Protein 1NBU (pdb70)

InterPro domains:
  IPR006156 Dihydroneopterin aldolase [PTHR42844] (2-119)
  IPR006156 Dihydroneopterin aldolase [TIGR00525] (3-117)
  IPR006157 Dihydroneopterin aldolase/epimerase domain [PF02152] (5-116)
  IPR006157 Dihydroneopterin aldolase/epimerase domain [SM00905] (5-117)
  IPR006157 Dihydroneopterin aldolase/epimerase domain [TIGR00526] (2-120)
  IPR006157 Dihydroneopterin aldolase/epimerase domain [cd00534] (2-115)
  IPR043133 GTP cyclohydrolase I, C-terminal/NADPH-dependent 7-cyano-7-deazaguanine reductase [G3DSA:3.30.1130.10] (2-121)

CATH classification: 3.30.1130.10

Secondary structure (DSSP, 8-state):
--EEEEEEEEEEE---SSTTHHHH-EEEEEEEEEE---HHHHHH--GGGS--HHHHHHHHHHHHHSS--S-HHHHHHHHHHHHHTSTT--EEEEEEE-TT---SSB-SEEEEEEEEE-/--EEEEEEEEEEE---SSHHHHHH-EEEEEEEEEE---HHHHHH--GGGS--HHHHHHHHHHHHTSS--S-HHHHHHHHHHHHHTSTT--EEEEEEE-TT---SS--SEEEEEEEEE-/--EEEEEEEEEEE---SSTHHHHH-EEEEEEEEEE---HHHHHH--GGGS--HHHHHHHHHHHHTSS--S-HHHHHHHHHHHHHTSTT--EEEEEEE-TT---SS--SEEEEEEEEE-/--EEEEEEEEEEE---SSTHHHHS-EEEEEEEEEE---HHHHHH--GGGS--HHHHHHHHHHHHTSS--S-HHHHHHHHHHHHHTSTT--EEEEEEE-TT---SSB-SEEEEEEEEE-/--EEEEEEEEEEE---SSTHHHHH-EEEEEEEEEEE--HHHHHH--GGGS--HHHHHHHHHHHHHSS--S-HHHHHHHHHHHHHTSTTEEEEEEEEE-TT---SSB-SEEEEEEEEE-/--EEEEEEEEEEE---SSTHHHHH-EEEEEEEEEE---HHHHHH--GGGS--HHHHHHHHHHHHHSS--S-HHHHHHHHHHHHHTSTT--EEEEEEE-TT---SS--SEEEEEEEEE-/--EEEEEEEEEEE---SSTHHHHH-EEEEEEEEEEE--HHHHHH--GGGS--HHHHHHHHHHHHHSSPPS-HHHHHHHHHHHHHTSTTEEEEEEEEE-TT---SS--SEEEEEEEEE-/--EEEEEEEEEEE---SSTHHHHH-EEEEEEEEEE---HHHHHH--GGGS--HHHHHHHHHHHHHSSPPS-HHHHHHHHHHHHHTSTT--EEEEEEE-TT---SSB-SEEEEEEEEE-

Organism: Mycobacterium tuberculosis (strain ATCC 25618 / H37Rv) (NCBI:txid83332)

Radius of gyration: 27.94 Å; Cα contacts (8 Å, |Δi|>4): 2485; chains: 8; bounding box: 74×67×75 Å

Nearest PDB structures (foldseek):
  1nbu-assembly1_G  TM=1.007E+00  e=3.554E-23  Mycobacterium tuberculosis
  1nbu-assembly1_D  TM=1.005E+00  e=4.869E-23  Mycobacterium tuberculosis
  1nbu-assembly1_C  TM=1.006E+00  e=5.522E-23  Mycobacterium tuberculosis
  7su6-assembly1_C  TM=9.243E-01  e=1.178E-10  Yersinia pestis
  7su7-assembly1_D  TM=9.295E-01  e=1.831E-10  Yersinia pestis

B-factor: mean 35.22, std 9.78, range [20.0, 102.22]

Solvent-accessible surface area: 34903 Å² total; per-residue (Å²): 62,17,44,0,30,0,76,5,0,24,19,35,0,76,1,0,44,154,120,35,14,66,95,24,9,15,44,0,28,0,25,0,12,0,64,5,88,0,42,113,0,12,123,52,35,72,63,78,48,8,19,35,29,58,172,2,0,34,80,0,14,92,11,0,48,19,89,63,72,63,8,6,7,16,1,0,8,61,1,0,75,54,0,20,104,35,140,98,1,112,6,0,23,0,11,0,32,7,29,23,3,38,11,77,42,33,4,104,25,2,1,3,5,0,76,52,64,152,62,14,44,2,31,0,75,4,0,24,17,43,5,95,0,0,48,143,82,44,17,84,80,19,10,12,44,0,28,0,26,0,12,0,59,3,91,1,39,104,0,14,121,54,35,70,67,75,43,6,26,33,35,61,176,1,0,31,90,1,13,93,13,0,63,22,92,54,76,88,10,6,6,18,1,0,9,59,1,0,72,55,0,27,106,31,149,104,2,96,4,0,24,0,13,0,32,9,28,25,2,38,9,77,39,30,3,105,24,0,0,2,5,0,80,52,50,181,59,19,46,1,28,1,79,5,0,24,18,40,6,92,1,0,63,35,76,46,17,82,84,16,9,13,44,0,27,0,27,0,11,0,64,4,87,0,40,110,0,11,120,53,27,60,62,70,47,8,23,36,31,61,170,0,0,26,74,0,14,97,12,0,66,26,92,54,69,86,9,7,7,20,1,0,8,64,0,0,74,52,0,23,107,33,133,105,0,101,6,0,24,0,12,0,32,8,28,26,4,37,6,81,39,31,2,100,27,0,0,2,6,0,72,53,71,144,61,15,44,1,30,3,77,4,0,22,20,40,4,89,1,0,51,150,76,40,14,75,83,16,10,14,44,0,28,0,27,0,12,0,67,2,91,0,38,104,0,13,125,52,34,62,54,77,42,7,23,34,33,61,171,1,1,21,84,1,13,95,12,0,63,21,89,56,67,72,8,6,8,21,1,0,8,63,1,0,66,61,0,20,112,32,136,102,1,108,6,0,24,0,12,0,29,9,29,23,2,37,8,79,41,32,3,103,26,0,1,3,4,1,81,60,64,147,68,14,42,3,28,0,75,4,0,24,20,40,4,96,1,0,35,132,109,45,19,69,85,22,11,16,46,0,28,0,26,0,13,0,60,4,78,1,37,96,0,13,125,48,26,59,43,79,43,6,21,35,32,57,123,0,0,24,65,1,12,95,13,0,59,22,118,64,86,80,6,5,8,7,0,0,8,70,0,0,74,48,0,18,122,35,142,101,0,114,6,0,25,0,12,0,32,9,28,24,3,34,9,81,35,32,3,104,24,0,0,3,4,0,76,56,70,150,65,21,45,2,28,1,76,5,0,24,18,41,4,101,1,0,35,115,110,42,16,77,94,20,10,16,45,0,27,0,26,0,12,0,60,6,87,0,41,100,0,19,115,47,26,64,59,73,49,6,21,26,34,61,174,1,0,47,84,0,15,106,12,0,61,23,119,69,86,86,7,7,8,7,1,0,6,68,0,0,66,54,0,17,112,31,138,104,0,107,7,0,26,0,12,0,34,8,29,25,3,34,8,78,36,30,3,104,25,1,0,2,4,0,80,60,68,153,60,20,46,2,29,0,76,5,0,23,16,48,4,93,1,0,42,117,134,38,15,81,92,20,9,15,45,0,27,0,27,0,12,0,59,4,82,0,39,116,0,19,132,55,24,61,42,74,42,6,22,27,30,58,163,0,0,42,89,0,13,99,14,0,64,22,120,55,81,79,7,7,7,8,1,0,8,69,0,0,69,44,0,22,120,33,135,104,1,112,5,0,26,0,12,0,34,8,31,24,3,32,8,78,36,33,3,102,23,1,1,2,4,2,82,58,62,141,66,16,45,3,30,0,76,4,0,24,19,41,4,98,1,12,46,154,117,55,21,164,80,19,9,16,45,0,28,0,26,0,12,0,61,3,89,0,39,99,0,14,120,49,26,62,42,76,48,7,21,21,32,64,157,1,0,37,83,1,14,107,15,0,62,20,120,66,83,107,7,6,7,5,1,0,8,68,1,0,74,53,0,23,105,30,135,105,0,97,6,0,23,0,12,0,34,7,31,22,3,34,11,79,35,30,2,103,24,1,0,3,6,0,82,58,67,141

GO terms:
  GO:0140737 encapsulin nanocompartment (C, EXP)
  GO:0004150 dihydroneopterin aldolase activity (F, EXP)

Foldseek 3Di:
DDKDKDWFLKEFAQEAQDPVSNPRGGIKGKIKIWDFDCPVCVVVVDPVSDDDVVVLSVVLRPLRHDDYYRDPQVSQVVSQVVSVVPVRTFKMKMKIWDQVPPDPDDDRIDIDIDIDGD/DDKDKDWFLKEFAQAAQDPVSNPRTAIKGKMKIWAFDCPVCVVVVDPVSDDDVVVLSVVLRCLRRDDYYRDPVVSQVVSQVVSVVPVRTAKMKMKIKDQVPPDPDDDRIDIDIDMDGD/DDKDKDFFLKEFAQAAQDPVSNPRTAIKTKIKMWDADCVVCVVVVDPVSDDDVVVLSVVLRCLRHDDYHHDVQVSQVVSQVVSVVPVRTFKMKMKIWDQPPPDPDDDRIDIDIDMDGD/DDKDKDFFLKEFAQEAQDPVSNPRTAIKTKMKIWDFDCVVCVVPVDCVSDDDVVVLSVVLRCLRHDDYYHDVQVSQVVSQVVSVVPVRTFKMKMKIWDQPPPDPDDDRIDIDIDMDGD/DDKDKDFFLKEFAQAAQDPVSRPRTAIKTKMKIFAFDCVVCVVVVDVVSDDDVVVLSVVLRDLRHDDYDHDVVVSQVVSQVVSVVPVRTAKMKMKIKDQVPPDPDDDRIDIDIDMDGD/DDKDKDFFLKEWAQAAQDPVSRPRTAIKTKMKIWDADCPVCVVVVDPVSDDDVVVLSVVLRCLRHDDYYHDPVVSQVVSQVVRVVPVRTFKMKMKIWGQPPPDDDDDRIDIDIDMDGD/DDKDKDWFLKEFAQEAQDPVSRPGTAIKGKMKIWDFDCPVCVVVVDPVSDDDVVCLSVVLRDLRHDDYYHDVQVSQVVSQVVSVVPVRTFKMKMKIWDQPPPDPDDDRIDIDID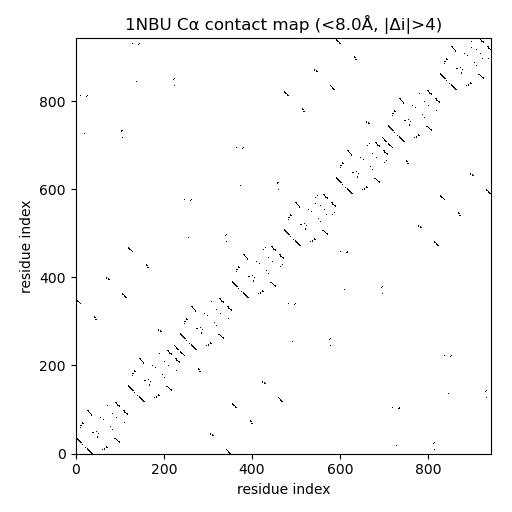IDGD/DDKDKDFFLKEFAQAAQDDVSRPRGAIKTKMKIWAFDCVVCVVVVDPVSDDDVVVLSVVLRPLRHDDYHHDVVVSQVVSQVVRVVPVRTFKMKMKMKGQVPPDPDDDGIDIDIDMDGD

Structure (mmCIF, N/CA/C/O backbone):
data_1NBU
#
_entry.id   1NBU
#
_cell.length_a   78.560
_cell.length_b   85.150
_cell.length_c   74.790
_cell.angle_alpha   90.00
_cell.angle_beta   112.69
_cell.angle_gamma   90.00
#
_symmetry.space_group_name_H-M   'P 1 21 1'
#
loop_
_entity.id
_entity.type
_entity.pdbx_description
1 polymer 'Probable dihydroneopterin aldolase'
2 polymer 'Probable dihydroneopterin aldolase'
3 polymer 'Probable dihydroneopterin aldolase'
4 non-polymer 2-AMINO-6-HYDROXYMETHYL-7,8-DIHYDRO-3H-PTERIDIN-4-ONE
5 water water
#
loop_
_atom_site.group_PDB
_atom_site.id
_atom_site.type_symbol
_atom_site.label_atom_id
_atom_site.label_alt_id
_atom_site.label_comp_id
_atom_site.label_asym_id
_atom_site.label_entity_id
_atom_site.label_seq_id
_atom_site.pdbx_PDB_ins_code
_atom_site.Cartn_x
_atom_site.Cartn_y
_atom_site.Cartn_z
_atom_site.occupancy
_atom_site.B_iso_or_equiv
_atom_site.auth_seq_id
_atom_site.auth_comp_id
_atom_site.auth_asym_id
_atom_site.auth_atom_id
_atom_site.pdbx_PDB_model_num
ATOM 1 N N . ALA A 1 2 ? -2.716 1.221 43.248 1.00 60.28 2 ALA A N 1
ATOM 2 C CA . ALA A 1 2 ? -2.374 0.303 42.167 1.00 44.75 2 ALA A CA 1
ATOM 3 C C . ALA A 1 2 ? -0.891 -0.035 42.177 1.00 37.43 2 ALA A C 1
ATOM 4 O O . ALA A 1 2 ? -0.306 -0.208 41.092 1.00 52.96 2 ALA A O 1
ATOM 6 N N . ASP A 1 3 ? -0.274 -0.128 43.350 1.00 36.94 3 ASP A N 1
ATOM 7 C CA . ASP A 1 3 ? 1.149 -0.468 43.411 1.00 30.16 3 ASP A CA 1
ATOM 8 C C . ASP A 1 3 ? 1.500 -1.795 42.768 1.00 29.43 3 ASP A C 1
ATOM 9 O O . ASP A 1 3 ? 0.818 -2.793 42.968 1.00 27.90 3 ASP A O 1
ATOM 14 N N . ARG A 1 4 ? 2.591 -1.839 42.002 1.00 27.54 4 ARG A N 1
ATOM 15 C CA . ARG A 1 4 ? 2.920 -3.100 41.358 1.00 26.74 4 ARG A CA 1
ATOM 16 C C . ARG A 1 4 ? 4.394 -3.132 40.964 1.00 25.78 4 ARG A C 1
ATOM 17 O O . ARG A 1 4 ? 5.083 -2.128 40.844 1.00 28.09 4 ARG A O 1
ATOM 25 N N . ILE A 1 5 ? 4.797 -4.375 40.760 1.00 26.13 5 ILE A N 1
ATOM 26 C CA . ILE A 1 5 ? 6.101 -4.690 40.262 1.00 23.19 5 ILE A CA 1
ATOM 27 C C . ILE A 1 5 ? 5.933 -5.223 38.848 1.00 25.46 5 ILE A C 1
ATOM 28 O O . ILE A 1 5 ? 5.062 -6.067 38.625 1.00 27.59 5 ILE A O 1
ATOM 33 N N . GLU A 1 6 ? 6.752 -4.753 37.920 1.00 26.62 6 GLU A N 1
ATOM 34 C CA . GLU A 1 6 ? 6.558 -5.238 36.555 1.00 25.59 6 GLU A CA 1
ATOM 35 C C . GLU A 1 6 ? 7.850 -5.768 35.953 1.00 23.47 6 GLU A C 1
ATOM 36 O O . GLU A 1 6 ? 8.815 -5.020 35.839 1.00 29.18 6 GLU A O 1
ATOM 42 N N . LEU A 1 7 ? 7.857 -7.048 35.591 1.00 23.00 7 LEU A N 1
ATOM 43 C CA . LEU A 1 7 ? 8.967 -7.682 34.899 1.00 24.17 7 LEU A CA 1
ATOM 44 C C . LEU A 1 7 ? 8.561 -7.828 33.425 1.00 26.02 7 LEU A C 1
ATOM 45 O O . LEU A 1 7 ? 7.435 -8.279 33.167 1.00 24.09 7 LEU A O 1
ATOM 50 N N . ARG A 1 8 ? 9.425 -7.449 32.485 1.00 26.25 8 ARG A N 1
ATOM 51 C CA . ARG A 1 8 ? 9.044 -7.502 31.088 1.00 26.13 8 ARG A CA 1
ATOM 52 C C . ARG A 1 8 ? 10.122 -8.122 30.201 1.00 26.57 8 ARG A C 1
ATOM 53 O O . ARG A 1 8 ? 11.311 -7.802 30.310 1.00 24.69 8 ARG A O 1
ATOM 61 N N . GLY A 1 9 ? 9.667 -9.010 29.318 1.00 23.30 9 GLY A N 1
ATOM 62 C CA . GLY A 1 9 ? 10.555 -9.533 28.281 1.00 23.62 9 GLY A CA 1
ATOM 63 C C . GLY A 1 9 ? 11.583 -10.518 28.819 1.00 23.34 9 GLY A C 1
ATOM 64 O O . GLY A 1 9 ? 12.658 -10.711 28.232 1.00 28.23 9 GLY A O 1
ATOM 65 N N . LEU A 1 10 ? 11.291 -11.164 29.944 1.00 24.37 10 LEU A N 1
ATOM 66 C CA . LEU A 1 10 ? 12.193 -12.255 30.384 1.00 24.56 10 LEU A CA 1
ATOM 67 C C . LEU A 1 10 ? 12.251 -13.333 29.301 1.00 23.68 10 LEU A C 1
ATOM 68 O O . LEU A 1 10 ? 11.225 -13.938 28.955 1.00 25.66 10 LEU A O 1
ATOM 73 N N . THR A 1 11 ? 13.401 -13.605 28.715 1.00 24.55 11 THR A N 1
ATOM 74 C CA . THR A 1 11 ? 13.590 -14.437 27.526 1.00 23.43 11 THR A CA 1
ATOM 75 C C . THR A 1 11 ? 14.341 -15.706 27.900 1.00 22.81 11 THR A C 1
ATOM 76 O O . THR A 1 11 ? 15.491 -15.669 28.375 1.00 25.90 11 THR A O 1
ATOM 80 N N . VAL A 1 12 ? 13.645 -16.818 27.720 1.00 25.98 12 VAL A N 1
ATOM 81 C CA . VAL A 1 12 ? 14.122 -18.119 28.169 1.00 26.92 12 VAL A CA 1
ATOM 82 C C . VAL A 1 12 ? 13.853 -19.200 27.131 1.00 26.42 12 VAL A C 1
ATOM 83 O O . VAL A 1 12 ? 12.698 -19.308 26.701 1.00 30.41 12 VAL A O 1
ATOM 87 N N . HIS A 1 13 ? 14.854 -19.981 26.748 1.00 26.39 13 HIS A N 1
ATOM 88 C CA . HIS A 1 13 ? 14.625 -21.082 25.824 1.00 26.99 13 HIS A CA 1
ATOM 89 C C . HIS A 1 13 ? 13.879 -22.211 26.512 1.00 30.93 13 HIS A C 1
ATOM 90 O O . HIS A 1 13 ? 14.178 -22.577 27.652 1.00 31.12 13 HIS A O 1
ATOM 97 N N . GLY A 1 14 ? 12.894 -22.790 25.833 1.00 30.49 14 GLY A N 1
ATOM 98 C CA . GLY A 1 14 ? 12.104 -23.840 26.455 1.00 27.65 14 GLY A CA 1
ATOM 99 C C . GLY A 1 14 ? 11.514 -24.769 25.399 1.00 30.87 14 GLY A C 1
ATOM 100 O O . GLY A 1 14 ? 11.685 -24.517 24.210 1.00 29.74 14 GLY A O 1
ATOM 101 N N . ARG A 1 15 ? 10.830 -25.806 25.870 1.00 29.49 15 ARG A N 1
ATOM 102 C CA . ARG A 1 15 ? 10.342 -26.917 25.087 1.00 31.77 15 ARG A CA 1
ATOM 103 C C . ARG A 1 15 ? 8.842 -27.152 25.108 1.00 29.13 15 ARG A C 1
ATOM 104 O O . ARG A 1 15 ? 8.464 -28.308 24.881 1.00 37.82 15 ARG A O 1
ATOM 112 N N . HIS A 1 16 ? 7.967 -26.211 25.313 1.00 30.15 16 HIS A N 1
ATOM 113 C CA . HIS A 1 16 ? 6.519 -26.345 25.355 1.00 29.57 16 HIS A CA 1
ATOM 114 C C . HIS A 1 16 ? 5.876 -26.294 23.978 1.00 30.68 16 HIS A C 1
ATOM 115 O O . HIS A 1 16 ? 6.337 -25.575 23.082 1.00 32.06 16 HIS A O 1
ATOM 122 N N . GLY A 1 17 ? 4.790 -27.051 23.803 1.00 33.36 17 GLY A N 1
ATOM 123 C CA . GLY A 1 17 ? 4.120 -27.133 22.508 1.00 33.40 17 GLY A CA 1
ATOM 124 C C . GLY A 1 17 ? 3.328 -28.420 22.376 1.00 34.07 17 GLY A C 1
ATOM 125 O O . GLY A 1 17 ? 3.645 -29.460 22.946 1.00 40.57 17 GLY A O 1
ATOM 126 N N . VAL A 1 18 ? 2.252 -28.344 21.585 1.00 42.95 18 VAL A N 1
ATOM 127 C CA . VAL A 1 18 ? 1.397 -29.507 21.417 1.00 42.50 18 VAL A CA 1
ATOM 128 C C . VAL A 1 18 ? 2.053 -30.588 20.578 1.00 48.47 18 VAL A C 1
ATOM 129 O O . VAL A 1 18 ? 1.948 -31.795 20.824 1.00 54.35 18 VAL A O 1
ATOM 133 N N . TYR A 1 19 ? 2.779 -30.217 19.518 1.00 49.90 19 TYR A N 1
ATOM 134 C CA . TYR A 1 19 ? 3.208 -31.347 18.684 1.00 52.92 19 TYR A CA 1
ATOM 135 C C . TYR A 1 19 ? 4.630 -31.755 19.025 1.00 48.24 19 TYR A C 1
ATOM 136 O O . TYR A 1 19 ? 5.411 -30.976 19.579 1.00 39.02 19 TYR A O 1
ATOM 145 N N . ASP A 1 20 ? 4.915 -33.023 18.711 1.00 45.68 20 ASP A N 1
ATOM 146 C CA . ASP A 1 20 ? 6.174 -33.597 19.168 1.00 49.02 20 ASP A CA 1
ATOM 147 C C . ASP A 1 20 ? 7.347 -32.803 18.614 1.00 48.09 20 ASP A C 1
ATOM 148 O O . ASP A 1 20 ? 8.313 -32.556 19.337 1.00 53.77 20 ASP A O 1
ATOM 153 N N . HIS A 1 21 ? 7.228 -32.400 17.355 1.00 45.47 21 HIS A N 1
ATOM 154 C CA . HIS A 1 21 ? 8.371 -31.760 16.716 1.00 51.34 21 HIS A CA 1
ATOM 155 C C . HIS A 1 21 ? 8.812 -30.523 17.495 1.00 49.75 21 HIS A C 1
ATOM 156 O O . HIS A 1 21 ? 10.006 -30.243 17.438 1.00 49.16 21 HIS A O 1
ATOM 163 N N . GLU A 1 22 ? 7.878 -29.879 18.185 1.00 44.02 22 GLU A N 1
ATOM 164 C CA . GLU A 1 22 ? 8.176 -28.682 18.968 1.00 41.35 22 GLU A CA 1
ATOM 165 C C . GLU A 1 22 ? 9.043 -29.005 20.176 1.00 44.41 22 GLU A C 1
ATOM 166 O O . GLU A 1 22 ? 9.807 -28.158 20.667 1.00 64.12 22 GLU A O 1
ATOM 172 N N . ARG A 1 23 ? 8.977 -30.220 20.725 1.00 46.95 23 ARG A N 1
ATOM 173 C CA . ARG A 1 23 ? 9.891 -30.446 21.859 1.00 51.14 23 ARG A CA 1
ATOM 174 C C . ARG A 1 23 ? 11.136 -31.183 21.402 1.00 52.29 23 ARG A C 1
ATOM 175 O O . ARG A 1 23 ? 11.799 -31.845 22.197 1.00 68.30 23 ARG A O 1
ATOM 188 N N . VAL A 1 24 ? 11.518 -31.092 20.124 1.00 52.26 24 VAL A N 1
ATOM 189 C CA . VAL A 1 24 ? 12.854 -31.593 19.760 1.00 50.76 24 VAL A CA 1
ATOM 190 C C . VAL A 1 24 ? 13.856 -30.519 20.168 1.00 46.39 24 VAL A C 1
ATOM 191 O O . VAL A 1 24 ? 14.713 -30.708 21.026 1.00 49.74 24 VAL A O 1
ATOM 195 N N . ALA A 1 25 ? 13.753 -29.329 19.571 1.00 43.63 25 ALA A N 1
ATOM 196 C CA . ALA A 1 25 ? 14.738 -28.290 19.842 1.00 41.65 25 ALA A CA 1
ATOM 197 C C . ALA A 1 25 ? 14.151 -27.189 20.703 1.00 37.92 25 ALA A C 1
ATOM 198 O O . ALA A 1 25 ? 14.903 -26.302 21.108 1.00 37.84 25 ALA A O 1
ATOM 200 N N . GLY A 1 26 ? 12.852 -27.188 20.984 1.00 35.36 26 GLY A N 1
ATOM 201 C CA . GLY A 1 26 ? 12.365 -26.081 21.839 1.00 34.91 26 GLY A CA 1
ATOM 202 C C . GLY A 1 26 ? 12.368 -24.773 21.067 1.00 31.08 26 GLY A C 1
ATOM 203 O O . GLY A 1 26 ? 12.643 -24.761 19.849 1.00 33.74 26 GLY A O 1
ATOM 204 N N . GLN A 1 27 ? 12.055 -23.665 21.726 1.00 29.60 27 GLN A N 1
ATOM 205 C CA . GLN A 1 27 ? 12.030 -22.348 21.115 1.00 28.56 27 GLN A CA 1
ATOM 206 C C . GLN A 1 27 ? 12.078 -21.240 22.167 1.00 29.25 27 GLN A C 1
ATOM 207 O O . GLN A 1 27 ? 12.079 -21.477 23.387 1.00 30.90 27 GLN A O 1
ATOM 213 N N . ARG A 1 28 ? 12.129 -20.013 21.671 1.00 31.57 28 ARG A N 1
ATOM 214 C CA . ARG A 1 28 ? 12.181 -18.849 22.554 1.00 30.85 28 ARG A CA 1
ATOM 215 C C . ARG A 1 28 ? 10.850 -18.553 23.212 1.00 30.98 28 ARG A C 1
ATOM 216 O O . ARG A 1 28 ? 9.845 -18.371 22.524 1.00 33.00 28 ARG A O 1
ATOM 224 N N . PHE A 1 29 ? 10.816 -18.486 24.537 1.00 27.55 29 PHE A N 1
ATOM 225 C CA . PHE A 1 29 ? 9.620 -17.972 25.194 1.00 26.32 29 PHE A CA 1
ATOM 226 C C . PHE A 1 29 ? 9.957 -16.630 25.827 1.00 27.08 29 PHE A C 1
ATOM 227 O O . PHE A 1 29 ? 11.098 -16.326 26.239 1.00 26.68 29 PHE A O 1
ATOM 235 N N . VAL A 1 30 ? 8.911 -15.781 25.896 1.00 24.67 30 VAL A N 1
ATOM 236 C CA . VAL A 1 30 ? 9.158 -14.465 26.483 1.00 24.40 30 VAL A CA 1
ATOM 237 C C . VAL A 1 30 ? 8.116 -14.241 27.575 1.00 25.38 30 VAL A C 1
ATOM 238 O O . VAL A 1 30 ? 6.912 -14.411 27.299 1.00 26.96 30 VAL A O 1
ATOM 242 N N . ILE A 1 31 ? 8.535 -13.887 28.778 1.00 21.57 31 ILE A N 1
ATOM 243 C CA . ILE A 1 31 ? 7.639 -13.856 29.934 1.00 22.18 31 ILE A CA 1
ATOM 244 C C . ILE A 1 31 ? 7.537 -12.432 30.493 1.00 22.54 31 ILE A C 1
ATOM 245 O O . ILE A 1 31 ? 8.561 -11.760 30.681 1.00 23.72 31 ILE A O 1
ATOM 250 N N . ASP A 1 32 ? 6.306 -11.978 30.761 1.00 24.32 32 ASP A N 1
ATOM 251 C CA . ASP A 1 32 ? 6.016 -10.765 31.501 1.00 25.13 32 ASP A CA 1
ATOM 252 C C . ASP A 1 32 ? 5.340 -11.143 32.816 1.00 24.77 32 ASP A C 1
ATOM 253 O O . ASP A 1 32 ? 4.514 -12.059 32.842 1.00 26.67 32 ASP A O 1
ATOM 258 N N . VAL A 1 33 ? 5.630 -10.451 33.907 1.00 26.20 33 VAL A N 1
ATOM 259 C CA . VAL A 1 33 ? 4.885 -10.744 35.139 1.00 26.28 33 VAL A CA 1
ATOM 260 C C . VAL A 1 33 ? 4.522 -9.389 35.748 1.00 25.11 33 VAL A C 1
ATOM 261 O O . VAL A 1 33 ? 5.382 -8.518 35.846 1.00 25.51 33 VAL A O 1
ATOM 265 N N . THR A 1 34 ? 3.268 -9.212 36.122 1.00 25.73 34 THR A N 1
ATOM 266 C CA . THR A 1 34 ? 2.864 -8.022 36.851 1.00 27.09 34 THR A CA 1
ATOM 267 C C . THR A 1 34 ? 2.361 -8.476 38.227 1.00 26.85 34 THR A C 1
ATOM 268 O O . THR A 1 34 ? 1.491 -9.344 38.239 1.00 25.67 34 THR A O 1
ATOM 272 N N . VAL A 1 35 ? 2.912 -7.888 39.278 1.00 26.27 35 VAL A N 1
ATOM 273 C CA . VAL A 1 35 ? 2.511 -8.290 40.630 1.00 27.79 35 VAL A CA 1
ATOM 274 C C . VAL A 1 35 ? 1.891 -7.097 41.341 1.00 28.89 35 VAL A C 1
ATOM 275 O O . VAL A 1 35 ? 2.598 -6.112 41.483 1.00 35.32 35 VAL A O 1
ATOM 279 N N . TRP A 1 36 ? 0.624 -7.204 41.752 1.00 28.64 36 TRP A N 1
ATOM 280 C CA . TRP A 1 36 ? -0.022 -6.140 42.486 1.00 28.79 36 TRP A CA 1
ATOM 281 C C . TRP A 1 36 ? 0.244 -6.400 43.968 1.00 31.07 36 TRP A C 1
ATOM 282 O O . TRP A 1 36 ? -0.085 -7.484 44.438 1.00 29.02 36 TRP A O 1
ATOM 293 N N . ILE A 1 37 ? 0.823 -5.400 44.619 1.00 33.16 37 ILE A N 1
ATOM 294 C CA . ILE A 1 37 ? 1.202 -5.576 46.012 1.00 29.37 37 ILE A CA 1
ATOM 295 C C . ILE A 1 37 ? 1.318 -4.198 46.649 1.00 35.76 37 ILE A C 1
ATOM 296 O O . ILE A 1 37 ? 1.690 -3.287 45.901 1.00 35.42 37 ILE A O 1
ATOM 301 N N . ASP A 1 38 ? 1.026 -4.009 47.932 1.00 35.22 38 ASP A N 1
ATOM 302 C CA . ASP A 1 38 ? 1.207 -2.667 48.523 1.00 34.81 38 ASP A CA 1
ATOM 303 C C . ASP A 1 38 ? 2.667 -2.390 48.813 1.00 36.33 38 ASP A C 1
ATOM 304 O O . ASP A 1 38 ? 3.316 -3.106 49.597 1.00 41.39 38 ASP A O 1
ATOM 309 N N . LEU A 1 39 ? 3.245 -1.351 48.202 1.00 35.03 39 LEU A N 1
ATOM 310 C CA . LEU A 1 39 ? 4.676 -1.110 48.437 1.00 35.99 39 LEU A CA 1
ATOM 311 C C . LEU A 1 39 ? 4.968 0.017 49.413 1.00 36.31 39 LEU A C 1
ATOM 312 O O . LEU A 1 39 ? 6.110 0.492 49.538 1.00 38.00 39 LEU A O 1
ATOM 317 N N . ALA A 1 40 ? 3.958 0.493 50.149 1.00 38.79 40 ALA A N 1
ATOM 318 C CA . ALA A 1 40 ? 4.135 1.612 51.072 1.00 39.16 40 ALA A CA 1
ATOM 319 C C . ALA A 1 40 ? 5.167 1.337 52.159 1.00 40.39 40 ALA A C 1
ATOM 320 O O . ALA A 1 40 ? 6.027 2.182 52.419 1.00 41.62 40 ALA A O 1
ATOM 322 N N . GLU A 1 41 ? 5.082 0.180 52.798 1.00 39.05 41 GLU A N 1
ATOM 323 C CA . GLU A 1 41 ? 6.043 -0.185 53.848 1.00 39.55 41 GLU A CA 1
ATOM 324 C C . GLU A 1 41 ? 7.470 -0.228 53.307 1.00 41.28 41 GLU A C 1
ATOM 325 O O . GLU A 1 41 ? 8.403 0.272 53.951 1.00 41.03 41 GLU A O 1
ATOM 331 N N . ALA A 1 42 ? 7.607 -0.838 52.118 1.00 36.87 42 ALA A N 1
ATOM 332 C CA . ALA A 1 42 ? 8.940 -0.988 51.533 1.00 33.45 42 ALA A CA 1
ATOM 333 C C . ALA A 1 42 ? 9.545 0.387 51.268 1.00 31.25 42 ALA A C 1
ATOM 334 O O . ALA A 1 42 ? 10.744 0.651 51.473 1.00 30.51 42 ALA A O 1
ATOM 336 N N . ALA A 1 43 ? 8.702 1.310 50.796 1.00 34.78 43 ALA A N 1
ATOM 337 C CA . ALA A 1 43 ? 9.249 2.653 50.600 1.00 31.61 43 ALA A CA 1
ATOM 338 C C . ALA A 1 43 ? 9.552 3.242 51.975 1.00 36.58 43 ALA A C 1
ATOM 339 O O . ALA A 1 43 ? 10.532 3.971 52.136 1.00 42.19 43 ALA A O 1
ATOM 341 N N . ASN A 1 44 ? 8.718 2.924 52.974 1.00 37.17 44 ASN A N 1
ATOM 342 C CA . ASN A 1 44 ? 8.989 3.473 54.306 1.00 39.47 44 ASN A CA 1
ATOM 343 C C . ASN A 1 44 ? 10.299 2.938 54.861 1.00 42.53 44 ASN A C 1
ATOM 344 O O . ASN A 1 44 ? 11.146 3.700 55.362 1.00 54.04 44 ASN A O 1
ATOM 349 N N . SER A 1 45 ? 10.440 1.617 54.770 1.00 40.59 45 SER A N 1
ATOM 350 C CA . SER A 1 45 ? 11.583 0.921 55.344 1.00 38.27 45 SER A CA 1
ATOM 351 C C . SER A 1 45 ? 12.846 0.965 54.485 1.00 39.69 45 SER A C 1
ATOM 352 O O . SER A 1 45 ? 13.935 0.948 55.073 1.00 43.04 45 SER A O 1
ATOM 355 N N . ASP A 1 46 ? 12.797 1.007 53.172 1.00 37.31 46 ASP A N 1
ATOM 356 C CA . ASP A 1 46 ? 13.915 0.837 52.242 1.00 33.91 46 ASP A CA 1
ATOM 357 C C . ASP A 1 46 ? 14.564 -0.533 52.481 1.00 34.08 46 ASP A C 1
ATOM 358 O O . ASP A 1 46 ? 15.742 -0.729 52.212 1.00 32.93 46 ASP A O 1
ATOM 363 N N . ASP A 1 47 ? 13.758 -1.473 52.975 1.00 34.75 47 ASP A N 1
ATOM 364 C CA . ASP A 1 47 ? 14.228 -2.814 53.288 1.00 39.01 47 ASP A CA 1
ATOM 365 C C . ASP A 1 47 ? 13.652 -3.832 52.306 1.00 38.67 47 ASP A C 1
ATOM 366 O O . ASP A 1 47 ? 12.439 -3.969 52.196 1.00 38.61 47 ASP A O 1
ATOM 371 N N . LEU A 1 48 ? 14.526 -4.544 51.612 1.00 36.26 48 LEU A N 1
ATOM 372 C CA . LEU A 1 48 ? 14.160 -5.564 50.632 1.00 36.45 48 LEU A CA 1
ATOM 373 C C . LEU A 1 48 ? 13.103 -6.511 51.183 1.00 34.78 48 LEU A C 1
ATOM 374 O O . LEU A 1 48 ? 12.254 -6.934 50.394 1.00 39.98 48 LEU A O 1
ATOM 379 N N . ALA A 1 49 ? 13.173 -6.864 52.466 1.00 33.47 49 ALA A N 1
ATOM 380 C CA . ALA A 1 49 ? 12.269 -7.915 52.933 1.00 37.34 49 ALA A CA 1
ATOM 381 C C . ALA A 1 49 ? 10.818 -7.450 52.927 1.00 35.08 49 ALA A C 1
ATOM 382 O O . ALA A 1 49 ? 9.922 -8.292 53.023 1.00 42.03 49 ALA A O 1
ATOM 384 N N . ASP A 1 50 ? 10.589 -6.157 52.815 1.00 36.00 50 ASP A N 1
ATOM 385 C CA . ASP A 1 50 ? 9.222 -5.647 52.854 1.00 36.50 50 ASP A CA 1
ATOM 386 C C . ASP A 1 50 ? 8.578 -5.605 51.480 1.00 35.83 50 ASP A C 1
ATOM 387 O O . ASP A 1 50 ? 7.443 -5.174 51.268 1.00 39.19 50 ASP A O 1
ATOM 392 N N . THR A 1 51 ? 9.356 -6.073 50.494 1.00 34.71 51 THR A N 1
ATOM 393 C CA . THR A 1 51 ? 8.773 -6.082 49.147 1.00 34.99 51 THR A CA 1
ATOM 394 C C . THR A 1 51 ? 8.961 -7.467 48.537 1.00 34.25 51 THR A C 1
ATOM 395 O O . THR A 1 51 ? 9.484 -8.331 49.253 1.00 35.82 51 THR A O 1
ATOM 399 N N . TYR A 1 52 ? 8.550 -7.643 47.295 1.00 29.52 52 TYR A N 1
ATOM 400 C CA . TYR A 1 52 ? 8.774 -8.835 46.500 1.00 29.92 52 TYR A CA 1
ATOM 401 C C . TYR A 1 52 ? 10.030 -8.590 45.653 1.00 32.76 52 TYR A C 1
ATOM 402 O O . TYR A 1 52 ? 10.078 -7.688 44.821 1.00 30.23 52 TYR A O 1
ATOM 411 N N . ASP A 1 53 ? 11.035 -9.409 45.928 1.00 32.05 53 ASP A N 1
ATOM 412 C CA . ASP A 1 53 ? 12.329 -9.327 45.274 1.00 31.39 53 ASP A CA 1
ATOM 413 C C . ASP A 1 53 ? 12.280 -9.678 43.796 1.00 30.28 53 ASP A C 1
ATOM 414 O O . ASP A 1 53 ? 12.064 -10.821 43.376 1.00 31.23 53 ASP A O 1
ATOM 419 N N . TYR A 1 54 ? 12.515 -8.698 42.925 1.00 30.18 54 TYR A N 1
ATOM 420 C CA . TYR A 1 54 ? 12.364 -8.956 41.482 1.00 30.96 54 TYR A CA 1
ATOM 421 C C . TYR A 1 54 ? 13.324 -10.048 40.995 1.00 31.72 54 TYR A C 1
ATOM 422 O O . TYR A 1 54 ? 13.137 -10.653 39.936 1.00 28.50 54 TYR A O 1
ATOM 431 N N . VAL A 1 55 ? 14.417 -10.166 41.759 1.00 29.72 55 VAL A N 1
ATOM 432 C CA . VAL A 1 55 ? 15.519 -11.043 41.403 1.00 31.11 55 VAL A CA 1
ATOM 433 C C . VAL A 1 55 ? 15.003 -12.487 41.449 1.00 29.97 55 VAL A C 1
ATOM 434 O O . VAL A 1 55 ? 15.263 -13.268 40.533 1.00 30.56 55 VAL A O 1
ATOM 438 N N . ARG A 1 56 ? 14.258 -12.848 42.491 1.00 32.53 56 ARG A N 1
ATOM 439 C CA . ARG A 1 56 ? 13.698 -14.188 42.625 1.00 30.86 56 ARG A CA 1
ATOM 440 C C . ARG A 1 56 ? 12.456 -14.398 41.764 1.00 28.07 56 ARG A C 1
ATOM 441 O O . ARG A 1 56 ? 12.081 -15.511 41.416 1.00 41.57 56 ARG A O 1
ATOM 449 N N . LEU A 1 57 ? 11.788 -13.297 41.434 1.00 31.80 57 LEU A N 1
ATOM 450 C CA . LEU A 1 57 ? 10.661 -13.360 40.505 1.00 33.25 57 LEU A CA 1
ATOM 451 C C . LEU A 1 57 ? 11.212 -13.812 39.155 1.00 32.44 57 LEU A C 1
ATOM 452 O O . LEU A 1 57 ? 10.641 -14.732 38.550 1.00 34.59 57 LEU A O 1
ATOM 457 N N . ALA A 1 58 ? 12.294 -13.160 38.708 1.00 27.77 58 ALA A N 1
ATOM 458 C CA . ALA A 1 58 ? 12.842 -13.583 37.418 1.00 28.28 58 ALA A CA 1
ATOM 459 C C . ALA A 1 58 ? 13.459 -14.983 37.446 1.00 26.98 58 ALA A C 1
ATOM 460 O O . ALA A 1 58 ? 13.314 -15.760 36.500 1.00 28.41 58 ALA A O 1
ATOM 462 N N . SER A 1 59 ? 14.181 -15.319 38.525 1.00 27.33 59 SER A N 1
ATOM 463 C CA . SER A 1 59 ? 14.805 -16.628 38.621 1.00 31.12 59 SER A CA 1
ATOM 464 C C . SER A 1 59 ? 13.795 -17.759 38.514 1.00 28.54 59 SER A C 1
ATOM 465 O O . SER A 1 59 ? 13.824 -18.722 37.741 1.00 29.92 59 SER A O 1
ATOM 468 N N . ARG A 1 60 ? 12.780 -17.640 39.377 1.00 31.60 60 ARG A N 1
ATOM 469 C CA . ARG A 1 60 ? 11.751 -18.677 39.371 1.00 29.86 60 ARG A CA 1
ATOM 470 C C . ARG A 1 60 ? 11.044 -18.745 38.032 1.00 27.78 60 ARG A C 1
ATOM 471 O O . ARG A 1 60 ? 10.775 -19.824 37.510 1.00 30.63 60 ARG A O 1
ATOM 479 N N . ALA A 1 61 ? 10.694 -17.603 37.434 1.00 29.35 61 ALA A N 1
ATOM 480 C CA . ALA A 1 61 ? 9.985 -17.675 36.159 1.00 30.51 61 ALA A CA 1
ATOM 481 C C . ALA A 1 61 ? 10.782 -18.426 35.110 1.00 28.48 61 ALA A C 1
ATOM 482 O O . ALA A 1 61 ? 10.302 -19.274 34.362 1.00 30.15 61 ALA A O 1
ATOM 484 N N . ALA A 1 62 ? 12.077 -18.108 35.075 1.00 29.98 62 ALA A N 1
ATOM 485 C CA . ALA A 1 62 ? 12.939 -18.782 34.118 1.00 31.67 62 ALA A CA 1
ATOM 486 C C . ALA A 1 62 ? 13.073 -20.272 34.398 1.00 30.68 62 ALA A C 1
ATOM 487 O O . ALA A 1 62 ? 13.052 -21.091 33.476 1.00 29.24 62 ALA A O 1
ATOM 489 N N . GLU A 1 63 ? 13.231 -20.692 35.655 1.00 29.53 63 GLU A N 1
ATOM 490 C CA . GLU A 1 63 ? 13.300 -22.114 35.989 1.00 30.63 63 GLU A CA 1
ATOM 491 C C . GLU A 1 63 ? 12.104 -22.905 35.478 1.00 27.78 63 GLU A C 1
ATOM 492 O O . GLU A 1 63 ? 12.141 -24.002 34.928 1.00 37.45 63 GLU A O 1
ATOM 498 N N . ILE A 1 64 ? 10.920 -22.307 35.684 1.00 29.90 64 ILE A N 1
ATOM 499 C CA . ILE A 1 64 ? 9.690 -23.007 35.253 1.00 31.17 64 ILE A CA 1
ATOM 500 C C . ILE A 1 64 ? 9.623 -23.077 33.739 1.00 29.71 64 ILE A C 1
ATOM 501 O O . ILE A 1 64 ? 9.339 -24.099 33.123 1.00 33.05 64 ILE A O 1
ATOM 506 N N . VAL A 1 65 ? 9.886 -21.960 33.047 1.00 31.58 65 VAL A N 1
ATOM 507 C CA . VAL A 1 65 ? 9.893 -22.035 31.583 1.00 33.10 65 VAL A CA 1
ATOM 508 C C . VAL A 1 65 ? 10.932 -23.023 31.073 1.00 34.30 65 VAL A C 1
ATOM 509 O O . VAL A 1 65 ? 10.715 -23.714 30.080 1.00 31.59 65 VAL A O 1
ATOM 513 N N . ALA A 1 66 ? 12.079 -23.064 31.726 1.00 31.71 66 ALA A N 1
ATOM 514 C CA . ALA A 1 66 ? 13.197 -23.893 31.297 1.00 34.64 66 ALA A CA 1
ATOM 515 C C . ALA A 1 66 ? 13.015 -25.352 31.694 1.00 36.15 66 ALA A C 1
ATOM 516 O O . ALA A 1 66 ? 13.823 -26.210 31.342 1.00 35.72 66 ALA A O 1
ATOM 518 N N . GLY A 1 67 ? 11.952 -25.638 32.437 1.00 36.40 67 GLY A N 1
ATOM 519 C CA . GLY A 1 67 ? 11.747 -26.904 33.116 1.00 35.62 67 GLY A CA 1
ATOM 520 C C . GLY A 1 67 ? 11.055 -27.964 32.293 1.00 32.63 67 GLY A C 1
ATOM 521 O O . GLY A 1 67 ? 11.127 -27.937 31.062 1.00 33.39 67 GLY A O 1
ATOM 522 N N . PRO A 1 68 ? 10.386 -28.900 32.954 1.00 35.61 68 PRO A N 1
ATOM 523 C CA . PRO A 1 68 ? 9.637 -29.940 32.239 1.00 35.06 68 PRO A CA 1
ATOM 524 C C . PRO A 1 68 ? 8.658 -29.284 31.265 1.00 35.16 68 PRO A C 1
ATOM 525 O O . PRO A 1 68 ? 7.930 -28.356 31.597 1.00 33.00 68 PRO A O 1
ATOM 529 N N . PRO A 1 69 ? 8.715 -29.807 30.047 1.00 37.31 69 PRO A N 1
ATOM 530 C CA . PRO A 1 69 ? 7.844 -29.380 28.950 1.00 32.77 69 PRO A CA 1
ATOM 531 C C . PRO A 1 69 ? 6.353 -29.554 29.207 1.00 32.73 69 PRO A C 1
ATOM 532 O O . PRO A 1 69 ? 5.925 -30.605 29.708 1.00 37.14 69 PRO A O 1
ATOM 536 N N . ARG A 1 70 ? 5.569 -28.540 28.844 1.00 32.84 70 ARG A N 1
ATOM 537 C CA . ARG A 1 70 ? 4.116 -28.600 28.836 1.00 33.54 70 ARG A CA 1
ATOM 538 C C . ARG A 1 70 ? 3.610 -28.499 27.398 1.00 33.56 70 ARG A C 1
ATOM 539 O O . ARG A 1 70 ? 4.281 -27.938 26.524 1.00 35.10 70 ARG A O 1
ATOM 547 N N . LYS A 1 71 ? 2.419 -29.047 27.166 1.00 32.38 71 LYS A N 1
ATOM 548 C CA . LYS A 1 71 ? 1.788 -28.965 25.861 1.00 33.40 71 LYS A CA 1
ATOM 549 C C . LYS A 1 71 ? 1.382 -27.511 25.625 1.00 35.15 71 LYS A C 1
ATOM 550 O O . LYS A 1 71 ? 1.568 -27.002 24.523 1.00 36.82 71 LYS A O 1
ATOM 556 N N . LEU A 1 72 ? 0.836 -26.928 26.702 1.00 31.61 72 LEU A N 1
ATOM 557 C CA . LEU A 1 72 ? 0.314 -25.572 26.586 1.00 29.42 72 LEU A CA 1
ATOM 558 C C . LEU A 1 72 ? 1.001 -24.470 27.375 1.00 28.65 72 LEU A C 1
ATOM 559 O O . LEU A 1 72 ? 1.430 -24.647 28.511 1.00 28.90 72 LEU A O 1
ATOM 564 N N . ILE A 1 73 ? 1.036 -23.297 26.721 1.00 27.56 73 ILE A N 1
ATOM 565 C CA . ILE A 1 73 ? 1.555 -22.142 27.436 1.00 26.67 73 ILE A CA 1
ATOM 566 C C . ILE A 1 73 ? 0.599 -21.709 28.547 1.00 25.98 73 ILE A C 1
ATOM 567 O O . ILE A 1 73 ? 1.074 -20.989 29.438 1.00 28.28 73 ILE A O 1
ATOM 572 N N . GLU A 1 74 ? -0.654 -22.110 28.561 1.00 26.27 74 GLU A N 1
ATOM 573 C CA . GLU A 1 74 ? -1.600 -21.898 29.649 1.00 28.56 74 GLU A CA 1
ATOM 574 C C . GLU A 1 74 ? -1.063 -22.467 30.958 1.00 28.05 74 GLU A C 1
ATOM 575 O O . GLU A 1 74 ? -1.105 -21.904 32.047 1.00 30.21 74 GLU A O 1
ATOM 581 N N . THR A 1 75 ? -0.535 -23.691 30.821 1.00 29.39 75 THR A N 1
ATOM 582 C CA . THR A 1 75 ? 0.021 -24.439 31.934 1.00 28.92 75 THR A CA 1
ATOM 583 C C . THR A 1 75 ? 1.225 -23.748 32.551 1.00 30.26 75 THR A C 1
ATOM 584 O O . THR A 1 75 ? 1.348 -23.553 33.760 1.00 32.12 75 THR A O 1
ATOM 588 N N . VAL A 1 76 ? 2.164 -23.356 31.708 1.00 29.78 76 VAL A N 1
ATOM 589 C CA . VAL A 1 76 ? 3.358 -22.631 32.153 1.00 27.25 76 VAL A CA 1
ATOM 590 C C . VAL A 1 76 ? 2.930 -21.394 32.907 1.00 30.65 76 VAL A C 1
ATOM 591 O O . VAL A 1 76 ? 3.351 -21.098 34.028 1.00 35.11 76 VAL A O 1
ATOM 595 N N . GLY A 1 77 ? 2.048 -20.559 32.359 1.00 31.71 77 GLY A N 1
ATOM 596 C CA . GLY A 1 77 ? 1.768 -19.300 33.088 1.00 30.75 77 GLY A CA 1
ATOM 597 C C . GLY A 1 77 ? 1.005 -19.602 34.364 1.00 30.31 77 GLY A C 1
ATOM 598 O O . GLY A 1 77 ? 1.110 -18.853 35.337 1.00 32.01 77 GLY A O 1
ATOM 599 N N . ALA A 1 78 ? 0.237 -20.700 34.395 1.00 30.18 78 ALA A N 1
ATOM 600 C CA . ALA A 1 78 ? -0.506 -20.945 35.636 1.00 28.37 78 ALA A CA 1
ATOM 601 C C . ALA A 1 78 ? 0.428 -21.313 36.785 1.00 27.74 78 ALA A C 1
ATOM 602 O O . ALA A 1 78 ? 0.189 -20.963 37.943 1.00 33.16 78 ALA A O 1
ATOM 604 N N . GLU A 1 79 ? 1.501 -22.008 36.450 1.00 25.78 79 GLU A N 1
ATOM 605 C CA . GLU A 1 79 ? 2.496 -22.474 37.397 1.00 31.27 79 GLU A CA 1
ATOM 606 C C . GLU A 1 79 ? 3.323 -21.289 37.880 1.00 29.15 79 GLU A C 1
ATOM 607 O O . GLU A 1 79 ? 3.657 -21.184 39.047 1.00 33.76 79 GLU A O 1
ATOM 613 N N . ILE A 1 80 ? 3.641 -20.343 36.993 1.00 29.35 80 ILE A N 1
ATOM 614 C CA . ILE A 1 80 ? 4.328 -19.134 37.488 1.00 31.08 80 ILE A CA 1
ATOM 615 C C . ILE A 1 80 ? 3.427 -18.269 38.371 1.00 32.20 80 ILE A C 1
ATOM 616 O O . ILE A 1 80 ? 3.843 -17.724 39.404 1.00 31.32 80 ILE A O 1
ATOM 621 N N . ALA A 1 81 ? 2.158 -18.100 38.010 1.00 31.25 81 ALA A N 1
ATOM 622 C CA . ALA A 1 81 ? 1.203 -17.277 38.725 1.00 32.44 81 ALA A CA 1
ATOM 623 C C . ALA A 1 81 ? 0.893 -17.842 40.108 1.00 32.15 81 ALA A C 1
ATOM 624 O O . ALA A 1 81 ? 0.932 -17.153 41.126 1.00 31.69 81 ALA A O 1
ATOM 626 N N . ASP A 1 82 ? 0.591 -19.140 40.147 1.00 33.01 82 ASP A N 1
ATOM 627 C CA . ASP A 1 82 ? 0.424 -19.815 41.424 1.00 36.16 82 ASP A CA 1
ATOM 628 C C . ASP A 1 82 ? 1.642 -19.714 42.333 1.00 35.92 82 ASP A C 1
ATOM 629 O O . ASP A 1 82 ? 1.523 -19.734 43.554 1.00 36.32 82 ASP A O 1
ATOM 634 N N . HIS A 1 83 ? 2.825 -19.631 41.730 1.00 35.76 83 HIS A N 1
ATOM 635 C CA . HIS A 1 83 ? 4.024 -19.478 42.541 1.00 34.94 83 HIS A CA 1
ATOM 636 C C . HIS A 1 83 ? 4.061 -18.107 43.198 1.00 37.03 83 HIS A C 1
ATOM 637 O O . HIS A 1 83 ? 4.433 -17.914 44.347 1.00 30.75 83 HIS A O 1
ATOM 644 N N . VAL A 1 84 ? 3.681 -17.110 42.394 1.00 31.92 84 VAL A N 1
ATOM 645 C CA . VAL A 1 84 ? 3.696 -15.729 42.881 1.00 32.08 84 VAL A CA 1
ATOM 646 C C . VAL A 1 84 ? 2.636 -15.587 43.963 1.00 30.74 84 VAL A C 1
ATOM 647 O O . VAL A 1 84 ? 2.885 -14.854 44.924 1.00 32.00 84 VAL A O 1
ATOM 651 N N . MET A 1 85 ? 1.508 -16.275 43.850 1.00 30.86 85 MET A N 1
ATOM 652 C CA . MET A 1 85 ? 0.414 -16.158 44.820 1.00 32.66 85 MET A CA 1
ATOM 653 C C . MET A 1 85 ? 0.706 -16.868 46.141 1.00 34.09 85 MET A C 1
ATOM 654 O O . MET A 1 85 ? 0.010 -16.604 47.133 1.00 33.38 85 MET A O 1
ATOM 659 N N . ASP A 1 86 ? 1.717 -17.732 46.177 1.00 35.23 86 ASP A N 1
ATOM 660 C CA . ASP A 1 86 ? 2.247 -18.259 47.420 1.00 38.91 86 ASP A CA 1
ATOM 661 C C . ASP A 1 86 ? 2.688 -17.151 48.372 1.00 37.31 86 ASP A C 1
ATOM 662 O O . ASP A 1 86 ? 2.620 -17.302 49.597 1.00 43.22 86 ASP A O 1
ATOM 667 N N . ASP A 1 87 ? 3.159 -16.005 47.862 1.00 38.31 87 ASP A N 1
ATOM 668 C CA . ASP A 1 87 ? 3.477 -14.858 48.732 1.00 38.02 87 ASP A CA 1
ATOM 669 C C . ASP A 1 87 ? 2.189 -14.141 49.118 1.00 35.62 87 ASP A C 1
ATOM 670 O O . ASP A 1 87 ? 1.489 -13.489 48.333 1.00 36.44 87 ASP A O 1
ATOM 675 N N . GLN A 1 88 ? 1.784 -14.256 50.386 1.00 35.11 88 GLN A N 1
ATOM 676 C CA . GLN A 1 88 ? 0.466 -13.751 50.771 1.00 37.36 88 GLN A CA 1
ATOM 677 C C . GLN A 1 88 ? 0.408 -12.234 50.770 1.00 37.62 88 GLN A C 1
ATOM 678 O O . GLN A 1 88 ? -0.662 -11.655 50.989 1.00 42.13 88 GLN A O 1
ATOM 684 N N . ARG A 1 89 ? 1.511 -11.529 50.518 1.00 37.74 89 ARG A N 1
ATOM 685 C CA . ARG A 1 89 ? 1.382 -10.081 50.367 1.00 33.90 89 ARG A CA 1
ATOM 686 C C . ARG A 1 89 ? 0.758 -9.750 49.014 1.00 33.86 89 ARG A C 1
ATOM 687 O O . ARG A 1 89 ? 0.309 -8.631 48.795 1.00 35.27 89 ARG A O 1
ATOM 695 N N . VAL A 1 90 ? 0.731 -10.690 48.076 1.00 31.84 90 VAL A N 1
ATOM 696 C CA . VAL A 1 90 ? 0.330 -10.366 46.707 1.00 29.74 90 VAL A CA 1
ATOM 697 C C . VAL A 1 90 ? -1.173 -10.318 46.498 1.00 29.76 90 VAL A C 1
ATOM 698 O O . VAL A 1 90 ? -1.892 -11.275 46.815 1.00 36.34 90 VAL A O 1
ATOM 702 N N . HIS A 1 91 ? -1.659 -9.187 45.963 1.00 30.76 91 HIS A N 1
ATOM 703 C CA . HIS A 1 91 ? -3.107 -9.065 45.823 1.00 31.42 91 HIS A CA 1
ATOM 704 C C . HIS A 1 91 ? -3.585 -9.840 44.601 1.00 31.10 91 HIS A C 1
ATOM 705 O O . HIS A 1 91 ? -4.641 -10.469 44.661 1.00 35.38 91 HIS A O 1
ATOM 712 N N . ALA A 1 92 ? -2.768 -9.753 43.552 1.00 27.14 92 ALA A N 1
ATOM 713 C CA . ALA A 1 92 ? -3.080 -10.443 42.311 1.00 27.57 92 ALA A CA 1
ATOM 714 C C . ALA A 1 92 ? -1.856 -10.529 41.437 1.00 28.35 92 ALA A C 1
ATOM 715 O O . ALA A 1 92 ? -0.839 -9.847 41.635 1.00 28.24 92 ALA A O 1
ATOM 717 N N . VAL A 1 93 ? -1.961 -11.369 40.415 1.00 27.24 93 VAL A N 1
ATOM 718 C CA . VAL A 1 93 ? -0.793 -11.445 39.532 1.00 28.47 93 VAL A CA 1
ATOM 719 C C . VAL A 1 93 ? -1.259 -11.624 38.105 1.00 28.52 93 VAL A C 1
ATOM 720 O O . VAL A 1 93 ? -2.320 -12.195 37.892 1.00 30.72 93 VAL A O 1
ATOM 724 N N . GLU A 1 94 ? -0.508 -11.149 37.127 1.00 27.93 94 GLU A N 1
ATOM 725 C CA . GLU A 1 94 ? -0.847 -11.539 35.754 1.00 26.80 94 GLU A CA 1
ATOM 726 C C . GLU A 1 94 ? 0.431 -12.036 35.091 1.00 24.53 94 GLU A C 1
ATOM 727 O O . GLU A 1 94 ? 1.426 -11.304 35.137 1.00 27.50 94 GLU A O 1
ATOM 733 N N . VAL A 1 95 ? 0.428 -13.194 34.499 1.00 24.37 95 VAL A N 1
ATOM 734 C CA . VAL A 1 95 ? 1.626 -13.713 33.843 1.00 24.76 95 VAL A CA 1
ATOM 735 C C . VAL A 1 95 ? 1.333 -13.871 32.357 1.00 28.20 95 VAL A C 1
ATOM 736 O O . VAL A 1 95 ? 0.437 -14.643 32.015 1.00 26.91 95 VAL A O 1
ATOM 740 N N . ALA A 1 96 ? 2.079 -13.128 31.536 1.00 25.41 96 ALA A N 1
ATOM 741 C CA . ALA A 1 96 ? 1.918 -13.268 30.093 1.00 23.66 96 ALA A CA 1
ATOM 742 C C . ALA A 1 96 ? 3.008 -14.206 29.599 1.00 26.78 96 ALA A C 1
ATOM 743 O O . ALA A 1 96 ? 4.202 -13.919 29.804 1.00 26.45 96 ALA A O 1
ATOM 745 N N . VAL A 1 97 ? 2.590 -15.316 28.989 1.00 25.56 97 VAL A N 1
ATOM 746 C CA . VAL A 1 97 ? 3.560 -16.201 28.366 1.00 23.70 97 VAL A CA 1
ATOM 747 C C . VAL A 1 97 ? 3.455 -15.961 26.859 1.00 24.03 97 VAL A C 1
ATOM 748 O O . VAL A 1 97 ? 2.416 -16.334 26.288 1.00 23.88 97 VAL A O 1
ATOM 752 N N . HIS A 1 98 ? 4.494 -15.355 26.289 1.00 24.51 98 HIS A N 1
ATOM 753 C CA . HIS A 1 98 ? 4.541 -15.155 24.841 1.00 23.61 98 HIS A CA 1
ATOM 754 C C . HIS A 1 98 ? 5.272 -16.289 24.124 1.00 24.76 98 HIS A C 1
ATOM 755 O O . HIS A 1 98 ? 6.279 -16.842 24.587 1.00 28.33 98 HIS A O 1
ATOM 762 N N . LYS A 1 99 ? 4.772 -16.629 22.935 1.00 26.18 99 LYS A N 1
ATOM 763 C CA . LYS A 1 99 ? 5.432 -17.638 22.096 1.00 25.68 99 LYS A CA 1
ATOM 764 C C . LYS A 1 99 ? 5.663 -16.994 20.726 1.00 25.24 99 LYS A C 1
ATOM 765 O O . LYS A 1 99 ? 5.017 -17.343 19.719 1.00 32.09 99 LYS A O 1
ATOM 771 N N . PRO A 1 100 ? 6.570 -16.018 20.630 1.00 26.60 100 PRO A N 1
ATOM 772 C CA . PRO A 1 100 ? 6.733 -15.232 19.392 1.00 28.96 100 PRO A CA 1
ATOM 773 C C . PRO A 1 100 ? 7.237 -16.074 18.231 1.00 31.40 100 PRO A C 1
ATOM 774 O O . PRO A 1 100 ? 7.170 -15.569 17.099 1.00 37.53 100 PRO A O 1
ATOM 778 N N . GLN A 1 101 ? 7.718 -17.290 18.500 1.00 31.26 101 GLN A N 1
ATOM 779 C CA . GLN A 1 101 ? 8.191 -18.119 17.390 1.00 31.69 101 GLN A CA 1
ATOM 780 C C . GLN A 1 101 ? 7.252 -19.300 17.127 1.00 32.79 101 GLN A C 1
ATOM 781 O O . GLN A 1 101 ? 7.663 -20.320 16.570 1.00 38.08 101 GLN A O 1
ATOM 787 N N . ALA A 1 102 ? 6.009 -19.112 17.541 1.00 34.54 102 ALA A N 1
ATOM 788 C CA . ALA A 1 102 ? 4.968 -20.123 17.343 1.00 31.28 102 ALA A CA 1
ATOM 789 C C . ALA A 1 102 ? 4.963 -20.546 15.888 1.00 36.94 102 ALA A C 1
ATOM 790 O O . ALA A 1 102 ? 4.881 -19.701 15.000 1.00 32.36 102 ALA A O 1
ATOM 792 N N . PRO A 1 103 ? 5.094 -21.837 15.652 1.00 38.80 103 PRO A N 1
ATOM 793 C CA . PRO A 1 103 ? 5.161 -22.301 14.270 1.00 38.23 103 PRO A CA 1
ATOM 794 C C . PRO A 1 103 ? 3.756 -22.299 13.678 1.00 42.28 103 PRO A C 1
ATOM 795 O O . PRO A 1 103 ? 3.056 -23.310 13.698 1.00 51.20 103 PRO A O 1
ATOM 799 N N . ILE A 1 104 ? 3.386 -21.137 13.169 1.00 40.53 104 ILE A N 1
ATOM 800 C CA . ILE A 1 104 ? 2.159 -20.967 12.383 1.00 38.55 104 ILE A CA 1
ATOM 801 C C . ILE A 1 104 ? 2.556 -20.329 11.059 1.00 37.81 104 ILE A C 1
ATOM 802 O O . ILE A 1 104 ? 3.517 -19.563 11.025 1.00 43.85 104 ILE A O 1
ATOM 807 N N . PRO A 1 105 ? 1.883 -20.632 9.956 1.00 37.34 105 PRO A N 1
ATOM 808 C CA . PRO A 1 105 ? 2.346 -20.199 8.635 1.00 37.19 105 PRO A CA 1
ATOM 809 C C . PRO A 1 105 ? 2.034 -18.731 8.400 1.00 36.41 105 PRO A C 1
ATOM 810 O O . PRO A 1 105 ? 2.607 -18.068 7.541 1.00 40.00 105 PRO A O 1
ATOM 814 N N . GLN A 1 106 ? 1.099 -18.202 9.168 1.00 32.68 106 GLN A N 1
ATOM 815 C CA . GLN A 1 106 ? 0.769 -16.784 9.034 1.00 34.27 106 GLN A CA 1
ATOM 816 C C . GLN A 1 106 ? 1.921 -15.920 9.523 1.00 34.36 106 GLN A C 1
ATOM 817 O O . GLN A 1 106 ? 2.707 -16.466 10.312 1.00 39.54 106 GLN A O 1
ATOM 823 N N . THR A 1 107 ? 2.029 -14.664 9.121 1.00 32.22 107 THR A N 1
ATOM 824 C CA . THR A 1 107 ? 2.963 -13.672 9.626 1.00 30.60 107 THR A CA 1
ATOM 825 C C . THR A 1 107 ? 2.356 -12.833 10.753 1.00 33.45 107 THR A C 1
ATOM 826 O O . THR A 1 107 ? 1.297 -12.238 10.588 1.00 26.90 107 THR A O 1
ATOM 830 N N . PHE A 1 108 ? 3.016 -12.775 11.911 1.00 28.94 108 PHE A N 1
ATOM 831 C CA . PHE A 1 108 ? 2.462 -12.079 13.064 1.00 28.10 108 PHE A CA 1
ATOM 832 C C . PHE A 1 108 ? 3.551 -11.695 14.045 1.00 28.21 108 PHE A C 1
ATOM 833 O O . PHE A 1 108 ? 4.614 -12.331 14.084 1.00 31.21 108 PHE A O 1
ATOM 841 N N . ASP A 1 109 ? 3.320 -10.647 14.840 1.00 24.01 109 ASP A N 1
ATOM 842 C CA . ASP A 1 109 ? 4.430 -10.263 15.720 1.00 27.77 109 ASP A CA 1
ATOM 843 C C . ASP A 1 109 ? 4.534 -11.181 16.937 1.00 27.71 109 ASP A C 1
ATOM 844 O O . ASP A 1 109 ? 5.636 -11.556 17.373 1.00 28.57 109 ASP A O 1
ATOM 849 N N . ASP A 1 110 ? 3.364 -11.523 17.493 1.00 28.54 110 ASP A N 1
ATOM 850 C CA . ASP A 1 110 ? 3.372 -12.263 18.759 1.00 29.35 110 ASP A CA 1
ATOM 851 C C . ASP A 1 110 ? 2.054 -12.968 19.030 1.00 28.53 110 ASP A C 1
ATOM 852 O O . ASP A 1 110 ? 0.986 -12.597 18.548 1.00 28.12 110 ASP A O 1
ATOM 857 N N . VAL A 1 111 ? 2.151 -14.041 19.827 1.00 26.75 111 VAL A N 1
ATOM 858 C CA . VAL A 1 111 ? 0.944 -14.664 20.377 1.00 27.18 111 VAL A CA 1
ATOM 859 C C . VAL A 1 111 ? 1.246 -15.014 21.828 1.00 24.62 111 VAL A C 1
ATOM 860 O O . VAL A 1 111 ? 2.379 -15.326 22.206 1.00 27.53 111 VAL A O 1
ATOM 864 N N . ALA A 1 112 ? 0.251 -14.916 22.696 1.00 24.92 112 ALA A N 1
ATOM 865 C CA . ALA A 1 112 ? 0.544 -15.092 24.117 1.00 24.45 112 ALA A CA 1
ATOM 866 C C . ALA A 1 112 ? -0.718 -15.463 24.851 1.00 25.56 112 ALA A C 1
ATOM 867 O O . ALA A 1 112 ? -1.822 -15.201 24.386 1.00 27.51 112 ALA A O 1
ATOM 869 N N . VAL A 1 113 ? -0.566 -16.071 26.021 1.00 27.18 113 VAL A N 1
ATOM 870 C CA . VAL A 1 113 ? -1.702 -16.155 26.921 1.00 26.02 113 VAL A CA 1
ATOM 871 C C . VAL A 1 113 ? -1.372 -15.306 28.149 1.00 26.68 113 VAL A C 1
ATOM 872 O O . VAL A 1 113 ? -0.180 -15.104 28.442 1.00 30.37 113 VAL A O 1
ATOM 876 N N . VAL A 1 114 ? -2.407 -14.813 28.815 1.00 27.91 114 VAL A N 1
ATOM 877 C CA . VAL A 1 114 ? -2.211 -14.055 30.050 1.00 28.15 114 VAL A CA 1
ATOM 878 C C . VAL A 1 114 ? -3.013 -14.718 31.156 1.00 29.27 114 VAL A C 1
ATOM 879 O O . VAL A 1 114 ? -4.234 -14.740 31.028 1.00 31.04 114 VAL A O 1
ATOM 883 N N . ILE A 1 115 ? -2.317 -15.235 32.163 1.00 27.79 115 ILE A N 1
ATOM 884 C CA . ILE A 1 115 ? -3.028 -15.916 33.238 1.00 27.54 115 ILE A CA 1
ATOM 885 C C . ILE A 1 115 ? -3.131 -14.963 34.422 1.00 28.60 115 ILE A C 1
ATOM 886 O O . ILE A 1 115 ? -2.057 -14.483 34.800 1.00 27.20 115 ILE A O 1
ATOM 891 N N . ARG A 1 116 ? -4.351 -14.743 34.892 1.00 29.40 116 ARG A N 1
ATOM 892 C CA . ARG A 1 116 ? -4.601 -13.837 36.008 1.00 31.61 116 ARG A CA 1
ATOM 893 C C . ARG A 1 116 ? -5.072 -14.605 37.245 1.00 34.74 116 ARG A C 1
ATOM 894 O O . ARG A 1 116 ? -5.973 -15.433 37.127 1.00 37.71 116 ARG A O 1
ATOM 902 N N . ARG A 1 117 ? -4.446 -14.270 38.385 1.00 33.03 117 ARG A N 1
ATOM 903 C CA . ARG A 1 117 ? -4.849 -14.839 39.659 1.00 35.26 117 ARG A CA 1
ATOM 904 C C . ARG A 1 117 ? -5.015 -13.729 40.676 1.00 39.96 117 ARG A C 1
ATOM 905 O O . ARG A 1 117 ? -4.314 -12.720 40.646 1.00 38.58 117 ARG A O 1
ATOM 913 N N . SER A 1 118 ? -5.960 -13.914 41.596 1.00 43.37 118 SER A N 1
ATOM 914 C CA . SER A 1 118 ? -6.155 -12.838 42.563 1.00 50.10 118 SER A CA 1
ATOM 915 C C . SER A 1 118 ? -6.845 -13.405 43.789 1.00 52.64 118 SER A C 1
ATOM 916 O O . SER A 1 118 ? -7.355 -14.526 43.713 1.00 50.99 118 SER A O 1
ATOM 919 N N . ARG A 1 119 ? -6.845 -12.643 44.881 1.00 54.82 119 ARG A N 1
ATOM 920 C CA . ARG A 1 119 ? -7.416 -13.268 46.077 1.00 56.66 119 ARG A CA 1
ATOM 921 C C . ARG A 1 119 ? -8.927 -13.407 45.948 1.00 60.04 119 ARG A C 1
ATOM 922 O O . ARG A 1 119 ? -9.615 -12.404 45.727 1.00 82.81 119 ARG A O 1
ATOM 930 N N . ALA B 2 2 ? -16.986 -0.023 24.151 1.00 41.60 2 ALA B N 1
ATOM 931 C CA . ALA B 2 2 ? -15.588 -0.310 23.868 1.00 42.57 2 ALA B CA 1
ATOM 932 C C . ALA B 2 2 ? -15.310 -0.536 22.380 1.00 39.08 2 ALA B C 1
ATOM 933 O O . ALA B 2 2 ? -14.130 -0.715 22.037 1.00 44.97 2 ALA B O 1
ATOM 935 N N . ASP B 2 3 ? -16.340 -0.552 21.520 1.00 35.87 3 ASP B N 1
ATOM 936 C CA . ASP B 2 3 ? -16.164 -0.095 20.136 1.00 29.10 3 ASP B CA 1
ATOM 937 C C . ASP B 2 3 ? -15.479 1.271 20.092 1.00 29.21 3 ASP B C 1
ATOM 938 O O . ASP B 2 3 ? -15.882 2.223 20.761 1.00 31.36 3 ASP B O 1
ATOM 943 N N . ARG B 2 4 ? -14.419 1.363 19.292 1.00 29.61 4 ARG B N 1
ATOM 944 C CA . ARG B 2 4 ? -13.715 2.634 19.180 1.00 28.80 4 ARG B CA 1
ATOM 945 C C . ARG B 2 4 ? -12.896 2.728 17.901 1.00 28.95 4 ARG B C 1
ATOM 946 O O . ARG B 2 4 ? -12.554 1.704 17.267 1.00 29.84 4 ARG B O 1
ATOM 954 N N . ILE B 2 5 ? -12.603 3.973 17.583 1.00 25.43 5 ILE B N 1
ATOM 955 C CA . ILE B 2 5 ? -11.647 4.322 16.521 1.00 24.92 5 ILE B CA 1
ATOM 956 C C . ILE B 2 5 ? -10.364 4.901 17.089 1.00 26.48 5 ILE B C 1
ATOM 957 O O . ILE B 2 5 ? -10.375 5.810 17.945 1.00 28.95 5 ILE B O 1
ATOM 962 N N . GLU B 2 6 ? -9.224 4.381 16.622 1.00 25.39 6 GLU B N 1
ATOM 963 C CA . GLU B 2 6 ? -7.951 4.859 17.165 1.00 25.10 6 GLU B CA 1
ATOM 964 C C . GLU B 2 6 ? -7.032 5.416 16.087 1.00 23.17 6 GLU B C 1
ATOM 965 O O . GLU B 2 6 ? -6.708 4.713 15.135 1.00 27.73 6 GLU B O 1
ATOM 971 N N . LEU B 2 7 ? -6.609 6.659 16.206 1.00 24.62 7 LEU B N 1
ATOM 972 C CA . LEU B 2 7 ? -5.618 7.245 15.312 1.00 23.20 7 LEU B CA 1
ATOM 973 C C . LEU B 2 7 ? -4.327 7.416 16.112 1.00 25.57 7 LEU B C 1
ATOM 974 O O . LEU B 2 7 ? -4.436 7.883 17.259 1.00 24.42 7 LEU B O 1
ATOM 979 N N . ARG B 2 8 ? -3.182 7.033 15.571 1.00 25.68 8 ARG B N 1
ATOM 980 C CA . ARG B 2 8 ? -1.981 7.041 16.414 1.00 25.91 8 ARG B CA 1
ATOM 981 C C . ARG B 2 8 ? -0.783 7.654 15.687 1.00 25.39 8 ARG B C 1
ATOM 982 O O . ARG B 2 8 ? -0.474 7.378 14.520 1.00 28.22 8 ARG B O 1
ATOM 990 N N . GLY B 2 9 ? -0.052 8.515 16.391 1.00 26.15 9 GLY B N 1
ATOM 991 C CA . GLY B 2 9 ? 1.217 9.019 15.881 1.00 23.31 9 GLY B CA 1
ATOM 992 C C . GLY B 2 9 ? 1.043 10.021 14.758 1.00 23.09 9 GLY B C 1
ATOM 993 O O . GLY B 2 9 ? 1.902 10.187 13.891 1.00 29.54 9 GLY B O 1
ATOM 994 N N . LEU B 2 10 ? -0.070 10.743 14.723 1.00 25.34 10 LEU B N 1
ATOM 995 C CA . LEU B 2 10 ? -0.257 11.807 13.719 1.00 25.55 10 LEU B CA 1
ATOM 996 C C . LEU B 2 10 ? 0.757 12.908 13.994 1.00 28.66 10 LEU B C 1
ATOM 997 O O . LEU B 2 10 ? 0.741 13.534 15.066 1.00 29.63 10 LEU B O 1
ATOM 1002 N N . THR B 2 11 ? 1.630 13.100 13.024 1.00 24.62 11 THR B N 1
ATOM 1003 C CA . THR B 2 11 ? 2.847 13.903 13.187 1.00 27.20 11 THR B CA 1
ATOM 1004 C C . THR B 2 11 ? 2.720 15.183 12.404 1.00 27.42 11 THR B C 1
ATOM 1005 O O . THR B 2 11 ? 2.517 15.139 11.179 1.00 26.93 11 THR B O 1
ATOM 1009 N N . VAL B 2 12 ? 2.817 16.319 13.108 1.00 28.56 12 VAL B N 1
ATOM 1010 C CA . VAL B 2 12 ? 2.499 17.603 12.538 1.00 26.65 12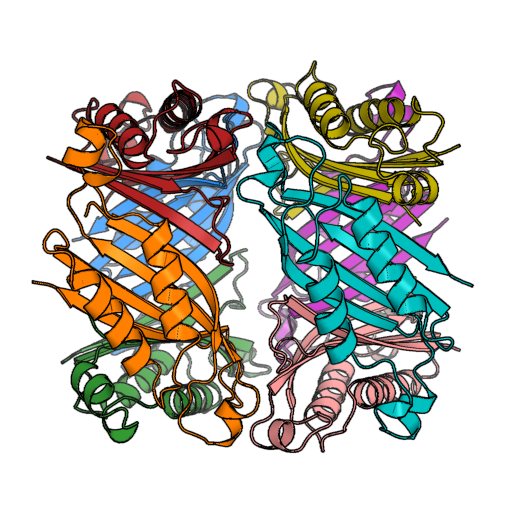 VAL B CA 1
ATOM 1011 C C . VAL B 2 12 ? 3.390 18.697 13.087 1.00 26.73 12 VAL B C 1
ATOM 1012 O O . VAL B 2 12 ? 3.530 18.855 14.306 1.00 27.01 12 VAL B O 1
ATOM 1016 N N . HIS B 2 13 ? 4.025 19.474 12.222 1.00 26.52 13 HIS B N 1
ATOM 1017 C CA . HIS B 2 13 ? 4.858 20.555 12.774 1.00 25.35 13 HIS B CA 1
ATOM 1018 C C . HIS B 2 13 ? 3.933 21.664 13.257 1.00 27.90 13 HIS B C 1
ATOM 1019 O O . HIS B 2 13 ? 2.967 21.954 12.560 1.00 28.56 13 HIS B O 1
ATOM 1026 N N . GLY B 2 14 ? 4.197 22.243 14.408 1.00 29.15 14 GLY B N 1
ATOM 1027 C CA . GLY B 2 14 ? 3.345 23.292 14.951 1.00 29.94 14 GLY B CA 1
ATOM 1028 C C . GLY B 2 14 ? 4.189 24.276 15.753 1.00 30.39 14 GLY B C 1
ATOM 1029 O O . GLY B 2 14 ? 5.427 24.122 15.821 1.00 26.94 14 GLY B O 1
ATOM 1030 N N . ARG B 2 15 ? 3.532 25.268 16.350 1.00 31.04 15 ARG B N 1
ATOM 1031 C CA . ARG B 2 15 ? 4.261 26.301 17.095 1.00 29.55 15 ARG B CA 1
ATOM 1032 C C . ARG B 2 15 ? 3.681 26.598 18.466 1.00 30.08 15 ARG B C 1
ATOM 1033 O O . ARG B 2 15 ? 3.687 27.739 18.959 1.00 37.49 15 ARG B O 1
ATOM 1041 N N . HIS B 2 16 ? 3.195 25.582 19.151 1.00 34.86 16 HIS B N 1
ATOM 1042 C CA . HIS B 2 16 ? 2.643 25.791 20.487 1.00 34.45 16 HIS B CA 1
ATOM 1043 C C . HIS B 2 16 ? 3.785 25.894 21.468 1.00 36.03 16 HIS B C 1
ATOM 1044 O O . HIS B 2 16 ? 4.863 25.327 21.199 1.00 38.38 16 HIS B O 1
ATOM 1051 N N . GLY B 2 17 ? 3.536 26.622 22.550 1.00 37.49 17 GLY B N 1
ATOM 1052 C CA . GLY B 2 17 ? 4.568 26.845 23.561 1.00 39.95 17 GLY B CA 1
ATOM 1053 C C . GLY B 2 17 ? 4.339 28.100 24.378 1.00 43.22 17 GLY B C 1
ATOM 1054 O O . GLY B 2 17 ? 3.811 29.113 23.916 1.00 41.83 17 GLY B O 1
ATOM 1055 N N . VAL B 2 18 ? 4.737 28.078 25.661 1.00 48.41 18 VAL B N 1
ATOM 1056 C CA . VAL B 2 18 ? 4.530 29.286 26.435 1.00 47.88 18 VAL B CA 1
ATOM 1057 C C . VAL B 2 18 ? 5.572 30.353 26.140 1.00 49.59 18 VAL B C 1
ATOM 1058 O O . VAL B 2 18 ? 5.343 31.540 26.425 1.00 61.32 18 VAL B O 1
ATOM 1062 N N . TYR B 2 19 ? 6.737 30.010 25.606 1.00 49.49 19 TYR B N 1
ATOM 1063 C CA . TYR B 2 19 ? 7.734 31.063 25.400 1.00 54.68 19 TYR B CA 1
ATOM 1064 C C . TYR B 2 19 ? 7.853 31.484 23.941 1.00 59.30 19 TYR B C 1
ATOM 1065 O O . TYR B 2 19 ? 7.695 30.685 23.013 1.00 58.11 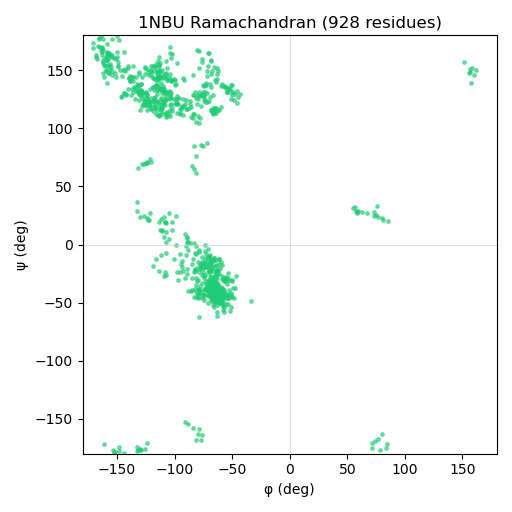19 TYR B O 1
ATOM 1074 N N . ALA B 2 20 ? 8.142 32.768 23.762 1.00 58.13 20 ALA B N 1
ATOM 1075 C CA . ALA B 2 20 ? 8.248 33.318 22.415 1.00 58.40 20 ALA B CA 1
ATOM 1076 C C . ALA B 2 20 ? 9.247 32.525 21.584 1.00 61.25 20 ALA B C 1
ATOM 1077 O O . ALA B 2 20 ? 8.968 32.187 20.430 1.00 56.63 20 ALA B O 1
ATOM 1079 N N . HIS B 2 21 ? 10.407 32.198 22.145 1.00 63.74 21 HIS B N 1
ATOM 1080 C CA . HIS B 2 21 ? 11.423 31.472 21.393 1.00 67.43 21 HIS B CA 1
ATOM 1081 C C . HIS B 2 21 ? 10.889 30.184 20.777 1.00 62.53 21 HIS B C 1
ATOM 1082 O O . HIS B 2 21 ? 11.479 29.700 19.805 1.00 66.41 21 HIS B O 1
ATOM 1089 N N . GLU B 2 22 ? 9.831 29.599 21.318 1.00 54.91 22 GLU B N 1
ATOM 1090 C CA . GLU B 2 22 ? 9.301 28.336 20.822 1.00 51.48 22 GLU B CA 1
ATOM 1091 C C . GLU B 2 22 ? 8.425 28.513 19.595 1.00 51.45 22 GLU B C 1
ATOM 1092 O O . GLU B 2 22 ? 8.168 27.583 18.829 1.00 54.79 22 GLU B O 1
ATOM 1098 N N . ARG B 2 23 ? 7.910 29.722 19.379 1.00 52.11 23 ARG B N 1
ATOM 1099 C CA . ARG B 2 23 ? 7.029 29.890 18.214 1.00 52.85 23 ARG B CA 1
ATOM 1100 C C . ARG B 2 23 ? 7.831 30.418 17.035 1.00 52.78 23 ARG B C 1
ATOM 1101 O O . ARG B 2 23 ? 7.383 30.499 15.889 1.00 63.57 23 ARG B O 1
ATOM 1114 N N . VAL B 2 24 ? 9.092 30.782 17.297 1.00 51.56 24 VAL B N 1
ATOM 1115 C CA . VAL B 2 24 ? 9.932 31.191 16.175 1.00 53.90 24 VAL B CA 1
ATOM 1116 C C . VAL B 2 24 ? 10.061 30.103 15.121 1.00 50.70 24 VAL B C 1
ATOM 1117 O O . VAL B 2 24 ? 9.768 30.345 13.951 1.00 58.43 24 VAL B O 1
ATOM 1121 N N . ALA B 2 25 ? 10.512 28.903 15.465 1.00 42.02 25 ALA B N 1
ATOM 1122 C CA . ALA B 2 25 ? 10.689 27.893 14.412 1.00 37.92 25 ALA B CA 1
ATOM 1123 C C . ALA B 2 25 ? 9.747 26.719 14.635 1.00 36.42 25 ALA B C 1
ATOM 1124 O O . ALA B 2 25 ? 9.589 25.873 13.762 1.00 36.28 25 ALA B O 1
ATOM 1126 N N . GLY B 2 26 ? 9.126 26.647 15.806 1.00 33.40 26 GLY B N 1
ATOM 1127 C CA . GLY B 2 26 ? 8.164 25.571 16.065 1.00 31.39 26 GLY B CA 1
ATOM 1128 C C . GLY B 2 26 ? 8.852 24.238 16.287 1.00 28.64 26 GLY B C 1
ATOM 1129 O O . GLY B 2 26 ? 10.079 24.217 16.439 1.00 34.04 26 GLY B O 1
ATOM 1130 N N . GLN B 2 27 ? 8.080 23.155 16.315 1.00 30.16 27 GLN B N 1
ATOM 1131 C CA . GLN B 2 27 ? 8.587 21.830 16.645 1.00 30.60 27 GLN B CA 1
ATOM 1132 C C . GLN B 2 27 ? 7.546 20.768 16.260 1.00 30.62 27 GLN B C 1
ATOM 1133 O O . GLN B 2 27 ? 6.407 21.116 15.906 1.00 29.49 27 GLN B O 1
ATOM 1139 N N . ARG B 2 28 ? 7.956 19.508 16.338 1.00 30.84 28 ARG B N 1
ATOM 1140 C CA . ARG B 2 28 ? 7.117 18.368 16.008 1.00 29.11 28 ARG B CA 1
ATOM 1141 C C . ARG B 2 28 ? 6.160 18.069 17.150 1.00 28.73 28 ARG B C 1
ATOM 1142 O O . ARG B 2 28 ? 6.573 17.973 18.313 1.00 30.69 28 ARG B O 1
ATOM 1150 N N . PHE B 2 29 ? 4.897 17.919 16.794 1.00 27.86 29 PHE B N 1
ATOM 1151 C CA . PHE B 2 29 ? 3.901 17.397 17.712 1.00 27.53 29 PHE B CA 1
ATOM 1152 C C . PHE B 2 29 ? 3.382 16.059 17.182 1.00 26.79 29 PHE B C 1
ATOM 1153 O O . PHE B 2 29 ? 3.284 15.812 15.979 1.00 26.19 29 PHE B O 1
ATOM 1161 N N . VAL B 2 30 ? 3.052 15.187 18.126 1.00 25.94 30 VAL B N 1
ATOM 1162 C CA . VAL B 2 30 ? 2.453 13.905 17.752 1.00 24.65 30 VAL B CA 1
ATOM 1163 C C . VAL B 2 30 ? 1.124 13.716 18.478 1.00 24.88 30 VAL B C 1
ATOM 1164 O O . VAL B 2 30 ? 1.010 13.916 19.700 1.00 27.94 30 VAL B O 1
ATOM 1168 N N . ILE B 2 31 ? 0.103 13.345 17.696 1.00 24.27 31 ILE B N 1
ATOM 1169 C CA . ILE B 2 31 ? -1.248 13.291 18.198 1.00 25.32 31 ILE B CA 1
ATOM 1170 C C . ILE B 2 31 ? -1.862 11.900 18.075 1.00 23.74 31 ILE B C 1
ATOM 1171 O O . ILE B 2 31 ? -1.752 11.287 17.003 1.00 26.59 31 ILE B O 1
ATOM 1176 N N . ASP B 2 32 ? -2.494 11.492 19.176 1.00 24.80 32 ASP B N 1
ATOM 1177 C CA . ASP B 2 32 ? -3.334 10.300 19.182 1.00 25.12 32 ASP B CA 1
ATOM 1178 C C . ASP B 2 32 ? -4.790 10.685 19.468 1.00 24.14 32 ASP B C 1
ATOM 1179 O O . ASP B 2 32 ? -5.000 11.558 20.319 1.00 28.37 32 ASP B O 1
ATOM 1184 N N . VAL B 2 33 ? -5.733 10.045 18.794 1.00 24.51 33 VAL B N 1
ATOM 1185 C CA . VAL B 2 33 ? -7.155 10.285 19.075 1.00 24.44 33 VAL B CA 1
ATOM 1186 C C . VAL B 2 33 ? -7.837 8.920 19.232 1.00 26.12 33 VAL B C 1
ATOM 1187 O O . VAL B 2 33 ? -7.654 8.065 18.358 1.00 28.83 33 VAL B O 1
ATOM 1191 N N . THR B 2 34 ? -8.598 8.727 20.309 1.00 27.36 34 THR B N 1
ATOM 1192 C CA . THR B 2 34 ? -9.452 7.576 20.516 1.00 28.52 34 THR B CA 1
ATOM 1193 C C . THR B 2 34 ? -10.907 8.044 20.633 1.00 27.20 34 THR B C 1
ATOM 1194 O O . THR B 2 34 ? -11.183 8.877 21.485 1.00 28.40 34 THR B O 1
ATOM 1198 N N . VAL B 2 35 ? -11.786 7.520 19.782 1.00 26.56 35 VAL B N 1
ATOM 1199 C CA . VAL B 2 35 ? -13.191 7.833 19.677 1.00 27.55 35 VAL B CA 1
ATOM 1200 C C . VAL B 2 35 ? -14.035 6.622 20.087 1.00 27.59 35 VAL B C 1
ATOM 1201 O O . VAL B 2 35 ? -14.062 5.643 19.359 1.00 28.87 35 VAL B O 1
ATOM 1205 N N . TRP B 2 36 ? -14.727 6.703 21.230 1.00 32.14 36 TRP B N 1
ATOM 1206 C CA . TRP B 2 36 ? -15.702 5.679 21.576 1.00 29.83 36 TRP B CA 1
ATOM 1207 C C . TRP B 2 36 ? -17.057 6.017 20.946 1.00 33.63 36 TRP B C 1
ATOM 1208 O O . TRP B 2 36 ? -17.658 7.091 21.142 1.00 33.15 36 TRP B O 1
ATOM 1219 N N . ILE B 2 37 ? -17.514 5.028 20.165 1.00 36.87 37 ILE B N 1
ATOM 1220 C CA . ILE B 2 37 ? -18.746 5.186 19.395 1.00 31.59 37 ILE B CA 1
ATOM 1221 C C . ILE B 2 37 ? -19.248 3.794 19.061 1.00 33.53 37 ILE B C 1
ATOM 1222 O O . ILE B 2 37 ? -18.457 2.860 18.930 1.00 32.53 37 ILE B O 1
ATOM 1227 N N . ASP B 2 38 ? -20.555 3.621 18.947 1.00 33.84 38 ASP B N 1
ATOM 1228 C CA . ASP B 2 38 ? -21.047 2.299 18.575 1.00 33.51 38 ASP B CA 1
ATOM 1229 C C . ASP B 2 38 ? -20.841 2.033 17.088 1.00 35.08 38 ASP B C 1
ATOM 1230 O O . ASP B 2 38 ? -21.265 2.864 16.271 1.00 34.17 38 ASP B O 1
ATOM 1235 N N . LEU B 2 39 ? -20.214 0.903 16.762 1.00 29.83 39 LEU B N 1
ATOM 1236 C CA . LEU B 2 39 ? -19.855 0.631 15.369 1.00 29.91 39 LEU B CA 1
ATOM 1237 C C . LEU B 2 39 ? -20.636 -0.525 14.766 1.00 30.51 39 LEU B C 1
ATOM 1238 O O . LEU B 2 39 ? -20.332 -1.023 13.680 1.00 32.00 39 LEU B O 1
ATOM 1243 N N . ALA B 2 40 ? -21.685 -0.978 15.438 1.00 31.78 40 ALA B N 1
ATOM 1244 C CA . ALA B 2 40 ? -22.437 -2.130 14.944 1.00 30.20 40 ALA B CA 1
ATOM 1245 C C . ALA B 2 40 ? -23.234 -1.797 13.687 1.00 35.81 40 ALA B C 1
ATOM 1246 O O . ALA B 2 40 ? -23.372 -2.615 12.770 1.00 43.86 40 ALA B O 1
ATOM 1248 N N . GLU B 2 41 ? -23.788 -0.583 13.639 1.00 35.94 41 GLU B N 1
ATOM 1249 C CA . GLU B 2 41 ? -24.603 -0.134 12.510 1.00 39.63 41 GLU B CA 1
ATOM 1250 C C . GLU B 2 41 ? -23.748 -0.051 11.251 1.00 37.93 41 GLU B C 1
ATOM 1251 O O . GLU B 2 41 ? -24.171 -0.473 10.171 1.00 44.53 41 GLU B O 1
ATOM 1257 N N . ALA B 2 42 ? -22.532 0.486 11.419 1.00 31.23 42 ALA B N 1
ATOM 1258 C CA . ALA B 2 42 ? -21.611 0.597 10.283 1.00 33.73 42 ALA B CA 1
ATOM 1259 C C . ALA B 2 42 ? -21.189 -0.776 9.754 1.00 33.58 42 ALA B C 1
ATOM 1260 O O . ALA B 2 42 ? -21.022 -0.966 8.542 1.00 35.40 42 ALA B O 1
ATOM 1262 N N . ALA B 2 43 ? -21.015 -1.761 10.642 1.00 30.91 43 ALA B N 1
ATOM 1263 C CA . ALA B 2 43 ? -20.706 -3.113 10.195 1.00 34.25 43 ALA B CA 1
ATOM 1264 C C . ALA B 2 43 ? -21.942 -3.714 9.538 1.00 36.69 43 ALA B C 1
ATOM 1265 O O . ALA B 2 43 ? -21.899 -4.480 8.578 1.00 38.66 43 ALA B O 1
ATOM 1267 N N . ASN B 2 44 ? -23.109 -3.344 10.085 1.00 36.33 44 ASN B N 1
ATOM 1268 C CA . ASN B 2 44 ? -24.343 -3.859 9.498 1.00 38.74 44 ASN B CA 1
ATOM 1269 C C . ASN B 2 44 ? -24.455 -3.451 8.031 1.00 41.23 44 ASN B C 1
ATOM 1270 O O . ASN B 2 44 ? -24.708 -4.306 7.188 1.00 45.65 44 ASN B O 1
ATOM 1275 N N . SER B 2 45 ? -24.278 -2.153 7.782 1.00 38.62 45 SER B N 1
ATOM 1276 C CA . SER B 2 45 ? -24.529 -1.575 6.471 1.00 38.69 45 SER B CA 1
ATOM 1277 C C . SER B 2 45 ? -23.308 -1.501 5.567 1.00 37.67 45 SER B C 1
ATOM 1278 O O . SER B 2 45 ? -23.468 -1.340 4.365 1.00 37.32 45 SER B O 1
ATOM 1281 N N . ASP B 2 46 ? -22.091 -1.576 6.098 1.00 35.02 46 ASP B N 1
ATOM 1282 C CA . ASP B 2 46 ? -20.868 -1.336 5.360 1.00 34.11 46 ASP B CA 1
ATOM 1283 C C . ASP B 2 46 ? -20.846 0.030 4.661 1.00 35.35 46 ASP B C 1
ATOM 1284 O O . ASP B 2 46 ? -20.209 0.151 3.608 1.00 34.71 46 ASP B O 1
ATOM 1289 N N . ASP B 2 47 ? -21.510 1.013 5.252 1.00 34.08 47 ASP B N 1
ATOM 1290 C CA . ASP B 2 47 ? -21.659 2.353 4.701 1.00 34.62 47 ASP B CA 1
ATOM 1291 C C . ASP B 2 47 ? -20.947 3.413 5.528 1.00 33.27 47 ASP B C 1
ATOM 1292 O O . ASP B 2 47 ? -21.253 3.560 6.718 1.00 32.81 47 ASP B O 1
ATOM 1297 N N . LEU B 2 48 ? -20.029 4.146 4.916 1.00 32.82 48 LEU B N 1
ATOM 1298 C CA . LEU B 2 48 ? -19.199 5.118 5.639 1.00 32.37 48 LEU B CA 1
ATOM 1299 C C . LEU B 2 48 ? -20.054 6.084 6.433 1.00 33.96 48 LEU B C 1
ATOM 1300 O O . LEU B 2 48 ? -19.647 6.608 7.468 1.00 30.31 48 LEU B O 1
ATOM 1305 N N . ALA B 2 49 ? -21.275 6.361 5.976 1.00 35.99 49 ALA B N 1
ATOM 1306 C CA . ALA B 2 49 ? -22.047 7.358 6.737 1.00 32.57 49 ALA B CA 1
ATOM 1307 C C . ALA B 2 49 ? -22.408 6.837 8.124 1.00 33.86 49 ALA B C 1
ATOM 1308 O O . ALA B 2 49 ? -22.731 7.646 9.017 1.00 34.30 49 ALA B O 1
ATOM 1310 N N . ASP B 2 50 ? -22.382 5.521 8.349 1.00 32.41 50 ASP B N 1
ATOM 1311 C CA . ASP B 2 50 ? -22.821 5.028 9.658 1.00 31.86 50 ASP B CA 1
ATOM 1312 C C . ASP B 2 50 ? -21.673 4.956 10.666 1.00 30.86 50 ASP B C 1
ATOM 1313 O O . ASP B 2 50 ? -21.823 4.501 11.798 1.00 36.21 50 ASP B O 1
ATOM 1318 N N . THR B 2 51 ? -20.493 5.443 10.262 1.00 30.37 51 THR B N 1
ATOM 1319 C CA . THR B 2 51 ? -19.408 5.545 11.228 1.00 29.96 51 THR B CA 1
ATOM 1320 C C . THR B 2 51 ? -18.779 6.937 11.213 1.00 29.75 51 THR B C 1
ATOM 1321 O O . THR B 2 51 ? -19.266 7.851 10.526 1.00 27.79 51 THR B O 1
ATOM 1325 N N . TYR B 2 52 ? -17.711 7.103 12.008 1.00 27.55 52 TYR B N 1
ATOM 1326 C CA . TYR B 2 52 ? -16.953 8.351 12.023 1.00 28.96 52 TYR B CA 1
ATOM 1327 C C . TYR B 2 52 ? -15.784 8.200 11.054 1.00 27.77 52 TYR B C 1
ATOM 1328 O O . TYR B 2 52 ? -14.946 7.338 11.252 1.00 27.84 52 TYR B O 1
ATOM 1337 N N . ASP B 2 53 ? -15.700 8.972 9.988 1.00 27.12 53 ASP B N 1
ATOM 1338 C CA . ASP B 2 53 ? -14.650 8.863 8.976 1.00 27.41 53 ASP B CA 1
ATOM 1339 C C . ASP B 2 53 ? -13.252 9.166 9.508 1.00 27.04 53 ASP B C 1
ATOM 1340 O O . ASP B 2 53 ? -12.998 10.295 9.940 1.00 31.72 53 ASP B O 1
ATOM 1345 N N . TYR B 2 54 ? -12.295 8.233 9.504 1.00 29.99 54 TYR B N 1
ATOM 1346 C CA . TYR B 2 54 ? -10.943 8.441 10.018 1.00 27.83 54 TYR B CA 1
ATOM 1347 C C . TYR B 2 54 ? -10.244 9.545 9.213 1.00 31.48 54 TYR B C 1
ATOM 1348 O O . TYR B 2 54 ? -9.334 10.280 9.591 1.00 28.73 54 TYR B O 1
ATOM 1357 N N . VAL B 2 55 ? -10.628 9.542 7.925 1.00 29.44 55 VAL B N 1
ATOM 1358 C CA . VAL B 2 55 ? -9.947 10.507 7.046 1.00 31.68 55 VAL B CA 1
ATOM 1359 C C . VAL B 2 55 ? -10.175 11.938 7.502 1.00 27.96 55 VAL B C 1
ATOM 1360 O O . VAL B 2 55 ? -9.238 12.759 7.542 1.00 30.09 55 VAL B O 1
ATOM 1364 N N . ARG B 2 56 ? -11.412 12.304 7.867 1.00 31.71 56 ARG B N 1
ATOM 1365 C CA . ARG B 2 56 ? -11.576 13.706 8.279 1.00 30.09 56 ARG B CA 1
ATOM 1366 C C . ARG B 2 56 ? -11.157 13.866 9.728 1.00 35.80 56 ARG B C 1
ATOM 1367 O O . ARG B 2 56 ? -10.815 14.970 10.113 1.00 36.53 56 ARG B O 1
ATOM 1375 N N . LEU B 2 57 ? -11.177 12.803 10.513 1.00 35.49 57 LEU B N 1
ATOM 1376 C CA . LEU B 2 57 ? -10.552 12.844 11.833 1.00 34.31 57 LEU B CA 1
ATOM 1377 C C . LEU B 2 57 ? -9.120 13.374 11.754 1.00 32.49 57 LEU B C 1
ATOM 1378 O O . LEU B 2 57 ? -8.726 14.330 12.441 1.00 34.54 57 LEU B O 1
ATOM 1383 N N . ALA B 2 58 ? -8.330 12.736 10.893 1.00 28.18 58 ALA B N 1
ATOM 1384 C CA . ALA B 2 58 ? -6.905 13.080 10.774 1.00 28.29 58 ALA B CA 1
ATOM 1385 C C . ALA B 2 58 ? -6.685 14.462 10.192 1.00 30.46 58 ALA B C 1
ATOM 1386 O O . ALA B 2 58 ? -5.852 15.242 10.631 1.00 27.51 58 ALA B O 1
ATOM 1388 N N . SER B 2 59 ? -7.436 14.808 9.151 1.00 29.65 59 SER B N 1
ATOM 1389 C CA . SER B 2 59 ? -7.430 16.140 8.563 1.00 31.72 59 SER B CA 1
ATOM 1390 C C . SER B 2 59 ? -7.647 17.249 9.573 1.00 29.42 59 SER B C 1
ATOM 1391 O O . SER B 2 59 ? -6.894 18.214 9.779 1.00 30.25 59 SER B O 1
ATOM 1394 N N . ARG B 2 60 ? -8.777 17.148 10.285 1.00 29.20 60 ARG B N 1
ATOM 1395 C CA . ARG B 2 60 ? -9.121 18.242 11.198 1.00 29.09 60 ARG B CA 1
ATOM 1396 C C . ARG B 2 60 ? -8.097 18.344 12.315 1.00 30.20 60 ARG B C 1
ATOM 1397 O O . ARG B 2 60 ? -7.694 19.432 12.697 1.00 29.10 60 ARG B O 1
ATOM 1405 N N . ALA B 2 61 ? -7.673 17.189 12.832 1.00 27.27 61 ALA B N 1
ATOM 1406 C CA . ALA B 2 61 ? -6.660 17.218 13.893 1.00 26.97 61 ALA B CA 1
ATOM 1407 C C . ALA B 2 61 ? -5.393 17.922 13.419 1.00 26.88 61 ALA B C 1
ATOM 1408 O O . ALA B 2 61 ? -4.849 18.763 14.132 1.00 27.18 61 ALA B O 1
ATOM 1410 N N . ALA B 2 62 ? -4.938 17.572 12.206 1.00 27.98 62 ALA B N 1
ATOM 1411 C CA . ALA B 2 62 ? -3.676 18.141 11.718 1.00 27.49 62 ALA B CA 1
ATOM 1412 C C . ALA B 2 62 ? -3.837 19.631 11.500 1.00 27.98 62 ALA B C 1
ATOM 1413 O O . ALA B 2 62 ? -2.936 20.426 11.797 1.00 31.02 62 ALA B O 1
ATOM 1415 N N . GLU B 2 63 ? -5.009 20.037 10.997 1.00 26.56 63 GLU B N 1
ATOM 1416 C CA . GLU B 2 63 ? -5.229 21.459 10.771 1.00 32.18 63 GLU B CA 1
ATOM 1417 C C . GLU B 2 63 ? -5.152 22.221 12.082 1.00 29.05 63 GLU B C 1
ATOM 1418 O O . GLU B 2 63 ? -4.566 23.315 12.134 1.00 34.36 63 GLU B O 1
ATOM 1424 N N . ILE B 2 64 ? -5.749 21.644 13.127 1.00 29.05 64 ILE B N 1
ATOM 1425 C CA . ILE B 2 64 ? -5.757 22.315 14.429 1.00 31.36 64 ILE B CA 1
ATOM 1426 C C . ILE B 2 64 ? -4.336 22.413 14.974 1.00 30.03 64 ILE B C 1
ATOM 1427 O O . ILE B 2 64 ? -3.908 23.464 15.490 1.00 31.01 64 ILE B O 1
ATOM 1432 N N . VAL B 2 65 ? -3.577 21.330 14.841 1.00 28.96 65 VAL B N 1
ATOM 1433 C CA . VAL B 2 65 ? -2.203 21.343 15.365 1.00 29.29 65 VAL B CA 1
ATOM 1434 C C . VAL B 2 65 ? -1.316 22.305 14.590 1.00 29.62 65 VAL B C 1
ATOM 1435 O O . VAL B 2 65 ? -0.433 23.013 15.115 1.00 28.19 65 VAL B O 1
ATOM 1439 N N . ALA B 2 66 ? -1.537 22.360 13.271 1.00 32.15 66 ALA B N 1
ATOM 1440 C CA . ALA B 2 66 ? -0.711 23.294 12.496 1.00 33.01 66 ALA B CA 1
ATOM 1441 C C . ALA B 2 66 ? -1.229 24.732 12.511 1.00 36.04 66 ALA B C 1
ATOM 1442 O O . ALA B 2 66 ? -0.612 25.570 11.853 1.00 34.76 66 ALA B O 1
ATOM 1444 N N . GLY B 2 67 ? -2.314 25.004 13.214 1.00 33.77 67 GLY B N 1
ATOM 1445 C CA . GLY B 2 67 ? -3.082 26.230 13.253 1.00 34.54 67 GLY B CA 1
ATOM 1446 C C . GLY B 2 67 ? -2.560 27.293 14.202 1.00 31.78 67 GLY B C 1
ATOM 1447 O O . GLY B 2 67 ? -1.363 27.253 14.548 1.00 32.63 67 GLY B O 1
ATOM 1448 N N . PRO B 2 68 ? -3.412 28.222 14.617 1.00 31.80 68 PRO B N 1
ATOM 1449 C CA . PRO B 2 68 ? -3.026 29.277 15.565 1.00 31.49 68 PRO B CA 1
ATOM 1450 C C . PRO B 2 68 ? -2.305 28.688 16.760 1.00 33.81 68 PRO B C 1
ATOM 1451 O O . PRO B 2 68 ? -2.894 27.812 17.383 1.00 35.06 68 PRO B O 1
ATOM 1455 N N . PRO B 2 69 ? -1.097 29.152 17.046 1.00 35.69 69 PRO B N 1
ATOM 1456 C CA . PRO B 2 69 ? -0.348 28.626 18.187 1.00 33.96 69 PRO B CA 1
ATOM 1457 C C . PRO B 2 69 ? -1.022 28.943 19.518 1.00 32.19 69 PRO B C 1
ATOM 1458 O O . PRO B 2 69 ? -1.556 30.037 19.686 1.00 34.45 69 PRO B O 1
ATOM 1462 N N . ARG B 2 70 ? -0.964 27.992 20.430 1.00 32.60 70 ARG B N 1
ATOM 1463 C CA . ARG B 2 70 ? -1.410 28.128 21.796 1.00 34.19 70 ARG B CA 1
ATOM 1464 C C . ARG B 2 70 ? -0.185 28.030 22.715 1.00 31.23 70 ARG B C 1
ATOM 1465 O O . ARG B 2 70 ? 0.861 27.537 22.294 1.00 34.46 70 ARG B O 1
ATOM 1473 N N . LYS B 2 71 ? -0.342 28.499 23.942 1.00 31.74 71 LYS B N 1
ATOM 1474 C CA . LYS B 2 71 ? 0.707 28.413 24.942 1.00 33.24 71 LYS B CA 1
ATOM 1475 C C . LYS B 2 71 ? 0.846 26.954 25.358 1.00 30.63 71 LYS B C 1
ATOM 1476 O O . LYS B 2 71 ? 1.935 26.382 25.371 1.00 33.58 71 LYS B O 1
ATOM 1482 N N . LEU B 2 72 ? -0.296 26.360 25.700 1.00 31.74 72 LEU B N 1
ATOM 1483 C CA . LEU B 2 72 ? -0.419 25.008 26.201 1.00 26.58 72 LEU B CA 1
ATOM 1484 C C . LEU B 2 72 ? -0.926 23.959 25.218 1.00 29.17 72 LEU B C 1
ATOM 1485 O O . LEU B 2 72 ? -1.838 24.114 24.413 1.00 30.37 72 LEU B O 1
ATOM 1490 N N . ILE B 2 73 ? -0.303 22.770 25.335 1.00 26.51 73 ILE B N 1
ATOM 1491 C CA . ILE B 2 73 ? -0.830 21.653 24.560 1.00 26.13 73 ILE B CA 1
ATOM 1492 C C . ILE B 2 73 ? -2.182 21.226 25.090 1.00 27.32 73 ILE B C 1
ATOM 1493 O O . ILE B 2 73 ? -2.984 20.620 24.367 1.00 31.46 73 ILE B O 1
ATOM 1498 N N . GLU B 2 74 ? -2.486 21.541 26.342 1.00 28.41 74 GLU B N 1
ATOM 1499 C CA . GLU B 2 74 ? -3.822 21.341 26.891 1.00 28.33 74 GLU B CA 1
ATOM 1500 C C . GLU B 2 74 ? -4.890 21.928 25.981 1.00 29.31 74 GLU B C 1
ATOM 1501 O O . GLU B 2 74 ? -5.942 21.384 25.664 1.00 33.50 74 GLU B O 1
ATOM 1507 N N . THR B 2 75 ? -4.618 23.141 25.529 1.00 29.31 75 THR B N 1
ATOM 1508 C CA . THR B 2 75 ? -5.634 23.855 24.762 1.00 29.77 75 THR B CA 1
ATOM 1509 C C . THR B 2 75 ? -5.842 23.215 23.394 1.00 26.93 75 THR B C 1
ATOM 1510 O O . THR B 2 75 ? -6.964 23.122 22.911 1.00 33.03 75 THR B O 1
ATOM 1514 N N . VAL B 2 76 ? -4.748 22.782 22.799 1.00 27.40 76 VAL B N 1
ATOM 1515 C CA . VAL B 2 76 ? -4.771 22.088 21.505 1.00 27.35 76 VAL B CA 1
ATOM 1516 C C . VAL B 2 76 ? -5.598 20.834 21.662 1.00 25.99 76 VAL B C 1
ATOM 1517 O O . VAL B 2 76 ? -6.488 20.507 20.876 1.00 30.14 76 VAL B O 1
ATOM 1521 N N . GLY B 2 77 ? -5.337 20.051 22.714 1.00 29.97 77 GLY B N 1
ATOM 1522 C CA . GLY B 2 77 ? -6.116 18.810 22.807 1.00 26.18 77 GLY B CA 1
ATOM 1523 C C . GLY B 2 77 ? -7.589 19.107 23.020 1.00 25.42 77 GLY B C 1
ATOM 1524 O O . GLY B 2 77 ? -8.428 18.374 22.466 1.00 33.49 77 GLY B O 1
ATOM 1525 N N . ALA B 2 78 ? -7.878 20.153 23.786 1.00 28.91 78 ALA B N 1
ATOM 1526 C CA . ALA B 2 78 ? -9.274 20.492 24.110 1.00 29.98 78 ALA B CA 1
ATOM 1527 C C . ALA B 2 78 ? -10.099 20.788 22.867 1.00 28.60 78 ALA B C 1
ATOM 1528 O O . ALA B 2 78 ? -11.274 20.408 22.726 1.00 35.20 78 ALA B O 1
ATOM 1530 N N . GLU B 2 79 ? -9.457 21.514 21.953 1.00 30.81 79 GLU B N 1
ATOM 1531 C CA . GLU B 2 79 ? -10.037 21.906 20.690 1.00 26.80 79 GLU B CA 1
ATOM 1532 C C . GLU B 2 79 ? -10.309 20.707 19.798 1.00 29.00 79 GLU B C 1
ATOM 1533 O O . GLU B 2 79 ? -11.373 20.570 19.184 1.00 31.39 79 GLU B O 1
ATOM 1539 N N . ILE B 2 80 ? -9.346 19.794 19.683 1.00 28.54 80 ILE B N 1
ATOM 1540 C CA . ILE B 2 80 ? -9.579 18.593 18.894 1.00 25.25 80 ILE B CA 1
ATOM 1541 C C . ILE B 2 80 ? -10.685 17.741 19.526 1.00 29.95 80 ILE B C 1
ATOM 1542 O O . ILE B 2 80 ? -11.570 17.230 18.833 1.00 28.23 80 ILE B O 1
ATOM 1547 N N . ALA B 2 81 ? -10.646 17.568 20.846 1.00 29.99 81 ALA B N 1
ATOM 1548 C CA . ALA B 2 81 ? -11.636 16.765 21.554 1.00 29.27 81 ALA B CA 1
ATOM 1549 C C . ALA B 2 81 ? -13.044 17.316 21.369 1.00 33.29 81 ALA B C 1
ATOM 1550 O O . ALA B 2 81 ? -14.040 16.626 21.135 1.00 35.13 81 ALA B O 1
ATOM 1552 N N . ASP B 2 82 ? -13.151 18.642 21.483 1.00 34.38 82 ASP B N 1
ATOM 1553 C CA . ASP B 2 82 ? -14.478 19.260 21.337 1.00 32.72 82 ASP B CA 1
ATOM 1554 C C . ASP B 2 82 ? -15.000 19.094 19.921 1.00 33.81 82 ASP B C 1
ATOM 1555 O O . ASP B 2 82 ? -16.199 18.952 19.613 1.00 36.67 82 ASP B O 1
ATOM 1560 N N . HIS B 2 83 ? -14.051 19.104 18.975 1.00 34.69 83 HIS B N 1
ATOM 1561 C CA . HIS B 2 83 ? -14.494 18.955 17.578 1.00 29.71 83 HIS B CA 1
ATOM 1562 C C . HIS B 2 83 ? -15.145 17.592 17.405 1.00 31.32 83 HIS B C 1
ATOM 1563 O O . HIS B 2 83 ? -16.189 17.416 16.796 1.00 34.41 83 HIS B O 1
ATOM 1570 N N . VAL B 2 84 ? -14.483 16.572 17.976 1.00 30.24 84 VAL B N 1
ATOM 1571 C CA . VAL B 2 84 ? -14.954 15.200 17.811 1.00 28.14 84 VAL B CA 1
ATOM 1572 C C . VAL B 2 84 ? -16.339 15.019 18.415 1.00 28.50 84 VAL B C 1
ATOM 1573 O O . VAL B 2 84 ? -17.199 14.324 17.866 1.00 31.51 84 VAL B O 1
ATOM 1577 N N . MET B 2 85 ? -16.542 15.680 19.558 1.00 31.00 85 MET B N 1
ATOM 1578 C CA . MET B 2 85 ? -17.793 15.523 20.292 1.00 30.66 85 MET B CA 1
ATOM 1579 C C . MET B 2 85 ? -18.951 16.182 19.533 1.00 33.26 85 MET B C 1
ATOM 1580 O O . MET B 2 85 ? -20.115 15.967 19.885 1.00 40.21 85 MET B O 1
ATOM 1585 N N . ASP B 2 86 ? -18.644 16.941 18.499 1.00 35.02 86 ASP B N 1
ATOM 1586 C CA . ASP B 2 86 ? -19.609 17.626 17.632 1.00 36.69 86 ASP B CA 1
ATOM 1587 C C . ASP B 2 86 ? -20.529 16.576 17.031 1.00 33.98 86 ASP B C 1
ATOM 1588 O O . ASP B 2 86 ? -21.700 16.805 16.740 1.00 36.96 86 ASP B O 1
ATOM 1593 N N . ASP B 2 87 ? -19.997 15.369 16.848 1.00 33.22 87 ASP B N 1
ATOM 1594 C CA . ASP B 2 87 ? -20.805 14.245 16.358 1.00 32.28 87 ASP B CA 1
ATOM 1595 C C . ASP B 2 87 ? -21.540 13.593 17.522 1.00 34.01 87 ASP B C 1
ATOM 1596 O O . ASP B 2 87 ? -20.929 12.984 18.399 1.00 30.28 87 ASP B O 1
ATOM 1601 N N . GLN B 2 88 ? -22.865 13.725 17.528 1.00 37.16 88 GLN B N 1
ATOM 1602 C CA . GLN B 2 88 ? -23.719 13.287 18.609 1.00 33.20 88 GLN B CA 1
ATOM 1603 C C . GLN B 2 88 ? -23.677 11.777 18.800 1.00 31.25 88 GLN B C 1
ATOM 1604 O O . GLN B 2 88 ? -24.152 11.330 19.846 1.00 33.30 88 GLN B O 1
ATOM 1610 N N . ARG B 2 89 ? -23.124 11.020 17.853 1.00 31.41 89 ARG B N 1
ATOM 1611 C CA . ARG B 2 89 ? -23.003 9.576 18.104 1.00 33.58 89 ARG B CA 1
ATOM 1612 C C . ARG B 2 89 ? -21.866 9.261 19.050 1.00 30.04 89 ARG B C 1
ATOM 1613 O O . ARG B 2 89 ? -21.821 8.172 19.612 1.00 32.84 89 ARG B O 1
ATOM 1621 N N . VAL B 2 90 ? -20.934 10.172 19.255 1.00 33.00 90 VAL B N 1
ATOM 1622 C CA . VAL B 2 90 ? -19.707 9.840 20.004 1.00 32.93 90 VAL B CA 1
ATOM 1623 C C . VAL B 2 90 ? -19.984 9.718 21.486 1.00 34.25 90 VAL B C 1
ATOM 1624 O O . VAL B 2 90 ? -20.565 10.621 22.113 1.00 34.29 90 VAL B O 1
ATOM 1628 N N . HIS B 2 91 ? -19.588 8.606 22.115 1.00 31.92 91 HIS B N 1
ATOM 1629 C CA . HIS B 2 91 ? -19.830 8.510 23.551 1.00 32.01 91 HIS B CA 1
ATOM 1630 C C . HIS B 2 91 ? -18.795 9.286 24.359 1.00 32.03 91 HIS B C 1
ATOM 1631 O O . HIS B 2 91 ? -19.147 9.882 25.386 1.00 35.04 91 HIS B O 1
ATOM 1638 N N . ALA B 2 92 ? -17.553 9.247 23.904 1.00 30.45 92 ALA B N 1
ATOM 1639 C CA . ALA B 2 92 ? -16.412 9.864 24.574 1.00 28.70 92 ALA B CA 1
ATOM 1640 C C . ALA B 2 92 ? -15.211 9.907 23.649 1.00 28.22 92 ALA B C 1
ATOM 1641 O O . ALA B 2 92 ? -15.129 9.152 22.672 1.00 29.38 92 ALA B O 1
ATOM 1643 N N . VAL B 2 93 ? -14.270 10.791 23.950 1.00 27.71 93 VAL B N 1
ATOM 1644 C CA . VAL B 2 93 ? -13.047 10.844 23.154 1.00 24.92 93 VAL B CA 1
ATOM 1645 C C . VAL B 2 93 ? -11.868 11.093 24.085 1.00 25.50 93 VAL B C 1
ATOM 1646 O O . VAL B 2 93 ? -12.081 11.717 25.127 1.00 30.49 93 VAL B O 1
ATOM 1650 N N . GLU B 2 94 ? -10.690 10.622 23.694 1.00 26.97 94 GLU B N 1
ATOM 1651 C CA . GLU B 2 94 ? -9.478 11.105 24.351 1.00 26.12 94 GLU B CA 1
ATOM 1652 C C . GLU B 2 94 ? -8.486 11.522 23.263 1.00 24.39 94 GLU B C 1
ATOM 1653 O O . GLU B 2 94 ? -8.274 10.764 22.322 1.00 28.51 94 GLU B O 1
ATOM 1659 N N . VAL B 2 95 ? -7.903 12.682 23.427 1.00 26.84 95 VAL B N 1
ATOM 1660 C CA . VAL B 2 95 ? -6.870 13.178 22.543 1.00 26.01 95 VAL B CA 1
ATOM 1661 C C . VAL B 2 95 ? -5.546 13.312 23.285 1.00 25.46 95 VAL B C 1
ATOM 1662 O O . VAL B 2 95 ? -5.462 14.011 24.315 1.00 28.18 95 VAL B O 1
ATOM 1666 N N . ALA B 2 96 ? -4.533 12.643 22.741 1.00 25.32 96 ALA B N 1
ATOM 1667 C CA . ALA B 2 96 ? -3.210 12.755 23.357 1.00 26.70 96 ALA B CA 1
ATOM 1668 C C . ALA B 2 96 ? -2.350 13.688 22.519 1.00 27.97 96 ALA B C 1
ATOM 1669 O O . ALA B 2 96 ? -2.152 13.435 21.324 1.00 26.89 96 ALA B O 1
ATOM 1671 N N . VAL B 2 97 ? -1.876 14.770 23.145 1.00 26.73 97 VAL B N 1
ATOM 1672 C CA . VAL B 2 97 ? -0.999 15.682 22.445 1.00 27.13 97 VAL B CA 1
ATOM 1673 C C . VAL B 2 97 ? 0.413 15.501 22.986 1.00 26.71 97 VAL B C 1
ATOM 1674 O O . VAL B 2 97 ? 0.635 15.857 24.154 1.00 26.66 97 VAL B O 1
ATOM 1678 N N . HIS B 2 98 ? 1.308 14.971 22.153 1.00 26.43 98 HIS B N 1
ATOM 1679 C CA . HIS B 2 98 ? 2.688 14.685 22.543 1.00 25.37 98 HIS B CA 1
ATOM 1680 C C . HIS B 2 98 ? 3.629 15.788 22.022 1.00 26.92 98 HIS B C 1
ATOM 1681 O O . HIS B 2 98 ? 3.440 16.300 20.914 1.00 29.75 98 HIS B O 1
ATOM 1688 N N . LYS B 2 99 ? 4.622 16.118 22.842 1.00 26.55 99 LYS B N 1
ATOM 1689 C CA . LYS B 2 99 ? 5.671 17.089 22.538 1.00 27.46 99 LYS B CA 1
ATOM 1690 C C . LYS B 2 99 ? 7.019 16.416 22.723 1.00 28.32 99 LYS B C 1
ATOM 1691 O O . LYS B 2 99 ? 7.771 16.702 23.665 1.00 37.65 99 LYS B O 1
ATOM 1697 N N . PRO B 2 100 ? 7.388 15.486 21.855 1.00 30.67 100 PRO B N 1
ATOM 1698 C CA . PRO B 2 100 ? 8.582 14.662 22.086 1.00 30.18 100 PRO B CA 1
ATOM 1699 C C . PRO B 2 100 ? 9.880 15.449 21.984 1.00 29.10 100 PRO B C 1
ATOM 1700 O O . PRO B 2 100 ? 10.912 14.922 22.408 1.00 37.17 100 PRO B O 1
ATOM 1704 N N . GLN B 2 101 ? 9.858 16.674 21.453 1.00 29.20 101 GLN B N 1
ATOM 1705 C CA . GLN B 2 101 ? 11.065 17.487 21.359 1.00 31.14 101 GLN B CA 1
ATOM 1706 C C . GLN B 2 101 ? 11.027 18.715 22.280 1.00 31.26 101 GLN B C 1
ATOM 1707 O O . GLN B 2 101 ? 11.755 19.680 21.982 1.00 34.74 101 GLN B O 1
ATOM 1713 N N . ALA B 2 102 ? 10.197 18.648 23.308 1.00 28.76 102 ALA B N 1
ATOM 1714 C CA . ALA B 2 102 ? 10.021 19.701 24.294 1.00 29.86 102 ALA B CA 1
ATOM 1715 C C . ALA B 2 102 ? 11.418 20.123 24.721 1.00 30.33 102 ALA B C 1
ATOM 1716 O O . ALA B 2 102 ? 12.277 19.309 25.054 1.00 32.53 102 ALA B O 1
ATOM 1718 N N . PRO B 2 103 ? 11.663 21.417 24.696 1.00 34.71 103 PRO B N 1
ATOM 1719 C CA . PRO B 2 103 ? 13.012 21.897 24.993 1.00 36.16 103 PRO B CA 1
ATOM 1720 C C . PRO B 2 103 ? 13.207 21.997 26.511 1.00 35.59 103 PRO B C 1
ATOM 1721 O O . PRO B 2 103 ? 13.014 23.071 27.080 1.00 51.23 103 PRO B O 1
ATOM 1725 N N . ILE B 2 104 ? 13.574 20.876 27.107 1.00 38.64 104 ILE B N 1
ATOM 1726 C CA . ILE B 2 104 ? 13.923 20.795 28.519 1.00 34.94 104 ILE B CA 1
ATOM 1727 C C . ILE B 2 104 ? 15.309 20.170 28.572 1.00 31.38 104 ILE B C 1
ATOM 1728 O O . ILE B 2 104 ? 15.619 19.423 27.652 1.00 35.18 104 ILE B O 1
ATOM 1733 N N . PRO B 2 105 ? 16.094 20.476 29.590 1.00 32.34 105 PRO B N 1
ATOM 1734 C CA . PRO B 2 105 ? 17.486 20.016 29.576 1.00 34.65 105 PRO B CA 1
ATOM 1735 C C . PRO B 2 105 ? 17.605 18.543 29.946 1.00 35.56 105 PRO B C 1
ATOM 1736 O O . PRO B 2 105 ? 18.657 17.957 29.645 1.00 40.29 105 PRO B O 1
ATOM 1740 N N . GLN B 2 106 ? 16.599 17.927 30.538 1.00 32.60 106 GLN B N 1
ATOM 1741 C CA . GLN B 2 106 ? 16.667 16.489 30.800 1.00 32.24 106 GLN B CA 1
ATOM 1742 C C . GLN B 2 106 ? 16.568 15.652 29.526 1.00 34.27 106 GLN B C 1
ATOM 1743 O O . GLN B 2 106 ? 16.177 16.141 28.469 1.00 37.86 106 GLN B O 1
ATOM 1749 N N . THR B 2 107 ? 16.924 14.378 29.628 1.00 32.74 107 THR B N 1
ATOM 1750 C CA . THR B 2 107 ? 16.895 13.382 28.564 1.00 31.44 107 THR B CA 1
ATOM 1751 C C . THR B 2 107 ? 15.675 12.495 28.765 1.00 29.93 107 THR B C 1
ATOM 1752 O O . THR B 2 107 ? 15.561 11.799 29.779 1.00 31.22 107 THR B O 1
ATOM 1756 N N . PHE B 2 108 ? 14.701 12.490 27.876 1.00 28.92 108 PHE B N 1
ATOM 1757 C CA . PHE B 2 108 ? 13.457 11.742 28.076 1.00 27.38 108 PHE B CA 1
ATOM 1758 C C . PHE B 2 108 ? 12.894 11.313 26.731 1.00 30.08 108 PHE B C 1
ATOM 1759 O O . PHE B 2 108 ? 13.292 11.872 25.694 1.00 33.78 108 PHE B O 1
ATOM 1767 N N . ASP B 2 109 ? 12.005 10.324 26.689 1.00 27.74 109 ASP B N 1
ATOM 1768 C CA . ASP B 2 109 ? 11.494 9.895 25.390 1.00 28.10 109 ASP B CA 1
ATOM 1769 C C . ASP B 2 109 ? 10.314 10.725 24.899 1.00 27.10 109 ASP B C 1
ATOM 1770 O O . ASP B 2 109 ? 10.214 11.006 23.712 1.00 23.59 109 ASP B O 1
ATOM 1775 N N . ASP B 2 110 ? 9.414 11.107 25.810 1.00 27.64 110 ASP B N 1
ATOM 1776 C CA . ASP B 2 110 ? 8.218 11.841 25.442 1.00 26.29 110 ASP B CA 1
ATOM 1777 C C . ASP B 2 110 ? 7.566 12.537 26.619 1.00 26.84 110 ASP B C 1
ATOM 1778 O O . ASP B 2 110 ? 7.709 12.168 27.795 1.00 26.70 110 ASP B O 1
ATOM 1783 N N . VAL B 2 111 ? 6.809 13.580 26.280 1.00 26.57 111 VAL B N 1
ATOM 1784 C CA . VAL B 2 111 ? 5.965 14.220 27.287 1.00 25.35 111 VAL B CA 1
ATOM 1785 C C . VAL B 2 111 ? 4.645 14.541 26.589 1.00 24.54 111 VAL B C 1
ATOM 1786 O O . VAL B 2 111 ? 4.683 14.859 25.397 1.00 28.09 111 VAL B O 1
ATOM 1790 N N . ALA B 2 112 ? 3.526 14.413 27.279 1.00 26.22 112 ALA B N 1
ATOM 1791 C CA . ALA B 2 112 ? 2.229 14.564 26.615 1.00 25.97 112 ALA B CA 1
ATOM 1792 C C . ALA B 2 112 ? 1.144 14.947 27.613 1.00 27.30 112 ALA B C 1
ATOM 1793 O O . ALA B 2 112 ? 1.329 14.761 28.815 1.00 27.35 112 ALA B O 1
ATOM 1795 N N . VAL B 2 113 ? 0.024 15.439 27.096 1.00 25.41 113 VAL B N 1
ATOM 1796 C CA . VAL B 2 113 ? -1.189 15.602 27.886 1.00 24.55 113 VAL B CA 1
ATOM 1797 C C . VAL B 2 113 ? -2.333 14.840 27.229 1.00 24.92 113 VAL B C 1
ATOM 1798 O O . VAL B 2 113 ? -2.309 14.727 26.008 1.00 27.48 113 VAL B O 1
ATOM 1802 N N . VAL B 2 114 ? -3.272 14.330 28.013 1.00 24.54 114 VAL B N 1
ATOM 1803 C CA . VAL B 2 114 ? -4.403 13.575 27.448 1.00 26.81 114 VAL B CA 1
ATOM 1804 C C . VAL B 2 114 ? -5.699 14.195 27.941 1.00 28.10 114 VAL B C 1
ATOM 1805 O O . VAL B 2 114 ? -6.001 14.297 29.128 1.00 33.02 114 VAL B O 1
ATOM 1809 N N . ILE B 2 115 ? -6.485 14.638 26.959 1.00 30.13 115 ILE B N 1
ATOM 1810 C CA . ILE B 2 115 ? -7.726 15.332 27.245 1.00 28.64 115 ILE B CA 1
ATOM 1811 C C . ILE B 2 115 ? -8.874 14.381 26.991 1.00 32.10 115 ILE B C 1
ATOM 1812 O O . ILE B 2 115 ? -8.914 13.809 25.896 1.00 33.18 115 ILE B O 1
ATOM 1817 N N . ARG B 2 116 ? -9.749 14.255 27.978 1.00 32.80 116 ARG B N 1
ATOM 1818 C CA . ARG B 2 116 ? -10.936 13.426 27.805 1.00 36.03 116 ARG B CA 1
ATOM 1819 C C . ARG B 2 116 ? -12.219 14.251 27.891 1.00 36.68 116 ARG B C 1
ATOM 1820 O O . ARG B 2 116 ? -12.370 15.121 28.750 1.00 37.46 116 ARG B O 1
ATOM 1828 N N . ARG B 2 117 ? -13.143 13.967 26.980 1.00 34.97 117 ARG B N 1
ATOM 1829 C CA . ARG B 2 117 ? -14.496 14.514 26.965 1.00 39.58 117 ARG B CA 1
ATOM 1830 C C . ARG B 2 117 ? -15.513 13.385 26.845 1.00 38.92 117 ARG B C 1
ATOM 1831 O O . ARG B 2 117 ? -15.266 12.392 26.141 1.00 36.70 117 ARG B O 1
ATOM 1839 N N . SER B 2 118 ? -16.675 13.497 27.497 1.00 41.41 118 SER B N 1
ATOM 1840 C CA . SER B 2 118 ? -17.643 12.436 27.252 1.00 45.54 118 SER B CA 1
ATOM 1841 C C . SER B 2 118 ? -19.043 12.856 27.641 1.00 47.59 118 SER B C 1
ATOM 1842 O O . SER B 2 118 ? -19.270 13.997 28.003 1.00 46.41 118 SER B O 1
ATOM 1845 N N . ARG B 2 119 ? -19.963 11.908 27.621 1.00 54.39 119 ARG B N 1
ATOM 1846 C CA . ARG B 2 119 ? -21.259 12.121 28.267 1.00 61.06 119 ARG B CA 1
ATOM 1847 C C . ARG B 2 119 ? -21.114 12.623 29.691 1.00 62.42 119 ARG B C 1
ATOM 1848 O O . ARG B 2 119 ? -20.054 12.919 30.244 1.00 72.38 119 ARG B O 1
ATOM 1856 N N . ALA C 3 2 ? -10.647 11.548 31.899 1.00 64.89 2 ALA C N 1
ATOM 1857 C CA . ALA C 3 2 ? -9.436 10.915 32.405 1.00 44.53 2 ALA C CA 1
ATOM 1858 C C . ALA C 3 2 ? -8.257 11.824 32.090 1.00 41.14 2 ALA C C 1
ATOM 1859 O O . ALA C 3 2 ? -7.211 11.350 31.642 1.00 44.43 2 ALA C O 1
ATOM 1861 N N . ASP C 3 3 ? -8.473 13.122 32.323 1.00 37.09 3 ASP C N 1
ATOM 1862 C CA . ASP C 3 3 ? -7.413 14.095 32.011 1.00 31.83 3 ASP C CA 1
ATOM 1863 C C . ASP C 3 3 ? -6.122 13.692 32.711 1.00 29.36 3 ASP C C 1
ATOM 1864 O O . ASP C 3 3 ? -6.106 13.403 33.906 1.00 30.31 3 ASP C O 1
ATOM 1869 N N . ARG C 3 4 ? -5.018 13.673 31.954 1.00 28.07 4 ARG C N 1
ATOM 1870 C CA . ARG C 3 4 ? -3.744 13.410 32.622 1.00 25.81 4 ARG C CA 1
ATOM 1871 C C . ARG C 3 4 ? -2.561 13.997 31.868 1.00 26.23 4 ARG C C 1
ATOM 1872 O O . ARG C 3 4 ? -2.630 14.332 30.677 1.00 29.79 4 ARG C O 1
ATOM 1880 N N . ILE C 3 5 ? -1.450 14.099 32.578 1.00 28.54 5 ILE C N 1
ATOM 1881 C CA . ILE C 3 5 ? -0.155 14.476 32.024 1.00 26.60 5 ILE C CA 1
ATOM 1882 C C . ILE C 3 5 ? 0.768 13.271 32.090 1.00 26.51 5 ILE C C 1
ATOM 1883 O O . ILE C 3 5 ? 0.857 12.565 33.108 1.00 27.73 5 ILE C O 1
ATOM 1888 N N . GLU C 3 6 ? 1.461 13.012 30.993 1.00 27.44 6 GLU C N 1
ATOM 1889 C CA . GLU C 3 6 ? 2.285 11.824 30.953 1.00 24.17 6 GLU C CA 1
ATOM 1890 C C . GLU C 3 6 ? 3.715 12.171 30.552 1.00 25.88 6 GLU C C 1
ATOM 1891 O O . GLU C 3 6 ? 3.937 12.706 29.468 1.00 28.61 6 GLU C O 1
ATOM 1897 N N . LEU C 3 7 ? 4.643 11.846 31.445 1.00 26.53 7 LEU C N 1
ATOM 1898 C CA . LEU C 3 7 ? 6.061 11.959 31.114 1.00 24.47 7 LEU C CA 1
ATOM 1899 C C . LEU C 3 7 ? 6.626 10.559 30.912 1.00 25.75 7 LEU C C 1
ATOM 1900 O O . LEU C 3 7 ? 6.374 9.689 31.766 1.00 25.62 7 LEU C O 1
ATOM 1905 N N . ARG C 3 8 ? 7.362 10.273 29.844 1.00 25.98 8 ARG C N 1
ATOM 1906 C CA . ARG C 3 8 ? 7.842 8.916 29.593 1.00 28.52 8 ARG C CA 1
ATOM 1907 C C . ARG C 3 8 ? 9.339 8.871 29.310 1.00 27.29 8 ARG C C 1
ATOM 1908 O O . ARG C 3 8 ? 9.913 9.688 28.576 1.00 27.78 8 ARG C O 1
ATOM 1916 N N . GLY C 3 9 ? 10.019 7.876 29.879 1.00 25.11 9 GLY C N 1
ATOM 1917 C CA . GLY C 3 9 ? 11.395 7.572 29.509 1.00 23.91 9 GLY C CA 1
ATOM 1918 C C . GLY C 3 9 ? 12.406 8.558 30.051 1.00 24.09 9 GLY C C 1
ATOM 1919 O O . GLY C 3 9 ? 13.489 8.729 29.490 1.00 25.06 9 GLY C O 1
ATOM 1920 N N . LEU C 3 10 ? 12.082 9.229 31.149 1.00 24.88 10 LEU C N 1
ATOM 1921 C CA . LEU C 3 10 ? 13.074 10.128 31.747 1.00 21.90 10 LEU C CA 1
ATOM 1922 C C . LEU C 3 10 ? 14.311 9.330 32.167 1.00 22.84 10 LEU C C 1
ATOM 1923 O O . LEU C 3 10 ? 14.214 8.486 33.045 1.00 26.36 10 LEU C O 1
ATOM 1928 N N . THR C 3 11 ? 15.460 9.588 31.565 1.00 24.76 11 THR C N 1
ATOM 1929 C CA . THR C 3 11 ? 16.649 8.755 31.738 1.00 23.27 11 THR C CA 1
ATOM 1930 C C . THR C 3 11 ? 17.722 9.439 32.563 1.00 24.44 11 THR C C 1
ATOM 1931 O O . THR C 3 11 ? 18.187 10.523 32.215 1.00 29.00 11 THR C O 1
ATOM 1935 N N . VAL C 3 12 ? 18.102 8.851 33.688 1.00 26.08 12 VAL C N 1
ATOM 1936 C CA . VAL C 3 12 ? 18.967 9.479 34.673 1.00 26.36 12 VAL C CA 1
ATOM 1937 C C . VAL C 3 12 ? 19.883 8.438 35.287 1.00 26.35 12 VAL C C 1
ATOM 1938 O O . VAL C 3 12 ? 19.494 7.371 35.754 1.00 30.53 12 VAL C O 1
ATOM 1942 N N . HIS C 3 13 ? 21.168 8.766 35.320 1.00 30.27 13 HIS C N 1
ATOM 1943 C CA . HIS C 3 13 ? 22.152 7.962 36.023 1.00 25.98 13 HIS C CA 1
ATOM 1944 C C . HIS C 3 13 ? 21.966 8.122 37.527 1.00 25.62 13 HIS C C 1
ATOM 1945 O O . HIS C 3 13 ? 21.878 9.240 38.034 1.00 28.00 13 HIS C O 1
ATOM 1952 N N . GLY C 3 14 ? 21.905 7.003 38.242 1.00 27.23 14 GLY C N 1
ATOM 1953 C CA . GLY C 3 14 ? 21.842 7.084 39.701 1.00 28.09 14 GLY C CA 1
ATOM 1954 C C . GLY C 3 14 ? 22.535 5.891 40.340 1.00 28.19 14 GLY C C 1
ATOM 1955 O O . GLY C 3 14 ? 23.157 5.091 39.624 1.00 28.24 14 GLY C O 1
ATOM 1956 N N . ARG C 3 15 ? 22.443 5.773 41.665 1.00 27.91 15 ARG C N 1
ATOM 1957 C CA . ARG C 3 15 ? 23.208 4.776 42.412 1.00 29.99 15 ARG C CA 1
ATOM 1958 C C . ARG C 3 15 ? 22.391 3.987 43.419 1.00 30.92 15 ARG C C 1
ATOM 1959 O O . ARG C 3 15 ? 22.833 3.461 44.447 1.00 42.02 15 ARG C O 1
ATOM 1972 N N . HIS C 3 16 ? 21.107 3.807 43.157 1.00 30.55 16 HIS C N 1
ATOM 1973 C CA . HIS C 3 16 ? 20.262 2.984 44.025 1.00 31.03 16 HIS C CA 1
ATOM 1974 C C . HIS C 3 16 ? 20.638 1.528 43.849 1.00 32.60 16 HIS C C 1
ATOM 1975 O O . HIS C 3 16 ? 21.149 1.110 42.804 1.00 35.97 16 HIS C O 1
ATOM 1982 N N . GLY C 3 17 ? 20.405 0.714 44.882 1.00 34.33 17 GLY C N 1
ATOM 1983 C CA . GLY C 3 17 ? 20.767 -0.696 44.801 1.00 32.21 17 GLY C CA 1
ATOM 1984 C C . GLY C 3 17 ? 20.930 -1.284 46.188 1.00 33.29 17 GLY C C 1
ATOM 1985 O O . GLY C 3 17 ? 21.494 -0.657 47.084 1.00 36.01 17 GLY C O 1
ATOM 1986 N N . VAL C 3 18 ? 20.447 -2.514 46.403 1.00 41.01 18 VAL C N 1
ATOM 1987 C CA . VAL C 3 18 ? 20.594 -3.112 47.726 1.00 42.22 18 VAL C CA 1
ATOM 1988 C C . VAL C 3 18 ? 22.050 -3.379 48.043 1.00 44.16 18 VAL C C 1
ATOM 1989 O O . VAL C 3 18 ? 22.473 -3.380 49.202 1.00 47.14 18 VAL C O 1
ATOM 1993 N N . ALA C 3 19 ? 22.897 -3.628 47.051 1.00 46.26 19 ALA C N 1
ATOM 1994 C CA . ALA C 3 19 ? 24.269 -3.950 47.471 1.00 47.38 19 ALA C CA 1
ATOM 1995 C C . ALA C 3 19 ? 25.259 -2.832 47.177 1.00 52.43 19 ALA C C 1
ATOM 1996 O O . ALA C 3 19 ? 25.162 -2.084 46.204 1.00 42.95 19 ALA C O 1
ATOM 1998 N N . ALA C 3 20 ? 26.237 -2.751 48.067 1.00 54.57 20 ALA C N 1
ATOM 1999 C CA . ALA C 3 20 ? 27.340 -1.806 47.996 1.00 49.85 20 ALA C CA 1
ATOM 2000 C C . ALA C 3 20 ? 27.972 -1.790 46.611 1.00 52.46 20 ALA C C 1
ATOM 2001 O O . ALA C 3 20 ? 28.225 -0.725 46.037 1.00 57.93 20 ALA C O 1
ATOM 2003 N N . HIS C 3 21 ? 28.225 -2.969 46.052 1.00 49.70 21 HIS C N 1
ATOM 2004 C CA . HIS C 3 21 ? 28.908 -3.039 44.762 1.00 53.82 21 HIS C CA 1
ATOM 2005 C C . HIS C 3 21 ? 28.170 -2.230 43.700 1.00 50.98 21 HIS C C 1
ATOM 2006 O O . HIS C 3 21 ? 28.796 -1.717 42.778 1.00 61.80 21 HIS C O 1
ATOM 2013 N N . GLU C 3 22 ? 26.864 -2.106 43.848 1.00 49.54 22 GLU C N 1
ATOM 2014 C CA . GLU C 3 22 ? 25.980 -1.374 42.957 1.00 46.07 22 GLU C CA 1
ATOM 2015 C C . GLU C 3 22 ? 26.053 0.126 43.162 1.00 48.84 22 GLU C C 1
ATOM 2016 O O . GLU C 3 22 ? 25.598 0.904 42.332 1.00 47.84 22 GLU C O 1
ATOM 2022 N N . ARG C 3 23 ? 26.594 0.612 44.274 1.00 53.00 23 ARG C N 1
ATOM 2023 C CA . ARG C 3 23 ? 26.638 2.077 44.439 1.00 53.82 23 ARG C CA 1
ATOM 2024 C C . ARG C 3 23 ? 28.009 2.608 44.067 1.00 51.27 23 ARG C C 1
ATOM 2025 O O . ARG C 3 23 ? 28.340 3.783 44.106 1.00 54.02 23 ARG C O 1
ATOM 2033 N N . VAL C 3 24 ? 28.883 1.675 43.686 1.00 50.63 24 VAL C N 1
ATOM 2034 C CA . VAL C 3 24 ? 30.241 2.059 43.326 1.00 53.36 24 VAL C CA 1
ATOM 2035 C C . VAL C 3 24 ? 30.246 2.902 42.055 1.00 52.33 24 VAL C C 1
ATOM 2036 O O . VAL C 3 24 ? 30.829 3.993 42.058 1.00 60.13 24 VAL C O 1
ATOM 2040 N N . ALA C 3 25 ? 29.605 2.405 41.008 1.00 44.78 25 ALA C N 1
ATOM 2041 C CA . ALA C 3 25 ? 29.560 3.046 39.710 1.00 33.63 25 ALA C CA 1
ATOM 2042 C C . ALA C 3 25 ? 28.153 3.515 39.353 1.00 33.81 25 ALA C C 1
ATOM 2043 O O . ALA C 3 25 ? 28.030 4.422 38.528 1.00 37.38 25 ALA C O 1
ATOM 2045 N N . GLY C 3 26 ? 27.124 2.917 39.952 1.00 29.96 26 GLY C N 1
ATOM 2046 C CA . GLY C 3 26 ? 25.744 3.269 39.671 1.00 30.45 26 GLY C CA 1
ATOM 2047 C C . GLY C 3 26 ? 25.243 2.704 38.355 1.00 34.49 26 GLY C C 1
ATOM 2048 O O . GLY C 3 26 ? 25.849 1.844 37.722 1.00 30.45 26 GLY C O 1
ATOM 2049 N N . GLN C 3 27 ? 24.087 3.164 37.871 1.00 31.67 27 GLN C N 1
ATOM 2050 C CA . GLN C 3 27 ? 23.553 2.599 36.630 1.00 27.86 27 GLN C CA 1
ATOM 2051 C C . GLN C 3 27 ? 22.442 3.507 36.112 1.00 27.93 27 GLN C C 1
ATOM 2052 O O . GLN C 3 27 ? 22.125 4.497 36.773 1.00 31.01 27 GLN C O 1
ATOM 2058 N N . ARG C 3 28 ? 21.882 3.151 34.964 1.00 27.19 28 ARG C N 1
ATOM 2059 C CA . ARG C 3 28 ? 20.823 3.892 34.311 1.00 27.69 28 ARG C CA 1
ATOM 2060 C C . ARG C 3 28 ? 19.440 3.642 34.903 1.00 27.43 28 ARG C C 1
ATOM 2061 O O . ARG C 3 28 ? 19.040 2.470 34.943 1.00 31.26 28 ARG C O 1
ATOM 2069 N N . PHE C 3 29 ? 18.730 4.688 35.308 1.00 25.55 29 PHE C N 1
ATOM 2070 C CA . PHE C 3 29 ? 17.349 4.537 35.738 1.00 26.96 29 PHE C CA 1
ATOM 2071 C C . PHE C 3 29 ? 16.432 5.206 34.720 1.00 25.98 29 PHE C C 1
ATOM 2072 O O . PHE C 3 29 ? 16.837 6.198 34.124 1.00 26.96 29 PHE C O 1
ATOM 2080 N N . VAL C 3 30 ? 15.234 4.666 34.526 1.00 24.78 30 VAL C N 1
ATOM 2081 C CA . VAL C 3 30 ? 14.305 5.304 33.599 1.00 24.78 30 VAL C CA 1
ATOM 2082 C C . VAL C 3 30 ? 12.981 5.494 34.320 1.00 26.22 30 VAL C C 1
ATOM 2083 O O . VAL C 3 30 ? 12.487 4.564 34.955 1.00 26.53 30 VAL C O 1
ATOM 2087 N N . ILE C 3 31 ? 12.454 6.716 34.226 1.00 24.80 31 ILE C N 1
ATOM 2088 C CA . ILE C 3 31 ? 11.263 7.077 34.986 1.00 23.83 31 ILE C CA 1
ATOM 2089 C C . ILE C 3 31 ? 10.087 7.470 34.109 1.00 22.77 31 ILE C C 1
ATOM 2090 O O . ILE C 3 31 ? 10.241 8.228 33.139 1.00 25.70 31 ILE C O 1
ATOM 2095 N N . ASP C 3 32 ? 8.901 6.965 34.444 1.00 25.79 32 ASP C N 1
ATOM 2096 C CA . ASP C 3 32 ? 7.647 7.409 33.868 1.00 25.98 32 ASP C CA 1
ATOM 2097 C C . ASP C 3 32 ? 6.769 8.025 34.956 1.00 25.42 32 ASP C C 1
ATOM 2098 O O . ASP C 3 32 ? 6.770 7.532 36.083 1.00 26.63 32 ASP C O 1
ATOM 2103 N N . VAL C 3 33 ? 6.038 9.077 34.622 1.00 24.42 33 VAL C N 1
ATOM 2104 C CA . VAL C 3 33 ? 5.158 9.667 35.615 1.00 25.52 33 VAL C CA 1
ATOM 2105 C C . VAL C 3 33 ? 3.846 9.958 34.905 1.00 25.29 33 VAL C C 1
ATOM 2106 O O . VAL C 3 33 ? 3.933 10.520 33.798 1.00 28.40 33 VAL C O 1
ATOM 2110 N N . THR C 3 34 ? 2.729 9.606 35.514 1.00 25.90 34 THR C N 1
ATOM 2111 C CA . THR C 3 34 ? 1.442 9.968 34.965 1.00 26.54 34 THR C CA 1
ATOM 2112 C C . THR C 3 34 ? 0.703 10.738 36.063 1.00 26.11 34 THR C C 1
ATOM 2113 O O . THR C 3 34 ? 0.643 10.229 37.187 1.00 29.88 34 THR C O 1
ATOM 2117 N N . VAL C 3 35 ? 0.202 11.905 35.724 1.00 25.47 35 VAL C N 1
ATOM 2118 C CA . VAL C 3 35 ? -0.480 12.764 36.695 1.00 27.63 35 VAL C CA 1
ATOM 2119 C C . VAL C 3 35 ? -1.930 12.964 36.300 1.00 27.68 35 VAL C C 1
ATOM 2120 O O . VAL C 3 35 ? -2.159 13.535 35.234 1.00 32.75 35 VAL C O 1
ATOM 2124 N N . TRP C 3 36 ? -2.858 12.520 37.134 1.00 30.10 36 TRP C N 1
ATOM 2125 C CA . TRP C 3 36 ? -4.285 12.733 36.883 1.00 31.96 36 TRP C CA 1
ATOM 2126 C C . TRP C 3 36 ? -4.721 14.031 37.553 1.00 33.49 36 TRP C C 1
ATOM 2127 O O . TRP C 3 36 ? -4.564 14.176 38.775 1.00 31.39 36 TRP C O 1
ATOM 2138 N N . ILE C 3 37 ? -5.232 14.936 36.732 1.00 35.60 37 ILE C N 1
ATOM 2139 C CA . ILE C 3 37 ? -5.610 16.278 37.165 1.00 32.44 37 ILE C CA 1
ATOM 2140 C C . ILE C 3 37 ? -6.566 16.847 36.119 1.00 28.16 37 ILE C C 1
ATOM 2141 O O . ILE C 3 37 ? -6.390 16.548 34.944 1.00 35.98 37 ILE C O 1
ATOM 2146 N N . ASP C 3 38 ? -7.541 17.615 36.559 1.00 31.42 38 ASP C N 1
ATOM 2147 C CA . ASP C 3 38 ? -8.512 18.227 35.662 1.00 30.84 38 ASP C CA 1
ATOM 2148 C C . ASP C 3 38 ? -7.808 19.313 34.853 1.00 31.13 38 ASP C C 1
ATOM 2149 O O . ASP C 3 38 ? -7.202 20.197 35.471 1.00 33.93 38 ASP C O 1
ATOM 2154 N N . LEU C 3 39 ? -7.869 19.222 33.528 1.00 33.36 39 LEU C N 1
ATOM 2155 C CA . LEU C 3 39 ? -7.164 20.089 32.595 1.00 33.34 39 LEU C CA 1
ATOM 2156 C C . LEU C 3 39 ? -8.081 21.070 31.889 1.00 32.49 39 LEU C C 1
ATOM 2157 O O . LEU C 3 39 ? -7.675 21.874 31.047 1.00 33.84 39 LEU C O 1
ATOM 2162 N N . ALA C 3 40 ? -9.372 21.060 32.214 1.00 35.89 40 ALA C N 1
ATOM 2163 C CA . ALA C 3 40 ? -10.272 21.934 31.463 1.00 37.42 40 ALA C CA 1
ATOM 2164 C C . ALA C 3 40 ? -10.046 23.406 31.761 1.00 39.50 40 ALA C C 1
ATOM 2165 O O . ALA C 3 40 ? -10.196 24.258 30.887 1.00 35.16 40 ALA C O 1
ATOM 2167 N N . GLU C 3 41 ? -9.697 23.722 33.011 1.00 38.57 41 GLU C N 1
ATOM 2168 C CA . GLU C 3 41 ? -9.494 25.154 33.290 1.00 38.72 41 GLU C CA 1
ATOM 2169 C C . GLU C 3 41 ? -8.346 25.697 32.448 1.00 36.95 41 GLU C C 1
ATOM 2170 O O . GLU C 3 41 ? -8.417 26.808 31.916 1.00 39.32 41 GLU C O 1
ATOM 2176 N N . ALA C 3 42 ? -7.288 24.885 32.343 1.00 34.48 42 ALA C N 1
ATOM 2177 C CA . ALA C 3 42 ? -6.082 25.308 31.629 1.00 33.84 42 ALA C CA 1
ATOM 2178 C C . ALA C 3 42 ? -6.324 25.441 30.135 1.00 36.51 42 ALA C C 1
ATOM 2179 O O . ALA C 3 42 ? -5.757 26.302 29.481 1.00 32.77 42 ALA C O 1
ATOM 2181 N N . ALA C 3 43 ? -7.175 24.590 29.565 1.00 30.76 43 ALA C N 1
ATOM 2182 C CA . ALA C 3 43 ? -7.512 24.753 28.150 1.00 35.32 43 ALA C CA 1
ATOM 2183 C C . ALA C 3 43 ? -8.360 26.001 27.967 1.00 38.31 43 ALA C C 1
ATOM 2184 O O . ALA C 3 43 ? -8.326 26.659 26.914 1.00 48.67 43 ALA C O 1
ATOM 2186 N N . ASN C 3 44 ? -9.141 26.335 28.990 1.00 40.10 44 ASN C N 1
ATOM 2187 C CA . ASN C 3 44 ? -9.937 27.563 28.926 1.00 41.72 44 ASN C CA 1
ATOM 2188 C C . ASN C 3 44 ? -9.107 28.822 29.063 1.00 38.98 44 ASN C C 1
ATOM 2189 O O . ASN C 3 44 ? -9.375 29.848 28.445 1.00 42.29 44 ASN C O 1
ATOM 2194 N N . SER C 3 45 ? -8.054 28.831 29.882 1.00 40.06 45 SER C N 1
ATOM 2195 C CA . SER C 3 45 ? -7.266 30.048 30.051 1.00 40.19 45 SER C CA 1
ATOM 2196 C C . SER C 3 45 ? -6.003 30.094 29.203 1.00 41.49 45 SER C C 1
ATOM 2197 O O . SER C 3 45 ? -5.444 31.152 28.909 1.00 45.25 45 SER C O 1
ATOM 2200 N N . ASP C 3 46 ? -5.514 28.933 28.814 1.00 37.74 46 ASP C N 1
ATOM 2201 C CA . ASP C 3 46 ? -4.240 28.785 28.103 1.00 36.73 46 ASP C CA 1
ATOM 2202 C C . ASP C 3 46 ? -3.078 29.376 28.914 1.00 37.75 46 ASP C C 1
ATOM 2203 O O . ASP C 3 46 ? -2.077 29.825 28.355 1.00 40.92 46 ASP C O 1
ATOM 2208 N N . ASP C 3 47 ? -3.252 29.343 30.224 1.00 38.65 47 ASP C N 1
ATOM 2209 C CA . ASP C 3 47 ? -2.381 29.764 31.302 1.00 37.53 47 ASP C CA 1
ATOM 2210 C C . ASP C 3 47 ? -1.698 28.604 32.025 1.00 32.44 47 ASP C C 1
ATOM 2211 O O . ASP C 3 47 ? -2.379 27.796 32.671 1.00 36.56 47 ASP C O 1
ATOM 2216 N N . LEU C 3 48 ? -0.371 28.544 31.933 1.00 33.80 48 LEU C N 1
ATOM 2217 C CA . LEU C 3 48 ? 0.455 27.493 32.550 1.00 34.80 48 LEU C CA 1
ATOM 2218 C C . LEU C 3 48 ? 0.041 27.358 34.009 1.00 35.77 48 LEU C C 1
ATOM 2219 O O . LEU C 3 48 ? 0.031 26.247 34.553 1.00 39.15 48 LEU C O 1
ATOM 2224 N N . ALA C 3 49 ? -0.272 28.483 34.658 1.00 37.60 49 ALA C N 1
ATOM 2225 C CA . ALA C 3 49 ? -0.557 28.390 36.093 1.00 37.58 49 ALA C CA 1
ATOM 2226 C C . ALA C 3 49 ? -1.758 27.481 36.365 1.00 38.09 49 ALA C C 1
ATOM 2227 O O . ALA C 3 49 ? -1.862 27.040 37.519 1.00 42.08 49 ALA C O 1
ATOM 2229 N N . ASP C 3 50 ? -2.609 27.245 35.380 1.00 38.85 50 ASP C N 1
ATOM 2230 C CA . ASP C 3 50 ? -3.797 26.432 35.582 1.00 36.72 50 ASP C CA 1
ATOM 2231 C C . ASP C 3 50 ? -3.539 24.948 35.346 1.00 32.93 50 ASP C C 1
ATOM 2232 O O . ASP C 3 50 ? -4.469 24.141 35.423 1.00 33.89 50 ASP C O 1
ATOM 2237 N N . THR C 3 51 ? -2.297 24.583 35.043 1.00 32.61 51 THR C N 1
ATOM 2238 C CA . THR C 3 51 ? -1.958 23.179 34.861 1.00 26.48 51 THR C CA 1
ATOM 2239 C C . THR C 3 51 ? -0.706 22.803 35.650 1.00 31.12 51 THR C C 1
ATOM 2240 O O . THR C 3 51 ? -0.167 23.639 36.396 1.00 32.60 51 THR C O 1
ATOM 2244 N N . TYR C 3 52 ? -0.261 21.560 35.505 1.00 31.24 52 TYR C N 1
ATOM 2245 C CA . TYR C 3 52 ? 0.951 21.031 36.125 1.00 33.85 52 TYR C CA 1
ATOM 2246 C C . TYR C 3 52 ? 2.085 21.151 35.095 1.00 31.43 52 TYR C C 1
ATOM 2247 O O . TYR C 3 52 ? 2.021 20.474 34.062 1.00 35.02 52 TYR C O 1
ATOM 2256 N N . ASP C 3 53 ? 3.064 22.008 35.394 1.00 28.57 53 ASP C N 1
ATOM 2257 C CA . ASP C 3 53 ? 4.197 22.270 34.512 1.00 30.33 53 ASP C CA 1
ATOM 2258 C C . ASP C 3 53 ? 5.064 21.033 34.310 1.00 27.71 53 ASP C C 1
ATOM 2259 O O . ASP C 3 53 ? 5.720 20.577 35.249 1.00 30.21 53 ASP C O 1
ATOM 2264 N N . TYR C 3 54 ? 5.088 20.496 33.087 1.00 32.71 54 TYR C N 1
ATOM 2265 C CA . TYR C 3 54 ? 5.783 19.232 32.816 1.00 27.11 54 TYR C CA 1
ATOM 2266 C C . TYR C 3 54 ? 7.276 19.441 33.062 1.00 27.06 54 TYR C C 1
ATOM 2267 O O . TYR C 3 54 ? 8.060 18.538 33.346 1.00 30.53 54 TYR C O 1
ATOM 2276 N N . VAL C 3 55 ? 7.691 20.700 32.869 1.00 30.13 55 VAL C N 1
ATOM 2277 C CA . VAL C 3 55 ? 9.116 21.017 32.944 1.00 30.51 55 VAL C CA 1
ATOM 2278 C C . VAL C 3 55 ? 9.663 20.754 34.350 1.00 28.54 55 VAL C C 1
ATOM 2279 O O . VAL C 3 55 ? 10.727 20.144 34.503 1.00 32.72 55 VAL C O 1
ATOM 2283 N N . ARG C 3 56 ? 8.932 21.226 35.347 1.00 27.90 56 ARG C N 1
ATOM 2284 C CA . ARG C 3 56 ? 9.286 21.068 36.755 1.00 29.45 56 ARG C CA 1
ATOM 2285 C C . ARG C 3 56 ? 9.026 19.636 37.208 1.00 31.40 56 ARG C C 1
ATOM 2286 O O . ARG C 3 56 ? 9.709 19.146 38.103 1.00 36.17 56 ARG C O 1
ATOM 2294 N N . LEU C 3 57 ? 8.050 18.990 36.564 1.00 31.50 57 LEU C N 1
ATOM 2295 C CA . LEU C 3 57 ? 7.872 17.553 36.802 1.00 32.58 57 LEU C CA 1
ATOM 2296 C C . LEU C 3 57 ? 9.176 16.841 36.459 1.00 32.67 57 LEU C C 1
ATOM 2297 O O . LEU C 3 57 ? 9.718 16.075 37.265 1.00 36.22 57 LEU C O 1
ATOM 2302 N N . ALA C 3 58 ? 9.685 17.091 35.261 1.00 30.22 58 ALA C N 1
ATOM 2303 C CA . ALA C 3 58 ? 10.892 16.389 34.815 1.00 31.16 58 ALA C CA 1
ATOM 2304 C C . ALA C 3 58 ? 12.109 16.695 35.681 1.00 32.65 58 ALA C C 1
ATOM 2305 O O . ALA C 3 58 ? 12.954 15.873 36.016 1.00 29.89 58 ALA C O 1
ATOM 2307 N N . SER C 3 59 ? 12.207 17.976 36.045 1.00 30.36 59 SER C N 1
ATOM 2308 C CA . SER C 3 59 ? 13.408 18.399 36.773 1.00 28.26 59 SER C CA 1
ATOM 2309 C C . SER C 3 59 ? 13.455 17.728 38.140 1.00 26.67 59 SER C C 1
ATOM 2310 O O . SER C 3 59 ? 14.482 17.185 38.538 1.00 31.74 59 SER C O 1
ATOM 2313 N N . ARG C 3 60 ? 12.327 17.764 38.849 1.00 28.60 60 ARG C N 1
ATOM 2314 C CA . ARG C 3 60 ? 12.258 17.223 40.196 1.00 29.46 60 ARG C CA 1
ATOM 2315 C C . ARG C 3 60 ? 12.473 15.722 40.167 1.00 29.82 60 ARG C C 1
ATOM 2316 O O . ARG C 3 60 ? 13.213 15.181 40.993 1.00 32.33 60 ARG C O 1
ATOM 2324 N N . ALA C 3 61 ? 11.842 15.035 39.216 1.00 27.65 61 ALA C N 1
ATOM 2325 C CA . ALA C 3 61 ? 12.089 13.588 39.140 1.00 30.56 61 ALA C CA 1
ATOM 2326 C C . ALA C 3 61 ? 13.567 13.307 38.903 1.00 28.73 61 ALA C C 1
ATOM 2327 O O . ALA C 3 61 ? 14.097 12.392 39.552 1.00 36.10 61 ALA C O 1
ATOM 2329 N N . ALA C 3 62 ? 14.236 14.020 37.998 1.00 28.62 62 ALA C N 1
ATOM 2330 C CA . ALA C 3 62 ? 15.645 13.760 37.711 1.00 29.52 62 ALA C CA 1
ATOM 2331 C C . ALA C 3 62 ? 16.502 14.019 38.943 1.00 27.90 62 ALA C C 1
ATOM 2332 O O . ALA C 3 62 ? 17.410 13.214 39.246 1.00 34.87 62 ALA C O 1
ATOM 2334 N N . GLU C 3 63 ? 16.230 15.103 39.661 1.00 27.10 63 GLU C N 1
ATOM 2335 C CA . GLU C 3 63 ? 17.017 15.435 40.852 1.00 29.22 63 GLU C CA 1
ATOM 2336 C C . GLU C 3 63 ? 16.925 14.317 41.878 1.00 27.91 63 GLU C C 1
ATOM 2337 O O . GLU C 3 63 ? 17.904 13.952 42.530 1.00 31.32 63 GLU C O 1
ATOM 2343 N N . ILE C 3 64 ? 15.702 13.771 42.030 1.00 27.92 64 ILE C N 1
ATOM 2344 C CA . ILE C 3 64 ? 15.544 12.728 43.045 1.00 29.66 64 ILE C CA 1
ATOM 2345 C C . ILE C 3 64 ? 16.359 11.520 42.631 1.00 29.32 64 ILE C C 1
ATOM 2346 O O . ILE C 3 64 ? 17.117 10.930 43.424 1.00 30.79 64 ILE C O 1
ATOM 2351 N N . VAL C 3 65 ? 16.243 11.157 41.347 1.00 28.91 65 VAL C N 1
ATOM 2352 C CA . VAL C 3 65 ? 16.953 9.934 40.958 1.00 30.24 65 VAL C CA 1
ATOM 2353 C C . VAL C 3 65 ? 18.454 10.098 41.118 1.00 30.07 65 VAL C C 1
ATOM 2354 O O . VAL C 3 65 ? 19.133 9.139 41.503 1.00 29.27 65 VAL C O 1
ATOM 2358 N N . ALA C 3 66 ? 18.936 11.312 40.861 1.00 28.71 66 ALA C N 1
ATOM 2359 C CA . ALA C 3 66 ? 20.399 11.456 40.930 1.00 30.88 66 ALA C CA 1
ATOM 2360 C C . ALA C 3 66 ? 20.869 11.828 42.326 1.00 31.20 66 ALA C C 1
ATOM 2361 O O . ALA C 3 66 ? 22.053 12.126 42.518 1.00 35.64 66 ALA C O 1
ATOM 2363 N N . GLY C 3 67 ? 19.968 11.840 43.291 1.00 33.10 67 GLY C N 1
ATOM 2364 C CA . GLY C 3 67 ? 20.290 12.325 44.633 1.00 36.29 67 GLY C CA 1
ATOM 2365 C C . GLY C 3 67 ? 20.766 11.158 45.493 1.00 31.08 67 GLY C C 1
ATOM 2366 O O . GLY C 3 67 ? 21.288 10.208 44.932 1.00 36.56 67 GLY C O 1
ATOM 2367 N N . PRO C 3 68 ? 20.576 11.248 46.800 1.00 30.76 68 PRO C N 1
ATOM 2368 C CA . PRO C 3 68 ? 21.025 10.205 47.723 1.00 34.75 68 PRO C CA 1
ATOM 2369 C C . PRO C 3 68 ? 20.480 8.834 47.333 1.00 30.75 68 PRO C C 1
ATOM 2370 O O . PRO C 3 68 ? 19.302 8.599 47.062 1.00 34.91 68 PRO C O 1
ATOM 2374 N N . PRO C 3 69 ? 21.422 7.904 47.308 1.00 32.88 69 PRO C N 1
ATOM 2375 C CA . PRO C 3 69 ? 21.084 6.519 46.978 1.00 32.83 69 PRO C CA 1
ATOM 2376 C C . PRO C 3 69 ? 20.134 5.915 48.004 1.00 31.52 69 PRO C C 1
ATOM 2377 O O . PRO C 3 69 ? 20.204 6.148 49.214 1.00 33.52 69 PRO C O 1
ATOM 2381 N N . ARG C 3 70 ? 19.216 5.111 47.517 1.00 32.06 70 ARG C N 1
ATOM 2382 C CA . ARG C 3 70 ? 18.315 4.236 48.234 1.00 33.59 70 ARG C CA 1
ATOM 2383 C C . ARG C 3 70 ? 18.623 2.780 47.874 1.00 32.33 70 ARG C C 1
ATOM 2384 O O . ARG C 3 70 ? 19.154 2.541 46.784 1.00 33.98 70 ARG C O 1
ATOM 2392 N N . LYS C 3 71 ? 18.269 1.858 48.765 1.00 32.49 71 LYS C N 1
ATOM 2393 C CA . LYS C 3 71 ? 18.363 0.423 48.485 1.00 30.38 71 LYS C CA 1
ATOM 2394 C C . LYS C 3 71 ? 17.288 0.022 47.464 1.00 28.46 71 LYS C C 1
ATOM 2395 O O . LYS C 3 71 ? 17.519 -0.710 46.497 1.00 30.35 71 LYS C O 1
ATOM 2401 N N . LEU C 3 72 ? 16.067 0.533 47.639 1.00 29.33 72 LEU C N 1
ATOM 2402 C CA . LEU C 3 72 ? 14.973 0.121 46.773 1.00 29.03 72 LEU C CA 1
ATOM 2403 C C . LEU C 3 72 ? 14.471 1.193 45.808 1.00 29.90 72 LEU C C 1
ATOM 2404 O O . LEU C 3 72 ? 14.390 2.381 46.122 1.00 32.29 72 LEU C O 1
ATOM 2409 N N . ILE C 3 73 ? 14.116 0.711 44.608 1.00 28.23 73 ILE C N 1
ATOM 2410 C CA . ILE C 3 73 ? 13.515 1.656 43.677 1.00 24.53 73 ILE C CA 1
ATOM 2411 C C . ILE C 3 73 ? 12.113 2.008 44.159 1.00 26.13 73 ILE C C 1
ATOM 2412 O O . ILE C 3 73 ? 11.538 3.030 43.792 1.00 31.31 73 ILE C O 1
ATOM 2417 N N . GLU C 3 74 ? 11.555 1.158 45.018 1.00 28.27 74 GLU C N 1
ATOM 2418 C CA . GLU C 3 74 ? 10.289 1.488 45.657 1.00 29.45 74 GLU C CA 1
ATOM 2419 C C . GLU C 3 74 ? 10.334 2.846 46.344 1.00 28.96 74 GLU C C 1
ATOM 2420 O O . GLU C 3 74 ? 9.396 3.623 46.282 1.00 30.35 74 GLU C O 1
ATOM 2426 N N . THR C 3 75 ? 11.433 3.112 47.020 1.00 28.24 75 THR C N 1
ATOM 2427 C CA . THR C 3 75 ? 11.587 4.304 47.832 1.00 27.80 75 THR C CA 1
ATOM 2428 C C . THR C 3 75 ? 11.757 5.564 46.988 1.00 27.55 75 THR C C 1
ATOM 2429 O O . THR C 3 75 ? 11.272 6.640 47.341 1.00 32.32 75 THR C O 1
ATOM 2433 N N . VAL C 3 76 ? 12.473 5.395 45.883 1.00 28.19 76 VAL C N 1
ATOM 2434 C CA . VAL C 3 76 ? 12.677 6.423 44.875 1.00 28.43 76 VAL C CA 1
ATOM 2435 C C . VAL C 3 76 ? 11.323 6.803 44.311 1.00 27.33 76 VAL C C 1
ATOM 2436 O O . VAL C 3 76 ? 10.902 7.946 44.181 1.00 29.63 76 VAL C O 1
ATOM 2440 N N . GLY C 3 77 ? 10.590 5.740 43.941 1.00 29.57 77 GLY C N 1
ATOM 2441 C CA . GLY C 3 77 ? 9.294 6.014 43.319 1.00 29.00 77 GLY C CA 1
ATOM 2442 C C . GLY C 3 77 ? 8.346 6.732 44.254 1.00 31.55 77 GLY C C 1
ATOM 2443 O O . GLY C 3 77 ? 7.587 7.618 43.824 1.00 30.47 77 GLY C O 1
ATOM 2444 N N . ALA C 3 78 ? 8.405 6.347 45.523 1.00 30.18 78 ALA C N 1
ATOM 2445 C CA . ALA C 3 78 ? 7.556 7.004 46.516 1.00 29.67 78 ALA C CA 1
ATOM 2446 C C . ALA C 3 78 ? 7.912 8.470 46.696 1.00 29.92 78 ALA C C 1
ATOM 2447 O O . ALA C 3 78 ? 7.054 9.344 46.834 1.00 37.52 78 ALA C O 1
ATOM 2449 N N . GLU C 3 79 ? 9.225 8.755 46.727 1.00 30.57 79 GLU C N 1
ATOM 2450 C CA . GLU C 3 79 ? 9.590 10.147 46.928 1.00 31.48 79 GLU C CA 1
ATOM 2451 C C . GLU C 3 79 ? 9.067 10.958 45.752 1.00 32.50 79 GLU C C 1
ATOM 2452 O O . GLU C 3 79 ? 8.568 12.064 45.958 1.00 33.90 79 GLU C O 1
ATOM 2458 N N . ILE C 3 80 ? 9.157 10.442 44.525 1.00 33.38 80 ILE C N 1
ATOM 2459 C CA . ILE C 3 80 ? 8.686 11.262 43.394 1.00 33.17 80 ILE C CA 1
ATOM 2460 C C . ILE C 3 80 ? 7.169 11.426 43.467 1.00 34.06 80 ILE C C 1
ATOM 2461 O O . ILE C 3 80 ? 6.601 12.517 43.343 1.00 31.43 80 ILE C O 1
ATOM 2466 N N . ALA C 3 81 ? 6.479 10.307 43.700 1.00 32.37 81 ALA C N 1
ATOM 2467 C CA . ALA C 3 81 ? 5.026 10.380 43.826 1.00 30.60 81 ALA C CA 1
ATOM 2468 C C . ALA C 3 81 ? 4.548 11.320 44.916 1.00 29.16 81 ALA C C 1
ATOM 2469 O O . ALA C 3 81 ? 3.584 12.075 44.772 1.00 32.94 81 ALA C O 1
ATOM 2471 N N . ASP C 3 82 ? 5.227 11.296 46.063 1.00 32.84 82 ASP C N 1
ATOM 2472 C CA . ASP C 3 82 ? 4.832 12.173 47.164 1.00 35.22 82 ASP C CA 1
ATOM 2473 C C . ASP C 3 82 ? 5.057 13.622 46.776 1.00 31.98 82 ASP C C 1
ATOM 2474 O O . ASP C 3 82 ? 4.336 14.537 47.182 1.00 35.88 82 ASP C O 1
ATOM 2479 N N . HIS C 3 83 ? 6.085 13.859 45.966 1.00 32.55 83 HIS C N 1
ATOM 2480 C CA . HIS C 3 83 ? 6.361 15.240 45.547 1.00 31.82 83 HIS C CA 1
ATOM 2481 C C . HIS C 3 83 ? 5.237 15.756 44.653 1.00 33.36 83 HIS C C 1
ATOM 2482 O O . HIS C 3 83 ? 4.740 16.884 44.798 1.00 34.97 83 HIS C O 1
ATOM 2489 N N . VAL C 3 84 ? 4.841 14.881 43.711 1.00 28.07 84 VAL C N 1
ATOM 2490 C CA . VAL C 3 84 ? 3.729 15.248 42.837 1.00 28.35 84 VAL C CA 1
ATOM 2491 C C . VAL C 3 84 ? 2.482 15.589 43.643 1.00 30.26 84 VAL C C 1
ATOM 2492 O O . VAL C 3 84 ? 1.791 16.564 43.330 1.00 34.40 84 VAL C O 1
ATOM 2496 N N . MET C 3 85 ? 2.202 14.786 44.667 1.00 32.07 85 MET C N 1
ATOM 2497 C CA . MET C 3 85 ? 0.960 14.956 45.418 1.00 34.60 85 MET C CA 1
ATOM 2498 C C . MET C 3 85 ? 1.024 16.226 46.255 1.00 35.02 85 MET C C 1
ATOM 2499 O O . MET C 3 85 ? -0.016 16.678 46.759 1.00 39.14 85 MET C O 1
ATOM 2504 N N . ASP C 3 86 ? 2.184 16.850 46.411 1.00 36.79 86 ASP C N 1
ATOM 2505 C CA . ASP C 3 86 ? 2.224 18.149 47.089 1.00 37.97 86 ASP C CA 1
ATOM 2506 C C . ASP C 3 86 ? 1.283 19.165 46.438 1.00 38.81 86 ASP C C 1
ATOM 2507 O O . ASP C 3 86 ? 0.797 20.090 47.089 1.00 44.87 86 ASP C O 1
ATOM 2512 N N . ASP C 3 87 ? 1.038 19.007 45.137 1.00 38.81 87 ASP C N 1
ATOM 2513 C CA . ASP C 3 87 ? 0.100 19.866 44.401 1.00 36.18 87 ASP C CA 1
ATOM 2514 C C . ASP C 3 87 ? -1.300 19.374 44.700 1.00 36.39 87 ASP C C 1
ATOM 2515 O O . ASP C 3 87 ? -1.691 18.268 44.312 1.00 40.09 87 ASP C O 1
ATOM 2520 N N . GLN C 3 88 ? -2.103 20.139 45.438 1.00 35.79 88 GLN C N 1
ATOM 2521 C CA . GLN C 3 88 ? -3.359 19.627 45.945 1.00 37.48 88 GLN C CA 1
ATOM 2522 C C . GLN C 3 88 ? -4.352 19.419 44.810 1.00 36.59 88 GLN C C 1
ATOM 2523 O O . GLN C 3 88 ? -5.327 18.721 45.065 1.00 44.11 88 GLN C O 1
ATOM 2529 N N . ARG C 3 89 ? -4.093 19.999 43.647 1.00 36.91 89 ARG C N 1
ATOM 2530 C CA . ARG C 3 89 ? -4.973 19.820 42.490 1.00 36.76 89 ARG C CA 1
ATOM 2531 C C . ARG C 3 89 ? -4.898 18.397 41.953 1.00 34.59 89 ARG C C 1
ATOM 2532 O O . ARG C 3 89 ? -5.825 17.946 41.279 1.00 40.79 89 ARG C O 1
ATOM 2540 N N . VAL C 3 90 ? -3.816 17.677 42.218 1.00 37.24 90 VAL C N 1
ATOM 2541 C CA . VAL C 3 90 ? -3.607 16.341 41.632 1.00 33.49 90 VAL C CA 1
ATOM 2542 C C . VAL C 3 90 ? -4.504 15.286 42.260 1.00 36.88 90 VAL C C 1
ATOM 2543 O O . VAL C 3 90 ? -4.473 15.112 43.484 1.00 35.87 90 VAL C O 1
ATOM 2547 N N . HIS C 3 91 ? -5.287 14.593 41.433 1.00 32.45 91 HIS C N 1
ATOM 2548 C CA . HIS C 3 91 ? -6.177 13.561 41.950 1.00 34.69 91 HIS C CA 1
ATOM 2549 C C . HIS C 3 91 ? -5.389 12.300 42.320 1.00 33.55 91 HIS C C 1
ATOM 2550 O O . HIS C 3 91 ? -5.655 11.715 43.366 1.00 41.42 91 HIS C O 1
ATOM 2557 N N . ALA C 3 92 ? -4.448 11.901 41.470 1.00 32.63 92 ALA C N 1
ATOM 2558 C CA . ALA C 3 92 ? -3.629 10.714 41.683 1.00 31.28 92 ALA C CA 1
ATOM 2559 C C . ALA C 3 92 ? -2.399 10.782 40.791 1.00 29.76 92 ALA C C 1
ATOM 2560 O O . ALA C 3 92 ? -2.395 11.495 39.799 1.00 31.78 92 ALA C O 1
ATOM 2562 N N . VAL C 3 93 ? -1.374 10.048 41.175 1.00 29.53 93 VAL C N 1
ATOM 2563 C CA . VAL C 3 93 ? -0.154 9.962 40.375 1.00 28.27 93 VAL C CA 1
ATOM 2564 C C . VAL C 3 93 ? 0.284 8.504 40.326 1.00 26.86 93 VAL C C 1
ATOM 2565 O O . VAL C 3 93 ? 0.020 7.667 41.191 1.00 31.38 93 VAL C O 1
ATOM 2569 N N . GLU C 3 94 ? 1.000 8.163 39.271 1.00 28.25 94 GLU C N 1
ATOM 2570 C CA . GLU C 3 94 ? 1.663 6.871 39.178 1.00 27.60 94 GLU C CA 1
ATOM 2571 C C . GLU C 3 94 ? 3.083 7.132 38.665 1.00 27.57 94 GLU C C 1
ATOM 2572 O O . GLU C 3 94 ? 3.196 7.791 37.619 1.00 29.13 94 GLU C O 1
ATOM 2578 N N . VAL C 3 95 ? 4.062 6.645 39.415 1.00 27.52 95 VAL C N 1
ATOM 2579 C CA . VAL C 3 95 ? 5.474 6.802 39.107 1.00 25.88 95 VAL C CA 1
ATOM 2580 C C . VAL C 3 95 ? 6.115 5.447 38.828 1.00 26.81 95 VAL C C 1
ATOM 2581 O O . VAL C 3 95 ? 6.162 4.630 39.732 1.00 28.62 95 VAL C O 1
ATOM 2585 N N . ALA C 3 96 ? 6.595 5.206 37.612 1.00 25.63 96 ALA C N 1
ATOM 2586 C CA . ALA C 3 96 ? 7.203 3.921 37.281 1.00 26.70 96 ALA C CA 1
ATOM 2587 C C . ALA C 3 96 ? 8.708 4.111 37.410 1.00 29.67 96 ALA C C 1
ATOM 2588 O O . ALA C 3 96 ? 9.192 5.002 36.702 1.00 26.47 96 ALA C O 1
ATOM 2590 N N . VAL C 3 97 ? 9.356 3.327 38.256 1.00 26.79 97 VAL C N 1
ATOM 2591 C CA . VAL C 3 97 ? 10.816 3.400 38.291 1.00 25.48 97 VAL C CA 1
ATOM 2592 C C . VAL C 3 97 ? 11.369 2.141 37.637 1.00 23.10 97 VAL C C 1
ATOM 2593 O O . VAL C 3 97 ? 11.223 1.063 38.219 1.00 26.94 97 VAL C O 1
ATOM 2597 N N . HIS C 3 98 ? 11.957 2.268 36.456 1.00 26.88 98 HIS C N 1
ATOM 2598 C CA . HIS C 3 98 ? 12.608 1.211 35.694 1.00 25.34 98 HIS C CA 1
ATOM 2599 C C . HIS C 3 98 ? 14.108 1.076 35.978 1.00 25.08 98 HIS C C 1
ATOM 2600 O O . HIS C 3 98 ? 14.857 2.063 36.128 1.00 26.69 98 HIS C O 1
ATOM 2607 N N . LYS C 3 99 ? 14.580 -0.157 36.026 1.00 26.10 99 LYS C N 1
ATOM 2608 C CA . LYS C 3 99 ? 16.005 -0.458 36.240 1.00 26.82 99 LYS C CA 1
ATOM 2609 C C . LYS C 3 99 ? 16.437 -1.412 35.131 1.00 27.02 99 LYS C C 1
ATOM 2610 O O . LYS C 3 99 ? 16.669 -2.591 35.406 1.00 31.27 99 LYS C O 1
ATOM 2616 N N . PRO C 3 100 ? 16.519 -0.966 33.888 1.00 28.62 100 PRO C N 1
ATOM 2617 C CA . PRO C 3 100 ? 16.683 -1.891 32.765 1.00 29.80 100 PRO C CA 1
ATOM 2618 C C . PRO C 3 100 ? 18.027 -2.586 32.799 1.00 30.55 100 PRO C C 1
ATOM 2619 O O . PRO C 3 100 ? 18.235 -3.562 32.056 1.00 36.47 100 PRO C O 1
ATOM 2623 N N . GLN C 3 101 ? 18.956 -2.096 33.601 1.00 28.76 101 GLN C N 1
ATOM 2624 C CA . GLN C 3 101 ? 20.276 -2.722 33.664 1.00 32.92 101 GLN C CA 1
ATOM 2625 C C . GLN C 3 101 ? 20.493 -3.490 34.959 1.00 30.05 101 GLN C C 1
ATOM 2626 O O . GLN C 3 101 ? 21.657 -3.758 35.302 1.00 39.95 101 GLN C O 1
ATOM 2632 N N . ALA C 3 102 ? 19.425 -3.822 35.662 1.00 29.16 102 ALA C N 1
ATOM 2633 C CA . ALA C 3 102 ? 19.476 -4.591 36.901 1.00 31.54 102 ALA C CA 1
ATOM 2634 C C . ALA C 3 102 ? 20.408 -5.789 36.768 1.00 34.33 102 ALA C C 1
ATOM 2635 O O . ALA C 3 102 ? 20.222 -6.593 35.840 1.00 32.10 102 ALA C O 1
ATOM 2637 N N . PRO C 3 103 ? 21.341 -5.882 37.697 1.00 38.50 103 PRO C N 1
ATOM 2638 C CA . PRO C 3 103 ? 22.328 -6.955 37.725 1.00 42.88 103 PRO C CA 1
ATOM 2639 C C . PRO C 3 103 ? 21.634 -8.257 38.129 1.00 46.71 103 PRO C C 1
ATOM 2640 O O . PRO C 3 103 ? 21.593 -8.555 39.325 1.00 51.71 103 PRO C O 1
ATOM 2644 N N . ILE C 3 104 ? 21.122 -8.923 37.117 1.00 40.95 104 ILE C N 1
ATOM 2645 C CA . ILE C 3 104 ? 20.357 -10.155 37.161 1.00 41.34 104 ILE C CA 1
ATOM 2646 C C . ILE C 3 104 ? 20.943 -11.150 36.172 1.00 37.09 104 ILE C C 1
ATOM 2647 O O . ILE C 3 104 ? 21.168 -10.780 35.022 1.00 40.18 104 ILE C O 1
ATOM 2652 N N . PRO C 3 105 ? 21.225 -12.385 36.530 1.00 34.60 105 PRO C N 1
ATOM 2653 C CA . PRO C 3 105 ? 21.882 -13.272 35.555 1.00 35.05 105 PRO C CA 1
ATOM 2654 C C . PRO C 3 105 ? 20.945 -13.595 34.411 1.00 38.92 105 PRO C C 1
ATOM 2655 O O . PRO C 3 105 ? 21.332 -14.081 33.365 1.00 39.58 105 PRO C O 1
ATOM 2659 N N . GLN C 3 106 ? 19.659 -13.308 34.545 1.00 38.37 106 GLN C N 1
ATOM 2660 C CA . GLN C 3 106 ? 18.785 -13.576 33.406 1.00 39.27 106 GLN C CA 1
ATOM 2661 C C . GLN C 3 106 ? 18.820 -12.519 32.322 1.00 39.68 106 GLN C C 1
ATOM 2662 O O . GLN C 3 106 ? 19.316 -11.410 32.445 1.00 42.43 106 GLN C O 1
ATOM 2668 N N . THR C 3 107 ? 18.240 -12.844 31.156 1.00 35.16 107 THR C N 1
ATOM 2669 C CA . THR C 3 107 ? 18.084 -11.922 30.033 1.00 32.83 107 THR C CA 1
ATOM 2670 C C . THR C 3 107 ? 16.653 -11.415 29.974 1.00 34.29 107 THR C C 1
ATOM 2671 O O . THR C 3 107 ? 15.703 -12.182 29.801 1.00 31.60 107 THR C O 1
ATOM 2675 N N . PHE C 3 108 ? 16.457 -10.114 30.136 1.00 32.87 108 PHE C N 1
ATOM 2676 C CA . PHE C 3 108 ? 15.106 -9.549 30.150 1.00 28.36 108 PHE C CA 1
ATOM 2677 C C . PHE C 3 108 ? 15.146 -8.128 29.620 1.00 30.16 108 PHE C C 1
ATOM 2678 O O . PHE C 3 108 ? 16.257 -7.554 29.529 1.00 32.78 108 PHE C O 1
ATOM 2686 N N . ASP C 3 109 ? 13.975 -7.582 29.285 1.00 27.00 109 ASP C N 1
ATOM 2687 C CA . ASP C 3 109 ? 13.996 -6.238 28.722 1.00 26.75 109 ASP C CA 1
ATOM 2688 C C . ASP C 3 109 ? 13.995 -5.137 29.767 1.00 27.15 109 ASP C C 1
ATOM 2689 O O . ASP C 3 109 ? 14.684 -4.137 29.586 1.00 28.49 109 ASP C O 1
ATOM 2694 N N . ASP C 3 110 ? 13.210 -5.352 30.814 1.00 26.83 110 ASP C N 1
ATOM 2695 C CA . ASP C 3 110 ? 12.973 -4.342 31.816 1.00 25.22 110 ASP C CA 1
ATOM 2696 C C . ASP C 3 110 ? 12.478 -4.924 33.121 1.00 25.59 110 ASP C C 1
ATOM 2697 O O . ASP C 3 110 ? 11.824 -5.945 33.097 1.00 25.98 110 ASP C O 1
ATOM 2702 N N . VAL C 3 111 ? 12.777 -4.287 34.235 1.00 25.15 111 VAL C N 1
ATOM 2703 C CA . VAL C 3 111 ? 12.132 -4.546 35.516 1.00 22.67 111 VAL C CA 1
ATOM 2704 C C . VAL C 3 111 ? 11.837 -3.189 36.158 1.00 22.98 111 VAL C C 1
ATOM 2705 O O . VAL C 3 111 ? 12.599 -2.242 36.047 1.00 24.47 111 VAL C O 1
ATOM 2709 N N . ALA C 3 112 ? 10.689 -3.076 36.801 1.00 23.48 112 ALA C N 1
ATOM 2710 C CA . ALA C 3 112 ? 10.232 -1.797 37.326 1.00 23.11 112 ALA C CA 1
ATOM 2711 C C . ALA C 3 112 ? 9.291 -2.005 38.504 1.00 24.32 112 ALA C C 1
ATOM 2712 O O . ALA C 3 112 ? 8.698 -3.069 38.710 1.00 26.80 112 ALA C O 1
ATOM 2714 N N . VAL C 3 113 ? 9.165 -0.924 39.259 1.00 26.33 113 VAL C N 1
ATOM 2715 C CA . VAL C 3 113 ? 8.077 -0.822 40.215 1.00 25.57 113 VAL C CA 1
ATOM 2716 C C . VAL C 3 113 ? 7.252 0.400 39.835 1.00 26.90 113 VAL C C 1
ATOM 2717 O O . VAL C 3 113 ? 7.824 1.354 39.294 1.00 28.46 113 VAL C O 1
ATOM 2721 N N . VAL C 3 114 ? 5.960 0.348 40.105 1.00 27.12 114 VAL C N 1
ATOM 2722 C CA . VAL C 3 114 ? 5.029 1.451 39.887 1.00 26.19 114 VAL C CA 1
ATOM 2723 C C . VAL C 3 114 ? 4.377 1.804 41.227 1.00 25.25 114 VAL C C 1
ATOM 2724 O O . VAL C 3 114 ? 3.674 0.948 41.778 1.00 29.57 114 VAL C O 1
ATOM 2728 N N . ILE C 3 115 ? 4.617 3.013 41.683 1.00 24.28 115 ILE C N 1
ATOM 2729 C CA . ILE C 3 115 ? 4.077 3.535 42.925 1.00 28.64 115 ILE C CA 1
ATOM 2730 C C . ILE C 3 115 ? 2.917 4.473 42.583 1.00 27.52 115 ILE C C 1
ATOM 2731 O O . ILE C 3 115 ? 3.109 5.379 41.764 1.00 30.29 115 ILE C O 1
ATOM 2736 N N . ARG C 3 116 ? 1.794 4.154 43.221 1.00 30.12 116 ARG C N 1
ATOM 2737 C CA . ARG C 3 116 ? 0.556 4.879 43.104 1.00 32.52 116 ARG C CA 1
ATOM 2738 C C . ARG C 3 116 ? 0.202 5.628 44.388 1.00 35.46 116 ARG C C 1
ATOM 2739 O O . ARG C 3 116 ? 0.261 5.080 45.481 1.00 37.91 116 ARG C O 1
ATOM 2747 N N . ARG C 3 117 ? -0.180 6.879 44.200 1.00 33.18 117 ARG C N 1
ATOM 2748 C CA . ARG C 3 117 ? -0.721 7.724 45.244 1.00 36.03 117 ARG C CA 1
ATOM 2749 C C . ARG C 3 117 ? -2.007 8.358 44.719 1.00 37.26 117 ARG C C 1
ATOM 2750 O O . ARG C 3 117 ? -2.160 8.610 43.521 1.00 35.66 117 ARG C O 1
ATOM 2758 N N . SER C 3 118 ? -2.942 8.605 45.629 1.00 36.75 118 SER C N 1
ATOM 2759 C CA . SER C 3 118 ? -4.243 9.084 45.159 1.00 38.31 118 SER C CA 1
ATOM 2760 C C . SER C 3 118 ? -4.999 9.704 46.302 1.00 39.19 118 SER C C 1
ATOM 2761 O O . SER C 3 118 ? -4.848 9.245 47.424 1.00 50.74 118 SER C O 1
ATOM 2764 N N . ARG C 3 119 ? -5.825 10.719 46.051 1.00 42.90 119 ARG C N 1
ATOM 2765 C CA . ARG C 3 119 ? -6.645 11.267 47.127 1.00 46.77 119 ARG C CA 1
ATOM 2766 C C . ARG C 3 119 ? -8.109 11.301 46.720 1.00 49.39 119 ARG C C 1
ATOM 2767 O O . ARG C 3 119 ? -8.973 11.835 47.422 1.00 54.21 119 ARG C O 1
ATOM 2775 N N . ALA D 2 2 ? -9.439 -11.695 34.244 1.00 65.11 2 ALA D N 1
ATOM 2776 C CA . ALA D 2 2 ? -8.656 -11.152 33.146 1.00 53.03 2 ALA D CA 1
ATOM 2777 C C . ALA D 2 2 ? -7.892 -12.228 32.379 1.00 48.26 2 ALA D C 1
ATOM 2778 O O . ALA D 2 2 ? -7.050 -11.813 31.561 1.00 43.74 2 ALA D O 1
ATOM 2780 N N . ASP D 2 3 ? -8.158 -13.520 32.606 1.00 43.73 3 ASP D N 1
ATOM 2781 C CA . ASP D 2 3 ? -7.485 -14.500 31.734 1.00 38.12 3 ASP D CA 1
ATOM 2782 C C . ASP D 2 3 ? -7.762 -14.208 30.269 1.00 33.96 3 ASP D C 1
ATOM 2783 O O . ASP D 2 3 ? -8.905 -13.972 29.856 1.00 33.32 3 ASP D O 1
ATOM 2788 N N . ARG D 2 4 ? -6.731 -14.243 29.428 1.00 29.09 4 ARG D N 1
ATOM 2789 C CA . ARG D 2 4 ? -7.034 -13.970 28.025 1.00 28.31 4 ARG D CA 1
ATOM 2790 C C . ARG D 2 4 ? -5.971 -14.523 27.088 1.00 30.64 4 ARG D C 1
ATOM 2791 O O . ARG D 2 4 ? -4.872 -14.858 27.492 1.00 28.21 4 ARG D O 1
ATOM 2799 N N . ILE D 2 5 ? -6.348 -14.594 25.810 1.00 28.59 5 ILE D N 1
ATOM 2800 C CA . ILE D 2 5 ? -5.386 -14.918 24.743 1.00 28.24 5 ILE D CA 1
ATOM 2801 C C . ILE D 2 5 ? -5.162 -13.680 23.896 1.00 28.68 5 ILE D C 1
ATOM 2802 O O . ILE D 2 5 ? -6.101 -12.946 23.547 1.00 29.08 5 ILE D O 1
ATOM 2807 N N . GLU D 2 6 ? -3.914 -13.396 23.540 1.00 25.71 6 GLU D N 1
ATOM 2808 C CA . GLU D 2 6 ? -3.675 -12.182 22.767 1.00 25.57 6 GLU D CA 1
ATOM 2809 C C . GLU D 2 6 ? -2.829 -12.505 21.540 1.00 24.41 6 GLU D C 1
ATOM 2810 O O . GLU D 2 6 ? -1.670 -12.904 21.657 1.00 26.25 6 GLU D O 1
ATOM 2816 N N . LEU D 2 7 ? -3.395 -12.322 20.370 1.00 25.25 7 LEU D N 1
ATOM 2817 C CA . LEU D 2 7 ? -2.736 -12.398 19.079 1.00 25.42 7 LEU D CA 1
ATOM 2818 C C . LEU D 2 7 ? -2.391 -10.980 18.655 1.00 25.38 7 LEU D C 1
ATOM 2819 O O . LEU D 2 7 ? -3.280 -10.104 18.673 1.00 27.64 7 LEU D O 1
ATOM 2824 N N . ARG D 2 8 ? -1.147 -10.689 18.291 1.00 25.89 8 ARG D N 1
ATOM 2825 C CA . ARG D 2 8 ? -0.757 -9.319 17.997 1.00 25.07 8 ARG D CA 1
ATOM 2826 C C . ARG D 2 8 ? -0.051 -9.193 16.665 1.00 24.10 8 ARG D C 1
ATOM 2827 O O . ARG D 2 8 ? 0.880 -9.940 16.373 1.00 25.65 8 ARG D O 1
ATOM 2835 N N . GLY D 2 9 ? -0.444 -8.240 15.830 1.00 24.88 9 GLY D N 1
ATOM 2836 C CA . GLY D 2 9 ? 0.395 -8.009 14.654 1.00 25.41 9 GLY D CA 1
ATOM 2837 C C . GLY D 2 9 ? 0.188 -8.972 13.494 1.00 23.29 9 GLY D C 1
ATOM 2838 O O . GLY D 2 9 ? 1.089 -9.111 12.653 1.00 29.18 9 GLY D O 1
ATOM 2839 N N . LEU D 2 10 ? -0.959 -9.644 13.432 1.00 25.80 10 LEU D N 1
ATOM 2840 C CA . LEU D 2 10 ? -1.298 -10.529 12.331 1.00 24.29 10 LEU D CA 1
ATOM 2841 C C . LEU D 2 10 ? -1.365 -9.694 11.068 1.00 24.55 10 LEU D C 1
ATOM 2842 O O . LEU D 2 10 ? -2.214 -8.776 10.983 1.00 27.76 10 LEU D O 1
ATOM 2847 N N . THR D 2 11 ? -0.451 -10.001 10.146 1.00 23.87 11 THR D N 1
ATOM 2848 C CA . THR D 2 11 ? -0.238 -9.129 8.986 1.00 25.74 11 THR D CA 1
ATOM 2849 C C . THR D 2 11 ? -0.693 -9.800 7.707 1.00 26.61 11 THR D C 1
ATOM 2850 O O . THR D 2 11 ? -0.176 -10.849 7.307 1.00 26.69 11 THR D O 1
ATOM 2854 N N . VAL D 2 12 ? -1.695 -9.229 7.034 1.00 24.66 12 VAL D N 1
ATOM 2855 C CA . VAL D 2 12 ? -2.324 -9.912 5.912 1.00 30.47 12 VAL D CA 1
ATOM 2856 C C . VAL D 2 12 ? -2.654 -8.894 4.825 1.00 26.16 12 VAL D C 1
ATOM 2857 O O . VAL D 2 12 ? -3.272 -7.851 5.082 1.00 31.62 12 VAL D O 1
ATOM 2861 N N . HIS D 2 13 ? -2.243 -9.174 3.590 1.00 25.99 13 HIS D N 1
ATOM 2862 C CA . HIS D 2 13 ? -2.649 -8.303 2.476 1.00 28.81 13 HIS D CA 1
ATOM 2863 C C . HIS D 2 13 ? -4.138 -8.436 2.231 1.00 26.66 13 HIS D C 1
ATOM 2864 O O . HIS D 2 13 ? -4.623 -9.574 2.239 1.00 31.36 13 HIS D O 1
ATOM 2871 N N . GLY D 2 14 ? -4.876 -7.354 2.028 1.00 31.67 14 GLY D N 1
ATOM 2872 C CA . GLY D 2 14 ? -6.322 -7.401 1.843 1.00 32.56 14 GLY D CA 1
ATOM 2873 C C . GLY D 2 14 ? -6.807 -6.296 0.931 1.00 29.91 14 GLY D C 1
ATOM 2874 O O . GLY D 2 14 ? -5.987 -5.453 0.507 1.00 31.04 14 GLY D O 1
ATOM 2875 N N . ARG D 2 15 ? -8.102 -6.278 0.609 0.75 27.16 15 ARG D N 1
ATOM 2876 C CA . ARG D 2 15 ? -8.538 -5.295 -0.390 0.75 24.82 15 ARG D CA 1
ATOM 2877 C C . ARG D 2 15 ? -9.693 -4.405 0.041 0.75 25.71 15 ARG D C 1
ATOM 2878 O O . ARG D 2 15 ? -10.412 -3.849 -0.797 0.75 33.68 15 ARG D O 1
ATOM 2886 N N . HIS D 2 16 ? -9.903 -4.191 1.314 1.00 29.25 16 HIS D N 1
ATOM 2887 C CA . HIS D 2 16 ? -10.905 -3.335 1.906 1.00 30.30 16 HIS D CA 1
ATOM 2888 C C . HIS D 2 16 ? -10.581 -1.866 1.698 1.00 31.55 16 HIS D C 1
ATOM 2889 O O . HIS D 2 16 ? -9.402 -1.491 1.704 1.00 36.29 16 HIS D O 1
ATOM 2896 N N . GLY D 2 17 ? -11.627 -1.070 1.517 1.00 32.76 17 GLY D N 1
ATOM 2897 C CA . GLY D 2 17 ? -11.525 0.358 1.318 1.00 32.55 17 GLY D CA 1
ATOM 2898 C C . GLY D 2 17 ? -12.786 0.917 0.704 1.00 32.21 17 GLY D C 1
ATOM 2899 O O . GLY D 2 17 ? -13.510 0.267 -0.054 1.00 41.78 17 GLY D O 1
ATOM 2900 N N . VAL D 2 18 ? -13.082 2.184 1.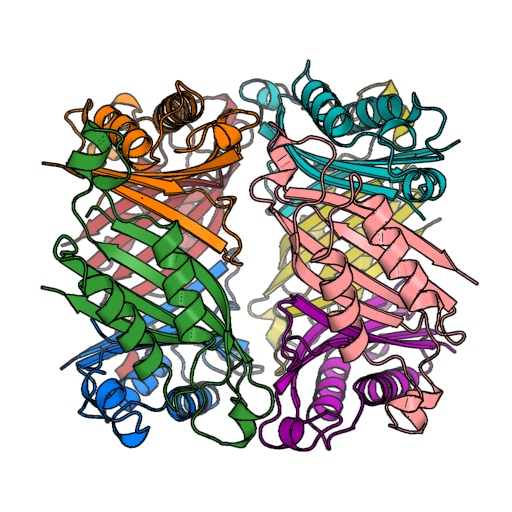024 1.00 32.99 18 VAL D N 1
ATOM 2901 C CA . VAL D 2 18 ? -14.306 2.729 0.434 1.00 39.45 18 VAL D CA 1
ATOM 2902 C C . VAL D 2 18 ? -14.129 3.056 -1.039 1.00 41.35 18 VAL D C 1
ATOM 2903 O O . VAL D 2 18 ? -15.092 3.042 -1.811 1.00 48.17 18 VAL D O 1
ATOM 2907 N N . TYR D 2 19 ? -12.907 3.360 -1.468 1.00 45.32 19 TYR D N 1
ATOM 2908 C CA . TYR D 2 19 ? -12.695 3.815 -2.843 1.00 48.61 19 TYR D CA 1
ATOM 2909 C C . TYR D 2 19 ? -11.878 2.833 -3.674 1.00 49.38 19 TYR D C 1
ATOM 2910 O O . TYR D 2 19 ? -11.005 2.132 -3.163 1.00 51.52 19 TYR D O 1
ATOM 2919 N N . ALA D 2 20 ? -12.173 2.810 -4.973 1.00 49.95 20 ALA D N 1
ATOM 2920 C CA . ALA D 2 20 ? -12.251 1.810 -6.027 1.00 49.49 20 ALA D CA 1
ATOM 2921 C C . ALA D 2 20 ? -10.738 1.642 -6.114 1.00 52.41 20 ALA D C 1
ATOM 2922 O O . ALA D 2 20 ? -10.264 0.518 -6.288 1.00 55.34 20 ALA D O 1
ATOM 2924 N N . HIS D 2 21 ? -10.018 2.752 -5.991 1.00 50.53 21 HIS D N 1
ATOM 2925 C CA . HIS D 2 21 ? -8.567 2.760 -6.135 1.00 56.01 21 HIS D CA 1
ATOM 2926 C C . HIS D 2 21 ? -7.920 1.737 -5.194 1.00 52.87 21 HIS D C 1
ATOM 2927 O O . HIS D 2 21 ? -6.871 1.230 -5.609 1.00 53.24 21 HIS D O 1
ATOM 2934 N N . GLU D 2 22 ? -8.534 1.506 -4.041 1.00 51.14 22 GLU D N 1
ATOM 2935 C CA . GLU D 2 22 ? -8.020 0.661 -2.977 1.00 48.85 22 GLU D CA 1
ATOM 2936 C C . GLU D 2 22 ? -8.332 -0.823 -3.178 1.00 50.33 22 GLU D C 1
ATOM 2937 O O . GLU D 2 22 ? -7.752 -1.617 -2.429 1.00 52.14 22 GLU D O 1
ATOM 2943 N N . ARG D 2 23 ? -9.207 -1.154 -4.111 1.00 53.88 23 ARG D N 1
ATOM 2944 C CA . ARG D 2 23 ? -9.568 -2.513 -4.496 1.00 54.68 23 ARG D CA 1
ATOM 2945 C C . ARG D 2 23 ? -8.655 -3.024 -5.602 1.00 48.41 23 ARG D C 1
ATOM 2946 O O . ARG D 2 23 ? -8.499 -4.213 -5.840 1.00 52.08 23 ARG D O 1
ATOM 2954 N N . VAL D 2 24 ? -8.022 -2.104 -6.326 1.00 48.13 24 VAL D N 1
ATOM 2955 C CA . VAL D 2 24 ? -7.152 -2.511 -7.434 1.00 49.96 24 VAL D CA 1
ATOM 2956 C C . VAL D 2 24 ? -5.988 -3.334 -6.902 1.00 49.25 24 VAL D C 1
ATOM 2957 O O . VAL D 2 24 ? -5.881 -4.513 -7.269 1.00 53.75 24 VAL D O 1
ATOM 2961 N N . ALA D 2 25 ? -5.118 -2.799 -6.039 1.00 38.77 25 ALA D N 1
ATOM 2962 C CA . ALA D 2 25 ? -3.993 -3.616 -5.572 1.00 37.29 25 ALA D CA 1
ATOM 2963 C C . ALA D 2 25 ? -4.078 -3.989 -4.105 1.00 36.06 25 ALA D C 1
ATOM 2964 O O . ALA D 2 25 ? -3.294 -4.806 -3.627 1.00 38.83 25 ALA D O 1
ATOM 2966 N N . GLY D 2 26 ? -4.992 -3.439 -3.320 1.00 34.63 26 GLY D N 1
ATOM 2967 C CA . GLY D 2 26 ? -5.044 -3.849 -1.915 1.00 35.03 26 GLY D CA 1
ATOM 2968 C C . GLY D 2 26 ? -3.949 -3.146 -1.134 1.00 34.95 26 GLY D C 1
ATOM 2969 O O . GLY D 2 26 ? -3.241 -2.325 -1.702 1.00 30.69 26 GLY D O 1
ATOM 2970 N N . GLN D 2 27 ? -3.843 -3.483 0.140 1.00 30.92 27 GLN D N 1
ATOM 2971 C CA . GLN D 2 27 ? -2.851 -2.908 1.030 1.00 29.60 27 GLN D CA 1
ATOM 2972 C C . GLN D 2 27 ? -2.607 -3.810 2.234 1.00 26.09 27 GLN D C 1
ATOM 2973 O O . GLN D 2 27 ? -3.334 -4.802 2.385 1.00 27.58 27 GLN D O 1
ATOM 2979 N N . ARG D 2 28 ? -1.616 -3.493 3.068 1.00 27.36 28 ARG D N 1
ATOM 2980 C CA . ARG D 2 28 ? -1.367 -4.274 4.280 1.00 29.78 28 ARG D CA 1
ATOM 2981 C C . ARG D 2 28 ? -2.414 -3.948 5.347 1.00 26.35 28 ARG D C 1
ATOM 2982 O O . ARG D 2 28 ? -2.649 -2.752 5.591 1.00 27.37 28 ARG D O 1
ATOM 2990 N N . PHE D 2 29 ? -2.990 -4.993 5.931 1.00 26.49 29 PHE D N 1
ATOM 2991 C CA . PHE D 2 29 ? -3.834 -4.878 7.114 1.00 25.98 29 PHE D CA 1
ATOM 2992 C C . PHE D 2 29 ? -3.129 -5.573 8.277 1.00 27.81 29 PHE D C 1
ATOM 2993 O O . PHE D 2 29 ? -2.457 -6.596 8.063 1.00 34.98 29 PHE D O 1
ATOM 3001 N N . VAL D 2 30 ? -3.264 -5.037 9.495 1.00 27.44 30 VAL D N 1
ATOM 3002 C CA . VAL D 2 30 ? -2.642 -5.689 10.649 1.00 27.80 30 VAL D CA 1
ATOM 3003 C C . VAL D 2 30 ? -3.725 -5.953 11.689 1.00 26.77 30 VAL D C 1
ATOM 3004 O O . VAL D 2 30 ? -4.486 -5.013 11.954 1.00 29.66 30 VAL D O 1
ATOM 3008 N N . ILE D 2 31 ? -3.817 -7.161 12.213 1.00 26.42 31 ILE D N 1
ATOM 3009 C CA . ILE D 2 31 ? -4.907 -7.522 13.106 1.00 25.88 31 ILE D CA 1
ATOM 3010 C C . ILE D 2 31 ? -4.414 -7.916 14.493 1.00 24.82 31 ILE D C 1
ATOM 3011 O O . ILE D 2 31 ? -3.462 -8.699 14.625 1.00 29.74 31 ILE D O 1
ATOM 3016 N N . ASP D 2 32 ? -5.115 -7.392 15.509 1.00 27.67 32 ASP D N 1
ATOM 3017 C CA . ASP D 2 32 ? -4.935 -7.865 16.870 1.00 26.22 32 ASP D CA 1
ATOM 3018 C C . ASP D 2 32 ? -6.219 -8.534 17.346 1.00 28.11 32 ASP D C 1
ATOM 3019 O O . ASP D 2 32 ? -7.279 -8.030 16.974 1.00 26.61 32 ASP D O 1
ATOM 3024 N N . VAL D 2 33 ? -6.120 -9.619 18.127 1.00 26.03 33 VAL D N 1
ATOM 3025 C CA . VAL D 2 33 ? -7.349 -10.185 18.687 1.00 24.91 33 VAL D CA 1
ATOM 3026 C C . VAL D 2 33 ? -7.094 -10.404 20.173 1.00 23.96 33 VAL D C 1
ATOM 3027 O O . VAL D 2 33 ? -6.062 -10.999 20.493 1.00 29.87 33 VAL D O 1
ATOM 3031 N N . THR D 2 34 ? -7.995 -9.956 21.024 1.00 26.44 34 THR D N 1
ATOM 3032 C CA . THR D 2 34 ? -7.859 -10.327 22.428 1.00 27.44 34 THR D CA 1
ATOM 3033 C C . THR D 2 34 ? -9.087 -11.143 22.827 1.00 28.80 34 THR D C 1
ATOM 3034 O O . THR D 2 34 ? -10.199 -10.668 22.607 1.00 31.08 34 THR D O 1
ATOM 3038 N N . VAL D 2 35 ? -8.884 -12.324 23.371 1.00 28.37 35 VAL D N 1
ATOM 3039 C CA . VAL D 2 35 ? -9.975 -13.214 23.740 1.00 29.03 35 VAL D CA 1
ATOM 3040 C C . VAL D 2 35 ? -9.997 -13.358 25.263 1.00 30.12 35 VAL D C 1
ATOM 3041 O O . VAL D 2 35 ? -9.017 -13.841 25.832 1.00 34.27 35 VAL D O 1
ATOM 3045 N N . TRP D 2 36 ? -11.092 -12.954 25.904 1.00 31.06 36 TRP D N 1
ATOM 3046 C CA . TRP D 2 36 ? -11.256 -13.131 27.344 1.00 27.64 36 TRP D CA 1
ATOM 3047 C C . TRP D 2 36 ? -11.955 -14.474 27.528 1.00 32.22 36 TRP D C 1
ATOM 3048 O O . TRP D 2 36 ? -13.061 -14.710 27.018 1.00 29.68 36 TRP D O 1
ATOM 3059 N N . ILE D 2 37 ? -11.258 -15.360 28.234 1.00 33.54 37 ILE D N 1
ATOM 3060 C CA . ILE D 2 37 ? -11.790 -16.719 28.408 1.00 32.59 37 ILE D CA 1
ATOM 3061 C C . ILE D 2 37 ? -11.135 -17.256 29.666 1.00 32.62 37 ILE D C 1
ATOM 3062 O O . ILE D 2 37 ? -10.017 -16.829 29.978 1.00 35.24 37 ILE D O 1
ATOM 3067 N N . ASP D 2 38 ? -11.841 -18.137 30.366 1.00 36.02 38 ASP D N 1
ATOM 3068 C CA . ASP D 2 38 ? -11.235 -18.772 31.539 1.00 36.44 38 ASP D CA 1
ATOM 3069 C C . ASP D 2 38 ? -10.336 -19.923 31.105 1.00 37.35 38 ASP D C 1
ATOM 3070 O O . ASP D 2 38 ? -10.796 -20.865 30.460 1.00 39.96 38 ASP D O 1
ATOM 3075 N N . LEU D 2 39 ? -9.064 -19.832 31.460 1.00 36.36 39 LEU D N 1
ATOM 3076 C CA . LEU D 2 39 ? -8.015 -20.764 31.064 1.00 33.41 39 LEU D CA 1
ATOM 3077 C C . LEU D 2 39 ? -7.618 -21.696 32.191 1.00 37.19 39 LEU D C 1
ATOM 3078 O O . LEU D 2 39 ? -6.686 -22.500 32.099 1.00 38.20 39 LEU D O 1
ATOM 3083 N N . ALA D 2 40 ? -8.311 -21.614 33.322 1.00 40.30 40 ALA D N 1
ATOM 3084 C CA . ALA D 2 40 ? -7.866 -22.444 34.447 1.00 35.22 40 ALA D CA 1
ATOM 3085 C C . ALA D 2 40 ? -7.966 -23.930 34.145 1.00 40.32 40 ALA D C 1
ATOM 3086 O O . ALA D 2 40 ? -7.087 -24.703 34.522 1.00 41.40 40 ALA D O 1
ATOM 3088 N N . GLU D 2 41 ? -9.033 -24.363 33.471 1.00 41.50 41 GLU D N 1
ATOM 3089 C CA . GLU D 2 41 ? -9.150 -25.807 33.217 1.00 39.30 41 GLU D CA 1
ATOM 3090 C C . GLU D 2 41 ? -8.059 -26.273 32.259 1.00 39.29 41 GLU D C 1
ATOM 3091 O O . GLU D 2 41 ? -7.520 -27.370 32.454 1.00 37.37 41 GLU D O 1
ATOM 3097 N N . ALA D 2 42 ? -7.759 -25.454 31.256 1.00 36.63 42 ALA D N 1
ATOM 3098 C CA . ALA D 2 42 ? -6.715 -25.790 30.288 1.00 32.72 42 ALA D CA 1
ATOM 3099 C C . ALA D 2 42 ? -5.385 -25.892 31.017 1.00 32.75 42 ALA D C 1
ATOM 3100 O O . ALA D 2 42 ? -4.544 -26.736 30.727 1.00 36.09 42 ALA D O 1
ATOM 3102 N N . ALA D 2 43 ? -5.179 -25.015 32.008 1.00 34.17 43 ALA D N 1
ATOM 3103 C CA . ALA D 2 43 ? -3.938 -25.134 32.774 1.00 35.87 43 ALA D CA 1
ATOM 3104 C C . ALA D 2 43 ? -3.941 -26.431 33.580 1.00 38.66 43 ALA D C 1
ATOM 3105 O O . ALA D 2 43 ? -2.851 -26.966 33.850 1.00 46.21 43 ALA D O 1
ATOM 3107 N N . ASN D 2 44 ? -5.132 -26.904 33.956 1.00 35.60 44 ASN D N 1
ATOM 3108 C CA . ASN D 2 44 ? -5.225 -28.085 34.810 1.00 42.74 44 ASN D CA 1
ATOM 3109 C C . ASN D 2 44 ? -5.086 -29.393 34.048 1.00 42.62 44 ASN D C 1
ATOM 3110 O O . ASN D 2 44 ? -4.542 -30.368 34.570 1.00 49.52 44 ASN D O 1
ATOM 3115 N N . SER D 2 45 ? -5.582 -29.442 32.819 1.00 41.37 45 SER D N 1
ATOM 3116 C CA . SER D 2 45 ? -5.523 -30.637 31.993 1.00 42.72 45 SER D CA 1
ATOM 3117 C C . SER D 2 45 ? -4.324 -30.654 31.041 1.00 41.35 45 SER D C 1
ATOM 3118 O O . SER D 2 45 ? -3.879 -31.728 30.596 1.00 39.67 45 SER D O 1
ATOM 3121 N N . ASP D 2 46 ? -3.804 -29.479 30.715 1.00 37.36 46 ASP D N 1
ATOM 3122 C CA . ASP D 2 46 ? -2.800 -29.341 29.661 1.00 35.27 46 ASP D CA 1
ATOM 3123 C C . ASP D 2 46 ? -3.308 -29.900 28.331 1.00 34.83 46 ASP D C 1
ATOM 3124 O O . ASP D 2 46 ? -2.499 -30.414 27.559 1.00 37.85 46 ASP D O 1
ATOM 3129 N N . ASP D 2 47 ? -4.614 -29.790 28.110 1.00 34.59 47 ASP D N 1
ATOM 3130 C CA . ASP D 2 47 ? -5.298 -30.303 26.931 1.00 38.29 47 ASP D CA 1
ATOM 3131 C C . ASP D 2 47 ? -5.765 -29.159 26.045 1.00 35.79 47 ASP D C 1
ATOM 3132 O O . ASP D 2 47 ? -6.549 -28.335 26.537 1.00 36.61 47 ASP D O 1
ATOM 3137 N N . LEU D 2 48 ? -5.303 -29.114 24.793 1.00 33.83 48 LEU D N 1
ATOM 3138 C CA . LEU D 2 48 ? -5.663 -28.033 23.872 1.00 33.46 48 LEU D CA 1
ATOM 3139 C C . LEU D 2 48 ? -7.171 -27.905 23.693 1.00 35.60 48 LEU D C 1
ATOM 3140 O O . LEU D 2 48 ? -7.721 -26.829 23.477 1.00 35.13 48 LEU D O 1
ATOM 3145 N N . ALA D 2 49 ? -7.904 -29.008 23.792 1.00 36.33 49 ALA D N 1
ATOM 3146 C CA . ALA D 2 49 ? -9.351 -28.904 23.627 1.00 38.57 49 ALA D CA 1
ATOM 3147 C C . ALA D 2 49 ? -9.994 -28.023 24.694 1.00 38.58 49 ALA D C 1
ATOM 3148 O O . ALA D 2 49 ? -11.108 -27.492 24.510 1.00 40.13 49 ALA D O 1
ATOM 3150 N N . ASP D 2 50 ? -9.294 -27.880 25.804 1.00 37.40 50 ASP D N 1
ATOM 3151 C CA . ASP D 2 50 ? -9.723 -27.063 26.933 1.00 36.55 50 ASP D CA 1
ATOM 3152 C C . ASP D 2 50 ? -9.418 -25.591 26.733 1.00 34.93 50 ASP D C 1
ATOM 3153 O O . ASP D 2 50 ? -9.713 -24.720 27.546 1.00 32.74 50 ASP D O 1
ATOM 3158 N N . THR D 2 51 ? -8.802 -25.226 25.608 1.00 35.13 51 THR D N 1
ATOM 3159 C CA . THR D 2 51 ? -8.622 -23.788 25.404 1.00 31.70 51 THR D CA 1
ATOM 3160 C C . THR D 2 51 ? -9.048 -23.436 23.977 1.00 32.96 51 THR D C 1
ATOM 3161 O O . THR D 2 51 ? -9.520 -24.303 23.235 1.00 34.67 51 THR D O 1
ATOM 3165 N N . TYR D 2 52 ? -8.896 -22.171 23.620 1.00 32.85 52 TYR D N 1
ATOM 3166 C CA . TYR D 2 52 ? -9.094 -21.668 22.269 1.00 29.57 52 TYR D CA 1
ATOM 3167 C C . TYR D 2 52 ? -7.747 -21.761 21.541 1.00 28.20 52 TYR D C 1
ATOM 3168 O O . TYR D 2 52 ? -6.794 -21.099 21.929 1.00 29.84 52 TYR D O 1
ATOM 3177 N N . ASP D 2 53 ? -7.682 -22.564 20.494 1.00 27.23 53 ASP D N 1
ATOM 3178 C CA . ASP D 2 53 ? -6.451 -22.817 19.756 1.00 26.89 53 ASP D CA 1
ATOM 3179 C C . ASP D 2 53 ? -5.969 -21.602 18.989 1.00 29.82 53 ASP D C 1
ATOM 3180 O O . ASP D 2 53 ? -6.653 -21.150 18.054 1.00 31.26 53 ASP D O 1
ATOM 3185 N N . TYR D 2 54 ? -4.804 -21.037 19.325 1.00 30.55 54 TYR D N 1
ATOM 3186 C CA . TYR D 2 54 ? -4.350 -19.793 18.719 1.00 26.11 54 TYR D CA 1
ATOM 3187 C C . TYR D 2 54 ? -4.128 -20.051 17.226 1.00 26.42 54 TYR D C 1
ATOM 3188 O O . TYR D 2 54 ? -4.167 -19.143 16.398 1.00 32.30 54 TYR D O 1
ATOM 3197 N N . VAL D 2 55 ? -3.814 -21.316 16.900 1.00 28.08 55 VAL D N 1
ATOM 3198 C CA . VAL D 2 55 ? -3.495 -21.598 15.496 1.00 25.64 55 VAL D CA 1
ATOM 3199 C C . VAL D 2 55 ? -4.692 -21.291 14.600 1.00 27.80 55 VAL D C 1
ATOM 3200 O O . VAL D 2 55 ? -4.585 -20.735 13.502 1.00 28.73 55 VAL D O 1
ATOM 3204 N N . ARG D 2 56 ? -5.870 -21.682 15.077 1.00 29.94 56 ARG D N 1
ATOM 3205 C CA . ARG D 2 56 ? -7.101 -21.496 14.309 1.00 29.93 56 ARG D CA 1
ATOM 3206 C C . ARG D 2 56 ? -7.647 -20.089 14.502 1.00 30.80 56 ARG D C 1
ATOM 3207 O O . ARG D 2 56 ? -8.397 -19.605 13.655 1.00 30.47 56 ARG D O 1
ATOM 3215 N N . LEU D 2 57 ? -7.278 -19.485 15.620 1.00 31.47 57 LEU D N 1
ATOM 3216 C CA . LEU D 2 57 ? -7.559 -18.047 15.782 1.00 30.35 57 LEU D CA 1
ATOM 3217 C C . LEU D 2 57 ? -6.908 -17.287 14.638 1.00 28.65 57 LEU D C 1
ATOM 3218 O O . LEU D 2 57 ? -7.524 -16.568 13.847 1.00 33.57 57 LEU D O 1
ATOM 3223 N N . ALA D 2 58 ? -5.594 -17.435 14.503 1.00 26.80 58 ALA D N 1
ATOM 3224 C CA . ALA D 2 58 ? -4.894 -16.737 13.436 1.00 29.04 58 ALA D CA 1
ATOM 3225 C C . ALA D 2 58 ? -5.341 -17.083 12.027 1.00 31.24 58 ALA D C 1
ATOM 3226 O O . ALA D 2 58 ? -5.431 -16.222 11.145 1.00 27.71 58 ALA D O 1
ATOM 3228 N N . SER D 2 59 ? -5.606 -18.363 11.762 1.00 27.71 59 SER D N 1
ATOM 3229 C CA . SER D 2 59 ? -5.945 -18.770 10.403 1.00 28.23 59 SER D CA 1
ATOM 3230 C C . SER D 2 59 ? -7.280 -18.161 9.985 1.00 28.34 59 SER D C 1
ATOM 3231 O O . SER D 2 59 ? -7.417 -17.642 8.862 1.00 28.56 59 SER D O 1
ATOM 3234 N N . ARG D 2 60 ? -8.271 -18.238 10.886 1.00 27.77 60 ARG D N 1
ATOM 3235 C CA . ARG D 2 60 ? -9.585 -17.729 10.441 1.00 29.25 60 ARG D CA 1
ATOM 3236 C C . ARG D 2 60 ? -9.567 -16.213 10.341 1.00 30.32 60 ARG D C 1
ATOM 3237 O O . ARG D 2 60 ? -10.135 -15.607 9.414 1.00 36.27 60 ARG D O 1
ATOM 3245 N N . ALA D 2 61 ? -8.906 -15.542 11.276 1.00 29.41 61 ALA D N 1
ATOM 3246 C CA . ALA D 2 61 ? -8.757 -14.090 11.145 1.00 29.18 61 ALA D CA 1
ATOM 3247 C C . ALA D 2 61 ? -8.056 -13.786 9.831 1.00 28.55 61 ALA D C 1
ATOM 3248 O O . ALA D 2 61 ? -8.443 -12.859 9.095 1.00 31.21 61 ALA D O 1
ATOM 3250 N N . ALA D 2 62 ? -7.003 -14.542 9.471 1.00 28.43 62 ALA D N 1
ATOM 3251 C CA . ALA D 2 62 ? -6.339 -14.129 8.226 1.00 29.95 62 ALA D CA 1
ATOM 3252 C C . ALA D 2 62 ? -7.214 -14.419 7.012 1.00 29.84 62 ALA D C 1
ATOM 3253 O O . ALA D 2 62 ? -7.201 -13.569 6.102 1.00 30.27 62 ALA D O 1
ATOM 3255 N N . GLU D 2 63 ? -7.932 -15.526 6.984 1.00 29.77 63 GLU D N 1
ATOM 3256 C CA . GLU D 2 63 ? -8.846 -15.876 5.887 1.00 28.25 63 GLU D CA 1
ATOM 3257 C C . GLU D 2 63 ? -9.882 -14.789 5.630 1.00 25.98 63 GLU D C 1
ATOM 3258 O O . GLU D 2 63 ? -10.202 -14.449 4.492 1.00 29.83 63 GLU D O 1
ATOM 3264 N N . ILE D 2 64 ? -10.437 -14.248 6.714 1.00 25.89 64 ILE D N 1
ATOM 3265 C CA . ILE D 2 64 ? -11.426 -13.167 6.584 1.00 28.23 64 ILE D CA 1
ATOM 3266 C C . ILE D 2 64 ? -10.746 -11.920 6.048 1.00 28.35 64 ILE D C 1
ATOM 3267 O O . ILE D 2 64 ? -11.266 -11.297 5.114 1.00 35.68 64 ILE D O 1
ATOM 3272 N N . VAL D 2 65 ? -9.586 -11.547 6.613 1.00 25.26 65 VAL D N 1
ATOM 3273 C CA . VAL D 2 65 ? -8.961 -10.306 6.138 1.00 27.24 65 VAL D CA 1
ATOM 3274 C C . VAL D 2 65 ? -8.628 -10.417 4.659 1.00 28.38 65 VAL D C 1
ATOM 3275 O O . VAL D 2 65 ? -8.773 -9.477 3.867 1.00 28.95 65 VAL D O 1
ATOM 3279 N N . ALA D 2 66 ? -8.175 -11.600 4.262 1.00 29.70 66 ALA D N 1
ATOM 3280 C CA . ALA D 2 66 ? -7.819 -11.840 2.873 1.00 31.70 66 ALA D CA 1
ATOM 3281 C C . ALA D 2 66 ? -9.036 -12.088 1.992 1.00 31.91 66 ALA D C 1
ATOM 3282 O O . ALA D 2 66 ? -8.869 -12.175 0.770 1.00 33.97 66 ALA D O 1
ATOM 3284 N N . GLY D 2 67 ? -10.219 -12.197 2.571 1.00 34.69 67 GLY D N 1
ATOM 3285 C CA . GLY D 2 67 ? -11.461 -12.586 1.919 1.00 36.68 67 GLY D CA 1
ATOM 3286 C C . GLY D 2 67 ? -12.158 -11.527 1.110 1.00 33.94 67 GLY D C 1
ATOM 3287 O O . GLY D 2 67 ? -11.526 -10.557 0.689 1.00 34.37 67 GLY D O 1
ATOM 3288 N N . PRO D 2 68 ? -13.453 -11.678 0.872 1.00 34.21 68 PRO D N 1
ATOM 3289 C CA . PRO D 2 68 ? -14.238 -10.663 0.173 1.00 34.83 68 PRO D CA 1
ATOM 3290 C C . PRO D 2 68 ? -14.009 -9.273 0.756 1.00 34.40 68 PRO D C 1
ATOM 3291 O O . PRO D 2 68 ? -14.052 -9.080 1.973 1.00 39.69 68 PRO D O 1
ATOM 3295 N N . PRO D 2 69 ? -13.753 -8.337 -0.156 1.00 34.88 69 PRO D N 1
ATOM 3296 C CA . PRO D 2 69 ? -13.461 -6.963 0.233 1.00 34.42 69 PRO D CA 1
ATOM 3297 C C . PRO D 2 69 ? -14.703 -6.285 0.809 1.00 32.09 69 PRO D C 1
ATOM 3298 O O . PRO D 2 69 ? -15.792 -6.459 0.260 1.00 33.66 69 PRO D O 1
ATOM 3302 N N . ARG D 2 70 ? -14.535 -5.524 1.891 1.00 32.87 70 ARG D N 1
ATOM 3303 C CA . ARG D 2 70 ? -15.580 -4.709 2.469 1.00 33.46 70 ARG D CA 1
ATOM 3304 C C . ARG D 2 70 ? -15.231 -3.229 2.335 1.00 33.26 70 ARG D C 1
ATOM 3305 O O . ARG D 2 70 ? -14.045 -2.888 2.202 1.00 39.21 70 ARG D O 1
ATOM 3313 N N . LYS D 2 71 ? -16.187 -2.305 2.383 1.00 31.55 71 LYS D N 1
ATOM 3314 C CA . LYS D 2 71 ? -15.787 -0.892 2.367 1.00 32.91 71 LYS D CA 1
ATOM 3315 C C . LYS D 2 71 ? -15.029 -0.458 3.616 1.00 34.00 71 LYS D C 1
ATOM 3316 O O . LYS D 2 71 ? -13.986 0.219 3.593 1.00 31.72 71 LYS D O 1
ATOM 3322 N N . LEU D 2 72 ? -15.564 -0.848 4.771 1.00 31.38 72 LEU D N 1
ATOM 3323 C CA . LEU D 2 72 ? -15.129 -0.477 6.092 1.00 29.46 72 LEU D CA 1
ATOM 3324 C C . LEU D 2 72 ? -14.388 -1.563 6.867 1.00 29.19 72 LEU D C 1
ATOM 3325 O O . LEU D 2 72 ? -14.783 -2.731 6.806 1.00 29.63 72 LEU D O 1
ATOM 3330 N N . ILE D 2 73 ? -13.360 -1.136 7.617 1.00 28.45 73 ILE D N 1
ATOM 3331 C CA . ILE D 2 73 ? -12.683 -2.107 8.464 1.00 26.12 73 ILE D CA 1
ATOM 3332 C C . ILE D 2 73 ? -13.585 -2.496 9.620 1.00 25.60 73 ILE D C 1
ATOM 3333 O O . ILE D 2 73 ? -13.387 -3.562 10.213 1.00 31.85 73 ILE D O 1
ATOM 3338 N N . GLU D 2 74 ? -14.572 -1.661 9.898 1.00 29.13 74 GLU D N 1
ATOM 3339 C CA . GLU D 2 74 ? -15.595 -1.980 10.894 1.00 27.59 74 GLU D CA 1
ATOM 3340 C C . GLU D 2 74 ? -16.245 -3.326 10.599 1.00 28.45 74 GLU D C 1
ATOM 3341 O O . GLU D 2 74 ? -16.446 -4.217 11.435 1.00 31.15 74 GLU D O 1
ATOM 3347 N N . THR D 2 75 ? -16.591 -3.506 9.331 1.00 29.60 75 THR D N 1
ATOM 3348 C CA . THR D 2 75 ? -17.239 -4.747 8.891 1.00 28.99 75 THR D CA 1
ATOM 3349 C C . THR D 2 75 ? -16.363 -5.982 9.055 1.00 30.73 75 THR D C 1
ATOM 3350 O O . THR D 2 75 ? -16.814 -7.054 9.507 1.00 32.21 75 THR D O 1
ATOM 3354 N N . VAL D 2 76 ? -15.096 -5.802 8.674 1.00 31.62 76 VAL D N 1
ATOM 3355 C CA . VAL D 2 76 ? -14.105 -6.858 8.814 1.00 27.07 76 VAL D CA 1
ATOM 3356 C C . VAL D 2 76 ? -13.973 -7.237 10.280 1.00 27.44 76 VAL D C 1
ATOM 3357 O O . VAL D 2 76 ? -13.968 -8.386 10.714 1.00 31.06 76 VAL D O 1
ATOM 3361 N N . GLY D 2 77 ? -13.847 -6.216 11.123 1.00 29.30 77 GLY D N 1
ATOM 3362 C CA . GLY D 2 77 ? -13.613 -6.507 12.533 1.00 28.67 77 GLY D CA 1
ATOM 3363 C C . GLY D 2 77 ? -14.831 -7.163 13.140 1.00 29.53 77 GLY D C 1
ATOM 3364 O O . GLY D 2 77 ? -14.692 -8.067 13.971 1.00 31.60 77 GLY D O 1
ATOM 3365 N N . ALA D 2 78 ? -16.036 -6.749 12.742 1.00 27.97 78 ALA D N 1
ATOM 3366 C CA . ALA D 2 78 ? -17.222 -7.419 13.295 1.00 29.91 78 ALA D CA 1
ATOM 3367 C C . ALA D 2 78 ? -17.328 -8.894 12.910 1.00 28.62 78 ALA D C 1
ATOM 3368 O O . ALA D 2 78 ? -17.818 -9.706 13.702 1.00 34.32 78 ALA D O 1
ATOM 3370 N N . GLU D 2 79 ? -16.890 -9.273 11.712 1.00 31.00 79 GLU D N 1
ATOM 3371 C CA . GLU D 2 79 ? -16.978 -10.640 11.235 1.00 27.31 79 GLU D CA 1
ATOM 3372 C C . GLU D 2 79 ? -16.013 -11.550 11.990 1.00 28.34 79 GLU D C 1
ATOM 3373 O O . GLU D 2 79 ? -16.365 -12.663 12.388 1.00 33.13 79 GLU D O 1
ATOM 3379 N N . ILE D 2 80 ? -14.795 -11.027 12.191 1.00 29.54 80 ILE D N 1
ATOM 3380 C CA . ILE D 2 80 ? -13.833 -11.743 13.025 1.00 26.46 80 ILE D CA 1
ATOM 3381 C C . ILE D 2 80 ? -14.347 -11.849 14.463 1.00 27.46 80 ILE D C 1
ATOM 3382 O O . ILE D 2 80 ? -14.318 -12.936 15.030 1.00 30.31 80 ILE D O 1
ATOM 3387 N N . ALA D 2 81 ? -14.815 -10.763 15.068 1.00 26.88 81 ALA D N 1
ATOM 3388 C CA . ALA D 2 81 ? -15.305 -10.892 16.440 1.00 25.71 81 ALA D CA 1
ATOM 3389 C C . ALA D 2 81 ? -16.450 -11.868 16.569 1.00 28.21 81 ALA D C 1
ATOM 3390 O O . ALA D 2 81 ? -16.476 -12.732 17.455 1.00 31.21 81 ALA D O 1
ATOM 3392 N N . ASP D 2 82 ? -17.445 -11.781 15.678 1.00 32.27 82 ASP D N 1
ATOM 3393 C CA . ASP D 2 82 ? -18.567 -12.722 15.827 1.00 31.86 82 ASP D CA 1
ATOM 3394 C C . ASP D 2 82 ? -18.125 -14.165 15.643 1.00 30.49 82 ASP D C 1
ATOM 3395 O O . ASP D 2 82 ? -18.684 -15.089 16.234 1.00 37.16 82 ASP D O 1
ATOM 3400 N N . HIS D 2 83 ? -17.094 -14.393 14.826 1.00 34.05 83 HIS D N 1
ATOM 3401 C CA . HIS D 2 83 ? -16.545 -15.742 14.667 1.00 32.95 83 HIS D CA 1
ATOM 3402 C C . HIS D 2 83 ? -16.000 -16.271 15.988 1.00 33.60 83 HIS D C 1
ATOM 3403 O O . HIS D 2 83 ? -16.290 -17.370 16.438 1.00 35.39 83 HIS D O 1
ATOM 3410 N N . VAL D 2 84 ? -15.162 -15.439 16.623 1.00 31.06 84 VAL D N 1
ATOM 3411 C CA . VAL D 2 84 ? -14.611 -15.816 17.919 1.00 30.89 84 VAL D CA 1
ATOM 3412 C C . VAL D 2 84 ? -15.707 -16.096 18.936 1.00 30.91 84 VAL D C 1
ATOM 3413 O O . VAL D 2 84 ? -15.645 -17.070 19.692 1.00 32.72 84 VAL D O 1
ATOM 3417 N N . MET D 2 85 ? -16.747 -15.270 18.973 1.00 32.01 85 MET D N 1
ATOM 3418 C CA . MET D 2 85 ? -17.809 -15.504 19.938 1.00 31.03 85 MET D CA 1
ATOM 3419 C C . MET D 2 85 ? -18.578 -16.794 19.689 1.00 33.89 85 MET D C 1
ATOM 3420 O O . MET D 2 85 ? -19.354 -17.227 20.551 1.00 34.81 85 MET D O 1
ATOM 3425 N N . ASP D 2 86 ? -18.396 -17.440 18.525 1.00 35.92 86 ASP D N 1
ATOM 3426 C CA . ASP D 2 86 ? -19.123 -18.708 18.355 1.00 36.28 86 ASP D CA 1
ATOM 3427 C C . ASP D 2 86 ? -18.640 -19.744 19.363 1.00 34.40 86 ASP D C 1
ATOM 3428 O O . ASP D 2 86 ? -19.376 -20.699 19.615 1.00 39.86 86 ASP D O 1
ATOM 3433 N N . ASP D 2 87 ? -17.455 -19.551 19.951 1.00 33.92 87 ASP D N 1
ATOM 3434 C CA . ASP D 2 87 ? -16.984 -20.386 21.042 1.00 35.38 87 ASP D CA 1
ATOM 3435 C C . ASP D 2 87 ? -17.655 -19.955 22.347 1.00 35.45 87 ASP D C 1
ATOM 3436 O O . ASP D 2 87 ? -17.269 -18.932 22.918 1.00 39.27 87 ASP D O 1
ATOM 3441 N N . GLN D 2 88 ? -18.637 -20.699 22.852 1.00 34.12 88 GLN D N 1
ATOM 3442 C CA . GLN D 2 88 ? -19.405 -20.225 23.992 1.00 35.58 88 GLN D CA 1
ATOM 3443 C C . GLN D 2 88 ? -18.583 -19.994 25.247 1.00 36.62 88 GLN D C 1
ATOM 3444 O O . GLN D 2 88 ? -19.067 -19.381 26.210 1.00 44.43 88 GLN D O 1
ATOM 3450 N N . ARG D 2 89 ? -17.334 -20.462 25.281 1.00 37.45 89 ARG D N 1
ATOM 3451 C CA . ARG D 2 89 ? -16.573 -20.255 26.517 1.00 38.91 89 ARG D CA 1
ATOM 3452 C C . ARG D 2 89 ? -16.041 -18.832 26.521 1.00 33.93 89 ARG D C 1
ATOM 3453 O O . ARG D 2 89 ? -15.579 -18.274 27.523 1.00 37.43 89 ARG D O 1
ATOM 3461 N N . VAL D 2 90 ? -16.088 -18.209 25.342 1.00 32.72 90 VAL D N 1
ATOM 3462 C CA . VAL D 2 90 ? -15.516 -16.865 25.238 1.00 33.34 90 VAL D CA 1
ATOM 3463 C C . VAL D 2 90 ? -16.410 -15.837 25.915 1.00 35.09 90 VAL D C 1
ATOM 3464 O O . VAL D 2 90 ? -17.580 -15.732 25.525 1.00 36.28 90 VAL D O 1
ATOM 3468 N N . HIS D 2 91 ? -15.897 -15.092 26.891 1.00 33.90 91 HIS D N 1
ATOM 3469 C CA . HIS D 2 91 ? -16.693 -14.090 27.592 1.00 34.75 91 HIS D CA 1
ATOM 3470 C C . HIS D 2 91 ? -16.839 -12.803 26.782 1.00 34.48 91 HIS D C 1
ATOM 3471 O O . HIS D 2 91 ? -17.907 -12.199 26.775 1.00 35.17 91 HIS D O 1
ATOM 3478 N N . ALA D 2 92 ? -15.762 -12.403 26.119 1.00 32.24 92 ALA D N 1
ATOM 3479 C CA . ALA D 2 92 ? -15.752 -11.248 25.244 1.00 30.59 92 ALA D CA 1
ATOM 3480 C C . ALA D 2 92 ? -14.544 -11.281 24.320 1.00 29.32 92 ALA D C 1
ATOM 3481 O O . ALA D 2 92 ? -13.563 -11.996 24.543 1.00 31.17 92 ALA D O 1
ATOM 3483 N N . VAL D 2 93 ? -14.611 -10.484 23.272 1.00 30.79 93 VAL D N 1
ATOM 3484 C CA . VAL D 2 93 ? -13.457 -10.387 22.368 1.00 30.13 93 VAL D CA 1
ATOM 3485 C C . VAL D 2 93 ? -13.352 -8.944 21.897 1.00 30.53 93 VAL D C 1
ATOM 3486 O O . VAL D 2 93 ? -14.310 -8.174 21.772 1.00 29.70 93 VAL D O 1
ATOM 3490 N N . GLU D 2 94 ? -12.122 -8.553 21.640 1.00 27.54 94 GLU D N 1
ATOM 3491 C CA . GLU D 2 94 ? -11.858 -7.273 21.007 1.00 28.52 94 GLU D CA 1
ATOM 3492 C C . GLU D 2 94 ? -11.043 -7.540 19.747 1.00 26.27 94 GLU D C 1
ATOM 3493 O O . GLU D 2 94 ? -10.009 -8.223 19.862 1.00 27.00 94 GLU D O 1
ATOM 3499 N N . VAL D 2 95 ? -11.497 -7.047 18.606 1.00 25.34 95 VAL D N 1
ATOM 3500 C CA . VAL D 2 95 ? -10.643 -7.221 17.407 1.00 24.33 95 VAL D CA 1
ATOM 3501 C C . VAL D 2 95 ? -10.270 -5.849 16.874 1.00 24.28 95 VAL D C 1
ATOM 3502 O O . VAL D 2 95 ? -11.102 -4.993 16.562 1.00 26.26 95 VAL D O 1
ATOM 3506 N N . ALA D 2 96 ? -8.962 -5.622 16.765 1.00 24.99 96 ALA D N 1
ATOM 3507 C CA . ALA D 2 96 ? -8.500 -4.343 16.243 1.00 25.92 96 ALA D CA 1
ATOM 3508 C C . ALA D 2 96 ? -8.028 -4.553 14.810 1.00 25.36 96 ALA D C 1
ATOM 3509 O O . ALA D 2 96 ? -7.121 -5.351 14.573 1.00 28.07 96 ALA D O 1
ATOM 3511 N N . VAL D 2 97 ? -8.650 -3.863 13.869 1.00 27.37 97 VAL D N 1
ATOM 3512 C CA . VAL D 2 97 ? -8.228 -3.898 12.485 1.00 25.02 97 VAL D CA 1
ATOM 3513 C C . VAL D 2 97 ? -7.543 -2.561 12.164 1.00 25.33 97 VAL D C 1
ATOM 3514 O O . VAL D 2 97 ? -8.190 -1.508 12.190 1.00 25.19 97 VAL D O 1
ATOM 3518 N N . HIS D 2 98 ? -6.255 -2.692 11.906 1.00 24.96 98 HIS D N 1
ATOM 3519 C CA . HIS D 2 98 ? -5.325 -1.633 11.592 1.00 27.12 98 HIS D CA 1
ATOM 3520 C C . HIS D 2 98 ? -5.077 -1.542 10.077 1.00 28.02 98 HIS D C 1
ATOM 3521 O O . HIS D 2 98 ? -4.966 -2.572 9.404 1.00 29.13 98 HIS D O 1
ATOM 3528 N N . LYS D 2 99 ? -4.968 -0.296 9.637 1.00 27.66 99 LYS D N 1
ATOM 3529 C CA . LYS D 2 99 ? -4.777 0.090 8.234 1.00 27.68 99 LYS D CA 1
ATOM 3530 C C . LYS D 2 99 ? -3.639 1.094 8.180 1.00 29.25 99 LYS D C 1
ATOM 3531 O O . LYS D 2 99 ? -3.823 2.262 7.864 1.00 31.62 99 LYS D O 1
ATOM 3537 N N . PRO D 2 100 ? -2.436 0.619 8.525 1.00 29.27 100 PRO D N 1
ATOM 3538 C CA . PRO D 2 100 ? -1.275 1.469 8.683 1.00 29.95 100 PRO D CA 1
ATOM 3539 C C . PRO D 2 100 ? -0.900 2.251 7.427 1.00 30.08 100 PRO D C 1
ATOM 3540 O O . PRO D 2 100 ? -0.129 3.229 7.502 1.00 36.69 100 PRO D O 1
ATOM 3544 N N . GLN D 2 101 ? -1.419 1.798 6.298 1.00 29.63 101 GLN D N 1
ATOM 3545 C CA . GLN D 2 101 ? -1.035 2.317 4.990 1.00 30.14 101 GLN D CA 1
ATOM 3546 C C . GLN D 2 101 ? -2.219 3.047 4.348 1.00 31.30 101 GLN D C 1
ATOM 3547 O O . GLN D 2 101 ? -2.253 3.228 3.126 1.00 34.51 101 GLN D O 1
ATOM 3553 N N . ALA D 2 102 ? -3.150 3.404 5.218 1.00 31.68 102 ALA D N 1
ATOM 3554 C CA . ALA D 2 102 ? -4.334 4.164 4.834 1.00 30.68 102 ALA D CA 1
ATOM 3555 C C . ALA D 2 102 ? -3.897 5.313 3.946 1.00 34.36 102 ALA D C 1
ATOM 3556 O O . ALA D 2 102 ? -3.051 6.134 4.332 1.00 33.17 102 ALA D O 1
ATOM 3558 N N . PRO D 2 103 ? -4.424 5.357 2.739 1.00 38.55 103 PRO D N 1
ATOM 3559 C CA . PRO D 2 103 ? -4.010 6.462 1.857 1.00 35.70 103 PRO D CA 1
ATOM 3560 C C . PRO D 2 103 ? -4.668 7.798 2.240 1.00 40.96 103 PRO D C 1
ATOM 3561 O O . PRO D 2 103 ? -5.683 8.203 1.696 1.00 51.98 103 PRO D O 1
ATOM 3565 N N . ILE D 2 104 ? -4.072 8.483 3.185 1.00 36.18 104 ILE D N 1
ATOM 3566 C CA . ILE D 2 104 ? -4.346 9.785 3.736 1.00 34.16 104 ILE D CA 1
ATOM 3567 C C . ILE D 2 104 ? -3.133 10.663 3.502 1.00 31.57 104 ILE D C 1
ATOM 3568 O O . ILE D 2 104 ? -2.020 10.135 3.532 1.00 34.66 104 ILE D O 1
ATOM 3573 N N . PRO D 2 105 ? -3.271 11.946 3.240 1.00 34.30 105 PRO D N 1
ATOM 3574 C CA . PRO D 2 105 ? -2.094 12.779 2.942 1.00 36.31 105 PRO D CA 1
ATOM 3575 C C . PRO D 2 105 ? -1.283 13.087 4.196 1.00 35.47 105 PRO D C 1
ATOM 3576 O O . PRO D 2 105 ? -0.097 13.440 4.183 1.00 36.70 105 PRO D O 1
ATOM 3580 N N . GLN D 2 106 ? -1.914 12.928 5.352 1.00 34.66 106 GLN D N 1
ATOM 3581 C CA . GLN D 2 106 ? -1.205 13.190 6.607 1.00 32.11 106 GLN D CA 1
ATOM 3582 C C . GLN D 2 106 ? -0.110 12.171 6.900 1.00 31.58 106 GLN D C 1
ATOM 3583 O O . GLN D 2 106 ? -0.140 11.049 6.388 1.00 33.90 106 GLN D O 1
ATOM 3589 N N . THR D 2 107 ? 0.872 12.525 7.728 1.00 28.80 107 THR D N 1
ATOM 3590 C CA . THR D 2 107 ? 1.861 11.570 8.197 1.00 29.12 107 THR D CA 1
ATOM 3591 C C . THR D 2 107 ? 1.476 11.019 9.571 1.00 30.87 107 THR D C 1
ATOM 3592 O O . THR D 2 107 ? 1.247 11.828 10.478 1.00 29.60 107 THR D O 1
ATOM 3596 N N . PHE D 2 108 ? 1.397 9.698 9.755 1.00 31.02 108 PHE D N 1
ATOM 3597 C CA . PHE D 2 108 ? 0.878 9.100 10.986 1.00 28.31 108 PHE D CA 1
ATOM 3598 C C . PHE D 2 108 ? 1.337 7.670 11.147 1.00 29.42 108 PHE D C 1
ATOM 3599 O O . PHE D 2 108 ? 1.741 7.029 10.173 1.00 33.84 108 PHE D O 1
ATOM 3607 N N . ASP D 2 109 ? 1.317 7.133 12.363 1.00 29.36 109 ASP D N 1
ATOM 3608 C CA . ASP D 2 109 ? 1.836 5.772 12.471 1.00 27.39 109 ASP D CA 1
ATOM 3609 C C . ASP D 2 109 ? 0.776 4.752 12.096 1.00 26.93 109 ASP D C 1
ATOM 3610 O O . ASP D 2 109 ? 1.070 3.815 11.369 1.00 30.67 109 ASP D O 1
ATOM 3615 N N . ASP D 2 110 ? -0.436 4.925 12.597 1.00 26.62 110 ASP D N 1
ATOM 3616 C CA . ASP D 2 110 ? -1.460 3.886 12.399 1.00 26.23 110 ASP D CA 1
ATOM 3617 C C . ASP D 2 110 ? -2.869 4.448 12.509 1.00 25.11 110 ASP D C 1
ATOM 3618 O O . ASP D 2 110 ? -3.072 5.465 13.162 1.00 29.74 110 ASP D O 1
ATOM 3623 N N . VAL D 2 111 ? -3.850 3.809 11.896 1.00 23.91 111 VAL D N 1
ATOM 3624 C CA . VAL D 2 111 ? -5.255 4.107 12.122 1.00 23.27 111 VAL D CA 1
ATOM 3625 C C . VAL D 2 111 ? -5.979 2.770 12.230 1.00 24.96 111 VAL D C 1
ATOM 3626 O O . VAL D 2 111 ? -5.604 1.795 11.552 1.00 26.54 111 VAL D O 1
ATOM 3630 N N . ALA D 2 112 ? -6.996 2.700 13.092 1.00 25.21 112 ALA D N 1
ATOM 3631 C CA . ALA D 2 112 ? -7.677 1.408 13.211 1.00 25.68 112 ALA D CA 1
ATOM 3632 C C . ALA D 2 112 ? -9.035 1.527 13.888 1.00 25.64 112 ALA D C 1
ATOM 3633 O O . ALA D 2 112 ? -9.402 2.561 14.459 1.00 27.91 112 ALA D O 1
ATOM 3635 N N . VAL D 2 113 ? -9.765 0.419 13.813 1.00 27.75 113 VAL D N 1
ATOM 3636 C CA . VAL D 2 113 ? -10.988 0.279 14.588 1.00 25.94 113 VAL D CA 1
ATOM 3637 C C . VAL D 2 113 ? -10.843 -0.893 15.554 1.00 26.57 113 VAL D C 1
ATOM 3638 O O . VAL D 2 113 ? -10.144 -1.894 15.340 1.00 31.01 113 VAL D O 1
ATOM 3642 N N . VAL D 2 114 ? -11.550 -0.707 16.681 1.00 25.51 114 VAL D N 1
ATOM 3643 C CA . VAL D 2 114 ? -11.608 -1.853 17.595 1.00 29.13 114 VAL D CA 1
ATOM 3644 C C . VAL D 2 114 ? -13.064 -2.237 17.811 1.00 26.24 114 VAL D C 1
ATOM 3645 O O . VAL D 2 114 ? -13.845 -1.412 18.302 1.00 29.59 114 VAL D O 1
ATOM 3649 N N . ILE D 2 115 ? -13.376 -3.465 17.436 1.00 27.52 115 ILE D N 1
ATOM 3650 C CA . ILE D 2 115 ? -14.755 -3.914 17.593 1.00 32.26 115 ILE D CA 1
ATOM 3651 C C . ILE D 2 115 ? -14.861 -4.835 18.795 1.00 30.87 115 ILE D C 1
ATOM 3652 O O . ILE D 2 115 ? -14.062 -5.770 18.901 1.00 32.58 115 ILE D O 1
ATOM 3657 N N . ARG D 2 116 ? -15.823 -4.582 19.676 1.00 31.89 116 ARG D N 1
ATOM 3658 C CA . ARG D 2 116 ? -15.928 -5.363 20.899 1.00 32.59 116 ARG D CA 1
ATOM 3659 C C . ARG D 2 116 ? -17.232 -6.163 20.865 1.00 35.54 116 ARG D C 1
ATOM 3660 O O . ARG D 2 116 ? -18.289 -5.639 20.490 1.00 36.51 116 ARG D O 1
ATOM 3668 N N . ARG D 2 117 ? -17.122 -7.432 21.257 1.00 35.02 117 ARG D N 1
ATOM 3669 C CA . ARG D 2 117 ? -18.322 -8.232 21.483 1.00 36.53 117 ARG D CA 1
ATOM 3670 C C . ARG D 2 117 ? -18.246 -8.804 22.892 1.00 37.35 117 ARG D C 1
ATOM 3671 O O . ARG D 2 117 ? -17.177 -9.013 23.480 1.00 32.05 117 ARG D O 1
ATOM 3679 N N . SER D 2 118 ? -19.398 -9.076 23.504 1.00 38.91 118 SER D N 1
ATOM 3680 C CA . SER D 2 118 ? -19.302 -9.633 24.854 1.00 43.67 118 SER D CA 1
ATOM 3681 C C . SER D 2 118 ? -20.619 -10.256 25.244 1.00 44.71 118 SER D C 1
ATOM 3682 O O . SER D 2 118 ? -21.583 -9.995 24.526 1.00 55.27 118 SER D O 1
ATOM 3685 N N . ARG D 2 119 ? -20.673 -10.997 26.334 1.00 46.03 119 ARG D N 1
ATOM 3686 C CA . ARG D 2 119 ? -21.981 -11.445 26.806 1.00 49.47 119 ARG D CA 1
ATOM 3687 C C . ARG D 2 119 ? -22.308 -10.857 28.172 1.00 54.84 119 ARG D C 1
ATOM 3688 O O . ARG D 2 119 ? -23.082 -9.919 28.329 1.00 74.91 119 ARG D O 1
ATOM 3696 N N . ALA E 1 2 ? 32.420 -11.727 -1.333 1.00 68.21 2 ALA E N 1
ATOM 3697 C CA . ALA E 1 2 ? 31.834 -11.174 -0.121 1.00 53.84 2 ALA E CA 1
ATOM 3698 C C . ALA E 1 2 ? 30.851 -12.138 0.538 1.00 48.95 2 ALA E C 1
ATOM 3699 O O . ALA E 1 2 ? 30.173 -11.697 1.477 1.00 43.38 2 ALA E O 1
ATOM 3701 N N . ASP E 1 3 ? 30.776 -13.385 0.079 1.00 41.28 3 ASP E N 1
ATOM 3702 C CA . ASP E 1 3 ? 29.916 -14.345 0.788 1.00 33.36 3 ASP E CA 1
ATOM 3703 C C . ASP E 1 3 ? 30.184 -14.359 2.288 1.00 32.97 3 ASP E C 1
ATOM 3704 O O . ASP E 1 3 ? 31.348 -14.341 2.698 1.00 30.93 3 ASP E O 1
ATOM 3709 N N . ARG E 1 4 ? 29.131 -14.398 3.104 1.00 29.97 4 ARG E N 1
ATOM 3710 C CA . ARG E 1 4 ? 29.437 -14.404 4.535 1.00 28.81 4 ARG E CA 1
ATOM 3711 C C . ARG E 1 4 ? 28.311 -14.990 5.372 1.00 25.76 4 ARG E C 1
ATOM 3712 O O . ARG E 1 4 ? 27.157 -15.105 4.958 1.00 25.78 4 ARG E O 1
ATOM 3720 N N . ILE E 1 5 ? 28.667 -15.312 6.607 1.00 24.93 5 ILE E N 1
ATOM 3721 C CA . ILE E 1 5 ? 27.666 -15.742 7.590 1.00 25.24 5 ILE E CA 1
ATOM 3722 C C . ILE E 1 5 ? 27.589 -14.660 8.656 1.00 24.85 5 ILE E C 1
ATOM 3723 O O . ILE E 1 5 ? 28.633 -14.196 9.087 1.00 26.14 5 ILE E O 1
ATOM 3728 N N . GLU E 1 6 ? 26.374 -14.252 9.056 1.00 26.28 6 GLU E N 1
ATOM 3729 C CA . GLU E 1 6 ? 26.178 -13.201 10.029 1.00 29.13 6 GLU E CA 1
ATOM 3730 C C . GLU E 1 6 ? 25.310 -13.678 11.183 1.00 25.89 6 GLU E C 1
ATOM 3731 O O . GLU E 1 6 ? 24.171 -14.078 10.946 1.00 30.22 6 GLU E O 1
ATOM 3737 N N . LEU E 1 7 ? 25.892 -13.615 12.370 1.00 26.68 7 LEU E N 1
ATOM 3738 C CA . LEU E 1 7 ? 25.223 -13.854 13.647 1.00 26.17 7 LEU E CA 1
ATOM 3739 C C . LEU E 1 7 ? 25.116 -12.491 14.324 1.00 26.49 7 LEU E C 1
ATOM 3740 O O . LEU E 1 7 ? 26.120 -11.783 14.432 1.00 25.97 7 LEU E O 1
ATOM 3745 N N . ARG E 1 8 ? 23.926 -12.117 14.751 1.00 24.87 8 ARG E N 1
ATOM 3746 C CA . ARG E 1 8 ? 23.726 -10.778 15.301 1.00 25.32 8 ARG E CA 1
ATOM 3747 C C . ARG E 1 8 ? 22.969 -10.880 16.612 1.00 24.14 8 ARG E C 1
ATOM 3748 O O . ARG E 1 8 ? 21.932 -11.568 16.681 1.00 28.72 8 ARG E O 1
ATOM 3756 N N . GLY E 1 9 ? 23.476 -10.189 17.616 1.00 24.93 9 GLY E N 1
ATOM 3757 C CA . GLY E 1 9 ? 22.665 -10.065 18.817 1.00 25.12 9 GLY E CA 1
ATOM 3758 C C . GLY E 1 9 ? 22.797 -11.218 19.774 1.00 25.87 9 GLY E C 1
ATOM 3759 O O . GLY E 1 9 ? 21.867 -11.380 20.591 1.00 25.29 9 GLY E O 1
ATOM 3760 N N . LEU E 1 10 ? 23.870 -12.009 19.686 1.00 27.29 10 LEU E N 1
ATOM 3761 C CA . LEU E 1 10 ? 23.966 -13.156 20.595 1.00 25.69 10 LEU E CA 1
ATOM 3762 C C . LEU E 1 10 ? 24.122 -12.624 22.014 1.00 25.72 10 LEU E C 1
ATOM 3763 O O . LEU E 1 10 ? 25.126 -11.977 22.283 1.00 26.99 10 LEU E O 1
ATOM 3768 N N . THR E 1 11 ? 23.185 -12.857 22.911 1.00 24.82 11 THR E N 1
ATOM 3769 C CA . THR E 1 11 ? 23.137 -12.160 24.201 1.00 24.56 11 THR E CA 1
ATOM 3770 C C . THR E 1 11 ? 23.460 -13.106 25.323 1.00 24.68 11 THR E C 1
ATOM 3771 O O . THR E 1 11 ? 22.788 -14.134 25.501 1.00 25.80 11 THR E O 1
ATOM 3775 N N . VAL E 1 12 ? 24.524 -12.783 26.063 1.00 25.67 12 VAL E N 1
ATOM 3776 C CA . VAL E 1 12 ? 25.040 -13.713 27.085 1.00 26.06 12 VAL E CA 1
ATOM 3777 C C . VAL E 1 12 ? 25.476 -12.944 28.332 1.00 27.37 12 VAL E C 1
ATOM 3778 O O . VAL E 1 12 ? 26.163 -11.907 28.257 1.00 29.00 12 VAL E O 1
ATOM 3782 N N . HIS E 1 13 ? 25.091 -13.418 29.517 1.00 26.50 13 HIS E N 1
ATOM 3783 C CA . HIS E 1 13 ? 25.555 -12.818 30.768 1.00 27.43 13 HIS E CA 1
ATOM 3784 C C . HIS E 1 13 ? 26.992 -13.209 31.088 1.00 28.81 13 HIS E C 1
ATOM 3785 O O . HIS E 1 13 ? 27.320 -14.394 31.055 1.00 29.99 13 HIS E O 1
ATOM 3792 N N . GLY E 1 14 ? 27.873 -12.242 31.376 1.00 27.47 14 GLY E N 1
ATOM 3793 C CA . GLY E 1 14 ? 29.269 -12.539 31.672 1.00 24.79 14 GLY E CA 1
ATOM 3794 C C . GLY E 1 14 ? 29.798 -11.591 32.745 1.00 24.32 14 GLY E C 1
ATOM 3795 O O . GLY E 1 14 ? 28.989 -10.760 33.165 1.00 25.89 14 GLY E O 1
ATOM 3796 N N . ARG E 1 15 ? 31.052 -11.682 33.162 1.00 24.33 15 ARG E N 1
ATOM 3797 C CA . ARG E 1 15 ? 31.660 -10.879 34.208 1.00 26.52 15 ARG E CA 1
ATOM 3798 C C . ARG E 1 15 ? 32.894 -10.104 33.762 1.00 26.81 15 ARG E C 1
ATOM 3799 O O . ARG E 1 15 ? 33.733 -9.648 34.550 1.00 35.88 15 ARG E O 1
ATOM 3812 N N . HIS E 1 16 ? 33.096 -9.856 32.475 1.00 27.70 16 HIS E N 1
ATOM 3813 C CA . HIS E 1 16 ? 34.263 -9.115 32.019 1.00 27.83 16 HIS E CA 1
ATOM 3814 C C . HIS E 1 16 ? 34.239 -7.708 32.565 1.00 27.06 16 HIS E C 1
ATOM 3815 O O . HIS E 1 16 ? 33.151 -7.175 32.820 1.00 28.74 16 HIS E O 1
ATOM 3822 N N . GLY E 1 17 ? 35.432 -7.130 32.736 1.00 28.36 17 GLY E N 1
ATOM 3823 C CA . GLY E 1 17 ? 35.528 -5.769 33.282 1.00 29.72 17 GLY E CA 1
ATOM 3824 C C . GLY E 1 17 ? 36.890 -5.508 33.887 1.00 29.87 17 GLY E C 1
ATOM 3825 O O . GLY E 1 17 ? 37.572 -6.431 34.345 1.00 35.19 17 GLY E O 1
ATOM 3826 N N . VAL E 1 18 ? 37.344 -4.262 33.909 1.00 28.67 18 VAL E N 1
ATOM 3827 C CA . VAL E 1 18 ? 38.649 -3.918 34.456 1.00 32.24 18 VAL E CA 1
ATOM 3828 C C . VAL E 1 18 ? 38.612 -3.835 35.974 1.00 33.94 18 VAL E C 1
ATOM 3829 O O . VAL E 1 18 ? 39.512 -4.343 36.638 1.00 42.52 18 VAL E O 1
ATOM 3833 N N . TYR E 1 19 ? 37.605 -3.248 36.601 1.00 39.87 19 TYR E N 1
ATOM 3834 C CA . TYR E 1 19 ? 37.549 -3.159 38.056 1.00 42.65 19 TYR E CA 1
ATOM 3835 C C . TYR E 1 19 ? 36.444 -3.983 38.697 1.00 39.79 19 TYR E C 1
ATOM 3836 O O . TYR E 1 19 ? 35.413 -4.356 38.123 1.00 43.00 19 TYR E O 1
ATOM 3845 N N . ASP E 1 20 ? 36.622 -4.331 39.969 1.00 41.23 20 ASP E N 1
ATOM 3846 C CA . ASP E 1 20 ? 36.373 -5.625 40.705 1.00 45.46 20 ASP E CA 1
ATOM 3847 C C . ASP E 1 20 ? 34.861 -5.493 40.806 1.00 43.30 20 ASP E C 1
ATOM 3848 O O . ASP E 1 20 ? 34.163 -6.517 40.781 1.00 41.24 20 ASP E O 1
ATOM 3853 N N . HIS E 1 21 ? 34.347 -4.267 40.925 1.00 43.44 21 HIS E N 1
ATOM 3854 C CA . HIS E 1 21 ? 32.897 -4.109 41.074 1.00 44.22 21 HIS E CA 1
ATOM 3855 C C . HIS E 1 21 ? 32.131 -4.702 39.896 1.00 41.04 21 HIS E C 1
ATOM 3856 O O . HIS E 1 21 ? 31.058 -5.278 40.052 1.00 43.12 21 HIS E O 1
ATOM 3863 N N . GLU E 1 22 ? 32.686 -4.556 38.703 1.00 40.18 22 GLU E N 1
ATOM 3864 C CA . GLU E 1 22 ? 32.086 -5.073 37.486 1.00 39.09 22 GLU E CA 1
ATOM 3865 C C . GLU E 1 22 ? 31.986 -6.586 37.499 1.00 38.15 22 GLU E C 1
ATOM 3866 O O . GLU E 1 22 ? 31.187 -7.179 36.770 1.00 40.19 22 GLU E O 1
ATOM 3872 N N . ARG E 1 23 ? 32.815 -7.215 38.330 1.00 40.17 23 ARG E N 1
ATOM 3873 C CA . ARG E 1 23 ? 32.873 -8.677 38.320 1.00 42.64 23 ARG E CA 1
ATOM 3874 C C . ARG E 1 23 ? 31.967 -9.335 39.345 1.00 42.16 23 ARG E C 1
ATOM 3875 O O . ARG E 1 23 ? 31.688 -10.546 39.302 1.00 41.97 23 ARG E O 1
ATOM 3888 N N . VAL E 1 24 ? 31.439 -8.597 40.323 1.00 39.26 24 VAL E N 1
ATOM 3889 C CA . VAL E 1 24 ? 30.618 -9.275 41.330 1.00 38.15 24 VAL E CA 1
ATOM 3890 C C . VAL E 1 24 ? 29.362 -9.896 40.727 1.00 37.20 24 VAL E C 1
ATOM 3891 O O . VAL E 1 24 ? 29.125 -11.079 40.962 1.00 40.49 24 VAL E O 1
ATOM 3895 N N . ALA E 1 25 ? 28.597 -9.091 39.988 1.00 34.09 25 ALA E N 1
ATOM 3896 C CA . ALA E 1 25 ? 27.318 -9.506 39.450 1.00 31.11 25 ALA E CA 1
ATOM 3897 C C . ALA E 1 25 ? 27.380 -9.677 37.938 1.00 32.25 25 ALA E C 1
ATOM 3898 O O . ALA E 1 25 ? 26.603 -10.478 37.399 1.00 29.72 25 ALA E O 1
ATOM 3900 N N . GLY E 1 26 ? 28.286 -8.952 37.277 1.00 27.58 26 GLY E N 1
ATOM 3901 C CA . GLY E 1 26 ? 28.422 -9.209 35.832 1.00 28.67 26 GLY E CA 1
ATOM 3902 C C . GLY E 1 26 ? 27.394 -8.418 35.072 1.00 29.75 26 GLY E C 1
ATOM 3903 O O . GLY E 1 26 ? 26.736 -7.594 35.686 1.00 27.96 26 GLY E O 1
ATOM 3904 N N . GLN E 1 27 ? 27.223 -8.619 33.762 1.00 25.70 27 GLN E N 1
ATOM 3905 C CA . GLN E 1 27 ? 26.281 -7.778 33.025 1.00 25.19 27 GLN E CA 1
ATOM 3906 C C . GLN E 1 27 ? 25.987 -8.447 31.690 1.00 26.40 27 GLN E C 1
ATOM 3907 O O . GLN E 1 27 ? 26.584 -9.491 31.427 1.00 27.93 27 GLN E O 1
ATOM 3913 N N . ARG E 1 28 ? 25.130 -7.832 30.891 1.00 24.96 28 ARG E N 1
ATOM 3914 C CA . ARG E 1 28 ? 24.776 -8.402 29.597 1.00 24.98 28 ARG E CA 1
ATOM 3915 C C . ARG E 1 28 ? 25.833 -8.049 28.564 1.00 24.80 28 ARG E C 1
ATOM 3916 O O . ARG E 1 28 ? 26.224 -6.887 28.454 1.00 26.11 28 ARG E O 1
ATOM 3924 N N . PHE E 1 29 ? 26.280 -9.055 27.826 1.00 25.51 29 PHE E N 1
ATOM 3925 C CA . PHE E 1 29 ? 27.173 -8.850 26.709 1.00 25.63 29 PHE E CA 1
ATOM 3926 C C . PHE E 1 29 ? 26.405 -9.255 25.445 1.00 24.91 29 PHE E C 1
ATOM 3927 O O . PHE E 1 29 ? 25.607 -10.183 25.517 1.00 26.73 29 PHE E O 1
ATOM 3935 N N . VAL E 1 30 ? 26.641 -8.553 24.355 1.00 24.70 30 VAL E N 1
ATOM 3936 C CA . VAL E 1 30 ? 25.929 -8.834 23.114 1.00 21.79 30 VAL E CA 1
ATOM 3937 C C . VAL E 1 30 ? 26.969 -8.990 22.015 1.00 22.25 30 VAL E C 1
ATOM 3938 O O . VAL E 1 30 ? 27.807 -8.102 21.853 1.00 25.82 30 VAL E O 1
ATOM 3942 N N . ILE E 1 31 ? 26.924 -10.114 21.308 1.00 23.63 31 ILE E N 1
ATOM 3943 C CA . ILE E 1 31 ? 27.956 -10.437 20.337 1.00 22.73 31 ILE E CA 1
ATOM 3944 C C . ILE E 1 31 ? 27.454 -10.512 18.910 1.00 23.23 31 ILE E C 1
ATOM 3945 O O . ILE E 1 31 ? 26.405 -11.139 18.722 1.00 24.36 31 ILE E O 1
ATOM 3950 N N . ASP E 1 32 ? 28.189 -9.937 17.964 1.00 23.76 32 ASP E N 1
ATOM 3951 C CA . ASP E 1 32 ? 28.026 -10.172 16.552 1.00 24.09 32 ASP E CA 1
ATOM 3952 C C . ASP E 1 32 ? 29.236 -10.893 15.970 1.00 24.70 32 ASP E C 1
ATOM 3953 O O . ASP E 1 32 ? 30.403 -10.650 16.333 1.00 24.63 32 ASP E O 1
ATOM 3958 N N . VAL E 1 33 ? 28.975 -11.781 15.016 1.00 24.19 33 VAL E N 1
ATOM 3959 C CA . VAL E 1 33 ? 30.068 -12.447 14.311 1.00 26.37 33 VAL E CA 1
ATOM 3960 C C . VAL E 1 33 ? 29.748 -12.398 12.828 1.00 27.04 33 VAL E C 1
ATOM 3961 O O . VAL E 1 33 ? 28.628 -12.748 12.466 1.00 26.53 33 VAL E O 1
ATOM 3965 N N . THR E 1 34 ? 30.746 -11.992 12.051 1.00 25.37 34 THR E N 1
ATOM 3966 C CA . THR E 1 34 ? 30.627 -12.057 10.599 1.00 26.55 34 THR E CA 1
ATOM 3967 C C . THR E 1 34 ? 31.773 -12.906 10.075 1.00 26.36 34 THR E C 1
ATOM 3968 O O . THR E 1 34 ? 32.949 -12.592 10.306 1.00 28.32 34 THR E O 1
ATOM 3972 N N . VAL E 1 35 ? 31.442 -13.997 9.398 1.00 25.59 35 VAL E N 1
ATOM 3973 C CA . VAL E 1 35 ? 32.380 -14.976 8.886 1.00 26.80 35 VAL E CA 1
ATOM 3974 C C . VAL E 1 35 ? 32.398 -14.897 7.369 1.00 26.67 35 VAL E C 1
ATOM 3975 O O . VAL E 1 35 ? 31.386 -15.256 6.743 1.00 31.18 35 VAL E O 1
ATOM 3979 N N . TRP E 1 36 ? 33.517 -14.456 6.810 1.00 28.08 36 TRP E N 1
ATOM 3980 C CA . TRP E 1 36 ? 33.715 -14.417 5.361 1.00 26.60 36 TRP E CA 1
ATOM 3981 C C . TRP E 1 36 ? 34.271 -15.775 4.921 1.00 30.79 36 TRP E C 1
ATOM 3982 O O . TRP E 1 36 ? 35.378 -16.156 5.347 1.00 30.04 36 TRP E O 1
ATOM 3993 N N . ILE E 1 37 ? 33.505 -16.475 4.090 1.00 31.79 37 ILE E N 1
ATOM 3994 C CA . ILE E 1 37 ? 33.893 -17.811 3.622 1.00 31.19 37 ILE E CA 1
ATOM 3995 C C . ILE E 1 37 ? 33.201 -18.038 2.281 1.00 31.59 37 ILE E C 1
ATOM 3996 O O . ILE E 1 37 ? 32.116 -17.463 2.085 1.00 35.11 37 ILE E O 1
ATOM 4001 N N . ASP E 1 38 ? 33.782 -18.802 1.359 1.00 30.61 38 ASP E N 1
ATOM 4002 C CA . ASP E 1 38 ? 33.059 -19.031 0.104 1.00 30.39 38 ASP E CA 1
ATOM 4003 C C . ASP E 1 38 ? 31.902 -20.004 0.298 1.00 32.32 38 ASP E C 1
ATOM 4004 O O . ASP E 1 38 ? 32.057 -21.097 0.850 1.00 35.92 38 ASP E O 1
ATOM 4009 N N . LEU E 1 39 ? 30.709 -19.636 -0.139 1.00 32.38 39 LEU E N 1
ATOM 4010 C CA . LEU E 1 39 ? 29.542 -20.454 0.151 1.00 31.10 39 LEU E CA 1
ATOM 4011 C C . LEU E 1 39 ? 29.005 -21.118 -1.107 1.00 31.37 39 LEU E C 1
ATOM 4012 O O . LEU E 1 39 ? 27.903 -21.667 -1.159 1.00 33.10 39 LEU E O 1
ATOM 4017 N N . ALA E 1 40 ? 29.805 -21.070 -2.159 1.00 32.50 40 ALA E N 1
ATOM 4018 C CA . ALA E 1 40 ? 29.339 -21.618 -3.427 1.00 34.13 40 ALA E CA 1
ATOM 4019 C C . ALA E 1 40 ? 29.158 -23.127 -3.362 1.00 35.46 40 ALA E C 1
ATOM 4020 O O . ALA E 1 40 ? 28.160 -23.687 -3.864 1.00 40.11 40 ALA E O 1
ATOM 4022 N N . GLU E 1 41 ? 30.125 -23.824 -2.734 1.00 41.34 41 GLU E N 1
ATOM 4023 C CA . GLU E 1 41 ? 30.007 -25.277 -2.664 1.00 41.97 41 GLU E CA 1
ATOM 4024 C C . GLU E 1 41 ? 28.838 -25.707 -1.786 1.00 41.09 41 GLU E C 1
ATOM 4025 O O . GLU E 1 41 ? 28.185 -26.709 -2.100 1.00 38.87 41 GLU E O 1
ATOM 4031 N N . ALA E 1 42 ? 28.576 -24.984 -0.694 1.00 38.15 42 ALA E N 1
ATOM 4032 C CA . ALA E 1 42 ? 27.424 -25.430 0.106 1.00 34.44 42 ALA E CA 1
ATOM 4033 C C . ALA E 1 42 ? 26.113 -25.233 -0.669 1.00 32.36 42 ALA E C 1
ATOM 4034 O O . ALA E 1 42 ? 25.194 -26.037 -0.449 1.00 34.12 42 ALA E O 1
ATOM 4036 N N . ALA E 1 43 ? 26.060 -24.203 -1.516 1.00 30.56 43 ALA E N 1
ATOM 4037 C CA . ALA E 1 43 ? 24.904 -23.985 -2.375 1.00 31.49 43 ALA E CA 1
ATOM 4038 C C . ALA E 1 43 ? 24.808 -25.132 -3.379 1.00 33.16 43 ALA E C 1
ATOM 4039 O O . ALA E 1 43 ? 23.710 -25.580 -3.718 1.00 43.35 43 ALA E O 1
ATOM 4041 N N . ASN E 1 44 ? 25.952 -25.615 -3.870 1.00 38.20 44 ASN E N 1
ATOM 4042 C CA . ASN E 1 44 ? 25.829 -26.685 -4.879 1.00 43.40 44 ASN E CA 1
ATOM 4043 C C . ASN E 1 44 ? 25.527 -28.020 -4.224 1.00 43.39 44 ASN E C 1
ATOM 4044 O O . ASN E 1 44 ? 24.773 -28.817 -4.783 1.00 47.16 44 ASN E O 1
ATOM 4049 N N . SER E 1 45 ? 26.066 -28.317 -3.045 1.00 38.85 45 SER E N 1
ATOM 4050 C CA . SER E 1 45 ? 25.772 -29.614 -2.429 1.00 37.66 45 SER E CA 1
ATOM 4051 C C . SER E 1 45 ? 24.538 -29.604 -1.540 1.00 35.21 45 SER E C 1
ATOM 4052 O O . SER E 1 45 ? 23.894 -30.629 -1.334 1.00 37.27 45 SER E O 1
ATOM 4055 N N . ASP E 1 46 ? 24.152 -28.468 -0.986 1.00 32.60 46 ASP E N 1
ATOM 4056 C CA . ASP E 1 46 ? 23.123 -28.392 0.043 1.00 32.41 46 ASP E CA 1
ATOM 4057 C C . ASP E 1 46 ? 23.537 -29.225 1.251 1.00 33.95 46 ASP E C 1
ATOM 4058 O O . ASP E 1 46 ? 22.638 -29.715 1.931 1.00 35.23 46 ASP E O 1
ATOM 4063 N N . ASP E 1 47 ? 24.832 -29.369 1.494 1.00 31.50 47 ASP E N 1
ATOM 4064 C CA . ASP E 1 47 ? 25.339 -30.228 2.553 1.00 35.19 47 ASP E CA 1
ATOM 4065 C C . ASP E 1 47 ? 26.026 -29.403 3.626 1.00 32.87 47 ASP E C 1
ATOM 4066 O O . ASP E 1 47 ? 26.966 -28.674 3.298 1.00 36.63 47 ASP E O 1
ATOM 4071 N N . LEU E 1 48 ? 25.585 -29.492 4.869 1.00 33.61 48 LEU E N 1
ATOM 4072 C CA . LEU E 1 48 ? 26.090 -28.663 5.963 1.00 36.06 48 LEU E CA 1
ATOM 4073 C C . LEU E 1 48 ? 27.594 -28.747 6.122 1.00 38.77 48 LEU E C 1
ATOM 4074 O O . LEU E 1 48 ? 28.244 -27.762 6.501 1.00 40.14 48 LEU E O 1
ATOM 4079 N N . ALA E 1 49 ? 28.220 -29.902 5.862 1.00 36.01 49 ALA E N 1
ATOM 4080 C CA . ALA E 1 49 ? 29.666 -29.912 6.042 1.00 38.33 49 ALA E CA 1
ATOM 4081 C C . ALA E 1 49 ? 30.412 -29.009 5.062 1.00 39.71 49 ALA E C 1
ATOM 4082 O O . ALA E 1 49 ? 31.616 -28.774 5.252 1.00 36.48 49 ALA E O 1
ATOM 4084 N N . ASP E 1 50 ? 29.747 -28.510 4.037 1.00 37.87 50 ASP E N 1
ATOM 4085 C CA . ASP E 1 50 ? 30.406 -27.640 3.073 1.00 34.46 50 ASP E CA 1
ATOM 4086 C C . ASP E 1 50 ? 30.334 -26.185 3.515 1.00 34.09 50 ASP E C 1
ATOM 4087 O O . ASP E 1 50 ? 30.933 -25.313 2.867 1.00 41.07 50 ASP E O 1
ATOM 4092 N N . THR E 1 51 ? 29.636 -25.888 4.606 1.00 34.22 51 THR E N 1
ATOM 4093 C CA . THR E 1 51 ? 29.607 -24.502 5.098 1.00 34.42 51 THR E CA 1
ATOM 4094 C C . THR E 1 51 ? 30.037 -24.479 6.562 1.00 36.48 51 THR E C 1
ATOM 4095 O O . THR E 1 51 ? 30.406 -25.520 7.107 1.00 34.93 51 THR E O 1
ATOM 4099 N N . TYR E 1 52 ? 29.975 -23.311 7.174 1.00 32.72 52 TYR E N 1
ATOM 4100 C CA . TYR E 1 52 ? 30.291 -23.114 8.583 1.00 35.01 52 TYR E CA 1
ATOM 4101 C C . TYR E 1 52 ? 28.994 -23.168 9.389 1.00 35.58 52 TYR E C 1
ATOM 4102 O O . TYR E 1 52 ? 28.172 -22.262 9.250 1.00 37.90 52 TYR E O 1
ATOM 4111 N N . ASP E 1 53 ? 28.818 -24.192 10.203 1.00 33.10 53 ASP E N 1
ATOM 4112 C CA . ASP E 1 53 ? 27.539 -24.393 10.898 1.00 33.70 53 ASP E CA 1
ATOM 4113 C C . ASP E 1 53 ? 27.258 -23.301 11.915 1.00 30.85 53 ASP E C 1
ATOM 4114 O O . ASP E 1 53 ? 28.000 -23.137 12.909 1.00 34.91 53 ASP E O 1
ATOM 4119 N N . TYR E 1 54 ? 26.181 -22.525 11.734 1.00 28.30 54 TYR E N 1
ATOM 4120 C CA . TYR E 1 54 ? 25.916 -21.410 12.642 1.00 28.76 54 TYR E CA 1
ATOM 4121 C C . TYR E 1 54 ? 25.650 -21.924 14.066 1.00 31.29 54 TYR E C 1
ATOM 4122 O O . TYR E 1 54 ? 25.741 -21.192 15.051 1.00 27.73 54 TYR E O 1
ATOM 4131 N N . VAL E 1 55 ? 25.229 -23.195 14.118 1.00 33.96 55 VAL E N 1
ATOM 4132 C CA . VAL E 1 55 ? 24.788 -23.817 15.360 1.00 33.07 55 VAL E CA 1
ATOM 4133 C C . VAL E 1 55 ? 25.989 -23.901 16.289 1.00 30.37 55 VAL E C 1
ATOM 4134 O O . VAL E 1 55 ? 25.961 -23.438 17.425 1.00 35.61 55 VAL E O 1
ATOM 4138 N N . ARG E 1 56 ? 27.072 -24.493 15.791 1.00 29.88 56 ARG E N 1
ATOM 4139 C CA . ARG E 1 56 ? 28.277 -24.518 16.614 1.00 33.29 56 ARG E CA 1
ATOM 4140 C C . ARG E 1 56 ? 28.877 -23.133 16.783 1.00 32.77 56 ARG E C 1
ATOM 4141 O O . ARG E 1 56 ? 29.520 -22.823 17.801 1.00 33.77 56 ARG E O 1
ATOM 4149 N N . LEU E 1 57 ? 28.721 -22.263 15.799 1.00 31.05 57 LEU E N 1
ATOM 4150 C CA . LEU E 1 57 ? 29.238 -20.893 15.952 1.00 29.92 57 LEU E CA 1
ATOM 4151 C C . LEU E 1 57 ? 28.629 -20.246 17.186 1.00 27.22 57 LEU E C 1
ATOM 4152 O O . LEU E 1 57 ? 29.346 -19.748 18.054 1.00 31.08 57 LEU E O 1
ATOM 4157 N N . ALA E 1 58 ? 27.302 -20.255 17.236 1.00 27.57 58 ALA E N 1
ATOM 4158 C CA . ALA E 1 58 ? 26.629 -19.578 18.340 1.00 28.11 58 ALA E CA 1
ATOM 4159 C C . ALA E 1 58 ? 26.925 -20.224 19.677 1.00 26.45 58 ALA E C 1
ATOM 4160 O O . ALA E 1 58 ? 26.994 -19.563 20.706 1.00 30.23 58 ALA E O 1
ATOM 4162 N N . SER E 1 59 ? 27.095 -21.547 19.738 1.00 30.21 59 SER E N 1
ATOM 4163 C CA . SER E 1 59 ? 27.262 -22.116 21.091 1.00 28.20 59 SER E CA 1
ATOM 4164 C C . SER E 1 59 ? 28.675 -21.895 21.591 1.00 27.39 59 SER E C 1
ATOM 4165 O O . SER E 1 59 ? 28.945 -21.602 22.767 1.00 32.46 59 SER E O 1
ATOM 4168 N N . ARG E 1 60 ? 29.642 -22.022 20.683 1.00 27.29 60 ARG E N 1
ATOM 4169 C CA . ARG E 1 60 ? 31.029 -21.775 21.115 1.00 27.60 60 ARG E CA 1
ATOM 4170 C C . ARG E 1 60 ? 31.218 -20.313 21.450 1.00 32.91 60 ARG E C 1
ATOM 4171 O O . ARG E 1 60 ? 31.930 -19.970 22.404 1.00 33.16 60 ARG E O 1
ATOM 4179 N N . ALA E 1 61 ? 30.587 -19.391 20.705 1.00 27.31 61 ALA E N 1
ATOM 4180 C CA . ALA E 1 61 ? 30.767 -17.980 21.065 1.00 26.54 61 ALA E CA 1
ATOM 4181 C C . ALA E 1 61 ? 30.176 -17.747 22.445 1.00 24.88 61 ALA E C 1
ATOM 4182 O O . ALA E 1 61 ? 30.752 -17.061 23.281 1.00 30.96 61 ALA E O 1
ATOM 4184 N N . ALA E 1 62 ? 29.003 -18.346 22.680 1.00 29.33 62 ALA E N 1
ATOM 4185 C CA . ALA E 1 62 ? 28.323 -18.151 23.966 1.00 29.06 62 ALA E CA 1
ATOM 4186 C C . ALA E 1 62 ? 29.199 -18.686 25.093 1.00 28.22 62 ALA E C 1
ATOM 4187 O O . ALA E 1 62 ? 29.370 -18.040 26.129 1.00 33.84 62 ALA E O 1
ATOM 4189 N N . GLU E 1 63 ? 29.771 -19.869 24.901 1.00 29.97 63 GLU E N 1
ATOM 4190 C CA . GLU E 1 63 ? 30.692 -20.431 25.877 1.00 30.15 63 GLU E CA 1
ATOM 4191 C C . GLU E 1 63 ? 31.840 -19.519 26.238 1.00 30.84 63 GLU E C 1
ATOM 4192 O O . GLU E 1 63 ? 32.163 -19.352 27.415 1.00 32.26 63 GLU E O 1
ATOM 4198 N N . ILE E 1 64 ? 32.464 -18.933 25.222 1.00 30.85 64 ILE E N 1
ATOM 4199 C CA . ILE E 1 64 ? 33.580 -18.043 25.554 1.00 30.34 64 ILE E CA 1
ATOM 4200 C C . ILE E 1 64 ? 33.063 -16.861 26.346 1.00 26.31 64 ILE E C 1
ATOM 4201 O O . ILE E 1 64 ? 33.655 -16.467 27.357 1.00 31.80 64 ILE E O 1
ATOM 4206 N N . VAL E 1 65 ? 31.943 -16.248 25.946 1.00 28.54 65 VAL E N 1
ATOM 4207 C CA . VAL E 1 65 ? 31.492 -15.044 26.637 1.00 27.65 65 VAL E CA 1
ATOM 4208 C C . VAL E 1 65 ? 31.027 -15.313 28.071 1.00 28.30 65 VAL E C 1
ATOM 4209 O O . VAL E 1 65 ? 31.253 -14.458 28.943 1.00 28.30 65 VAL E O 1
ATOM 4213 N N . ALA E 1 66 ? 30.401 -16.463 28.289 1.00 29.42 66 ALA E N 1
ATOM 4214 C CA . ALA E 1 66 ? 29.941 -16.858 29.609 1.00 30.93 66 ALA E CA 1
ATOM 4215 C C . ALA E 1 66 ? 31.068 -17.291 30.540 1.00 33.96 66 ALA E C 1
ATOM 4216 O O . ALA E 1 66 ? 30.889 -17.459 31.756 1.00 38.80 66 ALA E O 1
ATOM 4218 N N . GLY E 1 67 ? 32.259 -17.501 29.984 1.00 35.15 67 GLY E N 1
ATOM 4219 C CA . GLY E 1 67 ? 33.323 -18.175 30.679 1.00 35.39 67 GLY E CA 1
ATOM 4220 C C . GLY E 1 67 ? 34.077 -17.321 31.662 1.00 32.20 67 GLY E C 1
ATOM 4221 O O . GLY E 1 67 ? 33.575 -16.266 32.042 1.00 38.44 67 GLY E O 1
ATOM 4222 N N . PRO E 1 68 ? 35.253 -17.770 32.071 1.00 35.26 68 PRO E N 1
ATOM 4223 C CA . PRO E 1 68 ? 36.066 -16.979 33.007 1.00 34.57 68 PRO E CA 1
ATOM 4224 C C . PRO E 1 68 ? 36.278 -15.563 32.487 1.00 29.37 68 PRO E C 1
ATOM 4225 O O . PRO E 1 68 ? 36.582 -15.359 31.310 1.00 32.51 68 PRO E O 1
ATOM 4229 N N . PRO E 1 69 ? 36.110 -14.565 33.341 1.00 30.83 69 PRO E N 1
ATOM 4230 C CA . PRO E 1 69 ? 36.170 -13.187 32.868 1.00 32.05 69 PRO E CA 1
ATOM 4231 C C . PRO E 1 69 ? 37.547 -12.720 32.405 1.00 32.19 69 PRO E C 1
ATOM 4232 O O . PRO E 1 69 ? 38.583 -13.087 32.936 1.00 33.60 69 PRO E O 1
ATOM 4236 N N . ARG E 1 70 ? 37.488 -11.847 31.397 1.00 29.69 70 ARG E N 1
ATOM 4237 C CA . ARG E 1 70 ? 38.677 -11.125 30.963 1.00 29.68 70 ARG E CA 1
ATOM 4238 C C . ARG E 1 70 ? 38.609 -9.695 31.469 1.00 31.19 70 ARG E C 1
ATOM 4239 O O . ARG E 1 70 ? 37.531 -9.248 31.879 1.00 28.03 70 ARG E O 1
ATOM 4247 N N . LYS E 1 71 ? 39.715 -8.958 31.444 1.00 31.09 71 LYS E N 1
ATOM 4248 C CA . LYS E 1 71 ? 39.574 -7.542 31.840 1.00 30.83 71 LYS E CA 1
ATOM 4249 C C . LYS E 1 71 ? 38.936 -6.748 30.709 1.00 27.18 71 LYS E C 1
ATOM 4250 O O . LYS E 1 71 ? 38.007 -5.945 30.914 1.00 28.47 71 LYS E O 1
ATOM 4256 N N . LEU E 1 72 ? 39.439 -6.987 29.501 1.00 26.53 72 LEU E N 1
ATOM 4257 C CA . LEU E 1 72 ? 38.978 -6.242 28.336 1.00 26.84 72 LEU E CA 1
ATOM 4258 C C . LEU E 1 72 ? 38.032 -7.001 27.420 1.00 25.27 72 LEU E C 1
ATOM 4259 O O . LEU E 1 72 ? 38.175 -8.199 27.179 1.00 29.16 72 LEU E O 1
ATOM 4264 N N . ILE E 1 73 ? 37.029 -6.333 26.836 1.00 25.07 73 ILE E N 1
ATOM 4265 C CA . ILE E 1 73 ? 36.240 -7.041 25.806 1.00 25.79 73 ILE E CA 1
ATOM 4266 C C . ILE E 1 73 ? 37.054 -7.284 24.545 1.00 24.16 73 ILE E C 1
ATOM 4267 O O . ILE E 1 73 ? 36.745 -8.203 23.763 1.00 28.13 73 ILE E O 1
ATOM 4272 N N . GLU E 1 74 ? 38.115 -6.527 24.284 1.00 27.38 74 GLU E N 1
ATOM 4273 C CA . GLU E 1 74 ? 39.040 -6.861 23.218 1.00 27.25 74 GLU E CA 1
ATOM 4274 C C . GLU E 1 74 ? 39.500 -8.307 23.320 1.00 27.29 74 GLU E C 1
ATOM 4275 O O . GLU E 1 74 ? 39.669 -9.065 22.353 1.00 29.21 74 GLU E O 1
ATOM 4281 N N . THR E 1 75 ? 39.790 -8.766 24.553 1.00 29.09 75 THR E N 1
ATOM 4282 C CA . THR E 1 75 ? 40.398 -10.128 24.539 1.00 29.61 75 THR E CA 1
ATOM 4283 C C . THR E 1 75 ? 39.333 -11.210 24.435 1.00 31.41 75 THR E C 1
ATOM 4284 O O . THR E 1 75 ? 39.600 -12.340 23.991 1.00 29.29 75 THR E O 1
ATOM 4288 N N . VAL E 1 76 ? 38.101 -10.914 24.812 1.00 28.84 76 VAL E N 1
ATOM 4289 C CA . VAL E 1 76 ? 36.977 -11.801 24.538 1.00 28.59 76 VAL E CA 1
ATOM 4290 C C . VAL E 1 76 ? 36.775 -11.946 23.034 1.00 28.36 76 VAL E C 1
ATOM 4291 O O . VAL E 1 76 ? 36.617 -13.015 22.468 1.00 32.21 76 VAL E O 1
ATOM 4295 N N . GLY E 1 77 ? 36.756 -10.819 22.326 1.00 26.73 77 GLY E N 1
ATOM 4296 C CA . GLY E 1 77 ? 36.600 -10.771 20.882 1.00 25.96 77 GLY E CA 1
ATOM 4297 C C . GLY E 1 77 ? 37.691 -11.522 20.156 1.00 28.84 77 GLY E C 1
ATOM 4298 O O . GLY E 1 77 ? 37.434 -12.222 19.169 1.00 31.38 77 GLY E O 1
ATOM 4299 N N . ALA E 1 78 ? 38.925 -11.395 20.651 1.00 30.39 78 ALA E N 1
ATOM 4300 C CA . ALA E 1 78 ? 40.049 -12.077 20.010 1.00 30.95 78 ALA E CA 1
ATOM 4301 C C . ALA E 1 78 ? 39.933 -13.586 20.229 1.00 31.56 78 ALA E C 1
ATOM 4302 O O . ALA E 1 78 ? 40.367 -14.343 19.346 1.00 32.81 78 ALA E O 1
ATOM 4304 N N . GLU E 1 79 ? 39.351 -14.016 21.355 1.00 30.93 79 GLU E N 1
ATOM 4305 C CA . GLU E 1 79 ? 39.264 -15.468 21.558 1.00 30.13 79 GLU E CA 1
ATOM 4306 C C . GLU E 1 79 ? 38.229 -16.084 20.628 1.00 31.81 79 GLU E C 1
ATOM 4307 O O . GLU E 1 79 ? 38.442 -17.170 20.110 1.00 32.42 79 GLU E O 1
ATOM 4313 N N . ILE E 1 80 ? 37.133 -15.359 20.443 1.00 28.56 80 ILE E N 1
ATOM 4314 C CA . ILE E 1 80 ? 36.111 -15.829 19.482 1.00 28.81 80 ILE E CA 1
ATOM 4315 C C . ILE E 1 80 ? 36.643 -15.812 18.057 1.00 30.03 80 ILE E C 1
ATOM 4316 O O . ILE E 1 80 ? 36.431 -16.760 17.290 1.00 30.24 80 ILE E O 1
ATOM 4321 N N . ALA E 1 81 ? 37.338 -14.742 17.661 1.00 27.26 81 ALA E N 1
ATOM 4322 C CA . ALA E 1 81 ? 37.884 -14.649 16.312 1.00 28.76 81 ALA E CA 1
ATOM 4323 C C . ALA E 1 81 ? 38.892 -15.753 16.061 1.00 29.05 81 ALA E C 1
ATOM 4324 O O . ALA E 1 81 ? 38.952 -16.389 15.011 1.00 31.30 81 ALA E O 1
ATOM 4326 N N . ASP E 1 82 ? 39.744 -16.024 17.047 1.00 30.09 82 ASP E N 1
ATOM 4327 C CA . ASP E 1 82 ? 40.760 -17.048 16.764 1.00 30.33 82 ASP E CA 1
ATOM 4328 C C . ASP E 1 82 ? 40.063 -18.391 16.613 1.00 30.56 82 ASP E C 1
ATOM 4329 O O . ASP E 1 82 ? 40.466 -19.277 15.865 1.00 32.44 82 ASP E O 1
ATOM 4334 N N . HIS E 1 83 ? 38.940 -18.560 17.322 1.00 30.64 83 HIS E N 1
ATOM 4335 C CA . HIS E 1 83 ? 38.230 -19.840 17.232 1.00 29.13 83 HIS E CA 1
ATOM 4336 C C . HIS E 1 83 ? 37.679 -20.033 15.829 1.00 28.32 83 HIS E C 1
ATOM 4337 O O . HIS E 1 83 ? 37.745 -21.075 15.187 1.00 34.51 83 HIS E O 1
ATOM 4344 N N . VAL E 1 84 ? 37.074 -18.966 15.308 1.00 27.84 84 VAL E N 1
ATOM 4345 C CA . VAL E 1 84 ? 36.513 -19.058 13.973 1.00 27.61 84 VAL E CA 1
ATOM 4346 C C . VAL E 1 84 ? 37.600 -19.278 12.941 1.00 28.84 84 VAL E C 1
ATOM 4347 O O . VAL E 1 84 ? 37.424 -19.973 11.940 1.00 31.75 84 VAL E O 1
ATOM 4351 N N . MET E 1 85 ? 38.777 -18.673 13.181 1.00 28.34 85 MET E N 1
ATOM 4352 C CA . MET E 1 85 ? 39.838 -18.847 12.174 1.00 32.13 85 MET E CA 1
ATOM 4353 C C . MET E 1 85 ? 40.470 -20.228 12.163 1.00 32.49 85 MET E C 1
ATOM 4354 O O . MET E 1 85 ? 41.303 -20.584 11.310 1.00 33.87 85 MET E O 1
ATOM 4359 N N . ASP E 1 86 ? 40.099 -21.078 13.117 1.00 34.59 86 ASP E N 1
ATOM 4360 C CA . ASP E 1 86 ? 40.696 -22.424 13.168 1.00 36.38 86 ASP E CA 1
ATOM 4361 C C . ASP E 1 86 ? 40.149 -23.195 11.971 1.00 40.85 86 ASP E C 1
ATOM 4362 O O . ASP E 1 86 ? 40.749 -24.164 11.517 1.00 51.79 86 ASP E O 1
ATOM 4367 N N . ASP E 1 87 ? 38.986 -22.737 11.477 1.00 37.90 87 ASP E N 1
ATOM 4368 C CA . ASP E 1 87 ? 38.414 -23.354 10.267 1.00 38.17 87 ASP E CA 1
ATOM 4369 C C . ASP E 1 87 ? 39.087 -22.792 9.004 1.00 37.74 87 ASP E C 1
ATOM 4370 O O . ASP E 1 87 ? 38.861 -21.663 8.568 1.00 40.20 87 ASP E O 1
ATOM 4375 N N . GLN E 1 88 ? 39.949 -23.610 8.405 1.00 41.18 88 GLN E N 1
ATOM 4376 C CA . GLN E 1 88 ? 40.762 -23.278 7.249 1.00 42.21 88 GLN E CA 1
ATOM 4377 C C . GLN E 1 88 ? 39.995 -22.576 6.125 1.00 40.33 88 GLN E C 1
ATOM 4378 O O . GLN E 1 88 ? 40.623 -21.835 5.361 1.00 43.98 88 GLN E O 1
ATOM 4384 N N . ARG E 1 89 ? 38.699 -22.823 6.032 1.00 36.84 89 ARG E N 1
ATOM 4385 C CA . ARG E 1 89 ? 37.840 -22.265 5.000 1.00 37.87 89 ARG E CA 1
ATOM 4386 C C . ARG E 1 89 ? 37.571 -20.789 5.197 1.00 37.26 89 ARG E C 1
ATOM 4387 O O . ARG E 1 89 ? 37.126 -20.055 4.301 1.00 38.06 89 ARG E O 1
ATOM 4395 N N . VAL E 1 90 ? 37.854 -20.291 6.406 1.00 35.74 90 VAL E N 1
ATOM 4396 C CA . VAL E 1 90 ? 37.489 -18.892 6.668 1.00 31.03 90 VAL E CA 1
ATOM 4397 C C . VAL E 1 90 ? 38.550 -17.935 6.159 1.00 30.22 90 VAL E C 1
ATOM 4398 O O . VAL E 1 90 ? 39.745 -18.069 6.454 1.00 35.31 90 VAL E O 1
ATOM 4402 N N . HIS E 1 91 ? 38.129 -16.947 5.371 1.00 31.51 91 HIS E N 1
ATOM 4403 C CA . HIS E 1 91 ? 39.031 -15.952 4.799 1.00 32.35 91 HIS E CA 1
ATOM 4404 C C . HIS E 1 91 ? 39.339 -14.854 5.816 1.00 28.75 91 HIS E C 1
ATOM 4405 O O . HIS E 1 91 ? 40.456 -14.362 5.958 1.00 32.37 91 HIS E O 1
ATOM 4412 N N . ALA E 1 92 ? 38.277 -14.485 6.531 1.00 28.50 92 ALA E N 1
ATOM 4413 C CA . ALA E 1 92 ? 38.360 -13.464 7.553 1.00 30.43 92 ALA E CA 1
ATOM 4414 C C . ALA E 1 92 ? 37.146 -13.546 8.465 1.00 29.23 92 ALA E C 1
ATOM 4415 O O . ALA E 1 92 ? 36.104 -14.179 8.233 1.00 29.40 92 ALA E O 1
ATOM 4417 N N . VAL E 1 93 ? 37.286 -12.865 9.593 1.00 27.82 93 VAL E N 1
ATOM 4418 C CA . VAL E 1 93 ? 36.167 -12.835 10.529 1.00 27.51 93 VAL E CA 1
ATOM 4419 C C . VAL E 1 93 ? 36.189 -11.486 11.239 1.00 28.41 93 VAL E C 1
ATOM 4420 O O . VAL E 1 93 ? 37.278 -10.935 11.425 1.00 31.48 93 VAL E O 1
ATOM 4424 N N . GLU E 1 94 ? 35.013 -11.011 11.621 1.00 24.77 94 GLU E N 1
ATOM 4425 C CA . GLU E 1 94 ? 34.941 -9.850 12.512 1.00 26.58 94 GLU E CA 1
ATOM 4426 C C . GLU E 1 94 ? 34.017 -10.194 13.678 1.00 25.25 94 GLU E C 1
ATOM 4427 O O . GLU E 1 94 ? 32.946 -10.741 13.442 1.00 27.27 94 GLU E O 1
ATOM 4433 N N . VAL E 1 95 ? 34.477 -9.881 14.890 1.00 25.52 95 VAL E N 1
ATOM 4434 C CA . VAL E 1 95 ? 33.739 -10.176 16.101 1.00 26.46 95 VAL E CA 1
ATOM 4435 C C . VAL E 1 95 ? 33.479 -8.865 16.828 1.00 24.29 95 VAL E C 1
ATOM 4436 O O . VAL E 1 95 ? 34.442 -8.185 17.243 1.00 33.56 95 VAL E O 1
ATOM 4440 N N . ALA E 1 96 ? 32.196 -8.514 16.969 1.00 25.70 96 ALA E N 1
ATOM 4441 C CA . ALA E 1 96 ? 31.832 -7.366 17.769 1.00 26.69 96 ALA E CA 1
ATOM 4442 C C . ALA E 1 96 ? 31.391 -7.834 19.155 1.00 25.69 96 ALA E C 1
ATOM 4443 O O . ALA E 1 96 ? 30.454 -8.630 19.315 1.00 27.69 96 ALA E O 1
ATOM 4445 N N . VAL E 1 97 ? 32.105 -7.323 20.165 1.00 27.02 97 VAL E N 1
ATOM 4446 C CA . VAL E 1 97 ? 31.695 -7.558 21.546 1.00 25.46 97 VAL E CA 1
ATOM 4447 C C . VAL E 1 97 ? 31.133 -6.248 22.087 1.00 24.78 97 VAL E C 1
ATOM 4448 O O . VAL E 1 97 ? 31.886 -5.278 22.214 1.00 25.13 97 VAL E O 1
ATOM 4452 N N . HIS E 1 98 ? 29.823 -6.230 22.367 1.00 25.22 98 HIS E N 1
ATOM 4453 C CA . HIS E 1 98 ? 29.130 -5.052 22.854 1.00 26.03 98 HIS E CA 1
ATOM 4454 C C . HIS E 1 98 ? 28.891 -5.142 24.372 1.00 29.09 98 HIS E C 1
ATOM 4455 O O . HIS E 1 98 ? 28.559 -6.204 24.915 1.00 28.67 98 HIS E O 1
ATOM 4462 N N . LYS E 1 99 ? 29.059 -3.982 24.997 1.00 28.21 99 LYS E N 1
ATOM 4463 C CA . LYS E 1 99 ? 28.820 -3.831 26.425 1.00 26.30 99 LYS E CA 1
ATOM 4464 C C . LYS E 1 99 ? 27.799 -2.719 26.648 1.00 26.58 99 LYS E C 1
ATOM 4465 O O . LYS E 1 99 ? 28.120 -1.633 27.128 1.00 30.77 99 LYS E O 1
ATOM 4471 N N . PRO E 1 100 ? 26.552 -2.977 26.289 1.00 28.35 100 PRO E N 1
ATOM 4472 C CA . PRO E 1 100 ? 25.518 -1.939 26.286 1.00 28.90 100 PRO E CA 1
ATOM 4473 C C . PRO E 1 100 ? 25.105 -1.543 27.694 1.00 33.09 100 PRO E C 1
ATOM 4474 O O . PRO E 1 100 ? 24.400 -0.551 27.876 1.00 46.84 100 PRO E O 1
ATOM 4478 N N . GLN E 1 101 ? 25.523 -2.274 28.719 1.00 29.82 101 GLN E N 1
ATOM 4479 C CA . GLN E 1 101 ? 25.270 -1.864 30.088 1.00 31.34 101 GLN E CA 1
ATOM 4480 C C . GLN E 1 101 ? 26.526 -1.386 30.807 1.00 31.28 101 GLN E C 1
ATOM 4481 O O . GLN E 1 101 ? 26.506 -1.354 32.070 1.00 31.44 101 GLN E O 1
ATOM 4487 N N . ALA E 1 102 ? 27.560 -1.022 30.064 1.00 32.09 102 ALA E N 1
ATOM 4488 C CA . ALA E 1 102 ? 28.840 -0.614 30.649 1.00 30.32 102 ALA E CA 1
ATOM 4489 C C . ALA E 1 102 ? 28.582 0.447 31.704 1.00 30.62 102 ALA E C 1
ATOM 4490 O O . ALA E 1 102 ? 27.778 1.346 31.463 1.00 28.71 102 ALA E O 1
ATOM 4492 N N . PRO E 1 103 ? 29.153 0.297 32.888 1.00 32.49 103 PRO E N 1
ATOM 4493 C CA . PRO E 1 103 ? 28.793 1.194 33.978 1.00 37.18 103 PRO E CA 1
ATOM 4494 C C . PRO E 1 103 ? 29.533 2.520 33.891 1.00 36.17 103 PRO E C 1
ATOM 4495 O O . PRO E 1 103 ? 30.479 2.743 34.649 1.00 43.77 103 PRO E O 1
ATOM 4499 N N . ILE E 1 104 ? 29.096 3.377 32.972 1.00 34.83 104 ILE E N 1
ATOM 4500 C CA . ILE E 1 104 ? 29.633 4.729 32.933 1.00 35.27 104 ILE E CA 1
ATOM 4501 C C . ILE E 1 104 ? 28.533 5.761 33.174 1.00 30.61 104 ILE E C 1
ATOM 4502 O O . ILE E 1 104 ? 27.373 5.445 32.928 1.00 38.16 104 ILE E O 1
ATOM 4507 N N . PRO E 1 105 ? 28.881 6.936 33.687 1.00 31.77 105 PRO E N 1
ATOM 4508 C CA . PRO E 1 105 ? 27.927 7.999 33.995 1.00 31.82 105 PRO E CA 1
ATOM 4509 C C . PRO E 1 105 ? 27.153 8.618 32.837 1.00 34.48 105 PRO E C 1
ATOM 4510 O O . PRO E 1 105 ? 26.087 9.192 33.076 1.00 36.30 105 PRO E O 1
ATOM 4514 N N . GLN E 1 106 ? 27.643 8.545 31.613 1.00 30.30 106 GLN E N 1
ATOM 4515 C CA . GLN E 1 106 ? 26.976 9.141 30.465 1.00 30.52 106 GLN E CA 1
ATOM 4516 C C . GLN E 1 106 ? 25.774 8.308 30.017 1.00 29.44 106 GLN E C 1
ATOM 4517 O O . GLN E 1 106 ? 25.671 7.130 30.362 1.00 30.52 106 GLN E O 1
ATOM 4523 N N . THR E 1 107 ? 24.852 8.915 29.271 1.00 27.02 107 THR E N 1
ATOM 4524 C CA . THR E 1 107 ? 23.717 8.212 28.685 1.00 26.32 107 THR E CA 1
ATOM 4525 C C . THR E 1 107 ? 24.070 7.895 27.233 1.00 25.36 107 THR E C 1
ATOM 4526 O O . THR E 1 107 ? 24.361 8.820 26.475 1.00 24.05 107 THR E O 1
ATOM 4530 N N . PHE E 1 108 ? 24.081 6.619 26.858 1.00 25.59 108 PHE E N 1
ATOM 4531 C CA . PHE E 1 108 ? 24.563 6.195 25.547 1.00 24.81 108 PHE E CA 1
ATOM 4532 C C . PHE E 1 108 ? 23.900 4.874 25.188 1.00 23.59 108 PHE E C 1
ATOM 4533 O O . PHE E 1 108 ? 23.509 4.130 26.102 1.00 29.04 108 PHE E O 1
ATOM 4541 N N . ASP E 1 109 ? 23.744 4.597 23.895 1.00 25.68 109 ASP E N 1
ATOM 4542 C CA . ASP E 1 109 ? 23.062 3.370 23.512 1.00 23.62 109 ASP E CA 1
ATOM 4543 C C . ASP E 1 109 ? 23.955 2.147 23.596 1.00 25.19 109 ASP E C 1
ATOM 4544 O O . ASP E 1 109 ? 23.490 1.105 24.044 1.00 29.79 109 ASP E O 1
ATOM 4549 N N . ASP E 1 110 ? 25.197 2.271 23.140 1.00 25.30 110 ASP E N 1
ATOM 4550 C CA . ASP E 1 110 ? 26.075 1.107 23.078 1.00 27.86 110 ASP E CA 1
ATOM 4551 C C . ASP E 1 110 ? 27.545 1.478 23.087 1.00 27.74 110 ASP E C 1
ATOM 4552 O O . ASP E 1 110 ? 27.922 2.551 22.637 1.00 27.60 110 ASP E O 1
ATOM 4557 N N . VAL E 1 111 ? 28.390 0.570 23.591 1.00 24.26 111 VAL E N 1
ATOM 4558 C CA . VAL E 1 111 ? 29.841 0.686 23.377 1.00 23.04 111 VAL E CA 1
ATOM 4559 C C . VAL E 1 111 ? 30.321 -0.712 23.033 1.00 24.43 111 VAL E C 1
ATOM 4560 O O . VAL E 1 111 ? 29.756 -1.681 23.544 1.00 24.73 111 VAL E O 1
ATOM 4564 N N . ALA E 1 112 ? 31.292 -0.833 22.140 1.00 24.03 112 ALA E N 1
ATOM 4565 C CA . ALA E 1 112 ? 31.743 -2.109 21.626 1.00 23.41 112 ALA E CA 1
ATOM 4566 C C . ALA E 1 112 ? 33.173 -2.011 21.110 1.00 23.37 112 ALA E C 1
ATOM 4567 O O . ALA E 1 112 ? 33.635 -0.910 20.844 1.00 27.75 112 ALA E O 1
ATOM 4569 N N . VAL E 1 113 ? 33.808 -3.162 20.945 1.00 24.79 113 VAL E N 1
ATOM 4570 C CA . VAL E 1 113 ? 35.043 -3.249 20.174 1.00 24.56 113 VAL E CA 1
ATOM 4571 C C . VAL E 1 113 ? 34.833 -4.197 19.017 1.00 24.95 113 VAL E C 1
ATOM 4572 O O . VAL E 1 113 ? 34.024 -5.139 19.163 1.00 28.17 113 VAL E O 1
ATOM 4576 N N . VAL E 1 114 ? 35.508 -4.035 17.891 1.00 25.85 114 VAL E N 1
ATOM 4577 C CA . VAL E 1 114 ? 35.344 -5.045 16.836 1.00 25.75 114 VAL E CA 1
ATOM 4578 C C . VAL E 1 114 ? 36.709 -5.645 16.553 1.00 26.58 114 VAL E C 1
ATOM 4579 O O . VAL E 1 114 ? 37.621 -4.864 16.280 1.00 30.16 114 VAL E O 1
ATOM 4583 N N . ILE E 1 115 ? 36.852 -6.958 16.620 1.00 26.55 115 ILE E N 1
ATOM 4584 C CA . ILE E 1 115 ? 38.172 -7.532 16.410 1.00 28.12 115 ILE E CA 1
ATOM 4585 C C . ILE E 1 115 ? 38.133 -8.215 15.050 1.00 28.57 115 ILE E C 1
ATOM 4586 O O . ILE E 1 115 ? 37.204 -8.970 14.751 1.00 29.32 115 ILE E O 1
ATOM 4591 N N . ARG E 1 116 ? 39.131 -7.944 14.219 1.00 30.99 116 ARG E N 1
ATOM 4592 C CA . ARG E 1 116 ? 39.212 -8.609 12.934 1.00 32.01 116 ARG E CA 1
ATOM 4593 C C . ARG E 1 116 ? 40.435 -9.500 12.778 1.00 33.68 116 ARG E C 1
ATOM 4594 O O . ARG E 1 116 ? 41.554 -9.129 13.151 1.00 38.39 116 ARG E O 1
ATOM 4602 N N . ARG E 1 117 ? 40.211 -10.678 12.200 1.00 31.37 117 ARG E N 1
ATOM 4603 C CA . ARG E 1 117 ? 41.350 -11.520 11.855 1.00 35.88 117 ARG E CA 1
ATOM 4604 C C . ARG E 1 117 ? 41.277 -11.839 10.372 1.00 34.68 117 ARG E C 1
ATOM 4605 O O . ARG E 1 117 ? 40.170 -11.905 9.806 1.00 42.14 117 ARG E O 1
ATOM 4613 N N . SER E 1 118 ? 42.391 -12.062 9.712 1.00 36.74 118 SER E N 1
ATOM 4614 C CA . SER E 1 118 ? 42.322 -12.600 8.350 1.00 39.14 118 SER E CA 1
ATOM 4615 C C . SER E 1 118 ? 43.465 -13.572 8.092 1.00 40.89 118 SER E C 1
ATOM 4616 O O . SER E 1 118 ? 44.467 -13.690 8.805 1.00 36.44 118 SER E O 1
ATOM 4619 N N . ARG E 1 119 ? 43.361 -14.360 7.018 1.00 41.04 119 ARG E N 1
ATOM 4620 C CA . ARG E 1 119 ? 44.447 -15.313 6.790 1.00 46.48 119 ARG E CA 1
ATOM 4621 C C . ARG E 1 119 ? 45.735 -14.599 6.395 1.00 44.31 119 ARG E C 1
ATOM 4622 O O . ARG E 1 119 ? 45.926 -14.360 5.195 1.00 50.94 119 ARG E O 1
ATOM 4630 N N . ALA F 1 2 ? 35.693 10.740 3.184 1.00 41.09 2 ALA F N 1
ATOM 4631 C CA . ALA F 1 2 ? 34.574 10.416 4.056 1.00 38.42 2 ALA F CA 1
ATOM 4632 C C . ALA F 1 2 ? 33.980 11.540 4.895 1.00 36.26 2 ALA F C 1
ATOM 4633 O O . ALA F 1 2 ? 32.919 11.180 5.448 1.00 33.37 2 ALA F O 1
ATOM 4635 N N . ASP F 1 3 ? 34.440 12.763 5.060 1.00 35.06 3 ASP F N 1
ATOM 4636 C CA . ASP F 1 3 ? 33.571 13.793 5.668 1.00 31.31 3 ASP F CA 1
ATOM 4637 C C . ASP F 1 3 ? 32.228 13.823 4.947 1.00 30.84 3 ASP F C 1
ATOM 4638 O O . ASP F 1 3 ? 32.207 13.716 3.713 1.00 30.47 3 ASP F O 1
ATOM 4643 N N . ARG F 1 4 ? 31.101 13.929 5.652 1.00 26.57 4 ARG F N 1
ATOM 4644 C CA . ARG F 1 4 ? 29.802 13.939 4.979 1.00 28.12 4 ARG F CA 1
ATOM 4645 C C . ARG F 1 4 ? 28.701 14.511 5.867 1.00 27.57 4 ARG F C 1
ATOM 4646 O O . ARG F 1 4 ? 28.816 14.545 7.085 1.00 29.50 4 ARG F O 1
ATOM 4654 N N . ILE F 1 5 ? 27.630 14.941 5.208 1.00 23.69 5 ILE F N 1
ATOM 4655 C CA . ILE F 1 5 ? 26.364 15.320 5.816 1.00 25.81 5 ILE F CA 1
ATOM 4656 C C . ILE F 1 5 ? 25.308 14.252 5.536 1.00 25.09 5 ILE F C 1
ATOM 4657 O O . ILE F 1 5 ? 25.111 13.814 4.407 1.00 27.55 5 ILE F O 1
ATOM 4662 N N . GLU F 1 6 ? 24.590 13.754 6.543 1.00 26.32 6 GLU F N 1
ATOM 4663 C CA . GLU F 1 6 ? 23.606 12.699 6.384 1.00 23.05 6 GLU F CA 1
ATOM 4664 C C . GLU F 1 6 ? 22.236 13.164 6.858 1.00 24.75 6 GLU F C 1
ATOM 4665 O O . GLU F 1 6 ? 22.065 13.532 8.013 1.00 26.36 6 GLU F O 1
ATOM 4671 N N . LEU F 1 7 ? 21.262 13.133 5.949 1.00 24.26 7 LEU F N 1
ATOM 4672 C CA . LEU F 1 7 ? 19.863 13.356 6.271 1.00 25.54 7 LEU F CA 1
ATOM 4673 C C . LEU F 1 7 ? 19.145 12.015 6.131 1.00 24.08 7 LEU F C 1
ATOM 4674 O O . LEU F 1 7 ? 19.350 11.335 5.122 1.00 26.24 7 LEU F O 1
ATOM 4679 N N . ARG F 1 8 ? 18.352 11.667 7.139 1.00 23.46 8 ARG F N 1
ATOM 4680 C CA . ARG F 1 8 ? 17.703 10.357 7.160 1.00 27.97 8 ARG F CA 1
ATOM 4681 C C . ARG F 1 8 ? 16.224 10.437 7.500 1.00 26.47 8 ARG F C 1
ATOM 4682 O O . ARG F 1 8 ? 15.788 11.136 8.437 1.00 27.07 8 ARG F O 1
ATOM 4690 N N . GLY F 1 9 ? 15.406 9.702 6.758 1.00 23.51 9 GLY F N 1
ATOM 4691 C CA . GLY F 1 9 ? 14.010 9.536 7.180 1.00 23.48 9 GLY F CA 1
ATOM 4692 C C . GLY F 1 9 ? 13.133 10.711 6.824 1.00 24.91 9 GLY F C 1
ATOM 4693 O O . GLY F 1 9 ? 12.107 10.896 7.484 1.00 25.86 9 GLY F O 1
ATOM 4694 N N . LEU F 1 10 ? 13.496 11.510 5.828 1.00 25.41 10 LEU F N 1
ATOM 4695 C CA . LEU F 1 10 ? 12.694 12.658 5.411 1.00 22.94 10 LEU F CA 1
ATOM 4696 C C . LEU F 1 10 ? 11.362 12.189 4.841 1.00 23.16 10 LEU F C 1
ATOM 4697 O O . LEU F 1 10 ? 11.357 11.546 3.801 1.00 25.27 10 LEU F O 1
ATOM 4702 N N . THR F 1 11 ? 10.239 12.479 5.489 1.00 25.63 11 THR F N 1
ATOM 4703 C CA . THR F 1 11 ? 8.993 11.806 5.106 1.00 25.81 11 THR F CA 1
ATOM 4704 C C . THR F 1 11 ? 8.024 12.774 4.472 1.00 26.95 11 THR F C 1
ATOM 4705 O O . THR F 1 11 ? 7.704 13.831 5.006 1.00 26.36 11 THR F O 1
ATOM 4709 N N . VAL F 1 12 ? 7.588 12.417 3.267 1.00 27.44 12 VAL F N 1
ATOM 4710 C CA . VAL F 1 12 ? 6.824 13.307 2.402 1.00 25.67 12 VAL F CA 1
ATOM 4711 C C . VAL F 1 12 ? 5.788 12.479 1.644 1.00 27.57 12 VAL F C 1
ATOM 4712 O O . VAL F 1 12 ? 6.104 11.453 1.041 1.00 27.18 12 VAL F O 1
ATOM 4716 N N . HIS F 1 13 ? 4.541 12.938 1.679 1.00 29.97 13 HIS F N 1
ATOM 4717 C CA . HIS F 1 13 ? 3.501 12.337 0.856 1.00 25.27 13 HIS F CA 1
ATOM 4718 C C . HIS F 1 13 ? 3.698 12.724 -0.594 1.00 28.51 13 HIS F C 1
ATOM 4719 O O . HIS F 1 13 ? 4.009 13.881 -0.871 1.00 28.89 13 HIS F O 1
ATOM 4726 N N . GLY F 1 14 ? 3.510 11.803 -1.544 1.00 25.86 14 GLY F N 1
ATOM 4727 C CA . GLY F 1 14 ? 3.700 12.228 -2.936 1.00 26.35 14 GLY F CA 1
ATOM 4728 C C . GLY F 1 14 ? 2.839 11.311 -3.788 1.00 29.80 14 GLY F C 1
ATOM 4729 O O . GLY F 1 14 ? 2.118 10.476 -3.246 1.00 26.45 14 GLY F O 1
ATOM 4730 N N . ARG F 1 15 ? 2.894 11.462 -5.105 1.00 29.84 15 ARG F N 1
ATOM 4731 C CA . ARG F 1 15 ? 2.009 10.652 -5.945 1.00 32.89 15 ARG F CA 1
ATOM 4732 C C . ARG F 1 15 ? 2.798 9.865 -6.972 1.00 34.41 15 ARG F C 1
ATOM 4733 O O . ARG F 1 15 ? 2.288 9.439 -8.002 1.00 31.87 15 ARG F O 1
ATOM 4741 N N . HIS F 1 16 ? 4.084 9.612 -6.749 1.00 30.19 16 HIS F N 1
ATOM 4742 C CA . HIS F 1 16 ? 4.855 8.839 -7.731 1.00 31.28 16 HIS F CA 1
ATOM 4743 C C . HIS F 1 16 ? 4.335 7.423 -7.916 1.00 32.84 16 HIS F C 1
ATOM 4744 O O . HIS F 1 16 ? 3.792 6.798 -6.997 1.00 31.58 16 HIS F O 1
ATOM 4751 N N . GLY F 1 17 ? 4.503 6.902 -9.142 1.00 34.25 17 GLY F N 1
ATOM 4752 C CA . GLY F 1 17 ? 4.038 5.545 -9.417 1.00 36.84 17 GLY F CA 1
ATOM 4753 C C . GLY F 1 17 ? 3.852 5.243 -10.879 1.00 35.11 17 GLY F C 1
ATOM 4754 O O . GLY F 1 17 ? 3.459 6.136 -11.631 1.00 32.57 17 GLY F O 1
ATOM 4755 N N . VAL F 1 18 ? 4.115 3.999 -11.274 1.00 33.53 18 VAL F N 1
ATOM 4756 C CA . VAL F 1 18 ? 3.948 3.607 -12.670 1.00 36.24 18 VAL F CA 1
ATOM 4757 C C . VAL F 1 18 ? 2.465 3.465 -13.018 1.00 39.36 18 VAL F C 1
ATOM 4758 O O . VAL F 1 18 ? 2.060 3.959 -14.072 1.00 43.14 18 VAL F O 1
ATOM 4762 N N . TYR F 1 19 ? 1.679 2.828 -12.161 1.00 42.41 19 TYR F N 1
ATOM 4763 C CA . TYR F 1 19 ? 0.294 2.484 -12.438 1.00 43.09 19 TYR F CA 1
ATOM 4764 C C . TYR F 1 19 ? -0.705 3.367 -11.717 1.00 45.79 19 TYR F C 1
ATOM 4765 O O . TYR F 1 19 ? -0.620 3.598 -10.515 1.00 47.60 19 TYR F O 1
ATOM 4774 N N . ASP F 1 20 ? -1.676 3.857 -12.472 1.00 46.60 20 ASP F N 1
ATOM 4775 C CA . ASP F 1 20 ? -2.763 4.734 -12.599 1.00 50.22 20 ASP F CA 1
ATOM 4776 C C . ASP F 1 20 ? -3.333 4.720 -11.190 1.00 45.03 20 ASP F C 1
ATOM 4777 O O . ASP F 1 20 ? -3.617 5.770 -10.611 1.00 50.93 20 ASP F O 1
ATOM 4782 N N . HIS F 1 21 ? -3.543 3.554 -10.590 1.00 47.24 21 HIS F N 1
ATOM 4783 C CA . HIS F 1 21 ? -4.202 3.556 -9.274 1.00 48.08 21 HIS F CA 1
ATOM 4784 C C . HIS F 1 21 ? -3.336 4.298 -8.262 1.00 46.32 21 HIS F C 1
ATOM 4785 O O . HIS F 1 21 ? -3.836 5.026 -7.412 1.00 52.13 21 HIS F O 1
ATOM 4792 N N . GLU F 1 22 ? -2.019 4.161 -8.361 1.00 47.01 22 GLU F N 1
ATOM 4793 C CA . GLU F 1 22 ? -1.064 4.723 -7.414 1.00 45.28 22 GLU F CA 1
ATOM 4794 C C . GLU F 1 22 ? -1.126 6.242 -7.359 1.00 46.15 22 GLU F C 1
ATOM 4795 O O . GLU F 1 22 ? -0.651 6.953 -6.455 1.00 47.53 22 GLU F O 1
ATOM 4801 N N . ARG F 1 23 ? -1.745 6.839 -8.369 1.00 45.37 23 ARG F N 1
ATOM 4802 C CA . ARG F 1 23 ? -1.759 8.290 -8.461 1.00 48.40 23 ARG F CA 1
ATOM 4803 C C . ARG F 1 23 ? -3.000 8.921 -7.853 1.00 45.21 23 ARG F C 1
ATOM 4804 O O . ARG F 1 23 ? -3.007 10.131 -7.578 1.00 40.76 23 ARG F O 1
ATOM 4817 N N . VAL F 1 24 ? -4.080 8.165 -7.623 1.00 41.69 24 VAL F N 1
ATOM 4818 C CA . VAL F 1 24 ? -5.299 8.809 -7.134 1.00 41.32 24 VAL F CA 1
ATOM 4819 C C . VAL F 1 24 ? -5.139 9.399 -5.737 1.00 39.31 24 VAL F C 1
ATOM 4820 O O . VAL F 1 24 ? -5.526 10.559 -5.551 1.00 47.86 24 VAL F O 1
ATOM 4824 N N . ALA F 1 25 ? -4.612 8.638 -4.791 1.00 36.15 25 ALA F N 1
ATOM 4825 C CA . ALA F 1 25 ? -4.435 9.104 -3.427 1.00 29.76 25 ALA F CA 1
ATOM 4826 C C . ALA F 1 25 ? -2.977 9.340 -3.091 1.00 29.35 25 ALA F C 1
ATOM 4827 O O . ALA F 1 25 ? -2.659 10.116 -2.161 1.00 35.88 25 ALA F O 1
ATOM 4829 N N . GLY F 1 26 ? -2.067 8.670 -3.808 1.00 30.78 26 GLY F N 1
ATOM 4830 C CA . GLY F 1 26 ? -0.672 8.931 -3.394 1.00 31.49 26 GLY F CA 1
ATOM 4831 C C . GLY F 1 26 ? -0.265 8.073 -2.217 1.00 31.15 26 GLY F C 1
ATOM 4832 O O . GLY F 1 26 ? -1.015 7.198 -1.771 1.00 31.77 26 GLY F O 1
ATOM 4833 N N . GLN F 1 27 ? 0.937 8.276 -1.676 1.00 29.53 27 GLN F N 1
ATOM 4834 C CA . GLN F 1 27 ? 1.456 7.426 -0.623 1.00 27.25 27 GLN F CA 1
ATOM 4835 C C . GLN F 1 27 ? 2.669 8.101 0.020 1.00 30.02 27 GLN F C 1
ATOM 4836 O O . GLN F 1 27 ? 3.140 9.097 -0.508 1.00 26.99 27 GLN F O 1
ATOM 4842 N N . ARG F 1 28 ? 3.119 7.529 1.142 1.00 29.20 28 ARG F N 1
ATOM 4843 C CA . ARG F 1 28 ? 4.264 8.047 1.857 1.00 27.20 28 ARG F CA 1
ATOM 4844 C C . ARG F 1 28 ? 5.592 7.705 1.205 1.00 27.56 28 ARG F C 1
ATOM 4845 O O . ARG F 1 28 ? 5.815 6.524 0.933 1.00 30.87 28 ARG F O 1
ATOM 4853 N N . PHE F 1 29 ? 6.465 8.672 0.993 1.00 27.67 29 PHE F N 1
ATOM 4854 C CA . PHE F 1 29 ? 7.812 8.389 0.512 1.00 26.32 29 PHE F CA 1
ATOM 4855 C C . PHE F 1 29 ? 8.790 8.790 1.606 1.00 26.66 29 PHE F C 1
ATOM 4856 O O . PHE F 1 29 ? 8.481 9.727 2.340 1.00 28.55 29 PHE F O 1
ATOM 4864 N N . VAL F 1 30 ? 9.912 8.101 1.682 1.00 24.91 30 VAL F N 1
ATOM 4865 C CA . VAL F 1 30 ? 10.889 8.425 2.714 1.00 23.29 30 VAL F CA 1
ATOM 4866 C C . VAL F 1 30 ? 12.269 8.559 2.074 1.00 24.42 30 VAL F C 1
ATOM 4867 O O . VAL F 1 30 ? 12.700 7.622 1.392 1.00 26.37 30 VAL F O 1
ATOM 4871 N N . ILE F 1 31 ? 12.924 9.690 2.268 1.00 24.90 31 ILE F N 1
ATOM 4872 C CA . ILE F 1 31 ? 14.206 9.995 1.658 1.00 24.60 31 ILE F CA 1
ATOM 4873 C C . ILE F 1 31 ? 15.387 10.074 2.611 1.00 24.08 31 ILE F C 1
ATOM 4874 O O . ILE F 1 31 ? 15.316 10.638 3.705 1.00 26.28 31 ILE F O 1
ATOM 4879 N N . ASP F 1 32 ? 16.513 9.519 2.166 1.00 25.83 32 ASP F N 1
ATOM 4880 C CA . ASP F 1 32 ? 17.786 9.772 2.807 1.00 23.39 32 ASP F CA 1
ATOM 4881 C C . ASP F 1 32 ? 18.714 10.454 1.805 1.00 25.15 32 ASP F C 1
ATOM 4882 O O . ASP F 1 32 ? 18.686 10.100 0.624 1.00 27.99 32 ASP F O 1
ATOM 4887 N N . VAL F 1 33 ? 19.514 11.380 2.290 1.00 25.23 33 VAL F N 1
ATOM 4888 C CA . VAL F 1 33 ? 20.577 11.986 1.489 1.00 28.03 33 VAL F CA 1
ATOM 4889 C C . VAL F 1 33 ? 21.888 11.932 2.267 1.00 27.85 33 VAL F C 1
ATOM 4890 O O . VAL F 1 33 ? 21.928 12.191 3.472 1.00 26.28 33 VAL F O 1
ATOM 4894 N N . THR F 1 34 ? 22.957 11.606 1.570 1.00 27.55 34 THR F N 1
ATOM 4895 C CA . THR F 1 34 ? 24.335 11.608 2.080 1.00 26.35 34 THR F CA 1
ATOM 4896 C C . THR F 1 34 ? 25.125 12.514 1.149 1.00 28.16 34 THR F C 1
ATOM 4897 O O . THR F 1 34 ? 25.163 12.295 -0.061 1.00 26.51 34 THR F O 1
ATOM 4901 N N . VAL F 1 35 ? 25.760 13.537 1.710 1.00 26.47 35 VAL F N 1
ATOM 4902 C CA . VAL F 1 35 ? 26.528 14.480 0.928 1.00 27.03 35 VAL F CA 1
ATOM 4903 C C . VAL F 1 35 ? 28.011 14.457 1.278 1.00 27.55 35 VAL F C 1
ATOM 4904 O O . VAL F 1 35 ? 28.402 14.870 2.384 1.00 35.13 35 VAL F O 1
ATOM 4908 N N . TRP F 1 36 ? 28.856 13.988 0.341 1.00 28.22 36 TRP F N 1
ATOM 4909 C CA . TRP F 1 36 ? 30.303 14.035 0.623 1.00 27.61 36 TRP F CA 1
ATOM 4910 C C . TRP F 1 36 ? 30.890 15.370 0.222 1.00 29.77 36 TRP F C 1
ATOM 4911 O O . TRP F 1 36 ? 30.848 15.768 -0.928 1.00 29.48 36 TRP F O 1
ATOM 4922 N N . ILE F 1 37 ? 31.473 16.050 1.201 1.00 32.14 37 ILE F N 1
ATOM 4923 C CA . ILE F 1 37 ? 32.014 17.387 1.044 1.00 27.18 37 ILE F CA 1
ATOM 4924 C C . ILE F 1 37 ? 33.047 17.642 2.146 1.00 32.04 37 ILE F C 1
ATOM 4925 O O . ILE F 1 37 ? 32.758 17.214 3.274 1.00 37.80 37 ILE F O 1
ATOM 4930 N N . ASP F 1 38 ? 34.178 18.276 1.826 1.00 31.06 38 ASP F N 1
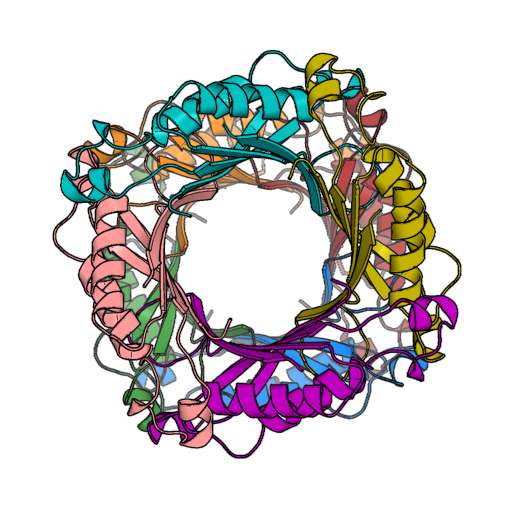ATOM 4931 C CA . ASP F 1 38 ? 35.204 18.488 2.846 1.00 29.96 38 ASP F CA 1
ATOM 4932 C C . ASP F 1 38 ? 34.690 19.444 3.914 1.00 33.33 38 ASP F C 1
ATOM 4933 O O . ASP F 1 38 ? 34.191 20.516 3.578 1.00 35.15 38 ASP F O 1
ATOM 4938 N N . LEU F 1 39 ? 34.785 19.080 5.187 1.00 31.37 39 LEU F N 1
ATOM 4939 C CA . LEU F 1 39 ? 34.182 19.908 6.231 1.00 29.23 39 LEU F CA 1
ATOM 4940 C C . LEU F 1 39 ? 35.236 20.565 7.091 1.00 30.84 39 LEU F C 1
ATOM 4941 O O . LEU F 1 39 ? 34.989 21.122 8.161 1.00 31.26 39 LEU F O 1
ATOM 4946 N N . ALA F 1 40 ? 36.487 20.496 6.650 1.00 33.52 40 ALA F N 1
ATOM 4947 C CA . ALA F 1 40 ? 37.515 21.016 7.555 1.00 34.03 40 ALA F CA 1
ATOM 4948 C C . ALA F 1 40 ? 37.452 22.534 7.641 1.00 32.21 40 ALA F C 1
ATOM 4949 O O . ALA F 1 40 ? 37.568 23.118 8.730 1.00 36.88 40 ALA F O 1
ATOM 4951 N N . GLU F 1 41 ? 37.282 23.172 6.478 1.00 35.16 41 GLU F N 1
ATOM 4952 C CA . GLU F 1 41 ? 37.221 24.629 6.519 1.00 36.71 41 GLU F CA 1
ATOM 4953 C C . GLU F 1 41 ? 36.059 25.063 7.409 1.00 35.41 41 GLU F C 1
ATOM 4954 O O . GLU F 1 41 ? 36.210 26.003 8.182 1.00 37.23 41 GLU F O 1
ATOM 4960 N N . ALA F 1 42 ? 34.934 24.360 7.304 1.00 35.69 42 ALA F N 1
ATOM 4961 C CA . ALA F 1 42 ? 33.767 24.743 8.104 1.00 33.44 42 ALA F CA 1
ATOM 4962 C C . ALA F 1 42 ? 34.068 24.734 9.594 1.00 31.96 42 ALA F C 1
ATOM 4963 O O . ALA F 1 42 ? 33.602 25.569 10.358 1.00 35.15 42 ALA F O 1
ATOM 4965 N N . ALA F 1 43 ? 34.856 23.726 9.964 1.00 32.11 43 ALA F N 1
ATOM 4966 C CA . ALA F 1 43 ? 35.117 23.495 11.381 1.00 33.49 43 ALA F CA 1
ATOM 4967 C C . ALA F 1 43 ? 36.071 24.588 11.862 1.00 35.16 43 ALA F C 1
ATOM 4968 O O . ALA F 1 43 ? 36.036 24.891 13.056 1.00 43.27 43 ALA F O 1
ATOM 4970 N N . ASN F 1 44 ? 36.842 25.100 10.907 1.00 36.32 44 ASN F N 1
ATOM 4971 C CA . ASN F 1 44 ? 37.808 26.161 11.178 1.00 40.21 44 ASN F CA 1
ATOM 4972 C C . ASN F 1 44 ? 37.127 27.513 11.376 1.00 39.05 44 ASN F C 1
ATOM 4973 O O . ASN F 1 44 ? 37.499 28.264 12.262 1.00 39.80 44 ASN F O 1
ATOM 4978 N N . SER F 1 45 ? 36.144 27.851 10.554 1.00 36.29 45 SER F N 1
ATOM 4979 C CA . SER F 1 45 ? 35.472 29.142 10.656 1.00 34.32 45 SER F CA 1
ATOM 4980 C C . SER F 1 45 ? 34.224 29.109 11.528 1.00 33.30 45 SER F C 1
ATOM 4981 O O . SER F 1 45 ? 33.715 30.108 12.050 1.00 38.44 45 SER F O 1
ATOM 4984 N N . ASP F 1 46 ? 33.655 27.916 11.670 1.00 30.65 46 ASP F N 1
ATOM 4985 C CA . ASP F 1 46 ? 32.360 27.803 12.349 1.00 32.22 46 ASP F CA 1
ATOM 4986 C C . ASP F 1 46 ? 31.311 28.638 11.633 1.00 32.93 46 ASP F C 1
ATOM 4987 O O . ASP F 1 46 ? 30.335 29.118 12.206 1.00 37.03 46 ASP F O 1
ATOM 4992 N N . ASP F 1 47 ? 31.491 28.839 10.325 1.00 32.09 47 ASP F N 1
ATOM 4993 C CA . ASP F 1 47 ? 30.608 29.651 9.488 1.00 29.86 47 ASP F CA 1
ATOM 4994 C C . ASP F 1 47 ? 29.794 28.766 8.548 1.00 34.23 47 ASP F C 1
ATOM 4995 O O . ASP F 1 47 ? 30.374 27.989 7.783 1.00 33.39 47 ASP F O 1
ATOM 5000 N N . LEU F 1 48 ? 28.478 28.879 8.610 1.00 32.64 48 LEU F N 1
ATOM 5001 C CA . LEU F 1 48 ? 27.558 28.114 7.784 1.00 35.14 48 LEU F CA 1
ATOM 5002 C C . LEU F 1 48 ? 27.876 28.206 6.295 1.00 33.96 48 LEU F C 1
ATOM 5003 O O . LEU F 1 48 ? 27.599 27.273 5.532 1.00 33.37 48 LEU F O 1
ATOM 5008 N N . ALA F 1 49 ? 28.441 29.327 5.870 1.00 36.03 49 ALA F N 1
ATOM 5009 C CA . ALA F 1 49 ? 28.766 29.525 4.460 1.00 37.76 49 ALA F CA 1
ATOM 5010 C C . ALA F 1 49 ? 29.796 28.533 3.943 1.00 36.98 49 ALA F C 1
ATOM 5011 O O . ALA F 1 49 ? 29.884 28.222 2.747 1.00 39.84 49 ALA F O 1
ATOM 5013 N N . ASP F 1 50 ? 30.612 28.011 4.851 1.00 37.09 50 ASP F N 1
ATOM 5014 C CA . ASP F 1 50 ? 31.666 27.061 4.474 1.00 36.35 50 ASP F CA 1
ATOM 5015 C C . ASP F 1 50 ? 31.201 25.617 4.425 1.00 32.57 50 ASP F C 1
ATOM 5016 O O . ASP F 1 50 ? 31.992 24.698 4.147 1.00 30.25 50 ASP F O 1
ATOM 5021 N N . THR F 1 51 ? 29.919 25.367 4.693 1.00 31.13 51 THR F N 1
ATOM 5022 C CA . THR F 1 51 ? 29.438 23.978 4.604 1.00 30.90 51 THR F CA 1
ATOM 5023 C C . THR F 1 51 ? 28.169 23.921 3.767 1.00 28.27 51 THR F C 1
ATOM 5024 O O . THR F 1 51 ? 27.774 24.951 3.218 1.00 30.96 51 THR F O 1
ATOM 5028 N N . TYR F 1 52 ? 27.573 22.758 3.637 1.00 31.21 52 TYR F N 1
ATOM 5029 C CA . TYR F 1 52 ? 26.314 22.547 2.910 1.00 33.58 52 TYR F CA 1
ATOM 5030 C C . TYR F 1 52 ? 25.142 22.644 3.875 1.00 32.84 52 TYR F C 1
ATOM 5031 O O . TYR F 1 52 ? 24.974 21.766 4.739 1.00 33.55 52 TYR F O 1
ATOM 5040 N N . ASP F 1 53 ? 24.305 23.677 3.783 1.00 31.39 53 ASP F N 1
ATOM 5041 C CA . ASP F 1 53 ? 23.239 23.899 4.761 1.00 31.29 53 ASP F CA 1
ATOM 5042 C C . ASP F 1 53 ? 22.157 22.833 4.761 1.00 30.82 53 ASP F C 1
ATOM 5043 O O . ASP F 1 53 ? 21.433 22.738 3.751 1.00 33.83 53 ASP F O 1
ATOM 5048 N N . TYR F 1 54 ? 22.017 22.064 5.853 1.00 28.52 54 TYR F N 1
ATOM 5049 C CA . TYR F 1 54 ? 21.072 20.943 5.861 1.00 29.15 54 TYR F CA 1
ATOM 5050 C C . TYR F 1 54 ? 19.649 21.448 5.713 1.00 28.16 54 TYR F C 1
ATOM 5051 O O . TYR F 1 54 ? 18.709 20.754 5.354 1.00 30.06 54 TYR F O 1
ATOM 5060 N N . VAL F 1 55 ? 19.391 22.713 6.109 1.00 28.78 55 VAL F N 1
ATOM 5061 C CA . VAL F 1 55 ? 17.943 23.022 6.131 1.00 33.30 55 VAL F CA 1
ATOM 5062 C C . VAL F 1 55 ? 17.487 23.324 4.716 1.00 29.55 55 VAL F C 1
ATOM 5063 O O . VAL F 1 55 ? 16.340 23.010 4.355 1.00 33.29 55 VAL F O 1
ATOM 5067 N N . ARG F 1 56 ? 18.383 23.881 3.895 1.00 28.56 56 ARG F N 1
ATOM 5068 C CA . ARG F 1 56 ? 17.953 24.014 2.500 1.00 29.69 56 ARG F CA 1
ATOM 5069 C C . ARG F 1 56 ? 17.943 22.640 1.840 1.00 27.86 56 ARG F C 1
ATOM 5070 O O . ARG F 1 56 ? 17.149 22.376 0.943 1.00 28.97 56 ARG F O 1
ATOM 5078 N N . LEU F 1 57 ? 18.837 21.754 2.274 1.00 27.63 57 LEU F N 1
ATOM 5079 C CA . LEU F 1 57 ? 18.778 20.389 1.726 1.00 28.18 57 LEU F CA 1
ATOM 5080 C C . LEU F 1 57 ? 17.433 19.721 1.976 1.00 26.21 57 LEU F C 1
ATOM 5081 O O . LEU F 1 57 ? 16.833 19.114 1.081 1.00 29.83 57 LEU F O 1
ATOM 5086 N N . ALA F 1 58 ? 16.897 19.793 3.196 1.00 27.64 58 ALA F N 1
ATOM 5087 C CA . ALA F 1 58 ? 15.629 19.109 3.466 1.00 26.70 58 ALA F CA 1
ATOM 5088 C C . ALA F 1 58 ? 14.470 19.805 2.766 1.00 27.15 58 ALA F C 1
ATOM 5089 O O . ALA F 1 58 ? 13.567 19.135 2.254 1.00 35.34 58 ALA F O 1
ATOM 5091 N N . SER F 1 59 ? 14.462 21.137 2.743 1.00 27.88 59 SER F N 1
ATOM 5092 C CA . SER F 1 59 ? 13.396 21.895 2.099 1.00 29.42 59 SER F CA 1
ATOM 5093 C C . SER F 1 59 ? 13.359 21.526 0.631 1.00 27.23 59 SER F C 1
ATOM 5094 O O . SER F 1 59 ? 12.286 21.201 0.148 1.00 31.84 59 SER F O 1
ATOM 5097 N N . ARG F 1 60 ? 14.493 21.556 -0.075 1.00 29.59 60 ARG F N 1
ATOM 5098 C CA . ARG F 1 60 ? 14.427 21.277 -1.524 1.00 31.87 60 ARG F CA 1
ATOM 5099 C C . ARG F 1 60 ? 14.153 19.796 -1.747 1.00 31.57 60 ARG F C 1
ATOM 5100 O O . ARG F 1 60 ? 13.396 19.496 -2.685 1.00 29.30 60 ARG F O 1
ATOM 5108 N N . ALA F 1 61 ? 14.719 18.893 -0.939 1.00 27.09 61 ALA F N 1
ATOM 5109 C CA . ALA F 1 61 ? 14.369 17.485 -1.185 1.00 26.81 61 ALA F CA 1
ATOM 5110 C C . ALA F 1 61 ? 12.871 17.259 -1.013 1.00 24.81 61 ALA F C 1
ATOM 5111 O O . ALA F 1 61 ? 12.215 16.561 -1.795 1.00 27.50 61 ALA F O 1
ATOM 5113 N N . ALA F 1 62 ? 12.277 17.847 0.025 1.00 26.46 62 ALA F N 1
ATOM 5114 C CA . ALA F 1 62 ? 10.844 17.678 0.249 1.00 28.84 62 ALA F CA 1
ATOM 5115 C C . ALA F 1 62 ? 10.019 18.192 -0.931 1.00 27.37 62 ALA F C 1
ATOM 5116 O O . ALA F 1 62 ? 9.102 17.514 -1.417 1.00 33.21 62 ALA F O 1
ATOM 5118 N N . GLU F 1 63 ? 10.342 19.381 -1.402 1.00 29.97 63 GLU F N 1
ATOM 5119 C CA . GLU F 1 63 ? 9.630 20.009 -2.515 1.00 31.52 63 GLU F CA 1
ATOM 5120 C C . GLU F 1 63 ? 9.659 19.103 -3.73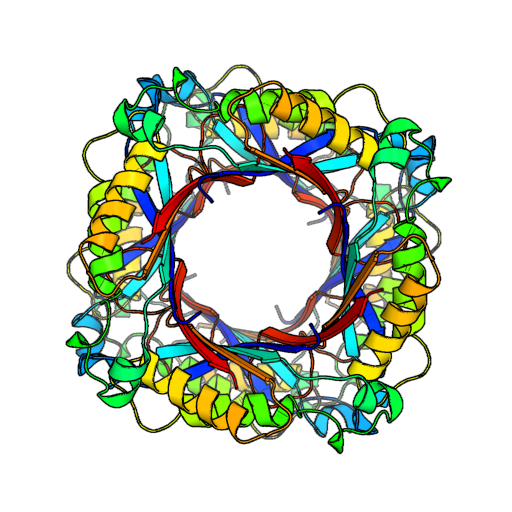9 1.00 27.29 63 GLU F C 1
ATOM 5121 O O . GLU F 1 63 ? 8.696 18.980 -4.500 1.00 29.82 63 GLU F O 1
ATOM 5127 N N . ILE F 1 64 ? 10.813 18.461 -3.943 1.00 28.09 64 ILE F N 1
ATOM 5128 C CA . ILE F 1 64 ? 10.947 17.596 -5.135 1.00 29.45 64 ILE F CA 1
ATOM 5129 C C . ILE F 1 64 ? 10.013 16.409 -4.984 1.00 30.10 64 ILE F C 1
ATOM 5130 O O . ILE F 1 64 ? 9.205 16.014 -5.848 1.00 32.55 64 ILE F O 1
ATOM 5135 N N . VAL F 1 65 ? 10.050 15.795 -3.794 1.00 27.95 65 VAL F N 1
ATOM 5136 C CA . VAL F 1 65 ? 9.216 14.604 -3.599 1.00 26.00 65 VAL F CA 1
ATOM 5137 C C . VAL F 1 65 ? 7.729 14.891 -3.667 1.00 26.94 65 VAL F C 1
ATOM 5138 O O . VAL F 1 65 ? 6.888 14.078 -4.067 1.00 27.90 65 VAL F O 1
ATOM 5142 N N . ALA F 1 66 ? 7.344 16.082 -3.257 1.00 28.56 66 ALA F N 1
ATOM 5143 C CA . ALA F 1 66 ? 5.955 16.486 -3.110 1.00 31.55 66 ALA F CA 1
ATOM 5144 C C . ALA F 1 66 ? 5.413 17.110 -4.389 1.00 30.34 66 ALA F C 1
ATOM 5145 O O . ALA F 1 66 ? 4.220 17.339 -4.478 1.00 34.42 66 ALA F O 1
ATOM 5147 N N . GLY F 1 67 ? 6.296 17.363 -5.340 1.00 32.11 67 GLY F N 1
ATOM 5148 C CA . GLY F 1 67 ? 5.985 17.966 -6.621 1.00 32.83 67 GLY F CA 1
ATOM 5149 C C . GLY F 1 67 ? 5.317 17.016 -7.594 1.00 31.64 67 GLY F C 1
ATOM 5150 O O . GLY F 1 67 ? 4.802 15.958 -7.230 1.00 39.72 67 GLY F O 1
ATOM 5151 N N . PRO F 1 68 ? 5.311 17.394 -8.869 1.00 31.29 68 PRO F N 1
ATOM 5152 C CA . PRO F 1 68 ? 4.591 16.611 -9.876 1.00 33.48 68 PRO F CA 1
ATOM 5153 C C . PRO F 1 68 ? 5.144 15.192 -9.898 1.00 30.12 68 PRO F C 1
ATOM 5154 O O . PRO F 1 68 ? 6.358 15.034 -9.797 1.00 30.96 68 PRO F O 1
ATOM 5158 N N . PRO F 1 69 ? 4.284 14.195 -10.002 1.00 31.33 69 PRO F N 1
ATOM 5159 C CA . PRO F 1 69 ? 4.754 12.811 -9.900 1.00 32.69 69 PRO F CA 1
ATOM 5160 C C . PRO F 1 69 ? 5.564 12.302 -11.094 1.00 33.93 69 PRO F C 1
ATOM 5161 O O . PRO F 1 69 ? 5.358 12.695 -12.246 1.00 36.77 69 PRO F O 1
ATOM 5165 N N . ARG F 1 70 ? 6.496 11.398 -10.834 1.00 32.67 70 ARG F N 1
ATOM 5166 C CA . ARG F 1 70 ? 7.197 10.594 -11.814 1.00 33.08 70 ARG F CA 1
ATOM 5167 C C . ARG F 1 70 ? 6.588 9.183 -11.744 1.00 27.78 70 ARG F C 1
ATOM 5168 O O . ARG F 1 70 ? 5.860 8.912 -10.802 1.00 31.42 70 ARG F O 1
ATOM 5176 N N . LYS F 1 71 ? 6.961 8.372 -12.719 1.00 29.52 71 LYS F N 1
ATOM 5177 C CA . LYS F 1 71 ? 6.583 6.971 -12.747 1.00 32.58 71 LYS F CA 1
ATOM 5178 C C . LYS F 1 71 ? 7.480 6.187 -11.800 1.00 30.55 71 LYS F C 1
ATOM 5179 O O . LYS F 1 71 ? 6.980 5.383 -11.020 1.00 29.83 71 LYS F O 1
ATOM 5185 N N . LEU F 1 72 ? 8.770 6.481 -11.898 1.00 29.69 72 LEU F N 1
ATOM 5186 C CA . LEU F 1 72 ? 9.761 5.801 -11.081 1.00 28.83 72 LEU F CA 1
ATOM 5187 C C . LEU F 1 72 ? 10.332 6.644 -9.950 1.00 27.33 72 LEU F C 1
ATOM 5188 O O . LEU F 1 72 ? 10.445 7.860 -10.053 1.00 29.97 72 LEU F O 1
ATOM 5193 N N . ILE F 1 73 ? 10.738 5.943 -8.896 1.00 29.24 73 ILE F N 1
ATOM 5194 C CA . ILE F 1 73 ? 11.436 6.562 -7.768 1.00 27.90 73 ILE F CA 1
ATOM 5195 C C . ILE F 1 73 ? 12.878 6.839 -8.167 1.00 26.76 73 ILE F C 1
ATOM 5196 O O . ILE F 1 73 ? 13.482 7.779 -7.634 1.00 30.28 73 ILE F O 1
ATOM 5201 N N . GLU F 1 74 ? 13.392 6.061 -9.126 1.00 24.69 74 GLU F N 1
ATOM 5202 C CA . GLU F 1 74 ? 14.714 6.398 -9.658 1.00 28.78 74 GLU F CA 1
ATOM 5203 C C . GLU F 1 74 ? 14.766 7.848 -10.121 1.00 26.27 74 GLU F C 1
ATOM 5204 O O . GLU F 1 74 ? 15.783 8.509 -9.935 1.00 29.22 74 GLU F O 1
ATOM 5210 N N . THR F 1 75 ? 13.703 8.383 -10.753 1.00 26.98 75 THR F N 1
ATOM 5211 C CA . THR F 1 75 ? 13.876 9.715 -11.348 1.00 29.99 75 THR F CA 1
ATOM 5212 C C . THR F 1 75 ? 13.714 10.769 -10.274 1.00 27.12 75 THR F C 1
ATOM 5213 O O . THR F 1 75 ? 14.336 11.821 -10.350 1.00 31.28 75 THR F O 1
ATOM 5217 N N . VAL F 1 76 ? 12.912 10.464 -9.250 1.00 25.43 76 VAL F N 1
ATOM 5218 C CA . VAL F 1 76 ? 12.849 11.378 -8.110 1.00 24.99 76 VAL F CA 1
ATOM 5219 C C . VAL F 1 76 ? 14.210 11.516 -7.445 1.00 25.06 76 VAL F C 1
ATOM 5220 O O . VAL F 1 76 ? 14.736 12.588 -7.108 1.00 27.73 76 VAL F O 1
ATOM 5224 N N . GLY F 1 77 ? 14.850 10.373 -7.213 1.00 25.67 77 GLY F N 1
ATOM 5225 C CA . GLY F 1 77 ? 16.148 10.363 -6.544 1.00 28.40 77 GLY F CA 1
ATOM 5226 C C . GLY F 1 77 ? 17.173 11.056 -7.405 1.00 28.17 77 GLY F C 1
ATOM 5227 O O . GLY F 1 77 ? 17.961 11.858 -6.900 1.00 27.44 77 GLY F O 1
ATOM 5228 N N . ALA F 1 78 ? 17.179 10.811 -8.715 1.00 28.02 78 ALA F N 1
ATOM 5229 C CA . ALA F 1 78 ? 18.152 11.543 -9.546 1.00 26.99 78 ALA F CA 1
ATOM 5230 C C . ALA F 1 78 ? 17.939 13.047 -9.550 1.00 26.09 78 ALA F C 1
ATOM 5231 O O . ALA F 1 78 ? 18.935 13.792 -9.649 1.00 31.53 78 ALA F O 1
ATOM 5233 N N . GLU F 1 79 ? 16.666 13.488 -9.454 1.00 27.14 79 GLU F N 1
ATOM 5234 C CA . GLU F 1 79 ? 16.398 14.922 -9.401 1.00 28.21 79 GLU F CA 1
ATOM 5235 C C . GLU F 1 79 ? 16.985 15.521 -8.124 1.00 30.79 79 GLU F C 1
ATOM 5236 O O . GLU F 1 79 ? 17.635 16.570 -8.178 1.00 27.88 79 GLU F O 1
ATOM 5242 N N . ILE F 1 80 ? 16.768 14.849 -6.988 1.00 31.90 80 ILE F N 1
ATOM 5243 C CA . ILE F 1 80 ? 17.402 15.326 -5.747 1.00 28.49 80 ILE F CA 1
ATOM 5244 C C . ILE F 1 80 ? 18.919 15.330 -5.833 1.00 26.02 80 ILE F C 1
ATOM 5245 O O . ILE F 1 80 ? 19.579 16.322 -5.487 1.00 30.64 80 ILE F O 1
ATOM 5250 N N . ALA F 1 81 ? 19.530 14.243 -6.303 1.00 27.78 81 ALA F N 1
ATOM 5251 C CA . ALA F 1 81 ? 20.980 14.127 -6.448 1.00 27.08 81 ALA F CA 1
ATOM 5252 C C . ALA F 1 81 ? 21.546 15.203 -7.352 1.00 27.07 81 ALA F C 1
ATOM 5253 O O . ALA F 1 81 ? 22.593 15.771 -7.046 1.00 29.27 81 ALA F O 1
ATOM 5255 N N . ASP F 1 82 ? 20.871 15.466 -8.473 1.00 32.63 82 ASP F N 1
ATOM 5256 C CA . ASP F 1 82 ? 21.403 16.485 -9.399 1.00 28.55 82 ASP F CA 1
ATOM 5257 C C . ASP F 1 82 ? 21.397 17.855 -8.735 1.00 28.62 82 ASP F C 1
ATOM 5258 O O . ASP F 1 82 ? 22.321 18.643 -8.897 1.00 30.62 82 ASP F O 1
ATOM 5263 N N . HIS F 1 83 ? 20.347 18.122 -7.962 1.00 30.30 83 HIS F N 1
ATOM 5264 C CA . HIS F 1 83 ? 20.248 19.368 -7.211 1.00 30.83 83 HIS F CA 1
ATOM 5265 C C . HIS F 1 83 ? 21.413 19.505 -6.247 1.00 30.51 83 HIS F C 1
ATOM 5266 O O . HIS F 1 83 ? 22.029 20.558 -6.058 1.00 30.87 83 HIS F O 1
ATOM 5273 N N . VAL F 1 84 ? 21.759 18.384 -5.588 1.00 25.16 84 VAL F N 1
ATOM 5274 C CA . VAL F 1 84 ? 22.869 18.532 -4.629 1.00 28.12 84 VAL F CA 1
ATOM 5275 C C . VAL F 1 84 ? 24.180 18.766 -5.356 1.00 27.58 84 VAL F C 1
ATOM 5276 O O . VAL F 1 84 ? 25.029 19.534 -4.898 1.00 32.09 84 VAL F O 1
ATOM 5280 N N . MET F 1 85 ? 24.395 18.123 -6.504 1.00 28.99 85 MET F N 1
ATOM 5281 C CA . MET F 1 85 ? 25.676 18.302 -7.196 1.00 30.80 85 MET F CA 1
ATOM 5282 C C . MET F 1 85 ? 25.790 19.698 -7.788 1.00 31.89 85 MET F C 1
ATOM 5283 O O . MET F 1 85 ? 26.877 20.056 -8.245 1.00 34.57 85 MET F O 1
ATOM 5288 N N . ASP F 1 86 ? 24.699 20.456 -7.805 1.00 32.63 86 ASP F N 1
ATOM 5289 C CA . ASP F 1 86 ? 24.794 21.839 -8.303 1.00 33.57 86 ASP F CA 1
ATOM 5290 C C . ASP F 1 86 ? 25.710 22.677 -7.417 1.00 34.26 86 ASP F C 1
ATOM 5291 O O . ASP F 1 86 ? 26.188 23.740 -7.829 1.00 42.98 86 ASP F O 1
ATOM 5296 N N . ASP F 1 87 ? 25.989 22.237 -6.194 1.00 35.21 87 ASP F N 1
ATOM 5297 C CA . ASP F 1 87 ? 26.973 22.894 -5.325 1.00 35.23 87 ASP F CA 1
ATOM 5298 C C . ASP F 1 87 ? 28.359 22.353 -5.653 1.00 33.72 87 ASP F C 1
ATOM 5299 O O . ASP F 1 87 ? 28.624 21.184 -5.351 1.00 37.63 87 ASP F O 1
ATOM 5304 N N . GLN F 1 88 ? 29.254 23.123 -6.270 1.00 35.66 88 GLN F N 1
ATOM 5305 C CA . GLN F 1 88 ? 30.463 22.515 -6.814 1.00 36.88 88 GLN F CA 1
ATOM 5306 C C . GLN F 1 88 ? 31.476 22.101 -5.761 1.00 32.37 88 GLN F C 1
ATOM 5307 O O . GLN F 1 88 ? 32.555 21.560 -6.037 1.00 42.61 88 GLN F O 1
ATOM 5313 N N . ARG F 1 89 ? 31.168 22.328 -4.496 1.00 32.16 89 ARG F N 1
ATOM 5314 C CA . ARG F 1 89 ? 32.021 21.865 -3.412 1.00 37.90 89 ARG F CA 1
ATOM 5315 C C . ARG F 1 89 ? 31.762 20.402 -3.061 1.00 35.44 89 ARG F C 1
ATOM 5316 O O . ARG F 1 89 ? 32.621 19.727 -2.465 1.00 40.72 89 ARG F O 1
ATOM 5324 N N . VAL F 1 90 ? 30.588 19.902 -3.424 1.00 34.65 90 VAL F N 1
ATOM 5325 C CA . VAL F 1 90 ? 30.204 18.517 -3.232 1.00 32.11 90 VAL F CA 1
ATOM 5326 C C . VAL F 1 90 ? 30.991 17.566 -4.136 1.00 32.13 90 VAL F C 1
ATOM 5327 O O . VAL F 1 90 ? 30.997 17.773 -5.362 1.00 32.24 90 VAL F O 1
ATOM 5331 N N . HIS F 1 91 ? 31.608 16.556 -3.519 1.00 34.40 91 HIS F N 1
ATOM 5332 C CA . HIS F 1 91 ? 32.368 15.490 -4.159 1.00 34.78 91 HIS F CA 1
ATOM 5333 C C . HIS F 1 91 ? 31.475 14.414 -4.788 1.00 33.52 91 HIS F C 1
ATOM 5334 O O . HIS F 1 91 ? 31.697 13.859 -5.871 1.00 37.35 91 HIS F O 1
ATOM 5341 N N . ALA F 1 92 ? 30.424 14.068 -4.059 1.00 30.06 92 ALA F N 1
ATOM 5342 C CA . ALA F 1 92 ? 29.579 12.922 -4.359 1.00 30.05 92 ALA F CA 1
ATOM 5343 C C . ALA F 1 92 ? 28.319 12.976 -3.513 1.00 28.17 92 ALA F C 1
ATOM 5344 O O . ALA F 1 92 ? 28.272 13.665 -2.489 1.00 29.09 92 ALA F O 1
ATOM 5346 N N . VAL F 1 93 ? 27.278 12.262 -3.899 1.00 26.82 93 VAL F N 1
ATOM 5347 C CA . VAL F 1 93 ? 26.009 12.284 -3.164 1.00 25.76 93 VAL F CA 1
ATOM 5348 C C . VAL F 1 93 ? 25.370 10.917 -3.393 1.00 26.09 93 VAL F C 1
ATOM 5349 O O . VAL F 1 93 ? 25.504 10.357 -4.490 1.00 30.62 93 VAL F O 1
ATOM 5353 N N . GLU F 1 94 ? 24.706 10.412 -2.364 1.00 28.57 94 GLU F N 1
ATOM 5354 C CA . GLU F 1 94 ? 23.795 9.281 -2.503 1.00 27.19 94 GLU F CA 1
ATOM 5355 C C . GLU F 1 94 ? 22.416 9.673 -1.966 1.00 25.01 94 GLU F C 1
ATOM 5356 O O . GLU F 1 94 ? 22.348 10.192 -0.855 1.00 30.89 94 GLU F O 1
ATOM 5362 N N . VAL F 1 95 ? 21.396 9.421 -2.779 1.00 27.72 95 VAL F N 1
ATOM 5363 C CA . VAL F 1 95 ? 20.001 9.695 -2.417 1.00 27.19 95 VAL F CA 1
ATOM 5364 C C . VAL F 1 95 ? 19.225 8.389 -2.371 1.00 24.88 95 VAL F C 1
ATOM 5365 O O . VAL F 1 95 ? 19.172 7.695 -3.404 1.00 29.02 95 VAL F O 1
ATOM 5369 N N . ALA F 1 96 ? 18.634 8.052 -1.241 1.00 25.70 96 ALA F N 1
ATOM 5370 C CA . ALA F 1 96 ? 17.800 6.835 -1.202 1.00 22.20 96 ALA F CA 1
ATOM 5371 C C . ALA F 1 96 ? 16.333 7.244 -1.191 1.00 23.80 96 ALA F C 1
ATOM 5372 O O . ALA F 1 96 ? 15.943 8.042 -0.335 1.00 27.68 96 ALA F O 1
ATOM 5374 N N . VAL F 1 97 ? 15.559 6.722 -2.152 1.00 23.54 97 VAL F N 1
ATOM 5375 C CA . VAL F 1 97 ? 14.114 6.998 -2.187 1.00 24.56 97 VAL F CA 1
ATOM 5376 C C . VAL F 1 97 ? 13.419 5.707 -1.771 1.00 23.11 97 VAL F C 1
ATOM 5377 O O . VAL F 1 97 ? 13.499 4.699 -2.478 1.00 23.98 97 VAL F O 1
ATOM 5381 N N . HIS F 1 98 ? 12.767 5.722 -0.610 1.00 24.82 98 HIS F N 1
ATOM 5382 C CA . HIS F 1 98 ? 12.079 4.565 -0.047 1.00 24.71 98 HIS F CA 1
ATOM 5383 C C . HIS F 1 98 ? 10.576 4.655 -0.323 1.00 24.15 98 HIS F C 1
ATOM 5384 O O . HIS F 1 98 ? 9.981 5.730 -0.176 1.00 24.19 98 HIS F O 1
ATOM 5391 N N . LYS F 1 99 ? 10.000 3.524 -0.704 1.00 25.48 99 LYS F N 1
ATOM 5392 C CA . LYS F 1 99 ? 8.549 3.440 -0.907 1.00 26.67 99 LYS F CA 1
ATOM 5393 C C . LYS F 1 99 ? 8.013 2.357 0.026 1.00 27.14 99 LYS F C 1
ATOM 5394 O O . LYS F 1 99 ? 7.667 1.226 -0.375 1.00 34.47 99 LYS F O 1
ATOM 5400 N N . PRO F 1 100 ? 7.956 2.646 1.324 1.00 28.39 100 PRO F N 1
ATOM 5401 C CA . PRO F 1 100 ? 7.613 1.627 2.315 1.00 30.31 100 PRO F CA 1
ATOM 5402 C C . PRO F 1 100 ? 6.175 1.181 2.176 1.00 30.82 100 PRO F C 1
ATOM 5403 O O . PRO F 1 100 ? 5.884 0.099 2.676 1.00 37.65 100 PRO F O 1
ATOM 5407 N N . GLN F 1 101 ? 5.317 1.959 1.526 1.00 30.69 101 GLN F N 1
ATOM 5408 C CA . GLN F 1 101 ? 3.951 1.449 1.348 1.00 31.51 101 GLN F CA 1
ATOM 5409 C C . GLN F 1 101 ? 3.674 0.918 -0.049 1.00 30.63 101 GLN F C 1
ATOM 5410 O O . GLN F 1 101 ? 2.484 0.818 -0.382 1.00 33.97 101 GLN F O 1
ATOM 5416 N N . ALA F 1 102 ? 4.726 0.601 -0.797 1.00 29.03 102 ALA F N 1
ATOM 5417 C CA . ALA F 1 102 ? 4.574 0.056 -2.151 1.00 30.40 102 ALA F CA 1
ATOM 5418 C C . ALA F 1 102 ? 3.476 -0.998 -2.233 1.00 32.90 102 ALA F C 1
ATOM 5419 O O . ALA F 1 102 ? 3.445 -1.891 -1.395 1.00 28.65 102 ALA F O 1
ATOM 5421 N N . PRO F 1 103 ? 2.552 -0.880 -3.186 1.00 37.21 103 PRO F N 1
ATOM 5422 C CA . PRO F 1 103 ? 1.400 -1.767 -3.269 1.00 40.69 103 PRO F CA 1
ATOM 5423 C C . PRO F 1 103 ? 1.715 -3.077 -3.970 1.00 42.77 103 PRO F C 1
ATOM 5424 O O . PRO F 1 103 ? 1.161 -3.347 -5.044 1.00 54.82 103 PRO F O 1
ATOM 5428 N N . ILE F 1 104 ? 2.578 -3.854 -3.339 1.00 42.89 104 ILE F N 1
ATOM 5429 C CA . ILE F 1 104 ? 2.713 -5.252 -3.753 1.00 41.97 104 ILE F CA 1
ATOM 5430 C C . ILE F 1 104 ? 2.091 -6.178 -2.714 1.00 38.59 104 ILE F C 1
ATOM 5431 O O . ILE F 1 104 ? 1.913 -5.776 -1.564 1.00 42.63 104 ILE F O 1
ATOM 5436 N N . PRO F 1 105 ? 1.741 -7.387 -3.133 1.00 33.99 105 PRO F N 1
ATOM 5437 C CA . PRO F 1 105 ? 1.033 -8.313 -2.252 1.00 34.17 105 PRO F CA 1
ATOM 5438 C C . PRO F 1 105 ? 1.925 -9.090 -1.293 1.00 38.14 105 PRO F C 1
ATOM 5439 O O . PRO F 1 105 ? 1.426 -9.7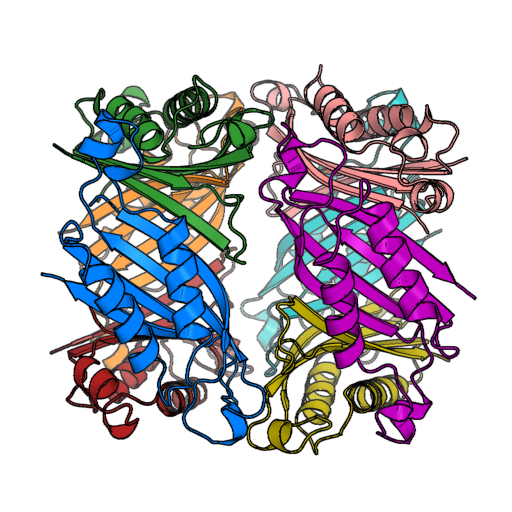82 -0.390 1.00 39.41 105 PRO F O 1
ATOM 5443 N N . GLN F 1 106 ? 3.239 -9.014 -1.403 1.00 37.08 106 GLN F N 1
ATOM 5444 C CA . GLN F 1 106 ? 4.080 -9.714 -0.427 1.00 35.16 106 GLN F CA 1
ATOM 5445 C C . GLN F 1 106 ? 4.172 -8.936 0.872 1.00 32.13 106 GLN F C 1
ATOM 5446 O O . GLN F 1 106 ? 3.828 -7.765 0.958 1.00 33.12 106 GLN F O 1
ATOM 5452 N N . THR F 1 107 ? 4.665 -9.542 1.950 1.00 29.79 107 THR F N 1
ATOM 5453 C CA . THR F 1 107 ? 4.845 -8.765 3.182 1.00 30.41 107 THR F CA 1
ATOM 5454 C C . THR F 1 107 ? 6.303 -8.352 3.276 1.00 28.27 107 THR F C 1
ATOM 5455 O O . THR F 1 107 ? 7.198 -9.205 3.190 1.00 28.22 107 THR F O 1
ATOM 5459 N N . PHE F 1 108 ? 6.611 -7.060 3.413 1.00 25.10 108 PHE F N 1
ATOM 5460 C CA . PHE F 1 108 ? 8.005 -6.646 3.410 1.00 26.25 108 PHE F CA 1
ATOM 5461 C C . PHE F 1 108 ? 8.145 -5.383 4.245 1.00 27.02 108 PHE F C 1
ATOM 5462 O O . PHE F 1 108 ? 7.162 -4.695 4.492 1.00 29.98 108 PHE F O 1
ATOM 5470 N N . ASP F 1 109 ? 9.327 -5.036 4.736 1.00 26.61 109 ASP F N 1
ATOM 5471 C CA . ASP F 1 109 ? 9.508 -3.800 5.473 1.00 29.68 109 ASP F CA 1
ATOM 5472 C C . ASP F 1 109 ? 9.690 -2.568 4.594 1.00 27.41 109 ASP F C 1
ATOM 5473 O O . ASP F 1 109 ? 9.131 -1.512 4.856 1.00 31.04 109 ASP F O 1
ATOM 5478 N N . ASP F 1 110 ? 10.512 -2.649 3.554 1.00 27.52 110 ASP F N 1
ATOM 5479 C CA . ASP F 1 110 ? 10.894 -1.474 2.783 1.00 25.27 110 ASP F CA 1
ATOM 5480 C C . ASP F 1 110 ? 11.342 -1.845 1.387 1.00 26.30 110 ASP F C 1
ATOM 5481 O O . ASP F 1 110 ? 11.925 -2.908 1.191 1.00 26.16 110 ASP F O 1
ATOM 5486 N N . VAL F 1 111 ? 11.094 -0.963 0.420 1.00 26.28 111 VAL F N 1
ATOM 5487 C CA . VAL F 1 111 ? 11.707 -1.121 -0.895 1.00 25.29 111 VAL F CA 1
ATOM 5488 C C . VAL F 1 111 ? 12.235 0.259 -1.258 1.00 26.87 111 VAL F C 1
ATOM 5489 O O . VAL F 1 111 ? 11.640 1.271 -0.888 1.00 26.65 111 VAL F O 1
ATOM 5493 N N . ALA F 1 112 ? 13.367 0.370 -1.923 1.00 26.21 112 ALA F N 1
ATOM 5494 C CA . ALA F 1 112 ? 14.008 1.645 -2.162 1.00 25.59 112 ALA F CA 1
ATOM 5495 C C . ALA F 1 112 ? 14.955 1.551 -3.352 1.00 25.29 112 ALA F C 1
ATOM 5496 O O . ALA F 1 112 ? 15.427 0.481 -3.716 1.00 25.96 112 ALA F O 1
ATOM 5498 N N . VAL F 1 113 ? 15.221 2.722 -3.907 1.00 23.31 113 VAL F N 1
ATOM 5499 C CA . VAL F 1 113 ? 16.343 2.815 -4.827 1.00 27.64 113 VAL F CA 1
ATOM 5500 C C . VAL F 1 113 ? 17.347 3.828 -4.290 1.00 26.33 113 VAL F C 1
ATOM 5501 O O . VAL F 1 113 ? 16.943 4.749 -3.573 1.00 28.14 113 VAL F O 1
ATOM 5505 N N . VAL F 1 114 ? 18.610 3.670 -4.648 1.00 25.21 114 VAL F N 1
ATOM 5506 C CA . VAL F 1 114 ? 19.697 4.557 -4.257 1.00 28.06 114 VAL F CA 1
ATOM 5507 C C . VAL F 1 114 ? 20.427 5.092 -5.484 1.00 28.34 114 VAL F C 1
ATOM 5508 O O . VAL F 1 114 ? 20.956 4.282 -6.257 1.00 33.62 114 VAL F O 1
ATOM 5512 N N . ILE F 1 115 ? 20.424 6.410 -5.626 1.00 25.93 115 ILE F N 1
ATOM 5513 C CA . ILE F 1 115 ? 21.041 7.083 -6.758 1.00 28.59 115 ILE F CA 1
ATOM 5514 C C . ILE F 1 115 ? 22.319 7.770 -6.284 1.00 27.26 115 ILE F C 1
ATOM 5515 O O . ILE F 1 115 ? 22.305 8.573 -5.332 1.00 30.04 115 ILE F O 1
ATOM 5520 N N . ARG F 1 116 ? 23.398 7.419 -6.975 1.00 30.41 116 ARG F N 1
ATOM 5521 C CA . ARG F 1 116 ? 24.686 8.042 -6.720 1.00 31.01 116 ARG F CA 1
ATOM 5522 C C . ARG F 1 116 ? 25.174 8.909 -7.879 1.00 37.35 116 ARG F C 1
ATOM 5523 O O . ARG F 1 116 ? 24.913 8.697 -9.073 1.00 37.77 116 ARG F O 1
ATOM 5531 N N . ARG F 1 117 ? 25.924 9.946 -7.543 1.00 36.90 117 ARG F N 1
ATOM 5532 C CA . ARG F 1 117 ? 26.526 10.867 -8.487 1.00 36.26 117 ARG F CA 1
ATOM 5533 C C . ARG F 1 117 ? 27.866 11.292 -7.889 1.00 35.81 117 ARG F C 1
ATOM 5534 O O . ARG F 1 117 ? 27.922 11.413 -6.662 1.00 39.50 117 ARG F O 1
ATOM 5542 N N . SER F 1 118 ? 28.871 11.515 -8.698 1.00 36.41 118 SER F N 1
ATOM 5543 C CA . SER F 1 118 ? 30.187 11.943 -8.256 1.00 39.81 118 SER F CA 1
ATOM 5544 C C . SER F 1 118 ? 30.827 12.756 -9.377 1.00 40.66 118 SER F C 1
ATOM 5545 O O . SER F 1 118 ? 30.189 12.950 -10.414 1.00 41.24 118 SER F O 1
ATOM 5548 N N . ARG F 1 119 ? 32.051 13.221 -9.173 1.00 46.83 119 ARG F N 1
ATOM 5549 C CA . ARG F 1 119 ? 32.675 14.076 -10.184 1.00 45.69 119 ARG F CA 1
ATOM 5550 C C . ARG F 1 119 ? 33.768 13.342 -10.940 1.00 49.75 119 ARG F C 1
ATOM 5551 O O . ARG F 1 119 ? 34.083 13.610 -12.103 1.00 57.05 119 ARG F O 1
ATOM 5559 N N . ALA G 1 2 ? 27.567 2.488 -7.393 1.00 54.97 2 ALA G N 1
ATOM 5560 C CA . ALA G 1 2 ? 26.746 2.429 -6.202 1.00 41.17 2 ALA G CA 1
ATOM 5561 C C . ALA G 1 2 ? 25.264 2.621 -6.497 1.00 38.52 2 ALA G C 1
ATOM 5562 O O . ALA G 1 2 ? 24.530 2.431 -5.510 1.00 43.53 2 ALA G O 1
ATOM 5564 N N . ASP G 1 3 ? 24.818 2.956 -7.702 1.00 37.25 3 ASP G N 1
ATOM 5565 C CA . ASP G 1 3 ? 23.361 2.907 -7.927 1.00 33.02 3 ASP G CA 1
ATOM 5566 C C . ASP G 1 3 ? 22.886 1.495 -7.558 1.00 29.07 3 ASP G C 1
ATOM 5567 O O . ASP G 1 3 ? 23.552 0.536 -7.923 1.00 30.04 3 ASP G O 1
ATOM 5572 N N . ARG G 1 4 ? 21.772 1.416 -6.832 1.00 28.75 4 ARG G N 1
ATOM 5573 C CA . ARG G 1 4 ? 21.277 0.089 -6.457 1.00 30.46 4 ARG G CA 1
ATOM 5574 C C . ARG G 1 4 ? 19.789 0.123 -6.125 1.00 26.69 4 ARG G C 1
ATOM 5575 O O . ARG G 1 4 ? 19.219 1.167 -5.821 1.00 27.95 4 ARG G O 1
ATOM 5583 N N . ILE G 1 5 ? 19.191 -1.050 -6.194 1.00 24.90 5 ILE G N 1
ATOM 5584 C CA . ILE G 1 5 ? 17.823 -1.275 -5.725 1.00 28.50 5 ILE G CA 1
ATOM 5585 C C . ILE G 1 5 ? 17.861 -2.086 -4.444 1.00 27.24 5 ILE G C 1
ATOM 5586 O O . ILE G 1 5 ? 18.585 -3.101 -4.386 1.00 29.62 5 ILE G O 1
ATOM 5591 N N . GLU G 1 6 ? 17.141 -1.673 -3.402 1.00 25.06 6 GLU G N 1
ATOM 5592 C CA . GLU G 1 6 ? 17.225 -2.413 -2.139 1.00 23.39 6 GLU G CA 1
ATOM 5593 C C . GLU G 1 6 ? 15.848 -2.908 -1.708 1.00 24.54 6 GLU G C 1
ATOM 5594 O O . GLU G 1 6 ? 14.948 -2.078 -1.572 1.00 30.35 6 GLU G O 1
ATOM 5600 N N . LEU G 1 7 ? 15.703 -4.211 -1.497 1.00 25.94 7 LEU G N 1
ATOM 5601 C CA . LEU G 1 7 ? 14.484 -4.802 -0.932 1.00 23.43 7 LEU G CA 1
ATOM 5602 C C . LEU G 1 7 ? 14.853 -5.301 0.456 1.00 24.79 7 LEU G C 1
ATOM 5603 O O . LEU G 1 7 ? 15.859 -6.012 0.550 1.00 26.18 7 LEU G O 1
ATOM 5608 N N . ARG G 1 8 ? 14.069 -4.956 1.467 1.00 24.11 8 ARG G N 1
ATOM 5609 C CA . ARG G 1 8 ? 14.406 -5.338 2.838 1.00 24.87 8 ARG G CA 1
ATOM 5610 C C . ARG G 1 8 ? 13.207 -5.940 3.583 1.00 21.89 8 ARG G C 1
ATOM 5611 O O . ARG G 1 8 ? 12.094 -5.437 3.483 1.00 26.71 8 ARG G O 1
ATOM 5619 N N . GLY G 1 9 ? 13.469 -7.006 4.342 1.00 23.78 9 GLY G N 1
ATOM 5620 C CA . GLY G 1 9 ? 12.484 -7.517 5.274 1.00 23.31 9 GLY G CA 1
ATOM 5621 C C . GLY G 1 9 ? 11.393 -8.306 4.597 1.00 24.31 9 GLY G C 1
ATOM 5622 O O . GLY G 1 9 ? 10.293 -8.419 5.152 1.00 26.21 9 GLY G O 1
ATOM 5623 N N . LEU G 1 10 ? 11.665 -8.854 3.415 1.00 24.61 10 LEU G N 1
ATOM 5624 C CA . LEU G 1 10 ? 10.650 -9.677 2.737 1.00 23.77 10 LEU G CA 1
ATOM 5625 C C . LEU G 1 10 ? 10.400 -10.933 3.542 1.00 24.60 10 LEU G C 1
ATOM 5626 O O . LEU G 1 10 ? 11.311 -11.737 3.630 1.00 26.74 10 LEU G O 1
ATOM 5631 N N . THR G 1 11 ? 9.190 -11.085 4.090 1.00 24.97 11 THR G N 1
ATOM 5632 C CA . THR G 1 11 ? 8.931 -12.145 5.057 1.00 25.09 11 THR G CA 1
ATOM 5633 C C . THR G 1 11 ? 8.064 -13.233 4.488 1.00 24.55 11 THR G C 1
ATOM 5634 O O . THR G 1 11 ? 6.972 -13.005 3.991 1.00 25.59 11 THR G O 1
ATOM 5638 N N . VAL G 1 12 ? 8.588 -14.467 4.556 1.00 24.34 12 VAL G N 1
ATOM 5639 C CA . VAL G 1 12 ? 7.978 -15.568 3.843 1.00 26.09 12 VAL G CA 1
ATOM 5640 C C . VAL G 1 12 ? 8.080 -16.809 4.719 1.00 26.22 12 VAL G C 1
ATOM 5641 O O . VAL G 1 12 ? 9.164 -17.111 5.180 1.00 29.65 12 VAL G O 1
ATOM 5645 N N . HIS G 1 13 ? 6.984 -17.524 4.930 1.00 28.29 13 HIS G N 1
ATOM 5646 C CA . HIS G 1 13 ? 7.031 -18.825 5.580 1.00 26.99 13 HIS G CA 1
ATOM 5647 C C . HIS G 1 13 ? 7.586 -19.894 4.636 1.00 30.38 13 HIS G C 1
ATOM 5648 O O . HIS G 1 13 ? 7.215 -19.985 3.450 1.00 31.07 13 HIS G O 1
ATOM 5655 N N . GLY G 1 14 ? 8.470 -20.739 5.167 1.00 29.68 14 GLY G N 1
ATOM 5656 C CA . GLY G 1 14 ? 9.080 -21.803 4.396 1.00 29.88 14 GLY G CA 1
ATOM 5657 C C . GLY G 1 14 ? 9.487 -22.969 5.283 1.00 30.33 14 GLY G C 1
ATOM 5658 O O . GLY G 1 14 ? 9.232 -22.914 6.491 1.00 29.31 14 GLY G O 1
ATOM 5659 N N . ARG G 1 15 ? 10.088 -23.998 4.700 1.00 29.82 15 ARG G N 1
ATOM 5660 C CA . ARG G 1 15 ? 10.363 -25.219 5.432 1.00 28.18 15 ARG G CA 1
ATOM 5661 C C . ARG G 1 15 ? 11.805 -25.675 5.287 1.00 30.11 15 ARG G C 1
ATOM 5662 O O . ARG G 1 15 ? 12.126 -26.857 5.461 1.00 35.89 15 ARG G O 1
ATOM 5670 N N . HIS G 1 16 ? 12.705 -24.745 4.981 1.00 30.69 16 HIS G N 1
ATOM 5671 C CA . HIS G 1 16 ? 14.115 -25.079 4.888 1.00 31.65 16 HIS G CA 1
ATOM 5672 C C . HIS G 1 16 ? 14.697 -25.485 6.230 1.00 31.99 16 HIS G C 1
ATOM 5673 O O . HIS G 1 16 ? 14.261 -25.095 7.321 1.00 30.45 16 HIS G O 1
ATOM 5680 N N . GLY G 1 17 ? 15.736 -26.310 6.087 1.00 33.33 17 GLY G N 1
ATOM 5681 C CA . GLY G 1 17 ? 16.486 -26.734 7.255 1.00 36.13 17 GLY G CA 1
ATOM 5682 C C . GLY G 1 17 ? 17.127 -28.093 7.131 1.00 33.32 17 GLY G C 1
ATOM 5683 O O . GLY G 1 17 ? 16.714 -28.955 6.359 1.00 34.19 17 GLY G O 1
ATOM 5684 N N . VAL G 1 18 ? 18.162 -28.281 7.929 1.00 35.28 18 VAL G N 1
ATOM 5685 C CA . VAL G 1 18 ? 18.933 -29.513 7.868 1.00 34.14 18 VAL G CA 1
ATOM 5686 C C . VAL G 1 18 ? 18.166 -30.653 8.505 1.00 36.92 18 VAL G C 1
ATOM 5687 O O . VAL G 1 18 ? 18.067 -31.722 7.899 1.00 41.35 18 VAL G O 1
ATOM 5691 N N . TYR G 1 19 ? 17.613 -30.466 9.685 1.00 39.59 19 TYR G N 1
ATOM 5692 C CA . TYR G 1 19 ? 16.978 -31.533 10.440 1.00 43.98 19 TYR G CA 1
ATOM 5693 C C . TYR G 1 19 ? 15.455 -31.460 10.476 1.00 40.57 19 TYR G C 1
ATOM 5694 O O . TYR G 1 19 ? 14.867 -30.389 10.585 1.00 48.24 19 TYR G O 1
ATOM 5703 N N . ASP G 1 20 ? 14.862 -32.644 10.395 1.00 41.13 20 ASP G N 1
ATOM 5704 C CA . ASP G 1 20 ? 13.665 -33.353 10.024 1.00 43.46 20 ASP G CA 1
ATOM 5705 C C . ASP G 1 20 ? 12.683 -32.491 10.802 1.00 40.24 20 ASP G C 1
ATOM 5706 O O . ASP G 1 20 ? 11.602 -32.104 10.372 1.00 44.65 20 ASP G O 1
ATOM 5711 N N . HIS G 1 21 ? 13.017 -32.159 12.048 1.00 40.93 21 HIS G N 1
ATOM 5712 C CA . HIS G 1 21 ? 12.007 -31.441 12.845 1.00 41.29 21 HIS G CA 1
ATOM 5713 C C . HIS G 1 21 ? 11.754 -30.060 12.276 1.00 41.97 21 HIS G C 1
ATOM 5714 O O . HIS G 1 21 ? 10.713 -29.457 12.526 1.00 46.87 21 HIS G O 1
ATOM 5721 N N . GLU G 1 22 ? 12.709 -29.513 11.524 1.00 39.91 22 GLU G N 1
ATOM 5722 C CA . GLU G 1 22 ? 12.484 -28.121 11.087 1.00 44.08 22 GLU G CA 1
ATOM 5723 C C . GLU G 1 22 ? 11.479 -28.069 9.953 1.00 47.85 22 GLU G C 1
ATOM 5724 O O . GLU G 1 22 ? 11.002 -26.992 9.568 1.00 50.09 22 GLU G O 1
ATOM 5730 N N . ARG G 1 23 ? 11.145 -29.235 9.395 1.00 47.59 23 ARG G N 1
ATOM 5731 C CA . ARG G 1 23 ? 10.270 -29.259 8.227 1.00 48.82 23 ARG G CA 1
ATOM 5732 C C . ARG G 1 23 ? 8.821 -29.606 8.543 1.00 43.04 23 ARG G C 1
ATOM 5733 O O . ARG G 1 23 ? 7.990 -29.440 7.639 1.00 41.93 23 ARG G O 1
ATOM 5741 N N . VAL G 1 24 ? 8.484 -30.089 9.740 1.00 40.04 24 VAL G N 1
ATOM 5742 C CA . VAL G 1 24 ? 7.090 -30.444 10.012 1.00 41.39 24 VAL G CA 1
ATOM 5743 C C . VAL G 1 24 ? 6.209 -29.218 9.854 1.00 39.29 24 VAL G C 1
ATOM 5744 O O . VAL G 1 24 ? 5.165 -29.186 9.210 1.00 41.95 24 VAL G O 1
ATOM 5748 N N . ALA G 1 25 ? 6.677 -28.128 10.453 1.00 32.31 25 ALA G N 1
ATOM 5749 C CA . ALA G 1 25 ? 5.870 -26.919 10.463 1.00 32.01 25 ALA G CA 1
ATOM 5750 C C . ALA G 1 25 ? 6.541 -25.759 9.760 1.00 32.09 25 ALA G C 1
ATOM 5751 O O . ALA G 1 25 ? 5.833 -24.802 9.411 1.00 36.78 25 ALA G O 1
ATOM 5753 N N . GLY G 1 26 ? 7.851 -25.842 9.570 1.00 32.85 26 GLY G N 1
ATOM 5754 C CA . GLY G 1 26 ? 8.528 -24.711 8.928 1.00 33.67 26 GLY G CA 1
ATOM 5755 C C . GLY G 1 26 ? 8.601 -23.512 9.862 1.00 29.26 26 GLY G C 1
ATOM 5756 O O . GLY G 1 26 ? 8.308 -23.582 11.064 1.00 29.84 26 GLY G O 1
ATOM 5757 N N . GLN G 1 27 ? 9.022 -22.374 9.322 1.00 27.07 27 GLN G N 1
ATOM 5758 C CA . GLN G 1 27 ? 9.302 -21.208 10.137 1.00 26.72 27 GLN G CA 1
ATOM 5759 C C . GLN G 1 27 ? 9.420 -19.963 9.254 1.00 32.09 27 GLN G C 1
ATOM 5760 O O . GLN G 1 27 ? 9.351 -20.078 8.020 1.00 29.81 27 GLN G O 1
ATOM 5766 N N . ARG G 1 28 ? 9.607 -18.820 9.897 1.00 27.94 28 ARG G N 1
ATOM 5767 C CA . ARG G 1 28 ? 9.664 -17.552 9.191 1.00 26.29 28 ARG G CA 1
ATOM 5768 C C . ARG G 1 28 ? 11.037 -17.273 8.619 1.00 28.44 28 ARG G C 1
ATOM 5769 O O . ARG G 1 28 ? 12.012 -17.342 9.365 1.00 30.12 28 ARG G O 1
ATOM 5777 N N . PHE G 1 29 ? 11.119 -16.949 7.335 1.00 25.32 29 PHE G N 1
ATOM 5778 C CA . PHE G 1 29 ? 12.374 -16.536 6.733 1.00 26.09 29 PHE G CA 1
ATOM 5779 C C . PHE G 1 29 ? 12.254 -15.077 6.321 1.00 24.67 29 PHE G C 1
ATOM 5780 O O . PHE G 1 29 ? 11.152 -14.713 5.872 1.00 28.60 29 PHE G O 1
ATOM 5788 N N . VAL G 1 30 ? 13.326 -14.316 6.468 1.00 24.03 30 VAL G N 1
ATOM 5789 C CA . VAL G 1 30 ? 13.318 -12.907 6.097 1.00 24.11 30 VAL G CA 1
ATOM 5790 C C . VAL G 1 30 ? 14.444 -12.659 5.099 1.00 23.97 30 VAL G C 1
ATOM 5791 O O . VAL G 1 30 ? 15.595 -13.028 5.348 1.00 23.48 30 VAL G O 1
ATOM 5795 N N . ILE G 1 31 ? 14.074 -12.080 3.940 1.00 23.09 31 ILE G N 1
ATOM 5796 C CA . ILE G 1 31 ? 15.021 -11.925 2.846 1.00 21.99 31 ILE G CA 1
ATOM 5797 C C . ILE G 1 31 ? 15.284 -10.459 2.546 1.00 22.06 31 ILE G C 1
ATOM 5798 O O . ILE G 1 31 ? 14.336 -9.670 2.518 1.00 25.30 31 ILE G O 1
ATOM 5803 N N . ASP G 1 32 ? 16.523 -10.096 2.317 1.00 23.46 32 ASP G N 1
ATOM 5804 C CA . ASP G 1 32 ? 16.931 -8.807 1.790 1.00 22.24 32 ASP G CA 1
ATOM 5805 C C . ASP G 1 32 ? 17.625 -9.054 0.445 1.00 24.23 32 ASP G C 1
ATOM 5806 O O . ASP G 1 32 ? 18.385 -10.019 0.291 1.00 25.67 32 ASP G O 1
ATOM 5811 N N . VAL G 1 33 ? 17.379 -8.151 -0.490 1.00 24.75 33 VAL G N 1
ATOM 5812 C CA . VAL G 1 33 ? 18.100 -8.219 -1.747 1.00 26.05 33 VAL G CA 1
ATOM 5813 C C . VAL G 1 33 ? 18.642 -6.825 -2.069 1.00 26.62 33 VAL G C 1
ATOM 5814 O O . VAL G 1 33 ? 17.967 -5.810 -1.892 1.00 29.76 33 VAL G O 1
ATOM 5818 N N . THR G 1 34 ? 19.888 -6.784 -2.524 1.00 27.72 34 THR G N 1
ATOM 5819 C CA . THR G 1 34 ? 20.488 -5.562 -3.012 1.00 25.57 34 THR G CA 1
ATOM 5820 C C . THR G 1 34 ? 21.021 -5.852 -4.426 1.00 26.53 34 THR G C 1
ATOM 5821 O O . THR G 1 34 ? 21.801 -6.769 -4.637 1.00 29.56 34 THR G O 1
ATOM 5825 N N . VAL G 1 35 ? 20.538 -5.037 -5.344 1.00 27.45 35 VAL G N 1
ATOM 5826 C CA . VAL G 1 35 ? 20.824 -5.128 -6.752 1.00 25.44 35 VAL G CA 1
ATOM 5827 C C . VAL G 1 35 ? 21.627 -3.927 -7.244 1.00 27.35 35 VAL G C 1
ATOM 5828 O O . VAL G 1 35 ? 21.092 -2.811 -7.294 1.00 29.41 35 VAL G O 1
ATOM 5832 N N . TRP G 1 36 ? 22.885 -4.176 -7.617 1.00 28.60 36 TRP G N 1
ATOM 5833 C CA . TRP G 1 36 ? 23.694 -3.094 -8.190 1.00 27.12 36 TRP G CA 1
ATOM 5834 C C . TRP G 1 36 ? 23.474 -3.107 -9.707 1.00 30.44 36 TRP G C 1
ATOM 5835 O O . TRP G 1 36 ? 23.761 -4.071 -10.409 1.00 28.61 36 TRP G O 1
ATOM 5846 N N . ILE G 1 37 ? 22.905 -1.985 -10.158 1.00 27.60 37 ILE G N 1
ATOM 5847 C CA . ILE G 1 37 ? 22.589 -1.821 -11.571 1.00 28.96 37 ILE G CA 1
ATOM 5848 C C . ILE G 1 37 ? 22.634 -0.342 -11.919 1.00 31.87 37 ILE G C 1
ATOM 5849 O O . ILE G 1 37 ? 22.305 0.488 -11.076 1.00 33.25 37 ILE G O 1
ATOM 5854 N N . ASP G 1 38 ? 23.025 0.056 -13.125 1.00 31.26 38 ASP G N 1
ATOM 5855 C CA . ASP G 1 38 ? 23.058 1.501 -13.380 1.00 30.46 38 ASP G CA 1
ATOM 5856 C C . ASP G 1 38 ? 21.645 2.038 -13.543 1.00 31.75 38 ASP G C 1
ATOM 5857 O O . ASP G 1 38 ? 20.890 1.445 -14.320 1.00 33.28 38 ASP G O 1
ATOM 5862 N N . LEU G 1 39 ? 21.274 3.110 -12.870 1.00 31.29 39 LEU G N 1
ATOM 5863 C CA . LEU G 1 39 ? 19.918 3.633 -12.944 1.00 30.37 39 LEU G CA 1
ATOM 5864 C C . LEU G 1 39 ? 19.791 4.945 -13.699 1.00 30.65 39 LEU G C 1
ATOM 5865 O O . LEU G 1 39 ? 18.708 5.544 -13.719 1.00 28.19 39 LEU G O 1
ATOM 5870 N N . ALA G 1 40 ? 20.847 5.427 -14.330 1.00 31.83 40 ALA G N 1
ATOM 5871 C CA . ALA G 1 40 ? 20.762 6.724 -15.007 1.00 35.47 40 ALA G CA 1
ATOM 5872 C C . ALA G 1 40 ? 19.793 6.699 -16.180 1.00 35.13 40 ALA G C 1
ATOM 5873 O O . ALA G 1 40 ? 19.029 7.642 -16.420 1.00 37.79 40 ALA G O 1
ATOM 5875 N N . GLU G 1 41 ? 19.813 5.624 -16.954 1.00 36.35 41 GLU G N 1
ATOM 5876 C CA . GLU G 1 41 ? 18.927 5.507 -18.115 1.00 41.10 41 GLU G CA 1
ATOM 5877 C C . GLU G 1 41 ? 17.483 5.629 -17.661 1.00 37.86 41 GLU G C 1
ATOM 5878 O O . GLU G 1 41 ? 16.668 6.389 -18.177 1.00 41.56 41 GLU G O 1
ATOM 5884 N N . ALA G 1 42 ? 17.133 4.856 -16.633 1.00 34.81 42 ALA G N 1
ATOM 5885 C CA . ALA G 1 42 ? 15.749 4.842 -16.153 1.00 29.65 42 ALA G CA 1
ATOM 5886 C C . ALA G 1 42 ? 15.395 6.213 -15.611 1.00 30.20 42 ALA G C 1
ATOM 5887 O O . ALA G 1 42 ? 14.260 6.642 -15.750 1.00 30.61 42 ALA G O 1
ATOM 5889 N N . ALA G 1 43 ? 16.348 6.897 -14.968 1.00 29.55 43 ALA G N 1
ATOM 5890 C CA . ALA G 1 43 ? 15.969 8.234 -14.516 1.00 33.30 43 ALA G CA 1
ATOM 5891 C C . ALA G 1 43 ? 15.703 9.137 -15.720 1.00 36.08 43 ALA G C 1
ATOM 5892 O O . ALA G 1 43 ? 14.902 10.061 -15.617 1.00 41.45 43 ALA G O 1
ATOM 5894 N N . ASN G 1 44 ? 16.402 8.836 -16.806 1.00 35.99 44 ASN G N 1
ATOM 5895 C CA . ASN G 1 44 ? 16.352 9.626 -18.025 1.00 38.96 44 ASN G CA 1
ATOM 5896 C C . ASN G 1 44 ? 15.062 9.432 -18.802 1.00 41.19 44 ASN G C 1
ATOM 5897 O O . ASN G 1 44 ? 14.517 10.378 -19.382 1.00 45.60 44 ASN G O 1
ATOM 5902 N N . SER G 1 45 ? 14.571 8.198 -18.823 1.00 39.89 45 SER G N 1
ATOM 5903 C CA . SER G 1 45 ? 13.359 7.862 -19.548 1.00 38.05 45 SER G CA 1
ATOM 5904 C C . SER G 1 45 ? 12.125 7.840 -18.656 1.00 35.81 45 SER G C 1
ATOM 5905 O O . SER G 1 45 ? 11.024 8.145 -19.121 1.00 34.62 45 SER G O 1
ATOM 5908 N N . ASP G 1 46 ? 12.279 7.503 -17.389 1.00 34.13 46 ASP G N 1
ATOM 5909 C CA . ASP G 1 46 ? 11.142 7.402 -16.472 1.00 32.66 46 ASP G CA 1
ATOM 5910 C C . ASP G 1 46 ? 10.251 6.232 -16.875 1.00 32.07 46 ASP G C 1
ATOM 5911 O O . ASP G 1 46 ? 9.064 6.254 -16.594 1.00 34.81 46 ASP G O 1
ATOM 5916 N N . ASP G 1 47 ? 10.860 5.247 -17.504 1.00 33.16 47 ASP G N 1
ATOM 5917 C CA . ASP G 1 47 ? 10.264 4.056 -18.076 1.00 32.49 47 ASP G CA 1
ATOM 5918 C C . ASP G 1 47 ? 10.662 2.810 -17.295 1.00 31.78 47 ASP G C 1
ATOM 5919 O O . ASP G 1 47 ? 11.845 2.464 -17.236 1.00 33.23 47 ASP G O 1
ATOM 5924 N N . LEU G 1 48 ? 9.689 2.140 -16.709 1.00 29.97 48 LEU G N 1
ATOM 5925 C CA . LEU G 1 48 ? 9.930 0.936 -15.922 1.00 31.58 48 LEU G CA 1
ATOM 5926 C C . LEU G 1 48 ? 10.778 -0.055 -16.686 1.00 32.98 48 LEU G C 1
ATOM 5927 O O . LEU G 1 48 ? 11.567 -0.804 -16.127 1.00 34.74 48 LEU G O 1
ATOM 5932 N N . ALA G 1 49 ? 10.670 -0.092 -18.011 1.00 33.16 49 ALA G N 1
ATOM 5933 C CA . ALA G 1 49 ? 11.473 -1.062 -18.743 1.00 35.52 49 ALA G CA 1
ATOM 5934 C C . ALA G 1 49 ? 12.975 -0.876 -18.595 1.00 35.50 49 ALA G C 1
ATOM 5935 O O . ALA G 1 49 ? 13.692 -1.848 -18.828 1.00 36.94 49 ALA G O 1
ATOM 5937 N N . ASP G 1 50 ? 13.417 0.330 -18.256 1.00 36.02 50 ASP G N 1
ATOM 5938 C CA . ASP G 1 50 ? 14.844 0.625 -18.176 1.00 35.63 50 ASP G CA 1
ATOM 5939 C C . ASP G 1 50 ? 15.402 0.379 -16.785 1.00 34.71 50 ASP G C 1
ATOM 5940 O O . ASP G 1 50 ? 16.558 0.746 -16.532 1.00 33.54 50 ASP G O 1
ATOM 5945 N N . THR G 1 51 ? 14.608 -0.232 -15.905 1.00 32.88 51 THR G N 1
ATOM 5946 C CA . THR G 1 51 ? 15.127 -0.545 -14.565 1.00 31.95 51 THR G CA 1
ATOM 5947 C C . THR G 1 51 ? 14.771 -1.981 -14.222 1.00 31.06 51 THR G C 1
ATOM 5948 O O . THR G 1 51 ? 14.240 -2.687 -15.069 1.00 29.99 51 THR G O 1
ATOM 5952 N N . TYR G 1 52 ? 15.066 -2.393 -13.009 1.00 28.59 52 TYR G N 1
ATOM 5953 C CA . TYR G 1 52 ? 14.775 -3.726 -12.510 1.00 30.59 52 TYR G CA 1
ATOM 5954 C C . TYR G 1 52 ? 13.484 -3.599 -11.708 1.00 30.54 52 TYR G C 1
ATOM 5955 O O . TYR G 1 52 ? 13.493 -2.889 -10.692 1.00 34.24 52 TYR G O 1
ATOM 5964 N N . ASP G 1 53 ? 12.379 -4.189 -12.132 1.00 30.63 53 ASP G N 1
ATOM 5965 C CA . ASP G 1 53 ? 11.092 -3.975 -11.467 1.00 32.44 53 ASP G CA 1
ATOM 5966 C C . ASP G 1 53 ? 11.061 -4.575 -10.068 1.00 28.85 53 ASP G C 1
ATOM 5967 O O . ASP G 1 53 ? 11.125 -5.817 -9.975 1.00 34.84 53 ASP G O 1
ATOM 5972 N N . TYR G 1 54 ? 10.963 -3.805 -8.980 1.00 27.07 54 TYR G N 1
ATOM 5973 C CA . TYR G 1 54 ? 10.925 -4.418 -7.641 1.00 28.47 54 TYR G CA 1
ATOM 5974 C C . TYR G 1 54 ? 9.749 -5.388 -7.490 1.00 29.26 54 TYR G C 1
ATOM 5975 O O . TYR G 1 54 ? 9.761 -6.368 -6.738 1.00 32.91 54 TYR G O 1
ATOM 5984 N N . VAL G 1 55 ? 8.638 -5.136 -8.204 1.00 32.79 55 VAL G N 1
ATOM 5985 C CA . VAL G 1 55 ? 7.452 -5.976 -8.079 1.00 29.97 55 VAL G CA 1
ATOM 5986 C C . VAL G 1 55 ? 7.730 -7.426 -8.449 1.00 29.50 55 VAL G C 1
ATOM 5987 O O . VAL G 1 55 ? 7.321 -8.301 -7.685 1.00 28.07 55 VAL G O 1
ATOM 5991 N N . ARG G 1 56 ? 8.413 -7.664 -9.565 1.00 30.87 56 ARG G N 1
ATOM 5992 C CA . ARG G 1 56 ? 8.809 -9.006 -9.964 1.00 33.75 56 ARG G CA 1
ATOM 5993 C C . ARG G 1 56 ? 9.893 -9.523 -9.000 1.00 28.16 56 ARG G C 1
ATOM 5994 O O . ARG G 1 56 ? 9.863 -10.698 -8.638 1.00 33.43 56 ARG G O 1
ATOM 6002 N N . LEU G 1 57 ? 10.820 -8.632 -8.611 1.00 28.86 57 LEU G N 1
ATOM 6003 C CA . LEU G 1 57 ? 11.834 -9.061 -7.636 1.00 30.19 57 LEU G CA 1
ATOM 6004 C C . LEU G 1 57 ? 11.191 -9.656 -6.392 1.00 31.78 57 LEU G C 1
ATOM 6005 O O . LEU G 1 57 ? 11.594 -10.759 -5.991 1.00 33.44 57 LEU G O 1
ATOM 6010 N N . ALA G 1 58 ? 10.235 -8.974 -5.774 1.00 31.14 58 ALA G N 1
ATOM 6011 C CA . ALA G 1 58 ? 9.605 -9.472 -4.540 1.00 28.90 58 ALA G CA 1
ATOM 6012 C C . ALA G 1 58 ? 8.797 -10.733 -4.806 1.00 30.07 58 ALA G C 1
ATOM 6013 O O . ALA G 1 58 ? 8.875 -11.695 -4.042 1.00 30.23 58 ALA G O 1
ATOM 6015 N N . SER G 1 59 ? 7.997 -10.795 -5.879 1.00 33.02 59 SER G N 1
ATOM 6016 C CA . SER G 1 59 ? 7.238 -12.051 -6.039 1.00 30.25 59 SER G CA 1
ATOM 6017 C C . SER G 1 59 ? 8.184 -13.202 -6.355 1.00 25.81 59 SER G C 1
ATOM 6018 O O . SER G 1 59 ? 8.027 -14.264 -5.762 1.00 39.19 59 SER G O 1
ATOM 6021 N N . ARG G 1 60 ? 9.170 -13.047 -7.241 1.00 29.09 60 ARG G N 1
ATOM 6022 C CA . ARG G 1 60 ? 10.049 -14.176 -7.487 1.00 28.23 60 ARG G CA 1
ATOM 6023 C C . ARG G 1 60 ? 10.842 -14.566 -6.243 1.00 29.80 60 ARG G C 1
ATOM 6024 O O . ARG G 1 60 ? 10.976 -15.751 -5.953 1.00 31.55 60 ARG G O 1
ATOM 6032 N N . ALA G 1 61 ? 11.403 -13.584 -5.529 1.00 28.97 61 ALA G N 1
ATOM 6033 C CA . ALA G 1 61 ? 12.119 -14.025 -4.324 1.00 25.73 61 ALA G CA 1
ATOM 6034 C C . ALA G 1 61 ? 11.160 -14.716 -3.364 1.00 23.77 61 ALA G C 1
ATOM 6035 O O . ALA G 1 61 ? 11.553 -15.717 -2.770 1.00 26.15 61 ALA G O 1
ATOM 6037 N N . ALA G 1 62 ? 9.933 -14.269 -3.174 1.00 25.55 62 ALA G N 1
ATOM 6038 C CA . ALA G 1 62 ? 8.976 -14.924 -2.282 1.00 25.77 62 ALA G CA 1
ATOM 6039 C C . ALA G 1 62 ? 8.635 -16.344 -2.721 1.00 30.27 62 ALA G C 1
ATOM 6040 O O . ALA G 1 62 ? 8.526 -17.235 -1.880 1.00 28.20 62 ALA G O 1
ATOM 6042 N N . GLU G 1 63 ? 8.491 -16.525 -4.021 1.00 28.86 63 GLU G N 1
ATOM 6043 C CA . GLU G 1 63 ? 8.248 -17.821 -4.627 1.00 29.36 63 GLU G CA 1
ATOM 6044 C C . GLU G 1 63 ? 9.305 -18.858 -4.307 1.00 30.40 63 GLU G C 1
ATOM 6045 O O . GLU G 1 63 ? 9.060 -20.022 -4.000 1.00 32.37 63 GLU G O 1
ATOM 6051 N N . ILE G 1 64 ? 10.554 -18.393 -4.432 1.00 30.07 64 ILE G N 1
ATOM 6052 C CA . ILE G 1 64 ? 11.665 -19.307 -4.151 1.00 29.69 64 ILE G CA 1
ATOM 6053 C C . ILE G 1 64 ? 11.668 -19.733 -2.687 1.00 27.21 64 ILE G C 1
ATOM 6054 O O . ILE G 1 64 ? 11.830 -20.902 -2.296 1.00 29.41 64 ILE G O 1
ATOM 6059 N N . VAL G 1 65 ? 11.467 -18.757 -1.796 1.00 25.96 65 VAL G N 1
ATOM 6060 C CA . VAL G 1 65 ? 11.542 -19.051 -0.367 1.00 24.34 65 VAL G CA 1
ATOM 6061 C C . VAL G 1 65 ? 10.423 -19.979 0.070 1.00 27.07 65 VAL G C 1
ATOM 6062 O O . VAL G 1 65 ? 10.552 -20.835 0.955 1.00 30.83 65 VAL G O 1
ATOM 6066 N N . ALA G 1 66 ? 9.262 -19.797 -0.558 1.00 30.74 66 ALA G N 1
ATOM 6067 C CA . ALA G 1 66 ? 8.059 -20.542 -0.194 1.00 29.47 66 ALA G CA 1
ATOM 6068 C C . ALA G 1 66 ? 8.023 -21.933 -0.816 1.00 31.68 66 ALA G C 1
ATOM 6069 O O . ALA G 1 66 ? 7.114 -22.699 -0.480 1.00 35.95 66 ALA G O 1
ATOM 6071 N N . GLY G 1 67 ? 8.968 -22.189 -1.709 1.00 31.75 67 GLY G N 1
ATOM 6072 C CA . GLY G 1 67 ? 9.036 -23.365 -2.542 1.00 34.57 67 GLY G CA 1
ATOM 6073 C C . GLY G 1 67 ? 9.612 -24.587 -1.882 1.00 31.31 67 GLY G C 1
ATOM 6074 O O . GLY G 1 67 ? 9.745 -24.619 -0.667 1.00 29.83 67 GLY G O 1
ATOM 6075 N N . PRO G 1 68 ? 9.925 -25.619 -2.658 1.00 31.62 68 PRO G N 1
ATOM 6076 C CA . PRO G 1 68 ? 10.463 -26.857 -2.091 1.00 28.46 68 PRO G CA 1
ATOM 6077 C C . PRO G 1 68 ? 11.656 -26.596 -1.181 1.00 28.37 68 PRO G C 1
ATOM 6078 O O . PRO G 1 68 ? 12.558 -25.844 -1.507 1.00 35.09 68 PRO G O 1
ATOM 6082 N N . PRO G 1 69 ? 11.656 -27.220 -0.010 1.00 30.00 69 PRO G N 1
ATOM 6083 C CA . PRO G 1 69 ? 12.660 -26.936 1.007 1.00 31.84 69 PRO G CA 1
ATOM 6084 C C . PRO G 1 69 ? 14.087 -27.297 0.591 1.00 33.35 69 PRO G C 1
ATOM 6085 O O . PRO G 1 69 ? 14.306 -28.332 -0.054 1.00 38.63 69 PRO G O 1
ATOM 6089 N N . ARG G 1 70 ? 15.039 -26.441 0.950 1.00 29.83 70 ARG G N 1
ATOM 6090 C CA . ARG G 1 70 ? 16.433 -26.829 0.885 1.00 28.84 70 ARG G CA 1
ATOM 6091 C C . ARG G 1 70 ? 16.892 -27.151 2.312 1.00 28.14 70 ARG G C 1
ATOM 6092 O O . ARG G 1 70 ? 16.288 -26.757 3.312 1.00 30.05 70 ARG G O 1
ATOM 6100 N N . LYS G 1 71 ? 18.015 -27.833 2.388 1.00 26.98 71 LYS G N 1
ATOM 6101 C CA . LYS G 1 71 ? 18.580 -28.049 3.734 1.00 31.02 71 LYS G CA 1
ATOM 6102 C C . LYS G 1 71 ? 19.211 -26.766 4.269 1.00 28.21 71 LYS G C 1
ATOM 6103 O O . LYS G 1 71 ? 19.000 -26.446 5.441 1.00 30.35 71 LYS G O 1
ATOM 6109 N N . LEU G 1 72 ? 19.951 -26.077 3.416 1.00 27.76 72 LEU G N 1
ATOM 6110 C CA . LEU G 1 72 ? 20.638 -24.853 3.824 1.00 27.92 72 LEU G CA 1
ATOM 6111 C C . LEU G 1 72 ? 20.064 -23.560 3.275 1.00 27.37 72 LEU G C 1
ATOM 6112 O O . LEU G 1 72 ? 19.585 -23.494 2.144 1.00 31.05 72 LEU G O 1
ATOM 6117 N N . ILE G 1 73 ? 20.158 -22.510 4.091 1.00 27.69 73 ILE G N 1
ATOM 6118 C CA . ILE G 1 73 ? 19.747 -21.181 3.626 1.00 27.56 73 ILE G CA 1
ATOM 6119 C C . ILE G 1 73 ? 20.748 -20.662 2.594 1.00 25.87 73 ILE G C 1
ATOM 6120 O O . ILE G 1 73 ? 20.418 -19.830 1.742 1.00 32.26 73 ILE G O 1
ATOM 6125 N N . GLU G 1 74 ? 21.986 -21.142 2.606 1.00 27.62 74 GLU G N 1
ATOM 6126 C CA . GLU G 1 74 ? 22.952 -20.849 1.566 1.00 28.73 74 GLU G CA 1
ATOM 6127 C C . GLU G 1 74 ? 22.347 -21.128 0.184 1.00 28.65 74 GLU G C 1
ATOM 6128 O O . GLU G 1 74 ? 22.543 -20.364 -0.759 1.00 27.23 74 GLU G O 1
ATOM 6134 N N . THR G 1 75 ? 21.648 -22.261 0.064 1.00 27.79 75 THR G N 1
ATOM 6135 C CA . THR G 1 75 ? 21.119 -22.722 -1.207 1.00 29.00 75 THR G CA 1
ATOM 6136 C C . THR G 1 75 ? 19.930 -21.896 -1.671 1.00 28.89 75 THR G C 1
ATOM 6137 O O . THR G 1 75 ? 19.743 -21.721 -2.870 1.00 30.78 75 THR G O 1
ATOM 6141 N N . VAL G 1 76 ? 19.162 -21.421 -0.696 1.00 28.84 76 VAL G N 1
ATOM 6142 C CA . VAL G 1 76 ? 18.066 -20.514 -1.001 1.00 27.40 76 VAL G CA 1
ATOM 6143 C C . VAL G 1 76 ? 18.595 -19.187 -1.528 1.00 28.80 76 VAL G C 1
ATOM 6144 O O . VAL G 1 76 ? 18.097 -18.638 -2.520 1.00 30.34 76 VAL G O 1
ATOM 6148 N N . GLY G 1 77 ? 19.610 -18.645 -0.865 1.00 27.57 77 GLY G N 1
ATOM 6149 C CA . GLY G 1 77 ? 20.134 -17.337 -1.266 1.00 27.50 77 GLY G CA 1
ATOM 6150 C C . GLY G 1 77 ? 20.776 -17.410 -2.636 1.00 27.79 77 GLY G C 1
ATOM 6151 O O . GLY G 1 77 ? 20.703 -16.466 -3.434 1.00 28.61 77 GLY G O 1
ATOM 6152 N N . ALA G 1 78 ? 21.416 -18.544 -2.940 1.00 27.35 78 ALA G N 1
ATOM 6153 C CA . ALA G 1 78 ? 22.014 -18.681 -4.265 1.00 27.65 78 ALA G CA 1
ATOM 6154 C C . ALA G 1 78 ? 20.955 -18.815 -5.338 1.00 29.13 78 ALA G C 1
ATOM 6155 O O . ALA G 1 78 ? 21.137 -18.362 -6.484 1.00 34.21 78 ALA G O 1
ATOM 6157 N N . GLU G 1 79 ? 19.802 -19.438 -5.031 1.00 28.31 79 GLU G N 1
ATOM 6158 C CA . GLU G 1 79 ? 18.819 -19.465 -6.134 1.00 27.34 79 GLU G CA 1
ATOM 6159 C C . GLU G 1 79 ? 18.288 -18.064 -6.395 1.00 26.71 79 GLU G C 1
ATOM 6160 O O . GLU G 1 79 ? 18.150 -17.647 -7.553 1.00 28.77 79 GLU G O 1
ATOM 6166 N N . ILE G 1 80 ? 17.996 -17.301 -5.347 1.00 28.39 80 ILE G N 1
ATOM 6167 C CA . ILE G 1 80 ? 17.562 -15.916 -5.516 1.00 28.08 80 ILE G CA 1
ATOM 6168 C C . ILE G 1 80 ? 18.627 -15.064 -6.194 1.00 27.29 80 ILE G C 1
ATOM 6169 O O . ILE G 1 80 ? 18.332 -14.234 -7.067 1.00 30.41 80 ILE G O 1
ATOM 6174 N N . ALA G 1 81 ? 19.905 -15.243 -5.832 1.00 25.96 81 ALA G N 1
ATOM 6175 C CA . ALA G 1 81 ? 20.928 -14.402 -6.459 1.00 29.98 81 ALA G CA 1
ATOM 6176 C C . ALA G 1 81 ? 21.109 -14.732 -7.926 1.00 29.35 81 ALA G C 1
ATOM 6177 O O . ALA G 1 81 ? 21.304 -13.883 -8.807 1.00 28.89 81 ALA G O 1
ATOM 6179 N N . ASP G 1 82 ? 21.046 -16.022 -8.249 1.00 30.73 82 ASP G N 1
ATOM 6180 C CA . ASP G 1 82 ? 21.260 -16.415 -9.644 1.00 34.58 82 ASP G CA 1
ATOM 6181 C C . ASP G 1 82 ? 20.090 -15.922 -10.492 1.00 34.38 82 ASP G C 1
ATOM 6182 O O . ASP G 1 82 ? 20.262 -15.594 -11.669 1.00 32.23 82 ASP G O 1
ATOM 6187 N N . HIS G 1 83 ? 18.893 -15.857 -9.913 1.00 34.54 83 HIS G N 1
ATOM 6188 C CA . HIS G 1 83 ? 17.732 -15.339 -10.629 1.00 32.40 83 HIS G CA 1
ATOM 6189 C C . HIS G 1 83 ? 17.944 -13.871 -11.006 1.00 35.74 83 HIS G C 1
ATOM 6190 O O . HIS G 1 83 ? 17.721 -13.407 -12.129 1.00 33.85 83 HIS G O 1
ATOM 6197 N N . VAL G 1 84 ? 18.398 -13.102 -10.008 1.00 31.67 84 VAL G N 1
ATOM 6198 C CA . VAL G 1 84 ? 18.626 -11.687 -10.285 1.00 29.69 84 VAL G CA 1
ATOM 6199 C C . VAL G 1 84 ? 19.712 -11.538 -11.339 1.00 30.38 84 VAL G C 1
ATOM 6200 O O . VAL G 1 84 ? 19.595 -10.667 -12.202 1.00 34.23 84 VAL G O 1
ATOM 6204 N N . MET G 1 85 ? 20.763 -12.356 -11.274 1.00 31.08 85 MET G N 1
ATOM 6205 C CA . MET G 1 85 ? 21.840 -12.202 -12.247 1.00 31.77 85 MET G CA 1
ATOM 6206 C C . MET G 1 85 ? 21.386 -12.609 -13.637 1.00 33.72 85 MET G C 1
ATOM 6207 O O . MET G 1 85 ? 22.128 -12.373 -14.600 1.00 38.55 85 MET G O 1
ATOM 6212 N N . ASP G 1 86 ? 20.200 -13.213 -13.776 1.00 35.12 86 ASP G N 1
ATOM 6213 C CA . ASP G 1 86 ? 19.795 -13.514 -15.171 1.00 39.21 86 ASP G CA 1
ATOM 6214 C C . ASP G 1 86 ? 19.497 -12.201 -15.892 1.00 36.66 86 ASP G C 1
ATOM 6215 O O . ASP G 1 86 ? 19.434 -12.099 -17.118 1.00 39.65 86 ASP G O 1
ATOM 6220 N N . ASP G 1 87 ? 19.310 -11.090 -15.178 1.00 36.51 87 ASP G N 1
ATOM 6221 C CA . ASP G 1 87 ? 19.180 -9.812 -15.917 1.00 37.07 87 ASP G CA 1
ATOM 6222 C C . ASP G 1 87 ? 20.584 -9.296 -16.215 1.00 36.14 87 ASP G C 1
ATOM 6223 O O . ASP G 1 87 ? 21.301 -8.960 -15.271 1.00 36.28 87 ASP G O 1
ATOM 6228 N N . GLN G 1 88 ? 21.005 -9.260 -17.477 1.00 38.57 88 GLN G N 1
ATOM 6229 C CA . GLN G 1 88 ? 22.365 -8.891 -17.842 1.00 38.15 88 GLN G CA 1
ATOM 6230 C C . GLN G 1 88 ? 22.785 -7.494 -17.406 1.00 39.11 88 GLN G C 1
ATOM 6231 O O . GLN G 1 88 ? 23.983 -7.186 -17.443 1.00 39.97 88 GLN G O 1
ATOM 6237 N N . ARG G 1 89 ? 21.817 -6.675 -17.032 1.00 37.19 89 ARG G N 1
ATOM 6238 C CA . ARG G 1 89 ? 22.041 -5.280 -16.656 1.00 38.43 89 ARG G CA 1
ATOM 6239 C C . ARG G 1 89 ? 22.627 -5.172 -15.257 1.00 34.48 89 ARG G C 1
ATOM 6240 O O . ARG G 1 89 ? 23.242 -4.191 -14.836 1.00 36.63 89 ARG G O 1
ATOM 6248 N N . VAL G 1 90 ? 22.429 -6.263 -14.511 1.00 33.35 90 VAL G N 1
ATOM 6249 C CA . VAL G 1 90 ? 22.862 -6.288 -13.124 1.00 34.64 90 VAL G CA 1
ATOM 6250 C C . VAL G 1 90 ? 24.368 -6.496 -12.994 1.00 32.09 90 VAL G C 1
ATOM 6251 O O . VAL G 1 90 ? 24.881 -7.439 -13.607 1.00 37.52 90 VAL G O 1
ATOM 6255 N N . HIS G 1 91 ? 25.062 -5.652 -12.233 1.00 32.89 91 HIS G N 1
ATOM 6256 C CA . HIS G 1 91 ? 26.499 -5.696 -12.020 1.00 30.69 91 HIS G CA 1
ATOM 6257 C C . HIS G 1 91 ? 26.818 -6.725 -10.939 1.00 28.90 91 HIS G C 1
ATOM 6258 O O . HIS G 1 91 ? 27.795 -7.444 -10.974 1.00 33.85 91 HIS G O 1
ATOM 6265 N N . ALA G 1 92 ? 25.938 -6.737 -9.940 1.00 27.29 92 ALA G N 1
ATOM 6266 C CA . ALA G 1 92 ? 26.121 -7.680 -8.853 1.00 29.94 92 ALA G CA 1
ATOM 6267 C C . ALA G 1 92 ? 24.886 -7.653 -7.973 1.00 28.79 92 ALA G C 1
ATOM 6268 O O . ALA G 1 92 ? 24.032 -6.769 -8.083 1.00 27.78 92 ALA G O 1
ATOM 6270 N N . VAL G 1 93 ? 24.823 -8.622 -7.075 1.00 26.80 93 VAL G N 1
ATOM 6271 C CA . VAL G 1 93 ? 23.684 -8.719 -6.170 1.00 27.47 93 VAL G CA 1
ATOM 6272 C C . VAL G 1 93 ? 24.195 -9.319 -4.868 1.00 28.75 93 VAL G C 1
ATOM 6273 O O . VAL G 1 93 ? 25.186 -10.062 -4.870 1.00 34.67 93 VAL G O 1
ATOM 6277 N N . GLU G 1 94 ? 23.501 -8.991 -3.801 1.00 30.76 94 GLU G N 1
ATOM 6278 C CA . GLU G 1 94 ? 23.720 -9.621 -2.509 1.00 27.12 94 GLU G CA 1
ATOM 6279 C C . GLU G 1 94 ? 22.310 -10.012 -2.035 1.00 26.97 94 GLU G C 1
ATOM 6280 O O . GLU G 1 94 ? 21.443 -9.147 -2.069 1.00 26.13 94 GLU G O 1
ATOM 6286 N N . VAL G 1 95 ? 22.183 -11.265 -1.647 1.00 24.46 95 VAL G N 1
ATOM 6287 C CA . VAL G 1 95 ? 20.967 -11.781 -1.035 1.00 23.03 95 VAL G CA 1
ATOM 6288 C C . VAL G 1 95 ? 21.244 -12.251 0.392 1.00 24.04 95 VAL G C 1
ATOM 6289 O O . VAL G 1 95 ? 22.028 -13.172 0.658 1.00 26.31 95 VAL G O 1
ATOM 6293 N N . ALA G 1 96 ? 20.562 -11.616 1.328 1.00 23.62 96 ALA G N 1
ATOM 6294 C CA . ALA G 1 96 ? 20.631 -12.035 2.727 1.00 24.41 96 ALA G CA 1
ATOM 6295 C C . ALA G 1 96 ? 19.396 -12.883 3.037 1.00 23.60 96 ALA G C 1
ATOM 6296 O O . ALA G 1 96 ? 18.254 -12.438 2.898 1.00 26.66 96 ALA G O 1
ATOM 6298 N N . VAL G 1 97 ? 19.656 -14.120 3.445 1.00 23.96 97 VAL G N 1
ATOM 6299 C CA . VAL G 1 97 ? 18.601 -14.997 3.913 1.00 26.07 97 VAL G CA 1
ATOM 6300 C C . VAL G 1 97 ? 18.752 -15.104 5.427 1.00 24.69 97 VAL G C 1
ATOM 6301 O O . VAL G 1 97 ? 19.713 -15.699 5.891 1.00 27.05 97 VAL G O 1
ATOM 6305 N N . HIS G 1 98 ? 17.806 -14.526 6.138 1.00 26.36 98 HIS G N 1
ATOM 6306 C CA . HIS G 1 98 ? 17.762 -14.512 7.588 1.00 25.01 98 HIS G CA 1
ATOM 6307 C C . HIS G 1 98 ? 16.814 -15.585 8.118 1.00 24.10 98 HIS G C 1
ATOM 6308 O O . HIS G 1 98 ? 15.716 -15.797 7.597 1.00 25.56 98 HIS G O 1
ATOM 6315 N N . LYS G 1 99 ? 17.255 -16.245 9.179 1.00 24.59 99 LYS G N 1
ATOM 6316 C CA . LYS G 1 99 ? 16.484 -17.271 9.851 1.00 26.04 99 LYS G CA 1
ATOM 6317 C C . LYS G 1 99 ? 16.277 -16.850 11.300 1.00 28.92 99 LYS G C 1
ATOM 6318 O O . LYS G 1 99 ? 16.937 -17.472 12.153 1.00 28.78 99 LYS G O 1
ATOM 6324 N N . PRO G 1 100 ? 15.452 -15.841 11.555 1.00 29.82 100 PRO G N 1
ATOM 6325 C CA . PRO G 1 100 ? 15.399 -15.254 12.901 1.00 29.72 100 PRO G CA 1
ATOM 6326 C C . PRO G 1 100 ? 14.811 -16.231 13.905 1.00 31.49 100 PRO G C 1
ATOM 6327 O O . PRO G 1 100 ? 14.984 -16.085 15.129 1.00 34.10 100 PRO G O 1
ATOM 6331 N N . GLN G 1 101 ? 14.121 -17.265 13.444 1.00 29.70 101 GLN G N 1
ATOM 6332 C CA . GLN G 1 101 ? 13.616 -18.203 14.442 1.00 30.65 101 GLN G CA 1
ATOM 6333 C C . GLN G 1 101 ? 14.401 -19.506 14.486 1.00 32.20 101 GLN G C 1
ATOM 6334 O O . GLN G 1 101 ? 13.850 -20.546 14.866 1.00 33.68 101 GLN G O 1
ATOM 6340 N N . ALA G 1 102 ? 15.666 -19.459 14.098 1.00 33.00 102 ALA G N 1
ATOM 6341 C CA . ALA G 1 102 ? 16.460 -20.693 14.038 1.00 33.50 102 ALA G CA 1
ATOM 6342 C C . ALA G 1 102 ? 16.451 -21.390 15.399 1.00 33.95 102 ALA G C 1
ATOM 6343 O O . ALA G 1 102 ? 16.558 -20.747 16.431 1.00 32.47 102 ALA G O 1
ATOM 6345 N N . PRO G 1 103 ? 16.264 -22.698 15.361 1.00 40.59 103 PRO G N 1
ATOM 6346 C CA . PRO G 1 103 ? 16.008 -23.488 16.561 1.00 40.58 103 PRO G CA 1
ATOM 6347 C C . PRO G 1 103 ? 17.280 -23.830 17.329 1.00 38.14 103 PRO G C 1
ATOM 6348 O O . PRO G 1 103 ? 17.597 -25.014 17.490 1.00 47.55 103 PRO G O 1
ATOM 6352 N N . ILE G 1 104 ? 17.974 -22.795 17.798 1.00 34.87 104 ILE G N 1
ATOM 6353 C CA . ILE G 1 104 ? 19.171 -23.027 18.599 1.00 34.82 104 ILE G CA 1
ATOM 6354 C C . ILE G 1 104 ? 18.900 -22.528 20.012 1.00 34.55 104 ILE G C 1
ATOM 6355 O O . ILE G 1 104 ? 18.074 -21.629 20.176 1.00 35.54 104 ILE G O 1
ATOM 6360 N N . PRO G 1 105 ? 19.528 -23.138 21.007 1.00 32.87 105 PRO G N 1
ATOM 6361 C CA . PRO G 1 105 ? 19.198 -22.796 22.389 1.00 31.78 105 PRO G CA 1
ATOM 6362 C C . PRO G 1 105 ? 19.693 -21.440 22.858 1.00 34.28 105 PRO G C 1
ATOM 6363 O O . PRO G 1 105 ? 19.144 -20.953 23.856 1.00 36.24 105 PRO G O 1
ATOM 6367 N N . GLN G 1 106 ? 20.672 -20.820 22.225 1.00 33.09 106 GLN G N 1
ATOM 6368 C CA . GLN G 1 106 ? 21.078 -19.500 22.706 1.00 32.28 106 GLN G CA 1
ATOM 6369 C C . GLN G 1 106 ? 20.027 -18.431 22.425 1.00 31.63 106 GLN G C 1
ATOM 6370 O O . GLN G 1 106 ? 19.130 -18.654 21.608 1.00 29.18 106 GLN G O 1
ATOM 6376 N N . THR G 1 107 ? 20.124 -17.281 23.075 1.00 28.95 107 THR G N 1
ATOM 6377 C CA . THR G 1 107 ? 19.309 -16.101 22.805 1.00 27.87 107 THR G CA 1
ATOM 6378 C C . THR G 1 107 ? 20.022 -15.180 21.831 1.00 27.24 107 THR G C 1
ATOM 6379 O O . THR G 1 107 ? 21.110 -14.710 22.135 1.00 27.96 107 THR G O 1
ATOM 6383 N N . PHE G 1 108 ? 19.464 -14.911 20.662 1.00 24.79 108 PHE G N 1
ATOM 6384 C CA . PHE G 1 108 ? 20.130 -14.092 19.644 1.00 26.74 108 PHE G CA 1
ATOM 6385 C C . PHE G 1 108 ? 19.044 -13.362 18.851 1.00 28.11 108 PHE G C 1
ATOM 6386 O O . PHE G 1 108 ? 17.900 -13.822 18.845 1.00 28.71 108 PHE G O 1
ATOM 6394 N N . ASP G 1 109 ? 19.402 -12.248 18.229 1.00 26.02 109 ASP G N 1
ATOM 6395 C CA . ASP G 1 109 ? 18.461 -11.501 17.436 1.00 25.12 109 ASP G CA 1
ATOM 6396 C C . ASP G 1 109 ? 18.265 -12.122 16.064 1.00 28.43 109 ASP G C 1
ATOM 6397 O O . ASP G 1 109 ? 17.154 -12.264 15.561 1.00 29.67 109 ASP G O 1
ATOM 6402 N N . ASP G 1 110 ? 19.375 -12.478 15.433 1.00 29.07 110 ASP G N 1
ATOM 6403 C CA . ASP G 1 110 ? 19.278 -12.971 14.066 1.00 27.95 110 ASP G CA 1
ATOM 6404 C C . ASP G 1 110 ? 20.451 -13.825 13.653 1.00 28.02 110 ASP G C 1
ATOM 6405 O O . ASP G 1 110 ? 21.577 -13.684 14.164 1.00 26.74 110 ASP G O 1
ATOM 6410 N N . VAL G 1 111 ? 20.219 -14.700 12.686 1.00 24.59 111 VAL G N 1
ATOM 6411 C CA . VAL G 1 111 ? 21.351 -15.400 12.061 1.00 24.99 111 VAL G CA 1
ATOM 6412 C C . VAL G 1 111 ? 21.029 -15.413 10.572 1.00 27.35 111 VAL G C 1
ATOM 6413 O O . VAL G 1 111 ? 19.851 -15.571 10.252 1.00 26.12 111 VAL G O 1
ATOM 6417 N N . ALA G 1 112 ? 22.012 -15.213 9.718 1.00 26.75 112 ALA G N 1
ATOM 6418 C CA . ALA G 1 112 ? 21.781 -15.047 8.280 1.00 26.05 112 ALA G CA 1
ATOM 6419 C C . ALA G 1 112 ? 22.956 -15.477 7.433 1.00 24.99 112 ALA G C 1
ATOM 6420 O O . ALA G 1 112 ? 24.064 -15.527 7.936 1.00 28.96 112 ALA G O 1
ATOM 6422 N N . VAL G 1 113 ? 22.728 -15.742 6.155 1.00 25.67 113 VAL G N 1
ATOM 6423 C CA . VAL G 1 113 ? 23.855 -15.900 5.235 1.00 24.11 113 VAL G CA 1
ATOM 6424 C C . VAL G 1 113 ? 23.657 -14.826 4.171 1.00 23.55 113 VAL G C 1
ATOM 6425 O O . VAL G 1 113 ? 22.489 -14.537 3.885 1.00 26.15 113 VAL G O 1
ATOM 6429 N N . VAL G 1 114 ? 24.727 -14.283 3.650 1.00 23.63 114 VAL G N 1
ATOM 6430 C CA . VAL G 1 114 ? 24.704 -13.347 2.539 1.00 24.06 114 VAL G CA 1
ATOM 6431 C C . VAL G 1 114 ? 25.487 -13.947 1.385 1.00 25.33 114 VAL G C 1
ATOM 6432 O O . VAL G 1 114 ? 26.688 -14.174 1.496 1.00 30.34 114 VAL G O 1
ATOM 6436 N N . ILE G 1 115 ? 24.718 -14.205 0.326 1.00 30.09 115 ILE G N 1
ATOM 6437 C CA . ILE G 1 115 ? 25.288 -14.698 -0.909 1.00 26.88 115 ILE G CA 1
ATOM 6438 C C . ILE G 1 115 ? 25.486 -13.526 -1.865 1.00 26.06 115 ILE G C 1
ATOM 6439 O O . ILE G 1 115 ? 24.582 -12.764 -2.139 1.00 29.66 115 ILE G O 1
ATOM 6444 N N . ARG G 1 116 ? 26.711 -13.392 -2.333 1.00 28.74 116 ARG G N 1
ATOM 6445 C CA . ARG G 1 116 ? 27.086 -12.429 -3.339 1.00 29.01 116 ARG G CA 1
ATOM 6446 C C . ARG G 1 116 ? 27.362 -13.117 -4.668 1.00 32.47 116 ARG G C 1
ATOM 6447 O O . ARG G 1 116 ? 27.908 -14.222 -4.752 1.00 34.32 116 ARG G O 1
ATOM 6455 N N . ARG G 1 117 ? 26.958 -12.421 -5.716 1.00 29.83 117 ARG G N 1
ATOM 6456 C CA . ARG G 1 117 ? 27.336 -12.829 -7.057 1.00 31.40 117 ARG G CA 1
ATOM 6457 C C . ARG G 1 117 ? 27.651 -11.572 -7.844 1.00 32.52 117 ARG G C 1
ATOM 6458 O O . ARG G 1 117 ? 27.184 -10.461 -7.593 1.00 33.38 117 ARG G O 1
ATOM 6466 N N . SER G 1 118 ? 28.495 -11.747 -8.851 1.00 34.70 118 SER G N 1
ATOM 6467 C CA . SER G 1 118 ? 28.784 -10.541 -9.627 1.00 34.41 118 SER G CA 1
ATOM 6468 C C . SER G 1 118 ? 29.379 -10.936 -10.962 1.00 37.73 118 SER G C 1
ATOM 6469 O O . SER G 1 118 ? 29.761 -12.084 -11.224 1.00 46.75 118 SER G O 1
ATOM 6472 N N . ARG G 1 119 ? 29.466 -9.998 -11.909 1.00 45.42 119 ARG G N 1
ATOM 6473 C CA . ARG G 1 119 ? 30.170 -10.478 -13.119 1.00 48.74 119 ARG G CA 1
ATOM 6474 C C . ARG G 1 119 ? 31.678 -10.336 -12.960 1.00 49.67 119 ARG G C 1
ATOM 6475 O O . ARG G 1 119 ? 32.460 -10.904 -13.733 1.00 55.48 119 ARG G O 1
ATOM 6483 N N . ALA H 1 2 ? 40.839 -3.550 10.231 1.00 58.97 2 ALA H N 1
ATOM 6484 C CA . ALA H 1 2 ? 39.546 -3.053 10.672 1.00 40.06 2 ALA H CA 1
ATOM 6485 C C . ALA H 1 2 ? 39.353 -3.161 12.181 1.00 35.27 2 ALA H C 1
ATOM 6486 O O . ALA H 1 2 ? 38.206 -2.919 12.592 1.00 35.30 2 ALA H O 1
ATOM 6488 N N . ASP H 1 3 ? 40.343 -3.487 13.002 1.00 33.95 3 ASP H N 1
ATOM 6489 C CA . ASP H 1 3 ? 40.049 -3.403 14.447 1.00 29.16 3 ASP H CA 1
ATOM 6490 C C . ASP H 1 3 ? 39.576 -1.990 14.825 1.00 25.84 3 ASP H C 1
ATOM 6491 O O . ASP H 1 3 ? 40.107 -0.972 14.378 1.00 31.03 3 ASP H O 1
ATOM 6496 N N . ARG H 1 4 ? 38.528 -1.893 15.655 1.00 26.31 4 ARG H N 1
ATOM 6497 C CA . ARG H 1 4 ? 38.031 -0.565 15.981 1.00 27.12 4 ARG H CA 1
ATOM 6498 C C . ARG H 1 4 ? 37.239 -0.615 17.287 1.00 26.41 4 ARG H C 1
ATOM 6499 O O . ARG H 1 4 ? 36.816 -1.646 17.798 1.00 27.80 4 ARG H O 1
ATOM 6507 N N . ILE H 1 5 ? 37.061 0.573 17.828 1.00 26.40 5 ILE H N 1
ATOM 6508 C CA . ILE H 1 5 ? 36.235 0.772 19.018 1.00 26.76 5 ILE H CA 1
ATOM 6509 C C . ILE H 1 5 ? 35.042 1.613 18.604 1.00 26.70 5 ILE H C 1
ATOM 6510 O O . ILE H 1 5 ? 35.245 2.616 17.907 1.00 27.36 5 ILE H O 1
ATOM 6515 N N . GLU H 1 6 ? 33.834 1.235 18.990 1.00 27.04 6 GLU H N 1
ATOM 6516 C CA . GLU H 1 6 ? 32.616 1.888 18.551 1.00 22.14 6 GLU H CA 1
ATOM 6517 C C . GLU H 1 6 ? 31.754 2.298 19.730 1.00 24.07 6 GLU H C 1
ATOM 6518 O O . GLU H 1 6 ? 31.348 1.437 20.485 1.00 29.31 6 GLU H O 1
ATOM 6524 N N . LEU H 1 7 ? 31.492 3.591 19.825 1.00 26.31 7 LEU H N 1
ATOM 6525 C CA . LEU H 1 7 ? 30.637 4.222 20.822 1.00 23.82 7 LEU H CA 1
ATOM 6526 C C . LEU H 1 7 ? 29.418 4.731 20.063 1.00 24.16 7 LEU H C 1
ATOM 6527 O O . LEU H 1 7 ? 29.663 5.451 19.090 1.00 25.75 7 LEU H O 1
ATOM 6532 N N . ARG H 1 8 ? 28.231 4.364 20.496 1.00 22.65 8 ARG H N 1
ATOM 6533 C CA . ARG H 1 8 ? 27.036 4.706 19.727 1.00 24.61 8 ARG H CA 1
ATOM 6534 C C . ARG H 1 8 ? 25.978 5.382 20.595 1.00 25.03 8 ARG H C 1
ATOM 6535 O O . ARG H 1 8 ? 25.642 4.851 21.657 1.00 26.53 8 ARG H O 1
ATOM 6543 N N . GLY H 1 9 ? 25.473 6.511 20.108 1.00 22.23 9 GLY H N 1
ATOM 6544 C CA . GLY H 1 9 ? 24.306 7.103 20.721 1.00 23.63 9 GLY H CA 1
ATOM 6545 C C . GLY H 1 9 ? 24.564 7.809 22.030 1.00 25.06 9 GLY H C 1
ATOM 6546 O O . GLY H 1 9 ? 23.686 7.812 22.903 1.00 23.92 9 GLY H O 1
ATOM 6547 N N . LEU H 1 10 ? 25.729 8.419 22.180 1.00 24.10 10 LEU H N 1
ATOM 6548 C CA . LEU H 1 10 ? 26.053 9.235 23.369 1.00 24.95 10 LEU H CA 1
ATOM 6549 C C . LEU H 1 10 ? 25.177 10.484 23.311 1.00 25.68 10 LEU H C 1
ATOM 6550 O O . LEU H 1 10 ? 25.317 11.270 22.362 1.00 23.44 10 LEU H O 1
ATOM 6555 N N . THR H 1 11 ? 24.284 10.630 24.285 1.00 23.21 11 THR H N 1
ATOM 6556 C CA . THR H 1 11 ? 23.219 11.614 24.266 1.00 24.07 11 THR H CA 1
ATOM 6557 C C . THR H 1 11 ? 23.414 12.717 25.275 1.00 24.12 11 THR H C 1
ATOM 6558 O O . THR H 1 11 ? 23.573 12.468 26.475 1.00 23.85 11 THR H O 1
ATOM 6562 N N . VAL H 1 12 ? 23.438 13.952 24.810 1.00 25.24 12 VAL H N 1
ATOM 6563 C CA . VAL H 1 12 ? 23.940 15.083 25.594 1.00 23.40 12 VAL H CA 1
ATOM 6564 C C . VAL H 1 12 ? 23.131 16.317 25.213 1.00 26.06 12 VAL H C 1
ATOM 6565 O O . VAL H 1 12 ? 22.994 16.617 24.034 1.00 27.65 12 VAL H O 1
ATOM 6569 N N . HIS H 1 13 ? 22.554 17.035 26.164 1.00 26.96 13 HIS H N 1
ATOM 6570 C CA . HIS H 1 13 ? 21.900 18.302 25.875 1.00 25.58 13 HIS H CA 1
ATOM 6571 C C . HIS H 1 13 ? 22.993 19.341 25.609 1.00 27.86 13 HIS H C 1
ATOM 6572 O O . HIS H 1 13 ? 24.009 19.389 26.320 1.00 28.18 13 HIS H O 1
ATOM 6579 N N . GLY H 1 14 ? 22.812 20.176 24.597 1.00 28.82 14 GLY H N 1
ATOM 6580 C CA . GLY H 1 14 ? 23.715 21.257 24.258 1.00 26.81 14 GLY H CA 1
ATOM 6581 C C . GLY H 1 14 ? 22.952 22.418 23.620 1.00 28.79 14 GLY H C 1
ATOM 6582 O O . GLY H 1 14 ? 21.734 22.351 23.441 1.00 27.77 14 GLY H O 1
ATOM 6583 N N . ARG H 1 15 ? 23.684 23.473 23.285 1.00 28.12 15 ARG H N 1
ATOM 6584 C CA . ARG H 1 15 ? 23.127 24.674 22.688 1.00 29.63 15 ARG H CA 1
ATOM 6585 C C . ARG H 1 15 ? 23.718 25.042 21.339 1.00 31.54 15 ARG H C 1
ATOM 6586 O O . ARG H 1 15 ? 23.591 26.215 20.950 1.00 29.57 15 ARG H O 1
ATOM 6594 N N . HIS H 1 16 ? 24.334 24.131 20.608 1.00 30.03 16 HIS H N 1
ATOM 6595 C CA . HIS H 1 16 ? 24.903 24.407 19.286 1.00 28.41 16 HIS H CA 1
ATOM 6596 C C . HIS H 1 16 ? 23.852 24.813 18.282 1.00 29.49 16 HIS H C 1
ATOM 6597 O O . HIS H 1 16 ? 22.736 24.298 18.363 1.00 31.30 16 HIS H O 1
ATOM 6604 N N . GLY H 1 17 ? 24.224 25.686 17.362 1.00 29.01 17 GLY H N 1
ATOM 6605 C CA . GLY H 1 17 ? 23.213 26.125 16.397 1.00 32.09 17 GLY H CA 1
ATOM 6606 C C . GLY H 1 17 ? 23.588 27.489 15.824 1.00 34.47 17 GLY H C 1
ATOM 6607 O O . GLY H 1 17 ? 24.202 28.280 16.538 1.00 32.09 17 GLY H O 1
ATOM 6608 N N . VAL H 1 18 ? 23.205 27.706 14.568 1.00 33.49 18 VAL H N 1
ATOM 6609 C CA . VAL H 1 18 ? 23.590 28.934 13.870 1.00 31.87 18 VAL H CA 1
ATOM 6610 C C . VAL H 1 18 ? 22.866 30.144 14.424 1.00 32.67 18 VAL H C 1
ATOM 6611 O O . VAL H 1 18 ? 23.462 31.206 14.660 1.00 41.22 18 VAL H O 1
ATOM 6615 N N . TYR H 1 19 ? 21.570 30.028 14.656 1.00 36.44 19 TYR H N 1
ATOM 6616 C CA . TYR H 1 19 ? 20.790 31.203 15.010 1.00 37.16 19 TYR H CA 1
ATOM 6617 C C . TYR H 1 19 ? 20.203 31.056 16.408 1.00 37.48 19 TYR H C 1
ATOM 6618 O O . TYR H 1 19 ? 19.964 29.952 16.888 1.00 38.56 19 TYR H O 1
ATOM 6627 N N . ASP H 1 20 ? 19.971 32.209 17.006 1.00 37.60 20 ASP H N 1
ATOM 6628 C CA . ASP H 1 20 ? 20.045 32.768 18.365 1.00 38.66 20 ASP H CA 1
ATOM 6629 C C . ASP H 1 20 ? 18.915 31.983 18.999 1.00 37.11 20 ASP H C 1
ATOM 6630 O O . ASP H 1 20 ? 19.007 31.588 20.177 1.00 36.94 20 ASP H O 1
ATOM 6635 N N . HIS H 1 21 ? 17.826 31.728 18.288 1.00 37.59 21 HIS H N 1
ATOM 6636 C CA . HIS H 1 21 ? 16.719 31.060 18.964 1.00 37.90 21 HIS H CA 1
ATOM 6637 C C . HIS H 1 21 ? 17.138 29.657 19.394 1.00 36.66 21 HIS H C 1
ATOM 6638 O O . HIS H 1 21 ? 16.620 29.065 20.339 1.00 41.54 21 HIS H O 1
ATOM 6645 N N . GLU H 1 22 ? 18.101 29.124 18.642 1.00 38.72 22 GLU H N 1
ATOM 6646 C CA . GLU H 1 22 ? 18.521 27.769 18.948 1.00 40.47 22 GLU H CA 1
ATOM 6647 C C . GLU H 1 22 ? 19.261 27.713 20.274 1.00 36.11 22 GLU H C 1
ATOM 6648 O O . GLU H 1 22 ? 19.276 26.618 20.854 1.00 44.62 22 GLU H O 1
ATOM 6654 N N . ARG H 1 23 ? 19.818 28.837 20.678 1.00 38.31 23 ARG H N 1
ATOM 6655 C CA . ARG H 1 23 ? 20.686 28.996 21.832 1.00 41.58 23 ARG H CA 1
ATOM 6656 C C . ARG H 1 23 ? 19.914 29.205 23.124 1.00 40.90 23 ARG H C 1
ATOM 6657 O O . ARG H 1 23 ? 20.480 29.053 24.216 1.00 40.90 23 ARG H O 1
ATOM 6665 N N . VAL H 1 24 ? 18.629 29.553 23.072 1.00 38.06 24 VAL H N 1
ATOM 6666 C CA . VAL H 1 24 ? 17.965 29.803 24.354 1.00 37.75 24 VAL H CA 1
ATOM 6667 C C . VAL H 1 24 ? 17.922 28.557 25.226 1.00 36.12 24 VAL H C 1
ATOM 6668 O O . VAL H 1 24 ? 18.428 28.560 26.351 1.00 41.05 24 VAL H O 1
ATOM 6672 N N . ALA H 1 25 ? 17.317 27.490 24.716 1.00 29.56 25 ALA H N 1
ATOM 6673 C CA . ALA H 1 25 ? 17.019 26.313 25.508 1.00 30.00 25 ALA H CA 1
ATOM 6674 C C . ALA H 1 25 ? 17.927 25.152 25.134 1.00 30.09 25 ALA H C 1
ATOM 6675 O O . ALA H 1 25 ? 18.151 24.270 25.973 1.00 34.84 25 ALA H O 1
ATOM 6677 N N . GLY H 1 26 ? 18.381 25.204 23.885 1.00 27.40 26 GLY H N 1
ATOM 6678 C CA . GLY H 1 26 ? 19.249 24.141 23.377 1.00 29.00 26 GLY H CA 1
ATOM 6679 C C . GLY H 1 26 ? 18.378 22.953 22.984 1.00 30.78 26 GLY H C 1
ATOM 6680 O O . GLY H 1 26 ? 17.164 23.116 22.817 1.00 31.53 26 GLY H O 1
ATOM 6681 N N . GLN H 1 27 ? 18.974 21.780 22.837 1.00 30.95 27 GLN H N 1
ATOM 6682 C CA . GLN H 1 27 ? 18.302 20.628 22.276 1.00 26.87 27 GLN H CA 1
ATOM 6683 C C . GLN H 1 27 ? 19.182 19.392 22.466 1.00 25.86 27 GLN H C 1
ATOM 6684 O O . GLN H 1 27 ? 20.324 19.487 22.931 1.00 26.30 27 GLN H O 1
ATOM 6690 N N . ARG H 1 28 ? 18.638 18.233 22.120 1.00 23.12 28 ARG H N 1
ATOM 6691 C CA . ARG H 1 28 ? 19.319 16.969 22.295 1.00 23.28 28 ARG H CA 1
ATOM 6692 C C . ARG H 1 28 ? 20.334 16.724 21.190 1.00 24.23 28 ARG H C 1
ATOM 6693 O O . ARG H 1 28 ? 19.919 16.827 20.045 1.00 28.11 28 ARG H O 1
ATOM 6701 N N . PHE H 1 29 ? 21.569 16.406 21.537 1.00 24.46 29 PHE H N 1
ATOM 6702 C CA . PHE H 1 29 ? 22.567 15.979 20.555 1.00 23.25 29 PHE H CA 1
ATOM 6703 C C . PHE H 1 29 ? 22.928 14.514 20.798 1.00 25.66 29 PHE H C 1
ATOM 6704 O O . PHE H 1 29 ? 22.945 14.128 21.964 1.00 26.47 29 PHE H O 1
ATOM 6712 N N . VAL H 1 30 ? 23.188 13.789 19.717 1.00 22.65 30 VAL H N 1
ATOM 6713 C CA . VAL H 1 30 ? 23.566 12.391 19.818 1.00 24.44 30 VAL H CA 1
ATOM 6714 C C . VAL H 1 30 ? 24.876 12.135 19.083 1.00 25.30 30 VAL H C 1
ATOM 6715 O O . VAL H 1 30 ? 25.015 12.457 17.900 1.00 26.04 30 VAL H O 1
ATOM 6719 N N . ILE H 1 31 ? 25.872 11.579 19.789 1.00 26.15 31 ILE H N 1
ATOM 6720 C CA . ILE H 1 31 ? 27.208 11.423 19.197 1.00 23.95 31 ILE H CA 1
ATOM 6721 C C . ILE H 1 31 ? 27.580 9.949 19.012 1.00 23.85 31 ILE H C 1
ATOM 6722 O O . ILE H 1 31 ? 27.343 9.127 19.926 1.00 26.06 31 ILE H O 1
ATOM 6727 N N . ASP H 1 32 ? 28.166 9.582 17.861 1.00 23.50 32 ASP H N 1
ATOM 6728 C CA . ASP H 1 32 ? 28.825 8.309 17.696 1.00 22.55 32 ASP H CA 1
ATOM 6729 C C . ASP H 1 32 ? 30.325 8.553 17.490 1.00 24.06 32 ASP H C 1
ATOM 6730 O O . ASP H 1 32 ? 30.690 9.544 16.845 1.00 24.86 32 ASP H O 1
ATOM 6735 N N . VAL H 1 33 ? 31.169 7.658 18.001 1.00 23.04 33 VAL H N 1
ATOM 6736 C CA . VAL H 1 33 ? 32.581 7.721 17.686 1.00 23.04 33 VAL H CA 1
ATOM 6737 C C . VAL H 1 33 ? 33.088 6.353 17.249 1.00 23.13 33 VAL H C 1
ATOM 6738 O O . VAL H 1 33 ? 32.733 5.364 17.881 1.00 27.02 33 VAL H O 1
ATOM 6742 N N . THR H 1 34 ? 33.893 6.305 16.202 1.00 24.58 34 THR H N 1
ATOM 6743 C CA . THR H 1 34 ? 34.549 5.078 15.774 1.00 24.90 34 THR H CA 1
ATOM 6744 C C . THR H 1 34 ? 36.053 5.330 15.716 1.00 25.43 34 THR H C 1
ATOM 6745 O O . THR H 1 34 ? 36.468 6.254 15.017 1.00 25.29 34 THR H O 1
ATOM 6749 N N . VAL H 1 35 ? 36.799 4.509 16.460 1.00 23.52 35 VAL H N 1
ATOM 6750 C CA . VAL H 1 35 ? 38.242 4.629 16.591 1.00 24.41 35 VAL H CA 1
ATOM 6751 C C . VAL H 1 35 ? 38.924 3.421 15.975 1.00 25.47 35 VAL H C 1
ATOM 6752 O O . VAL H 1 35 ? 38.788 2.336 16.540 1.00 29.15 35 VAL H O 1
ATOM 6756 N N . TRP H 1 36 ? 39.625 3.618 14.865 1.00 29.18 36 TRP H N 1
ATOM 6757 C CA . TRP H 1 36 ? 40.431 2.556 14.268 1.00 27.90 36 TRP H CA 1
ATOM 6758 C C . TRP H 1 36 ? 41.796 2.558 14.948 1.00 30.37 36 TRP H C 1
ATOM 6759 O O . TRP H 1 36 ? 42.488 3.561 14.878 1.00 29.05 36 TRP H O 1
ATOM 6770 N N . ILE H 1 37 ? 42.122 1.449 15.594 1.00 26.88 37 ILE H N 1
ATOM 6771 C CA . ILE H 1 37 ? 43.336 1.257 16.372 1.00 24.28 37 ILE H CA 1
ATOM 6772 C C . ILE H 1 37 ? 43.660 -0.234 16.420 1.00 23.74 37 ILE H C 1
ATOM 6773 O O . ILE H 1 37 ? 42.757 -1.062 16.404 1.00 28.22 37 ILE H O 1
ATOM 6778 N N . ASP H 1 38 ? 44.915 -0.653 16.429 1.00 27.77 38 ASP H N 1
ATOM 6779 C CA . ASP H 1 38 ? 45.279 -2.060 16.533 1.00 28.81 38 ASP H CA 1
ATOM 6780 C C . ASP H 1 38 ? 45.005 -2.581 17.943 1.00 29.85 38 ASP H C 1
ATOM 6781 O O . ASP H 1 38 ? 45.517 -2.038 18.930 1.00 29.53 38 ASP H O 1
ATOM 6786 N N . LEU H 1 39 ? 44.183 -3.629 18.037 1.00 29.43 39 LEU H N 1
ATOM 6787 C CA . LEU H 1 39 ? 43.840 -4.164 19.349 1.00 27.64 39 LEU H CA 1
ATOM 6788 C C . LEU H 1 39 ? 44.498 -5.502 19.661 1.00 29.80 39 LEU H C 1
ATOM 6789 O O . LEU H 1 39 ? 44.115 -6.117 20.658 1.00 30.26 39 LEU H O 1
ATOM 6794 N N . ALA H 1 40 ? 45.458 -5.962 18.866 1.00 32.72 40 ALA H N 1
ATOM 6795 C CA . ALA H 1 40 ? 46.074 -7.264 19.096 1.00 31.27 40 ALA H CA 1
ATOM 6796 C C . ALA H 1 40 ? 46.906 -7.259 20.370 1.00 29.97 40 ALA H C 1
ATOM 6797 O O . ALA H 1 40 ? 46.883 -8.249 21.129 1.00 39.17 40 ALA H O 1
ATOM 6799 N N . GLU H 1 41 ? 47.646 -6.168 20.623 1.00 35.10 41 GLU H N 1
ATOM 6800 C CA . GLU H 1 41 ? 48.438 -6.238 21.855 1.00 37.53 41 GLU H CA 1
ATOM 6801 C C . GLU H 1 41 ? 47.520 -6.232 23.073 1.00 38.29 41 GLU H C 1
ATOM 6802 O O . GLU H 1 41 ? 47.798 -6.947 24.038 1.00 40.31 41 GLU H O 1
ATOM 6808 N N . ALA H 1 42 ? 46.459 -5.429 23.009 1.00 37.58 42 ALA H N 1
ATOM 6809 C CA . ALA H 1 42 ? 45.516 -5.370 24.128 1.00 35.05 42 ALA H CA 1
ATOM 6810 C C . ALA H 1 42 ? 44.909 -6.737 24.393 1.00 33.49 42 ALA H C 1
ATOM 6811 O O . ALA H 1 42 ? 44.643 -7.180 25.518 1.00 34.72 42 ALA H O 1
ATOM 6813 N N . ALA H 1 43 ? 44.673 -7.482 23.311 1.00 34.05 43 ALA H N 1
ATOM 6814 C CA . ALA H 1 43 ? 44.071 -8.787 23.599 1.00 33.75 43 ALA H CA 1
ATOM 6815 C C . ALA H 1 43 ? 45.171 -9.678 24.150 1.00 35.46 43 ALA H C 1
ATOM 6816 O O . ALA H 1 43 ? 44.872 -10.652 24.850 1.00 46.55 43 ALA H O 1
ATOM 6818 N N . ASN H 1 44 ? 46.435 -9.357 23.830 1.00 36.08 44 ASN H N 1
ATOM 6819 C CA . ASN H 1 44 ? 47.418 -10.346 24.328 1.00 38.10 44 ASN H CA 1
ATOM 6820 C C . ASN H 1 44 ? 47.792 -10.031 25.756 1.00 35.43 44 ASN H C 1
ATOM 6821 O O . ASN H 1 44 ? 48.125 -10.971 26.481 1.00 41.27 44 ASN H O 1
ATOM 6826 N N . SER H 1 45 ? 47.727 -8.752 26.122 1.00 34.20 45 SER H N 1
ATOM 6827 C CA . SER H 1 45 ? 48.099 -8.403 27.501 1.00 36.01 45 SER H CA 1
ATOM 6828 C C . SER H 1 45 ? 46.918 -8.414 28.465 1.00 34.71 45 SER H C 1
ATOM 6829 O O . SER H 1 45 ? 47.072 -8.683 29.654 1.00 36.03 45 SER H O 1
ATOM 6832 N N . ASP H 1 46 ? 45.719 -8.135 27.982 1.00 33.71 46 ASP H N 1
ATOM 6833 C CA . ASP H 1 46 ? 44.500 -7.952 28.761 1.00 34.09 46 ASP H CA 1
ATOM 6834 C C . ASP H 1 46 ? 44.627 -6.753 29.711 1.00 35.01 46 ASP H C 1
ATOM 6835 O O . ASP H 1 46 ? 43.987 -6.724 30.765 1.00 35.32 46 ASP H O 1
ATOM 6840 N N . ASP H 1 47 ? 45.450 -5.797 29.297 1.00 36.65 47 ASP H N 1
ATOM 6841 C CA . ASP H 1 47 ? 45.821 -4.599 30.045 1.00 38.28 47 ASP H CA 1
ATOM 6842 C C . ASP H 1 47 ? 45.242 -3.342 29.410 1.00 34.89 47 ASP H C 1
ATOM 6843 O O . ASP H 1 47 ? 45.575 -2.990 28.276 1.00 37.00 47 ASP H O 1
ATOM 6848 N N . LEU H 1 48 ? 44.375 -2.624 30.097 1.00 33.35 48 LEU H N 1
ATOM 6849 C CA . LEU H 1 48 ? 43.707 -1.434 29.577 1.00 33.59 48 LEU H CA 1
ATOM 6850 C C . LEU H 1 48 ? 44.618 -0.395 28.935 1.00 32.14 48 LEU H C 1
ATOM 6851 O O . LEU H 1 48 ? 44.208 0.342 28.017 1.00 34.69 48 LEU H O 1
ATOM 6856 N N . ALA H 1 49 ? 45.867 -0.288 29.390 1.00 32.95 49 ALA H N 1
ATOM 6857 C CA . ALA H 1 49 ? 46.831 0.676 28.877 1.00 31.57 49 ALA H CA 1
ATOM 6858 C C . ALA H 1 49 ? 47.171 0.454 27.402 1.00 33.80 49 ALA H C 1
ATOM 6859 O O . ALA H 1 49 ? 47.636 1.361 26.701 1.00 33.73 49 ALA H O 1
ATOM 6861 N N . ASP H 1 50 ? 46.959 -0.790 26.974 1.00 32.95 50 ASP H N 1
ATOM 6862 C CA . ASP H 1 50 ? 47.359 -1.201 25.631 1.00 31.36 50 ASP H CA 1
ATOM 6863 C C . ASP H 1 50 ? 46.211 -0.962 24.653 1.00 30.60 50 ASP H C 1
ATOM 6864 O O . ASP H 1 50 ? 46.374 -1.257 23.474 1.00 33.69 50 ASP H O 1
ATOM 6869 N N . THR H 1 51 ? 45.087 -0.464 25.163 1.00 29.26 51 THR H N 1
ATOM 6870 C CA . THR H 1 51 ? 43.989 -0.098 24.248 1.00 26.78 51 THR H CA 1
ATOM 6871 C C . THR H 1 51 ? 43.589 1.359 24.459 1.00 28.87 51 THR H C 1
ATOM 6872 O O . THR H 1 51 ? 44.295 2.108 25.146 1.00 32.54 51 THR H O 1
ATOM 6876 N N . TYR H 1 52 ? 42.504 1.804 23.862 1.00 30.56 52 TYR H N 1
ATOM 6877 C CA . TYR H 1 52 ? 41.964 3.153 23.994 1.00 30.25 52 TYR H CA 1
ATOM 6878 C C . TYR H 1 52 ? 40.745 3.065 24.908 1.00 29.86 52 TYR H C 1
ATOM 6879 O O . TYR H 1 52 ? 39.741 2.442 24.520 1.00 29.36 52 TYR H O 1
ATOM 6888 N N . ASP H 1 53 ? 40.820 3.634 26.102 1.00 30.48 53 ASP H N 1
ATOM 6889 C CA . ASP H 1 53 ? 39.786 3.469 27.128 1.00 30.87 53 ASP H CA 1
ATOM 6890 C C . ASP H 1 53 ? 38.451 4.076 26.747 1.00 29.24 53 ASP H C 1
ATOM 6891 O O . ASP H 1 53 ? 38.387 5.311 26.563 1.00 32.44 53 ASP H O 1
ATOM 6896 N N . TYR H 1 54 ? 37.371 3.305 26.622 1.00 27.33 54 TYR H N 1
ATOM 6897 C CA . TYR H 1 54 ? 36.097 3.889 26.169 1.00 28.99 54 TYR H CA 1
ATOM 6898 C C . TYR H 1 54 ? 35.584 4.881 27.201 1.00 28.68 54 TYR H C 1
ATOM 6899 O O . TYR H 1 54 ? 34.796 5.789 26.955 1.00 32.09 54 TYR H O 1
ATOM 6908 N N . VAL H 1 55 ? 35.975 4.650 28.459 1.00 33.62 55 VAL H N 1
ATOM 6909 C CA . VAL H 1 55 ? 35.433 5.466 29.538 1.00 34.50 55 VAL H CA 1
ATOM 6910 C C . VAL H 1 55 ? 35.816 6.929 29.428 1.00 29.25 55 VAL H C 1
ATOM 6911 O O . VAL H 1 55 ? 34.961 7.822 29.538 1.00 29.70 55 VAL H O 1
ATOM 6915 N N . ARG H 1 56 ? 37.100 7.199 29.223 1.00 29.37 56 ARG H N 1
ATOM 6916 C CA . ARG H 1 56 ? 37.602 8.557 29.008 1.00 32.14 56 ARG H CA 1
ATOM 6917 C C . ARG H 1 56 ? 37.070 9.115 27.691 1.00 29.78 56 ARG H C 1
ATOM 6918 O O . ARG H 1 56 ? 36.827 10.300 27.547 1.00 33.85 56 ARG H O 1
ATOM 6926 N N . LEU H 1 57 ? 36.882 8.233 26.707 1.00 29.11 57 LEU H N 1
ATOM 6927 C CA . LEU H 1 57 ? 36.350 8.693 25.416 1.00 27.13 57 LEU H CA 1
ATOM 6928 C C . LEU H 1 57 ? 34.942 9.228 25.623 1.00 26.64 57 LEU H C 1
ATOM 6929 O O . LEU H 1 57 ? 34.584 10.316 25.163 1.00 29.31 57 LEU H O 1
ATOM 6934 N N . ALA H 1 58 ? 34.105 8.474 26.326 1.00 27.18 58 ALA H N 1
ATOM 6935 C CA . ALA H 1 58 ? 32.743 8.966 26.506 1.00 25.16 58 ALA H CA 1
ATOM 6936 C C . ALA H 1 58 ? 32.713 10.244 27.320 1.00 26.35 58 ALA H C 1
ATOM 6937 O O . ALA H 1 58 ? 31.929 11.153 27.050 1.00 29.03 58 ALA H O 1
ATOM 6939 N N . SER H 1 59 ? 33.551 10.312 28.358 1.00 31.78 59 SER H N 1
ATOM 6940 C CA . SER H 1 59 ? 33.378 11.495 29.232 1.00 31.42 59 SER H CA 1
ATOM 6941 C C . SER H 1 59 ? 33.887 12.728 28.503 1.00 29.37 59 SER H C 1
ATOM 6942 O O . SER H 1 59 ? 33.308 13.826 28.564 1.00 32.61 59 SER H O 1
ATOM 6945 N N . ARG H 1 60 ? 34.988 12.559 27.770 1.00 29.72 60 ARG H N 1
ATOM 6946 C CA . ARG H 1 60 ? 35.483 13.747 27.064 1.00 31.95 60 ARG H CA 1
ATOM 6947 C C . ARG H 1 60 ? 34.540 14.190 25.963 1.00 28.13 60 ARG H C 1
ATOM 6948 O O . ARG H 1 60 ? 34.273 15.373 25.781 1.00 31.05 60 ARG H O 1
ATOM 6956 N N . ALA H 1 61 ? 34.073 13.211 25.187 1.00 29.72 61 ALA H N 1
ATOM 6957 C CA . ALA H 1 61 ? 33.156 13.574 24.111 1.00 29.99 61 ALA H CA 1
ATOM 6958 C C . ALA H 1 61 ? 31.948 14.277 24.694 1.00 27.63 61 ALA H C 1
ATOM 6959 O O . ALA H 1 61 ? 31.451 15.263 24.154 1.00 30.68 61 ALA H O 1
ATOM 6961 N N . ALA H 1 62 ? 31.467 13.775 25.831 1.00 28.67 62 ALA H N 1
ATOM 6962 C CA . ALA H 1 62 ? 30.279 14.422 26.411 1.00 29.84 62 ALA H CA 1
ATOM 6963 C C . ALA H 1 62 ? 30.583 15.841 26.868 1.00 29.28 62 ALA H C 1
ATOM 6964 O O . ALA H 1 62 ? 29.752 16.721 26.634 1.00 36.50 62 ALA H O 1
ATOM 6966 N N . GLU H 1 63 ? 31.736 16.059 27.499 1.00 29.39 63 GLU H N 1
ATOM 6967 C CA . GLU H 1 63 ? 32.181 17.381 27.904 1.00 30.95 63 GLU H CA 1
ATOM 6968 C C . GLU H 1 63 ? 32.193 18.329 26.707 1.00 28.92 63 GLU H C 1
ATOM 6969 O O . GLU H 1 63 ? 31.754 19.469 26.822 1.00 35.35 63 GLU H O 1
ATOM 6975 N N . ILE H 1 64 ? 32.737 17.836 25.592 1.00 29.19 64 ILE H N 1
ATOM 6976 C CA . ILE H 1 64 ? 32.844 18.745 24.438 1.00 28.11 64 ILE H CA 1
ATOM 6977 C C . ILE H 1 64 ? 31.434 19.063 24.000 1.00 26.45 64 ILE H C 1
ATOM 6978 O O . ILE H 1 64 ? 31.086 20.208 23.731 1.00 30.09 64 ILE H O 1
ATOM 6983 N N . VAL H 1 65 ? 30.542 18.084 23.923 1.00 25.47 65 VAL H N 1
ATOM 6984 C CA . VAL H 1 65 ? 29.211 18.425 23.401 1.00 26.07 65 VAL H CA 1
ATOM 6985 C C . VAL H 1 65 ? 28.420 19.300 24.355 1.00 29.21 65 VAL H C 1
ATOM 6986 O O . VAL H 1 65 ? 27.610 20.126 23.950 1.00 28.85 65 VAL H O 1
ATOM 6990 N N . ALA H 1 66 ? 28.609 19.146 25.661 1.00 29.74 66 ALA H N 1
ATOM 6991 C CA . ALA H 1 66 ? 27.891 19.917 26.659 1.00 28.00 66 ALA H CA 1
ATOM 6992 C C . ALA H 1 66 ? 28.429 21.341 26.779 1.00 32.59 66 ALA H C 1
ATOM 6993 O O . ALA H 1 66 ? 27.795 22.201 27.388 1.00 33.77 66 ALA H O 1
ATOM 6995 N N . GLY H 1 67 ? 29.611 21.585 26.227 1.00 32.05 67 GLY H N 1
ATOM 6996 C CA . GLY H 1 67 ? 30.304 22.836 26.449 1.00 32.06 67 GLY H CA 1
ATOM 6997 C C . GLY H 1 67 ? 29.784 24.024 25.665 1.00 28.78 67 GLY H C 1
ATOM 6998 O O . GLY H 1 67 ? 28.715 23.928 25.082 1.00 33.78 67 GLY H O 1
ATOM 6999 N N . PRO H 1 68 ? 30.555 25.104 25.667 1.00 30.84 68 PRO H N 1
ATOM 7000 C CA . PRO H 1 68 ? 30.139 26.365 25.055 1.00 30.83 68 PRO H CA 1
ATOM 7001 C C . PRO H 1 68 ? 29.723 26.071 23.625 1.00 30.96 68 PRO H C 1
ATOM 7002 O O . PRO H 1 68 ? 30.389 25.294 22.947 1.00 33.23 68 PRO H O 1
ATOM 7006 N N . PRO H 1 69 ? 28.596 26.604 23.202 1.00 29.54 69 PRO H N 1
ATOM 7007 C CA . PRO H 1 69 ? 28.087 26.207 21.887 1.00 30.93 69 PRO H CA 1
ATOM 7008 C C . PRO H 1 69 ? 28.939 26.662 20.707 1.00 31.11 69 PRO H C 1
ATOM 7009 O O . PRO H 1 69 ? 29.566 27.701 20.755 1.00 33.15 69 PRO H O 1
ATOM 7013 N N . ARG H 1 70 ? 28.906 25.864 19.653 1.00 26.28 70 ARG H N 1
ATOM 7014 C CA . ARG H 1 70 ? 29.361 26.217 18.340 1.00 27.29 70 ARG H CA 1
ATOM 7015 C C . ARG H 1 70 ? 28.145 26.517 17.445 1.00 30.14 70 ARG H C 1
ATOM 7016 O O . ARG H 1 70 ? 27.024 26.074 17.711 1.00 29.15 70 ARG H O 1
ATOM 7024 N N . LYS H 1 71 ? 28.433 27.227 16.370 1.00 26.74 71 LYS H N 1
ATOM 7025 C CA . LYS H 1 71 ? 27.381 27.437 15.368 1.00 29.76 71 LYS H CA 1
ATOM 7026 C C . LYS H 1 71 ? 27.075 26.108 14.695 1.00 29.25 71 LYS H C 1
ATOM 7027 O O . LYS H 1 71 ? 25.911 25.708 14.567 1.00 29.34 71 LYS H O 1
ATOM 7033 N N . LEU H 1 72 ? 28.153 25.442 14.278 1.00 28.99 72 LEU H N 1
ATOM 7034 C CA . LEU H 1 72 ? 28.013 24.227 13.475 1.00 26.81 72 LEU H CA 1
ATOM 7035 C C . LEU H 1 72 ? 28.316 22.915 14.164 1.00 26.59 72 LEU H C 1
ATOM 7036 O O . LEU H 1 72 ? 29.216 22.815 14.972 1.00 29.49 72 LEU H O 1
ATOM 7041 N N . ILE H 1 73 ? 27.603 21.833 13.823 1.00 25.81 73 ILE H N 1
ATOM 7042 C CA . ILE H 1 73 ? 27.926 20.536 14.424 1.00 25.86 73 ILE H CA 1
ATOM 7043 C C . ILE H 1 73 ? 29.199 19.995 13.805 1.00 26.09 73 ILE H C 1
ATOM 7044 O O . ILE H 1 73 ? 29.924 19.160 14.373 1.00 28.29 73 ILE H O 1
ATOM 7049 N N . GLU H 1 74 ? 29.552 20.491 12.630 1.00 25.63 74 GLU H N 1
ATOM 7050 C CA . GLU H 1 74 ? 30.848 20.191 12.054 1.00 28.93 74 GLU H CA 1
ATOM 7051 C C . GLU H 1 74 ? 31.979 20.506 13.019 1.00 30.00 74 GLU H C 1
ATOM 7052 O O . GLU H 1 74 ? 32.903 19.734 13.204 1.00 28.81 74 GLU H O 1
ATOM 7058 N N . THR H 1 75 ? 31.914 21.685 13.649 1.00 26.21 75 THR H N 1
ATOM 7059 C CA . THR H 1 75 ? 33.005 22.075 14.530 1.00 29.06 75 THR H CA 1
ATOM 7060 C C . THR H 1 75 ? 33.044 21.245 15.793 1.00 29.75 75 THR H C 1
ATOM 7061 O O . THR H 1 75 ? 34.134 20.934 16.293 1.00 29.29 75 THR H O 1
ATOM 7065 N N . VAL H 1 76 ? 31.881 20.891 16.316 1.00 29.37 76 VAL H N 1
ATOM 7066 C CA . VAL H 1 76 ? 31.841 19.983 17.471 1.00 28.61 76 VAL H CA 1
ATOM 7067 C C . VAL H 1 76 ? 32.511 18.670 17.115 1.00 28.45 76 VAL H C 1
ATOM 7068 O O . VAL H 1 76 ? 33.285 18.068 17.858 1.00 31.46 76 VAL H O 1
ATOM 7072 N N . GLY H 1 77 ? 32.180 18.193 15.917 1.00 26.90 77 GLY H N 1
ATOM 7073 C CA . GLY H 1 77 ? 32.708 16.912 15.475 1.00 25.43 77 GLY H CA 1
ATOM 7074 C C . GLY H 1 77 ? 34.204 16.916 15.323 1.00 25.15 77 GLY H C 1
ATOM 7075 O O . GLY H 1 77 ? 34.911 15.968 15.683 1.00 27.81 77 GLY H O 1
ATOM 7076 N N . ALA H 1 78 ? 34.732 18.007 14.774 1.00 28.41 78 ALA H N 1
ATOM 7077 C CA . ALA H 1 78 ? 36.183 18.155 14.590 1.00 29.45 78 ALA H CA 1
ATOM 7078 C C . ALA H 1 78 ? 36.867 18.205 15.949 1.00 29.13 78 ALA H C 1
ATOM 7079 O O . ALA H 1 78 ? 37.951 17.648 16.108 1.00 31.80 78 ALA H O 1
ATOM 7081 N N . GLU H 1 79 ? 36.232 18.867 16.923 1.00 29.88 79 GLU H N 1
ATOM 7082 C CA . GLU H 1 79 ? 36.898 18.967 18.225 1.00 30.48 79 GLU H CA 1
ATOM 7083 C C . GLU H 1 79 ? 37.030 17.587 18.856 1.00 31.00 79 GLU H C 1
ATOM 7084 O O . GLU H 1 79 ? 38.060 17.254 19.435 1.00 35.58 79 GLU H O 1
ATOM 7090 N N . ILE H 1 80 ? 36.000 16.762 18.747 1.00 30.64 80 ILE H N 1
ATOM 7091 C CA . ILE H 1 80 ? 36.069 15.388 19.260 1.00 27.63 80 ILE H CA 1
ATOM 7092 C C . ILE H 1 80 ? 37.085 14.574 18.470 1.00 29.14 80 ILE H C 1
ATOM 7093 O O . ILE H 1 80 ? 37.861 13.787 19.032 1.00 27.72 80 ILE H O 1
ATOM 7098 N N . ALA H 1 81 ? 37.108 14.747 17.141 1.00 27.69 81 ALA H N 1
ATOM 7099 C CA . ALA H 1 81 ? 38.023 13.910 16.351 1.00 29.69 81 ALA H CA 1
ATOM 7100 C C . ALA H 1 81 ? 39.459 14.309 16.646 1.00 32.07 81 ALA H C 1
ATOM 7101 O O . ALA H 1 81 ? 40.324 13.442 16.785 1.00 34.38 81 ALA H O 1
ATOM 7103 N N . ASP H 1 82 ? 39.719 15.604 16.763 1.00 32.78 82 ASP H N 1
ATOM 7104 C CA . ASP H 1 82 ? 41.081 16.022 17.111 1.00 30.17 82 ASP H CA 1
ATOM 7105 C C . ASP H 1 82 ? 41.514 15.453 18.451 1.00 32.41 82 ASP H C 1
ATOM 7106 O O . ASP H 1 82 ? 42.665 15.042 18.614 1.00 30.41 82 ASP H O 1
ATOM 7111 N N . HIS H 1 83 ? 40.612 15.401 19.426 1.00 31.15 83 HIS H N 1
ATOM 7112 C CA . HIS H 1 83 ? 40.958 14.834 20.736 1.00 30.40 83 HIS H CA 1
ATOM 7113 C C . HIS H 1 83 ? 41.416 13.392 20.560 1.00 30.52 83 HIS H C 1
ATOM 7114 O O . HIS H 1 83 ? 42.447 12.935 21.049 1.00 33.66 83 HIS H O 1
ATOM 7121 N N . VAL H 1 84 ? 40.583 12.627 19.839 1.00 28.91 84 VAL H N 1
ATOM 7122 C CA . VAL H 1 84 ? 40.960 11.211 19.709 1.00 26.59 84 VAL H CA 1
ATOM 7123 C C . VAL H 1 84 ? 42.289 11.050 18.989 1.00 26.83 84 VAL H C 1
ATOM 7124 O O . VAL H 1 84 ? 43.072 10.159 19.315 1.00 31.21 84 VAL H O 1
ATOM 7128 N N . MET H 1 85 ? 42.594 11.895 18.002 1.00 30.29 85 MET H N 1
ATOM 7129 C CA . MET H 1 85 ? 43.835 11.716 17.235 1.00 29.89 85 MET H CA 1
ATOM 7130 C C . MET H 1 85 ? 45.073 12.090 18.036 1.00 32.81 85 MET H C 1
ATOM 7131 O O . MET H 1 85 ? 46.218 11.864 17.623 1.00 36.05 85 MET H O 1
ATOM 7136 N N . ASP H 1 86 ? 44.820 12.666 19.214 1.00 33.30 86 ASP H N 1
ATOM 7137 C CA . ASP H 1 86 ? 45.892 12.982 20.149 1.00 36.80 86 ASP H CA 1
ATOM 7138 C C . ASP H 1 86 ? 46.669 11.724 20.532 1.00 34.64 86 ASP H C 1
ATOM 7139 O O 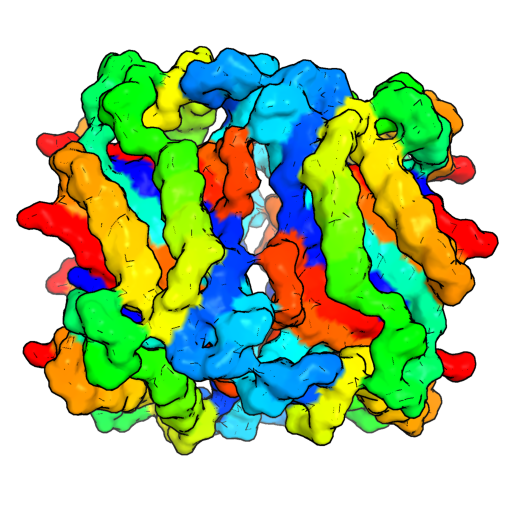. ASP H 1 86 ? 47.839 11.761 20.895 1.00 34.98 86 ASP H O 1
ATOM 7144 N N . ASP H 1 87 ? 45.979 10.588 20.465 1.00 32.99 87 ASP H N 1
ATOM 7145 C CA . ASP H 1 87 ? 46.593 9.290 20.749 1.00 30.96 87 ASP H CA 1
ATOM 7146 C C . ASP H 1 87 ? 47.273 8.809 19.474 1.00 33.15 87 ASP H C 1
ATOM 7147 O O . ASP H 1 87 ? 46.635 8.433 18.482 1.00 34.19 87 ASP H O 1
ATOM 7152 N N . GLN H 1 88 ? 48.601 8.822 19.492 1.00 33.17 88 GLN H N 1
ATOM 7153 C CA . GLN H 1 88 ? 49.369 8.447 18.318 1.00 33.23 88 GLN H CA 1
ATOM 7154 C C . GLN H 1 88 ? 49.129 7.015 17.862 1.00 33.26 88 GLN H C 1
ATOM 7155 O O . GLN H 1 88 ? 49.564 6.682 16.745 1.00 33.97 88 GLN H O 1
ATOM 7161 N N . ARG H 1 89 ? 48.478 6.199 18.683 1.00 33.10 89 ARG H N 1
ATOM 7162 C CA . ARG H 1 89 ? 48.234 4.805 18.302 1.00 35.18 89 ARG H CA 1
ATOM 7163 C C . ARG H 1 89 ? 47.066 4.765 17.323 1.00 31.46 89 ARG H C 1
ATOM 7164 O O . ARG H 1 89 ? 46.900 3.782 16.606 1.00 29.85 89 ARG H O 1
ATOM 7172 N N . VAL H 1 90 ? 46.295 5.855 17.318 1.00 28.16 90 VAL H N 1
ATOM 7173 C CA . VAL H 1 90 ? 45.078 5.771 16.506 1.00 28.16 90 VAL H CA 1
ATOM 7174 C C . VAL H 1 90 ? 45.322 5.963 15.019 1.00 28.99 90 VAL H C 1
ATOM 7175 O O . VAL H 1 90 ? 45.932 6.969 14.654 1.00 34.63 90 VAL H O 1
ATOM 7179 N N . HIS H 1 91 ? 44.846 5.028 14.198 1.00 28.79 91 HIS H N 1
ATOM 7180 C CA . HIS H 1 91 ? 44.996 5.161 12.762 1.00 28.74 91 HIS H CA 1
ATOM 7181 C C . HIS H 1 91 ? 44.064 6.202 12.155 1.00 29.07 91 HIS H C 1
ATOM 7182 O O . HIS H 1 91 ? 44.422 6.936 11.230 1.00 37.76 91 HIS H O 1
ATOM 7189 N N . ALA H 1 92 ? 42.841 6.240 12.653 1.00 27.79 92 ALA H N 1
ATOM 7190 C CA . ALA H 1 92 ? 41.805 7.105 12.113 1.00 28.23 92 ALA H CA 1
ATOM 7191 C C . ALA H 1 92 ? 40.624 7.144 13.068 1.00 26.52 92 ALA H C 1
ATOM 7192 O O . ALA H 1 92 ? 40.427 6.321 13.968 1.00 27.32 92 ALA H O 1
ATOM 7194 N N . VAL H 1 93 ? 39.782 8.139 12.874 1.00 25.13 93 VAL H N 1
ATOM 7195 C CA . VAL H 1 93 ? 38.587 8.235 13.683 1.00 25.70 93 VAL H CA 1
ATOM 7196 C C . VAL H 1 93 ? 37.459 8.790 12.836 1.00 25.87 93 VAL H C 1
ATOM 7197 O O . VAL H 1 93 ? 37.742 9.560 11.919 1.00 27.42 93 VAL H O 1
ATOM 7201 N N . GLU H 1 94 ? 36.213 8.410 13.131 1.00 25.74 94 GLU H N 1
ATOM 7202 C CA . GLU H 1 94 ? 35.066 9.095 12.523 1.00 26.22 94 GLU H CA 1
ATOM 7203 C C . GLU H 1 94 ? 34.135 9.506 13.667 1.00 25.13 94 GLU H C 1
ATOM 7204 O O . GLU H 1 94 ? 33.833 8.701 14.555 1.00 28.83 94 GLU H O 1
ATOM 7210 N N . VAL H 1 95 ? 33.738 10.771 13.625 1.00 22.54 95 VAL H N 1
ATOM 7211 C CA . VAL H 1 95 ? 32.778 11.254 14.609 1.00 24.14 95 VAL H CA 1
ATOM 7212 C C . VAL H 1 95 ? 31.479 11.689 13.942 1.00 24.73 95 VAL H C 1
ATOM 7213 O O . VAL H 1 95 ? 31.472 12.535 13.045 1.00 27.40 95 VAL H O 1
ATOM 7217 N N . ALA H 1 96 ? 30.368 11.077 14.396 1.00 23.23 96 ALA H N 1
ATOM 7218 C CA . ALA H 1 96 ? 29.069 11.542 13.899 1.00 23.47 96 ALA H CA 1
ATOM 7219 C C . ALA H 1 96 ? 28.379 12.387 14.963 1.00 23.97 96 ALA H C 1
ATOM 7220 O O . ALA H 1 96 ? 28.238 12.003 16.133 1.00 23.98 96 ALA H O 1
ATOM 7222 N N . VAL H 1 97 ? 27.975 13.587 14.574 1.00 23.79 97 VAL H N 1
ATOM 7223 C CA . VAL H 1 97 ? 27.214 14.457 15.466 1.00 26.19 97 VAL H CA 1
ATOM 7224 C C . VAL H 1 97 ? 25.801 14.568 14.908 1.00 27.14 97 VAL H C 1
ATOM 7225 O O . VAL H 1 97 ? 25.637 15.126 13.809 1.00 26.83 97 VAL H O 1
ATOM 7229 N N . HIS H 1 98 ? 24.833 14.045 15.641 1.00 26.06 98 HIS H N 1
ATOM 7230 C CA . HIS H 1 98 ? 23.451 14.026 15.185 1.00 23.80 98 HIS H CA 1
ATOM 7231 C C . HIS H 1 98 ? 22.605 15.091 15.869 1.00 26.90 98 HIS H C 1
ATOM 7232 O O . HIS H 1 98 ? 22.800 15.282 17.066 1.00 26.06 98 HIS H O 1
ATOM 7239 N N . LYS H 1 99 ? 21.704 15.709 15.117 1.00 25.46 99 LYS H N 1
ATOM 7240 C CA . LYS H 1 99 ? 20.803 16.745 15.652 1.00 27.13 99 LYS H CA 1
ATOM 7241 C C . LYS H 1 99 ? 19.366 16.347 15.387 1.00 27.28 99 LYS H C 1
ATOM 7242 O O . LYS H 1 99 ? 18.674 16.941 14.554 1.00 34.75 99 LYS H O 1
ATOM 7248 N N . PRO H 1 100 ? 18.895 15.313 16.079 1.00 29.42 100 PRO H N 1
ATOM 7249 C CA . PRO H 1 100 ? 17.615 14.698 15.685 1.00 31.03 100 PRO H CA 1
ATOM 7250 C C . PRO H 1 100 ? 16.434 15.602 15.971 1.00 33.29 100 PRO H C 1
ATOM 7251 O O . PRO H 1 100 ? 15.328 15.283 15.493 1.00 39.09 100 PRO H O 1
ATOM 7255 N N . GLN H 1 101 ? 16.649 16.675 16.719 1.00 29.22 101 GLN H N 1
ATOM 7256 C CA . GLN H 1 101 ? 15.550 17.606 16.998 1.00 29.17 101 GLN H CA 1
ATOM 7257 C C . GLN H 1 101 ? 15.701 18.931 16.252 1.00 30.11 101 GLN H C 1
ATOM 7258 O O . GLN H 1 101 ? 15.062 19.895 16.703 1.00 32.28 101 GLN H O 1
ATOM 7264 N N . ALA H 1 102 ? 16.515 18.931 15.204 1.00 31.52 102 ALA H N 1
ATOM 7265 C CA . ALA H 1 102 ? 16.797 20.130 14.417 1.00 30.46 102 ALA H CA 1
ATOM 7266 C C . ALA H 1 102 ? 15.471 20.852 14.122 1.00 30.97 102 ALA H C 1
ATOM 7267 O O . ALA H 1 102 ? 14.510 20.167 13.769 1.00 32.88 102 ALA H O 1
ATOM 7269 N N . PRO H 1 103 ? 15.425 22.156 14.342 1.00 30.79 103 PRO H N 1
ATOM 7270 C CA . PRO H 1 103 ? 14.177 22.912 14.262 1.00 30.90 103 PRO H CA 1
ATOM 7271 C C . PRO H 1 103 ? 13.881 23.332 12.832 1.00 35.06 103 PRO H C 1
ATOM 7272 O O . PRO H 1 103 ? 13.914 24.533 12.557 1.00 41.48 103 PRO H O 1
ATOM 7276 N N . ILE H 1 104 ? 13.599 22.351 11.997 1.00 37.01 104 ILE H N 1
ATOM 7277 C CA . ILE H 1 104 ? 13.155 22.572 10.629 1.00 34.50 104 ILE H CA 1
ATOM 7278 C C . ILE H 1 104 ? 11.735 22.021 10.459 1.00 34.22 104 ILE H C 1
ATOM 7279 O O . ILE H 1 104 ? 11.312 21.123 11.194 1.00 36.33 104 ILE H O 1
ATOM 7284 N N . PRO H 1 105 ? 10.997 22.603 9.522 1.00 30.69 105 PRO H N 1
ATOM 7285 C CA . PRO H 1 105 ? 9.574 22.346 9.359 1.00 31.57 105 PRO H CA 1
ATOM 7286 C C . PRO H 1 105 ? 9.218 20.976 8.780 1.00 33.27 105 PRO H C 1
ATOM 7287 O O . PRO H 1 105 ? 8.072 20.534 8.867 1.00 31.80 105 PRO H O 1
ATOM 7291 N N . GLN H 1 106 ? 10.183 20.311 8.170 1.00 32.91 106 GLN H N 1
ATOM 7292 C CA . GLN H 1 106 ? 9.956 19.012 7.567 1.00 31.98 106 GLN H CA 1
ATOM 7293 C C . GLN H 1 106 ? 9.881 17.919 8.631 1.00 32.29 106 GLN H C 1
ATOM 7294 O O . GLN H 1 106 ? 10.421 18.126 9.710 1.00 30.79 106 GLN H O 1
ATOM 7300 N N . THR H 1 107 ? 9.237 16.808 8.311 1.00 28.00 107 THR H N 1
ATOM 7301 C CA . THR H 1 107 ? 9.190 15.608 9.141 1.00 28.95 107 THR H CA 1
ATOM 7302 C C . THR H 1 107 ? 10.292 14.641 8.733 1.00 25.89 107 THR H C 1
ATOM 7303 O O . THR H 1 107 ? 10.409 14.167 7.595 1.00 27.02 107 THR H O 1
ATOM 7307 N N . PHE H 1 108 ? 11.200 14.324 9.656 1.00 28.56 108 PHE H N 1
ATOM 7308 C CA . PHE H 1 108 ? 12.376 13.530 9.327 1.00 27.89 108 PHE H CA 1
ATOM 7309 C C . PHE H 1 108 ? 12.880 12.825 10.583 1.00 28.20 108 PHE H C 1
ATOM 7310 O O . PHE H 1 108 ? 12.538 13.225 11.693 1.00 30.70 108 PHE H O 1
ATOM 7318 N N . ASP H 1 109 ? 13.695 11.791 10.419 1.00 27.33 109 ASP H N 1
ATOM 7319 C CA . ASP H 1 109 ? 14.187 11.057 11.576 1.00 25.10 109 ASP H CA 1
ATOM 7320 C C . ASP H 1 109 ? 15.473 11.633 12.147 1.00 26.41 109 ASP H C 1
ATOM 7321 O O . ASP H 1 109 ? 15.658 11.668 13.358 1.00 30.01 109 ASP H O 1
ATOM 7326 N N . ASP H 1 110 ? 16.399 12.052 11.283 1.00 26.70 110 ASP H N 1
ATOM 7327 C CA . ASP H 1 110 ? 17.692 12.480 11.822 1.00 25.52 110 ASP H CA 1
ATOM 7328 C C . ASP H 1 110 ? 18.454 13.353 10.843 1.00 28.52 110 ASP H C 1
ATOM 7329 O O . ASP H 1 110 ? 18.251 13.265 9.626 1.00 26.01 110 ASP H O 1
ATOM 7334 N N . VAL H 1 111 ? 19.340 14.223 11.327 1.00 27.37 111 VAL H N 1
ATOM 7335 C CA . VAL H 1 111 ? 20.236 14.971 10.448 1.00 25.92 111 VAL H CA 1
ATOM 7336 C C . VAL H 1 111 ? 21.582 14.948 11.165 1.00 25.98 111 VAL H C 1
ATOM 7337 O O . VAL H 1 111 ? 21.583 15.029 12.408 1.00 26.61 111 VAL H O 1
ATOM 7341 N N . ALA H 1 112 ? 22.691 14.793 10.450 1.00 23.66 112 ALA H N 1
ATOM 7342 C CA . ALA H 1 112 ? 23.986 14.668 11.105 1.00 25.56 112 ALA H CA 1
ATOM 7343 C C . ALA H 1 112 ? 25.141 15.038 10.197 1.00 24.37 112 ALA H C 1
ATOM 7344 O O . ALA H 1 112 ? 24.986 15.132 8.994 1.00 25.54 112 ALA H O 1
ATOM 7346 N N . VAL H 1 113 ? 26.308 15.254 10.790 1.00 25.97 113 VAL H N 1
ATOM 7347 C CA . VAL H 1 113 ? 27.537 15.378 10.020 1.00 25.21 113 VAL H CA 1
ATOM 7348 C C . VAL H 1 113 ? 28.493 14.305 10.526 1.00 26.58 113 VAL H C 1
ATOM 7349 O O . VAL H 1 113 ? 28.468 13.968 11.715 1.00 27.03 113 VAL H O 1
ATOM 7353 N N . VAL H 1 114 ? 29.298 13.764 9.620 1.00 24.81 114 VAL H N 1
ATOM 7354 C CA . VAL H 1 114 ? 30.367 12.865 10.058 1.00 26.68 114 VAL H CA 1
ATOM 7355 C C . VAL H 1 114 ? 31.692 13.521 9.723 1.00 23.40 114 VAL H C 1
ATOM 7356 O O . VAL H 1 114 ? 31.904 14.050 8.631 1.00 30.47 114 VAL H O 1
ATOM 7360 N N . ILE H 1 115 ? 32.602 13.510 10.703 1.00 26.43 115 ILE H N 1
ATOM 7361 C CA . ILE H 1 115 ? 33.926 14.057 10.477 1.00 26.82 115 ILE H CA 1
ATOM 7362 C C . ILE H 1 115 ? 34.963 12.932 10.573 1.00 29.10 115 ILE H C 1
ATOM 7363 O O . ILE H 1 115 ? 34.943 12.190 11.547 1.00 28.16 115 ILE H O 1
ATOM 7368 N N . ARG H 1 116 ? 35.811 12.858 9.561 1.00 29.57 116 ARG H N 1
ATOM 7369 C CA . ARG H 1 116 ? 36.893 11.900 9.505 1.00 29.73 116 ARG H CA 1
ATOM 7370 C C . ARG H 1 116 ? 38.274 12.551 9.652 1.00 31.38 116 ARG H C 1
ATOM 7371 O O . ARG H 1 116 ? 38.496 13.664 9.156 1.00 32.51 116 ARG H O 1
ATOM 7379 N N . ARG H 1 117 ? 39.187 11.855 10.326 1.00 32.21 117 ARG H N 1
ATOM 7380 C CA . ARG H 1 117 ? 40.593 12.217 10.471 1.00 34.18 117 ARG H CA 1
ATOM 7381 C C . ARG H 1 117 ? 41.423 10.932 10.343 1.00 35.94 117 ARG H C 1
ATOM 7382 O O . ARG H 1 117 ? 40.941 9.885 10.821 1.00 32.80 117 ARG H O 1
ATOM 7390 N N . SER H 1 118 ? 42.593 10.996 9.732 1.00 34.84 118 SER H N 1
ATOM 7391 C CA . SER H 1 118 ? 43.341 9.761 9.509 1.00 36.83 118 SER H CA 1
ATOM 7392 C C . SER H 1 118 ? 44.842 10.015 9.515 1.00 37.19 118 SER H C 1
ATOM 7393 O O . SER H 1 118 ? 45.170 11.141 9.173 1.00 38.43 118 SER H O 1
ATOM 7396 N N . ARG H 1 119 ? 45.703 9.057 9.839 1.00 39.24 119 ARG H N 1
ATOM 7397 C CA . ARG H 1 119 ? 47.155 9.209 9.725 1.00 35.69 119 ARG H CA 1
ATOM 7398 C C . ARG H 1 119 ? 47.846 7.961 9.160 1.00 39.26 119 ARG H C 1
ATOM 7399 O O . ARG H 1 119 ? 47.190 6.958 8.873 1.00 51.35 119 ARG H O 1
#

Sequence (944 aa):
ADRIELRGLTVHGRHGVYDHERVAGQRFVIDVTVWIDLAEAANSDDLADTYDYVRLASRAAEIVAGPPRKLIETVGAEIADHVMDDQRVHAVEVAVHKPQAPIPQTFDDVAVVIRRSRADRIELRGLTVHGRHGVYAHERVAGQRFVIDVTVWIDLAEAANSDDLADTYDYVRLASRAAEIVAGPPRKLIETVGAEIADHVMDDQRVHAVEVAVHKPQAPIPQTFDDVAVVIRRSRADRIELRGLTVHGRHGVAAHERVAGQRFVIDVTVWIDLAEAANSDDLADTYDYVRLASRAAEIVAGPPRKLIETVGAEIADHVMDDQRVHAVEVAVHKPQAPIPQTFDDVAVVIRRSRADRIELRGLTVHGRHGVYAHERVAGQRFVIDVTVWIDLAEAANSDDLADTYDYVRLASRAAEIVAGPPRKLIETVGAEIADHVMDDQRVHAVEVAVHKPQAPIPQTFDDVAVVIRRSRADRIELRGLTVHGRHGVYDHERVAGQRFVIDVTVWIDLAEAANSDDLADTYDYVRLASRAAEIVAGPPRKLIETVGAEIADHVMDDQRVHAVEVAVHKPQAPIPQTFDDVAVVIRRSRADRIELRGLTVHGRHGVYDHERVAGQRFVIDVTVWIDLAEAANSDDLADTYDYVRLASRAAEIVAGPPRKLIETVGAEIADHVMDDQRVHAVEVAVHKPQAPIPQTFDDVAVVIRRSRADRIELRGLTVHGRHGVYDHERVAGQRFVIDVTVWIDLAEAANSDDLADTYDYVRLASRAAEIVAGPPRKLIETVGAEIADHVMDDQRVHAVEVAVHKPQAPIPQTFDDVAVVIRRSRADRIELRGLTVHGRHGVYDHERVAGQRFVIDVTVWIDLAEAANSDDLADTYDYVRLASRAAEIVAGPPRKLIETVGAEIADHVMDDQRVHAVEVAVHKPQAPIPQTFDDVAVVIRRSR